Protein 5L7R (pdb70)

Structure (mmCIF, N/CA/C/O backbone):
data_5L7R
#
_entry.id   5L7R
#
_cell.length_a   55.269
_cell.length_b   147.794
_cell.length_c   150.500
_cell.angle_alpha   90.000
_cell.angle_beta   90.000
_cell.angle_gamma   90.000
#
_symmetry.space_group_name_H-M   'P 21 21 21'
#
loop_
_entity.id
_entity.type
_entity.pdbx_description
1 polymer 'glycoside hydrolase'
2 non-polymer 1,2-ETHANEDIOL
3 water water
#
loop_
_atom_site.group_PDB
_atom_site.id
_atom_site.type_symbol
_atom_site.label_atom_id
_atom_site.label_alt_id
_atom_site.label_comp_id
_atom_site.label_asym_id
_atom_site.label_entity_id
_atom_site.label_seq_id
_atom_site.pdbx_PDB_ins_code
_atom_site.Cartn_x
_atom_site.Cartn_y
_atom_site.Cartn_z
_atom_site.occupancy
_atom_site.B_iso_or_equiv
_atom_site.auth_seq_id
_atom_site.auth_comp_id
_atom_site.auth_asym_id
_atom_site.auth_atom_id
_atom_site.pdbx_PDB_model_num
ATOM 1 N N . GLN A 1 16 ? -20.764 44.500 26.566 1.00 52.45 1 GLN A N 1
ATOM 2 C CA . GLN A 1 16 ? -20.549 45.839 25.962 1.00 52.38 1 GLN A CA 1
ATOM 3 C C . GLN A 1 16 ? -20.861 46.966 26.994 1.00 50.26 1 GLN A C 1
ATOM 4 O O . GLN A 1 16 ? -19.950 47.679 27.447 1.00 46.70 1 GLN A O 1
ATOM 10 N N . THR A 1 17 ? -22.123 47.072 27.400 1.00 50.39 2 THR A N 1
ATOM 11 C CA . THR A 1 17 ? -22.599 48.077 28.371 1.00 51.46 2 THR A CA 1
ATOM 12 C C . THR A 1 17 ? -21.933 48.012 29.777 1.00 48.79 2 THR A C 1
ATOM 13 O O . THR A 1 17 ? -21.717 49.056 30.415 1.00 46.61 2 THR A O 1
ATOM 17 N N . SER A 1 18 ? -21.629 46.814 30.266 1.00 47.82 3 SER A N 1
ATOM 18 C CA . SER A 1 18 ? -21.026 46.701 31.584 1.00 46.76 3 SER A CA 1
ATOM 19 C C . SER A 1 18 ? -19.550 47.045 31.515 1.00 43.38 3 SER A C 1
ATOM 20 O O . SER A 1 18 ? -18.974 47.123 32.547 1.00 42.92 3 SER A O 1
ATOM 23 N N . GLU A 1 19 ? -18.972 47.301 30.320 1.00 39.88 4 GLU A N 1
ATOM 24 C CA . GLU A 1 19 ? -17.622 47.822 30.163 1.00 37.35 4 GLU A CA 1
ATOM 25 C C . GLU A 1 19 ? -17.607 49.315 30.007 1.00 35.27 4 GLU A C 1
ATOM 26 O O . GLU A 1 19 ? -16.529 49.891 29.836 1.00 34.38 4 GLU A O 1
ATOM 32 N N . TYR A 1 20 ? -18.759 49.987 30.042 1.00 35.14 5 TYR A N 1
ATOM 33 C CA . TYR A 1 20 ? -18.706 51.456 29.940 1.00 34.72 5 TYR A CA 1
ATOM 34 C C . TYR A 1 20 ? -18.141 51.985 31.277 1.00 34.71 5 TYR A C 1
ATOM 35 O O . TYR A 1 20 ? -18.298 51.328 32.323 1.00 35.02 5 TYR A O 1
ATOM 44 N N . TYR A 1 21 ? -17.541 53.161 31.253 1.00 33.47 6 TYR A N 1
ATOM 45 C CA . TYR A 1 21 ? -16.867 53.717 32.434 1.00 34.25 6 TYR A CA 1
ATOM 46 C C . TYR A 1 21 ? -16.668 55.213 32.320 1.00 34.73 6 TYR A C 1
ATOM 47 O O . TYR A 1 21 ? -16.752 55.774 31.236 1.00 35.68 6 TYR A O 1
ATOM 56 N N . GLN A 1 22 ? -16.401 55.859 33.448 1.00 36.37 7 GLN A N 1
ATOM 57 C CA . GLN A 1 22 ? -16.047 57.289 33.487 1.00 36.52 7 GLN A CA 1
ATOM 58 C C . GLN A 1 22 ? -14.571 57.414 33.841 1.00 33.49 7 GLN A C 1
ATOM 59 O O . GLN A 1 22 ? -14.028 56.578 34.579 1.00 32.01 7 GLN A O 1
ATOM 65 N N . GLU A 1 23 ? -13.940 58.425 33.261 1.00 31.47 8 GLU A N 1
ATOM 66 C CA . GLU A 1 23 ? -12.556 58.764 33.535 1.00 32.13 8 GLU A CA 1
ATOM 67 C C . GLU A 1 23 ? -12.476 59.440 34.896 1.00 32.26 8 GLU A C 1
ATOM 68 O O . GLU A 1 23 ? -13.494 59.789 35.456 1.00 35.23 8 GLU A O 1
ATOM 74 N N . ALA A 1 24 ? -11.281 59.535 35.435 1.00 31.47 9 ALA A N 1
ATOM 75 C CA . ALA A 1 24 ? -11.008 60.333 36.607 1.00 32.59 9 ALA A CA 1
ATOM 76 C C . ALA A 1 24 ? -11.156 61.780 36.243 1.00 33.53 9 ALA A C 1
ATOM 77 O O . ALA A 1 24 ? -11.068 62.173 35.049 1.00 33.56 9 ALA A O 1
ATOM 79 N N . ALA A 1 25 ? -11.390 62.586 37.265 1.00 35.04 10 ALA A N 1
ATOM 80 C CA . ALA A 1 25 ? -11.341 64.031 37.116 1.00 36.33 10 ALA A CA 1
ATOM 81 C C . ALA A 1 25 ? -9.963 64.508 36.661 1.00 36.06 10 ALA A C 1
ATOM 82 O O . ALA A 1 25 ? -8.933 63.972 37.044 1.00 35.55 10 ALA A O 1
ATOM 84 N N . ASN A 1 26 ? -9.944 65.531 35.822 1.00 36.53 11 ASN A N 1
ATOM 85 C CA . ASN A 1 26 ? -8.672 66.078 35.393 1.00 36.79 11 ASN A CA 1
ATOM 86 C C . ASN A 1 26 ? -7.968 66.790 36.556 1.00 38.67 11 ASN A C 1
ATOM 87 O O . ASN A 1 26 ? -8.553 67.706 37.168 1.00 39.02 11 ASN A O 1
ATOM 92 N N . PRO A 1 27 ? -6.703 66.420 36.833 1.00 39.13 12 PRO A N 1
ATOM 93 C CA . PRO A 1 27 ? -5.982 67.194 37.826 1.00 40.44 12 PRO A CA 1
ATOM 94 C C . PRO A 1 27 ? -5.690 68.650 37.413 1.00 39.91 12 PRO A C 1
ATOM 95 O O . PRO A 1 27 ? -5.401 69.453 38.290 1.00 40.29 12 PRO A O 1
ATOM 99 N N . ILE A 1 28 ? -5.744 68.963 36.116 1.00 37.97 13 ILE A N 1
ATOM 100 C CA . ILE A 1 28 ? -5.384 70.275 35.598 1.00 39.35 13 ILE A CA 1
ATOM 101 C C . ILE A 1 28 ? -6.692 70.966 35.227 1.00 40.06 13 ILE A C 1
ATOM 102 O O . ILE A 1 28 ? -7.478 70.426 34.452 1.00 38.13 13 ILE A O 1
ATOM 107 N N . ALA A 1 29 ? -6.968 72.127 35.836 1.00 41.88 14 ALA A N 1
ATOM 108 C CA . ALA A 1 29 ? -8.119 72.953 35.485 1.00 42.65 14 ALA A CA 1
ATOM 109 C C . ALA A 1 29 ? -8.027 73.376 34.024 1.00 42.90 14 ALA A C 1
ATOM 110 O O . ALA A 1 29 ? -6.923 73.504 33.452 1.00 42.42 14 ALA A O 1
ATOM 112 N N . THR A 1 30 ? -9.202 73.574 33.429 1.00 43.12 15 THR A N 1
ATOM 113 C CA . THR A 1 30 ? -9.313 74.110 32.085 1.00 43.73 15 THR A CA 1
ATOM 114 C C . THR A 1 30 ? -9.254 75.607 32.165 1.00 46.16 15 THR A C 1
ATOM 115 O O . THR A 1 30 ? -10.044 76.223 32.875 1.00 48.22 15 THR A O 1
ATOM 119 N N . ASN A 1 31 ? -8.326 76.194 31.427 1.00 46.89 16 ASN A N 1
ATOM 120 C CA . ASN A 1 31 ? -8.202 77.630 31.341 1.00 49.11 16 ASN A CA 1
ATOM 121 C C . ASN A 1 31 ? -9.049 78.122 30.165 1.00 48.49 16 ASN A C 1
ATOM 122 O O . ASN A 1 31 ? -8.692 77.856 29.018 1.00 47.93 16 ASN A O 1
ATOM 127 N N . PRO A 1 32 ? -10.146 78.855 30.447 1.00 48.58 17 PRO A N 1
ATOM 128 C CA . PRO A 1 32 ? -10.975 79.280 29.328 1.00 48.51 17 PRO A CA 1
ATOM 129 C C . PRO A 1 32 ? -10.257 80.222 28.353 1.00 49.04 17 PRO A C 1
ATOM 130 O O . PRO A 1 32 ? -10.551 80.153 27.176 1.00 48.48 17 PRO A O 1
ATOM 134 N N . ALA A 1 33 ? -9.309 81.052 28.814 1.00 49.79 18 ALA A N 1
ATOM 135 C CA . ALA A 1 33 ? -8.512 81.890 27.902 1.00 50.87 18 ALA A CA 1
ATOM 136 C C . ALA A 1 33 ? -7.835 81.125 26.758 1.00 49.13 18 ALA A C 1
ATOM 137 O O . ALA A 1 33 ? -7.907 81.534 25.609 1.00 49.04 18 ALA A O 1
ATOM 139 N N . LEU A 1 34 ? -7.254 79.980 27.058 1.00 48.11 19 LEU A N 1
ATOM 140 C CA . LEU A 1 34 ? -6.727 79.092 26.006 1.00 47.59 19 LEU A CA 1
ATOM 141 C C . LEU A 1 34 ? -7.733 78.702 24.908 1.00 46.92 19 LEU A C 1
ATOM 142 O O . LEU A 1 34 ? -7.318 78.340 23.803 1.00 46.32 19 LEU A O 1
ATOM 147 N N . TRP A 1 35 ? -9.030 78.709 25.233 1.00 46.30 20 TRP A N 1
ATOM 148 C CA . TRP A 1 35 ? -10.093 78.324 24.282 1.00 45.65 20 TRP A CA 1
ATOM 149 C C . TRP A 1 35 ? -10.738 79.472 23.509 1.00 48.43 20 TRP A C 1
ATOM 150 O O . TRP A 1 35 ? -11.647 79.228 22.694 1.00 48.01 20 TRP A O 1
ATOM 161 N N . ALA A 1 36 ? -10.291 80.706 23.758 1.00 50.75 21 ALA A N 1
ATOM 162 C CA . ALA A 1 36 ? -10.945 81.894 23.194 1.00 54.60 21 ALA A CA 1
ATOM 163 C C . ALA A 1 36 ? -10.910 81.915 21.675 1.00 56.17 21 ALA A C 1
ATOM 164 O O . ALA A 1 36 ? -11.867 82.295 21.047 1.00 58.70 21 ALA A O 1
ATOM 166 N N . LYS A 1 37 ? -9.781 81.556 21.098 1.00 57.55 22 LYS A N 1
ATOM 167 C CA . LYS A 1 37 ? -9.690 81.410 19.650 1.00 59.65 22 LYS A CA 1
ATOM 168 C C . LYS A 1 37 ? -10.621 80.338 19.019 1.00 57.16 22 LYS A C 1
ATOM 169 O O . LYS A 1 37 ? -10.983 80.460 17.849 1.00 58.53 22 LYS A O 1
ATOM 175 N N . VAL A 1 38 ? -11.036 79.322 19.784 1.00 52.98 23 VAL A N 1
ATOM 176 C CA . VAL A 1 38 ? -11.884 78.258 19.254 1.00 50.18 23 VAL A CA 1
ATOM 177 C C . VAL A 1 38 ? -13.368 78.725 19.097 1.00 51.10 23 VAL A C 1
ATOM 178 O O . VAL A 1 38 ? -14.114 78.816 20.052 1.00 50.25 23 VAL A O 1
ATOM 182 N N . THR A 1 39 ? -13.766 78.981 17.855 1.00 52.44 24 THR A N 1
ATOM 183 C CA . THR A 1 39 ? -15.079 79.569 17.466 1.00 54.95 24 THR A CA 1
ATOM 184 C C . THR A 1 39 ? -16.224 78.597 17.277 1.00 53.56 24 THR A C 1
ATOM 185 O O . THR A 1 39 ? -17.387 78.967 17.372 1.00 54.78 24 THR A O 1
ATOM 189 N N . ALA A 1 40 ? -15.864 77.375 16.905 1.00 51.49 25 ALA A N 1
ATOM 190 C CA . ALA A 1 40 ? -16.791 76.293 16.659 1.00 50.43 25 ALA A CA 1
ATOM 191 C C . ALA A 1 40 ? -16.007 74.974 16.805 1.00 47.60 25 ALA A C 1
ATOM 192 O O . ALA A 1 40 ? -14.762 74.978 16.810 1.00 45.77 25 ALA A O 1
ATOM 194 N N . PRO A 1 41 ? -16.714 73.847 16.934 1.00 46.10 26 PRO A N 1
ATOM 195 C CA . PRO A 1 41 ? -16.018 72.569 17.017 1.00 43.61 26 PRO A CA 1
ATOM 196 C C . PRO A 1 41 ? -15.095 72.390 15.811 1.00 43.05 26 PRO A C 1
ATOM 197 O O . PRO A 1 41 ? -15.409 72.877 14.712 1.00 44.21 26 PRO A O 1
ATOM 201 N N . GLN A 1 42 ? -13.919 71.829 16.059 1.00 40.16 27 GLN A N 1
ATOM 202 C CA . GLN A 1 42 ? -12.935 71.556 15.028 1.00 40.13 27 GLN A CA 1
ATOM 203 C C . GLN A 1 42 ? -12.719 70.063 14.902 1.00 37.73 27 GLN A C 1
ATOM 204 O O . GLN A 1 42 ? -12.720 69.315 15.893 1.00 36.13 27 GLN A O 1
ATOM 210 N N . ILE A 1 43 ? -12.529 69.602 13.682 1.00 37.67 28 ILE A N 1
ATOM 211 C CA . ILE A 1 43 ? -12.322 68.150 13.452 1.00 36.09 28 ILE A CA 1
ATOM 212 C C . ILE A 1 43 ? -11.158 68.063 12.471 1.00 36.39 28 ILE A C 1
ATOM 213 O O . ILE A 1 43 ? -11.230 68.680 11.404 1.00 37.04 28 ILE A O 1
ATOM 218 N N . SER A 1 44 ? -10.090 67.349 12.838 1.00 34.24 29 SER A N 1
ATOM 219 C CA . SER A 1 44 ? -8.891 67.263 11.987 1.00 35.41 29 SER A CA 1
ATOM 220 C C . SER A 1 44 ? -8.229 65.906 12.131 1.00 34.73 29 SER A C 1
ATOM 221 O O . SER A 1 44 ? -8.328 65.248 13.168 1.00 34.00 29 SER A O 1
ATOM 224 N N . TRP A 1 45 ? -7.581 65.449 11.077 1.00 35.63 30 TRP A N 1
ATOM 225 C CA . TRP A 1 45 ? -6.589 64.414 11.249 1.00 34.24 30 TRP A CA 1
ATOM 226 C C . TRP A 1 45 ? -5.520 64.960 12.202 1.00 33.75 30 TRP A C 1
ATOM 227 O O . TRP A 1 45 ? -5.154 66.132 12.122 1.00 33.78 30 TRP A O 1
ATOM 238 N N . GLY A 1 46 ? -5.074 64.120 13.137 1.00 32.40 31 GLY A N 1
ATOM 239 C CA . GLY A 1 46 ? -3.857 64.413 13.929 1.00 32.73 31 GLY A CA 1
ATOM 240 C C . GLY A 1 46 ? -2.752 63.399 13.652 1.00 33.22 31 GLY A C 1
ATOM 241 O O . GLY A 1 46 ? -2.598 62.927 12.503 1.00 33.41 31 GLY A O 1
ATOM 242 N N . SER A 1 47 ? -2.012 63.034 14.693 1.00 32.05 32 SER A N 1
ATOM 243 C CA . SER A 1 47 ? -0.873 62.139 14.538 1.00 32.24 32 SER A CA 1
ATOM 244 C C . SER A 1 47 ? -0.944 60.985 15.568 1.00 30.72 32 SER A C 1
ATOM 245 O O . SER A 1 47 ? -1.344 61.205 16.698 1.00 30.70 32 SER A O 1
ATOM 248 N N . THR A 1 48 ? -0.579 59.772 15.170 1.00 29.86 33 THR A N 1
ATOM 249 C CA . THR A 1 48 ? -0.464 58.692 16.140 1.00 29.93 33 THR A CA 1
ATOM 250 C C . THR A 1 48 ? 0.791 58.823 17.002 1.00 30.27 33 THR A C 1
ATOM 251 O O . THR A 1 48 ? 1.032 57.978 17.858 1.00 30.94 33 THR A O 1
ATOM 255 N N . ASP A 1 49 ? 1.599 59.865 16.775 1.00 30.72 34 ASP A N 1
ATOM 256 C CA . ASP A 1 49 ? 2.746 60.223 17.644 1.00 30.80 34 ASP A CA 1
ATOM 257 C C . ASP A 1 49 ? 2.365 61.064 18.840 1.00 30.42 34 ASP A C 1
ATOM 258 O O . ASP A 1 49 ? 3.207 61.304 19.696 1.00 29.76 34 ASP A O 1
ATOM 263 N N . ILE A 1 50 ? 1.117 61.498 18.919 1.00 31.19 35 ILE A N 1
ATOM 264 C CA . ILE A 1 50 ? 0.730 62.536 19.866 1.00 32.03 35 ILE A CA 1
ATOM 265 C C . ILE A 1 50 ? -0.364 62.054 20.775 1.00 29.88 35 ILE A C 1
ATOM 266 O O . ILE A 1 50 ? -1.355 61.484 20.325 1.00 29.86 35 ILE A O 1
ATOM 271 N N . ARG A 1 51 ? -0.187 62.326 22.075 1.00 29.92 36 ARG A N 1
ATOM 272 C CA . ARG A 1 51 ? -1.252 62.150 23.065 1.00 28.90 36 ARG A CA 1
ATOM 273 C C . ARG A 1 51 ? -1.850 63.553 23.269 1.00 29.65 36 ARG A C 1
ATOM 274 O O . ARG A 1 51 ? -1.180 64.445 23.810 1.00 30.56 36 ARG A O 1
ATOM 282 N N . TYR A 1 52 ? -3.073 63.782 22.793 1.00 30.69 37 TYR A N 1
ATOM 283 C CA . TYR A 1 52 ? -3.681 65.133 22.826 1.00 31.65 37 TYR A CA 1
ATOM 284 C C . TYR A 1 52 ? -4.162 65.407 24.202 1.00 31.19 37 TYR A C 1
ATOM 285 O O . TYR A 1 52 ? -4.852 64.571 24.747 1.00 32.37 37 TYR A O 1
ATOM 294 N N . LYS A 1 53 ? -3.789 66.543 24.783 1.00 32.14 38 LYS A N 1
ATOM 295 C CA . LYS A 1 53 ? -4.365 66.929 26.094 1.00 33.47 38 LYS A CA 1
ATOM 296 C C . LYS A 1 53 ? -5.884 67.177 25.998 1.00 33.67 38 LYS A C 1
ATOM 297 O O . LYS A 1 53 ? -6.328 67.885 25.078 1.00 34.00 38 LYS A O 1
ATOM 303 N N . LYS A 1 54 ? -6.616 66.670 26.997 1.00 32.53 39 LYS A N 1
ATOM 304 C CA . LYS A 1 54 ? -8.043 66.819 27.164 1.00 33.36 39 LYS A CA 1
ATOM 305 C C . LYS A 1 54 ? -8.497 68.285 27.285 1.00 35.12 39 LYS A C 1
ATOM 306 O O . LYS A 1 54 ? -9.491 68.682 26.701 1.00 35.12 39 LYS A O 1
ATOM 312 N N . GLU A 1 55 ? -7.751 69.075 28.052 1.00 35.20 40 GLU A N 1
ATOM 313 C CA . GLU A 1 55 ? -8.212 70.375 28.546 1.00 35.98 40 GLU A CA 1
ATOM 314 C C . GLU A 1 55 ? -7.680 71.579 27.782 1.00 36.71 40 GLU A C 1
ATOM 315 O O . GLU A 1 55 ? -7.879 72.712 28.207 1.00 38.46 40 GLU A O 1
ATOM 321 N N . GLU A 1 56 ? -6.974 71.330 26.688 1.00 36.16 41 GLU A N 1
ATOM 322 C CA . GLU A 1 56 ? -6.407 72.379 25.874 1.00 38.41 41 GLU A CA 1
ATOM 323 C C . GLU A 1 56 ? -6.840 72.069 24.481 1.00 37.36 41 GLU A C 1
ATOM 324 O O . GLU A 1 56 ? -7.012 70.898 24.143 1.00 35.58 41 GLU A O 1
ATOM 330 N N . PRO A 1 57 ? -7.025 73.098 23.665 1.00 37.83 42 PRO A N 1
ATOM 331 C CA . PRO A 1 57 ? -7.262 72.874 22.250 1.00 38.39 42 PRO A CA 1
ATOM 332 C C . PRO A 1 57 ? -6.176 72.045 21.580 1.00 38.39 42 PRO A C 1
ATOM 333 O O . PRO A 1 57 ? -5.009 72.168 21.955 1.00 38.67 42 PRO A O 1
ATOM 337 N N . ALA A 1 58 ? -6.533 71.257 20.571 1.00 38.35 43 ALA A N 1
ATOM 338 C CA . ALA A 1 58 ? -5.528 70.482 19.848 1.00 38.41 43 ALA A CA 1
ATOM 339 C C . ALA A 1 58 ? -4.479 71.434 19.204 1.00 40.58 43 ALA A C 1
ATOM 340 O O . ALA A 1 58 ? -4.840 72.430 18.592 1.00 40.35 43 ALA A O 1
ATOM 342 N N . PRO A 1 59 ? -3.172 71.133 19.328 1.00 41.61 44 PRO A N 1
ATOM 343 C CA . PRO A 1 59 ? -2.138 71.984 18.755 1.00 44.53 44 PRO A CA 1
ATOM 344 C C . PRO A 1 59 ? -2.039 71.865 17.237 1.00 46.16 44 PRO A C 1
ATOM 345 O O . PRO A 1 59 ? -0.978 71.563 16.712 1.00 46.57 44 PRO A O 1
ATOM 349 N N . ILE A 1 60 ? -3.129 72.133 16.538 1.00 46.23 45 ILE A N 1
ATOM 350 C CA . ILE A 1 60 ? -3.207 71.898 15.122 1.00 47.76 45 ILE A CA 1
ATOM 351 C C . ILE A 1 60 ? -3.527 73.241 14.521 1.00 51.99 45 ILE A C 1
ATOM 352 O O . ILE A 1 60 ? -4.610 73.744 14.738 1.00 54.62 45 ILE A O 1
ATOM 357 N N . HIS A 1 61 ? -2.600 73.801 13.761 1.00 55.83 46 HIS A N 1
ATOM 358 C CA . HIS A 1 61 ? -2.659 75.218 13.376 1.00 60.63 46 HIS A CA 1
ATOM 359 C C . HIS A 1 61 ? -3.949 75.500 12.542 1.00 60.69 46 HIS A C 1
ATOM 360 O O . HIS A 1 61 ? -4.608 76.525 12.736 1.00 59.62 46 HIS A O 1
ATOM 367 N N . SER A 1 62 ? -4.277 74.580 11.625 1.00 58.32 47 SER A N 1
ATOM 368 C CA . SER A 1 62 ? -5.588 74.514 10.955 1.00 57.96 47 SER A CA 1
ATOM 369 C C . SER A 1 62 ? -5.899 73.061 10.485 1.00 55.58 47 SER A C 1
ATOM 370 O O . SER A 1 62 ? -4.991 72.251 10.216 1.00 54.93 47 SER A O 1
ATOM 373 N N . ALA A 1 63 ? -7.186 72.755 10.396 1.00 53.49 48 ALA A N 1
ATOM 374 C CA . ALA A 1 63 ? -7.664 71.393 10.197 1.00 52.13 48 ALA A CA 1
ATOM 375 C C . ALA A 1 63 ? -7.104 70.706 8.920 1.00 50.81 48 ALA A C 1
ATOM 376 O O . ALA A 1 63 ? -7.073 71.310 7.839 1.00 51.56 48 ALA A O 1
ATOM 378 N N . GLN A 1 64 ? -6.640 69.463 9.078 1.00 47.65 49 GLN A N 1
ATOM 379 C CA . GLN A 1 64 ? -6.190 68.660 7.958 1.00 47.81 49 GLN A CA 1
ATOM 380 C C . GLN A 1 64 ? -7.290 67.646 7.663 1.00 46.21 49 GLN A C 1
ATOM 381 O O . GLN A 1 64 ? -7.678 66.829 8.518 1.00 42.79 49 GLN A O 1
ATOM 387 N N . LYS A 1 65 ? -7.746 67.693 6.416 1.00 47.63 50 LYS A N 1
ATOM 388 C CA . LYS A 1 65 ? -8.933 66.990 5.964 1.00 47.59 50 LYS A CA 1
ATOM 389 C C . LYS A 1 65 ? -8.603 65.696 5.227 1.00 46.57 50 LYS A C 1
ATOM 390 O O . LYS A 1 65 ? -9.464 64.845 5.101 1.00 45.67 50 LYS A O 1
ATOM 396 N N . SER A 1 66 ? -7.370 65.529 4.778 1.00 46.32 51 SER A N 1
ATOM 397 C CA . SER A 1 66 ? -6.988 64.347 4.039 1.00 47.29 51 SER A CA 1
ATOM 398 C C . SER A 1 66 ? -5.819 63.697 4.735 1.00 46.24 51 SER A C 1
ATOM 399 O O . SER A 1 66 ? -4.905 64.409 5.138 1.00 46.22 51 SER A O 1
ATOM 402 N N . MET A 1 67 ? -5.850 62.364 4.844 1.00 44.55 52 MET A N 1
ATOM 403 C CA . MET A 1 67 ? -4.744 61.567 5.396 1.00 44.03 52 MET A CA 1
ATOM 404 C C . MET A 1 67 ? -4.262 60.567 4.318 1.00 44.71 52 MET A C 1
ATOM 405 O O . MET A 1 67 ? -5.062 59.831 3.753 1.00 45.24 52 MET A O 1
ATOM 410 N N . ASN A 1 68 ? -2.961 60.526 4.046 1.00 44.53 53 ASN A N 1
ATOM 411 C CA . ASN A 1 68 ? -2.391 59.549 3.111 1.00 45.56 53 ASN A CA 1
ATOM 412 C C . ASN A 1 68 ? -1.580 58.568 3.891 1.00 44.95 53 ASN A C 1
ATOM 413 O O . ASN A 1 68 ? -0.723 58.967 4.641 1.00 44.79 53 ASN A O 1
ATOM 418 N N . LEU A 1 69 ? -1.902 57.292 3.743 1.00 38.00 54 LEU A N 1
ATOM 419 C CA . LEU A 1 69 ? -1.234 56.205 4.415 1.00 38.11 54 LEU A CA 1
ATOM 420 C C . LEU A 1 69 ? -0.656 55.335 3.344 1.00 38.31 54 LEU A C 1
ATOM 421 O O . LEU A 1 69 ? -1.100 55.411 2.210 1.00 39.06 54 LEU A O 1
ATOM 426 N N . THR A 1 70 ? 0.323 54.512 3.716 1.00 36.91 55 THR A N 1
ATOM 427 C CA . THR A 1 70 ? 0.897 53.531 2.809 1.00 36.81 55 THR A CA 1
ATOM 428 C C . THR A 1 70 ? 1.159 52.254 3.595 1.00 35.54 55 THR A C 1
ATOM 429 O O . THR A 1 70 ? 1.623 52.310 4.747 1.00 33.37 55 THR A O 1
ATOM 433 N N . ALA A 1 71 ? 0.901 51.119 2.954 1.00 35.50 56 ALA A N 1
ATOM 434 C CA . ALA A 1 71 ? 1.034 49.842 3.629 1.00 35.05 56 ALA A CA 1
ATOM 435 C C . ALA A 1 71 ? 1.122 48.658 2.693 1.00 35.55 56 ALA A C 1
ATOM 436 O O . ALA A 1 71 ? 0.799 48.724 1.525 1.00 37.44 56 ALA A O 1
ATOM 438 N N . TRP A 1 72 ? 1.553 47.566 3.283 1.00 34.91 57 TRP A N 1
ATOM 439 C CA . TRP A 1 72 ? 1.506 46.263 2.664 1.00 35.77 57 TRP A CA 1
ATOM 440 C C . TRP A 1 72 ? 0.141 45.612 2.839 1.00 35.41 57 TRP A C 1
ATOM 441 O O . TRP A 1 72 ? -0.552 45.818 3.828 1.00 34.76 57 TRP A O 1
ATOM 452 N N . LYS A 1 73 ? -0.173 44.730 1.910 1.00 36.35 58 LYS A N 1
ATOM 453 C CA . LYS A 1 73 ? -1.260 43.815 2.068 1.00 36.52 58 LYS A CA 1
ATOM 454 C C . LYS A 1 73 ? -0.967 43.083 3.376 1.00 36.06 58 LYS A C 1
ATOM 455 O O . LYS A 1 73 ? 0.181 42.838 3.696 1.00 35.55 58 LYS A O 1
ATOM 461 N N . GLY A 1 74 ? -1.981 42.721 4.131 1.00 36.02 59 GLY A N 1
ATOM 462 C CA . GLY A 1 74 ? -1.747 42.001 5.380 1.00 34.75 59 GLY A CA 1
ATOM 463 C C . GLY A 1 74 ? -1.416 42.894 6.537 1.00 34.37 59 GLY A C 1
ATOM 464 O O . GLY A 1 74 ? -1.478 42.442 7.667 1.00 32.14 59 GLY A O 1
ATOM 465 N N . GLU A 1 75 ? -1.084 44.156 6.318 1.00 34.61 60 GLU A N 1
ATOM 466 C CA . GLU A 1 75 ? -0.617 44.998 7.428 1.00 35.31 60 GLU A CA 1
ATOM 467 C C . GLU A 1 75 ? -1.773 45.665 8.192 1.00 35.10 60 GLU A C 1
ATOM 468 O O . GLU A 1 75 ? -2.796 46.031 7.598 1.00 37.19 60 GLU A O 1
ATOM 474 N N . LYS A 1 76 ? -1.570 45.893 9.481 1.00 34.16 61 LYS A N 1
ATOM 475 C CA . LYS A 1 76 ? -2.468 46.709 10.291 1.00 34.16 61 LYS A CA 1
ATOM 476 C C . LYS A 1 76 ? -1.853 48.095 10.510 1.00 33.47 61 LYS A C 1
ATOM 477 O O . LYS A 1 76 ? -0.733 48.213 11.007 1.00 33.45 61 LYS A O 1
ATOM 483 N N . ILE A 1 77 ? -2.575 49.134 10.114 1.00 32.87 62 ILE A N 1
ATOM 484 C CA . ILE A 1 77 ? -2.059 50.496 10.102 1.00 33.44 62 ILE A CA 1
ATOM 485 C C . ILE A 1 77 ? -3.064 51.421 10.806 1.00 33.27 62 ILE A C 1
ATOM 486 O O . ILE A 1 77 ? -4.280 51.228 10.703 1.00 34.12 62 ILE A O 1
ATOM 491 N N . SER A 1 78 ? -2.555 52.399 11.547 1.00 32.34 63 SER A N 1
ATOM 492 C CA . SER A 1 78 ? -3.386 53.314 12.326 1.00 31.27 63 SER A CA 1
ATOM 493 C C . SER A 1 78 ? -3.348 54.769 11.858 1.00 31.26 63 SER A C 1
ATOM 494 O O . SER A 1 78 ? -2.425 55.193 11.172 1.00 31.91 63 SER A O 1
ATOM 497 N N . ALA A 1 79 ? -4.386 55.515 12.236 1.00 30.36 64 ALA A N 1
ATOM 498 C CA . ALA A 1 79 ? -4.403 56.957 12.174 1.00 30.11 64 ALA A CA 1
ATOM 499 C C . ALA A 1 79 ? -5.203 57.475 13.344 1.00 29.16 64 ALA A C 1
ATOM 500 O O . ALA A 1 79 ? -6.066 56.781 13.875 1.00 29.53 64 ALA A O 1
ATOM 502 N N . GLN A 1 80 ? -4.894 58.690 13.763 1.00 29.39 65 GLN A N 1
ATOM 503 C CA . GLN A 1 80 ? -5.643 59.373 14.825 1.00 29.43 65 GLN A CA 1
ATOM 504 C C . GLN A 1 80 ? -6.257 60.655 14.261 1.00 30.72 65 GLN A C 1
ATOM 505 O O . GLN A 1 80 ? -5.584 61.415 13.569 1.00 30.77 65 GLN A O 1
ATOM 511 N N . LEU A 1 81 ? -7.563 60.825 14.488 1.00 30.96 66 LEU A N 1
ATOM 512 C CA . LEU A 1 81 ? -8.260 62.088 14.263 1.00 31.77 66 LEU A CA 1
ATOM 513 C C . LEU A 1 81 ? -8.478 62.715 15.643 1.00 31.11 66 LEU A C 1
ATOM 514 O O . LEU A 1 81 ? -8.407 62.022 16.698 1.00 29.49 66 LEU A O 1
ATOM 519 N N . VAL A 1 82 ? -8.720 64.010 15.639 1.00 30.11 67 VAL A N 1
ATOM 520 C CA . VAL A 1 82 ? -8.953 64.754 16.879 1.00 31.63 67 VAL A CA 1
ATOM 521 C C . VAL A 1 82 ? -10.103 65.723 16.718 1.00 31.63 67 VAL A C 1
ATOM 522 O O . VAL A 1 82 ? -10.279 66.425 15.650 1.00 31.22 67 VAL A O 1
ATOM 526 N N . VAL A 1 83 ? -10.881 65.784 17.783 1.00 30.79 68 VAL A N 1
ATOM 527 C CA . VAL A 1 83 ? -12.032 66.660 17.834 1.00 32.62 68 VAL A CA 1
ATOM 528 C C . VAL A 1 83 ? -11.861 67.550 19.029 1.00 32.73 68 VAL A C 1
ATOM 529 O O . VAL A 1 83 ? -11.550 67.065 20.123 1.00 32.80 68 VAL A O 1
ATOM 533 N N . TRP A 1 84 ? -12.028 68.845 18.834 1.00 32.85 69 TRP A N 1
ATOM 534 C CA . TRP A 1 84 ? -11.999 69.750 19.965 1.00 33.47 69 TRP A CA 1
ATOM 535 C C . TRP A 1 84 ? -13.058 70.839 19.823 1.00 35.47 69 TRP A C 1
ATOM 536 O O . TRP A 1 84 ? -13.381 71.268 18.701 1.00 35.38 69 TRP A O 1
ATOM 547 N N . THR A 1 85 ? -13.655 71.220 20.951 1.00 35.58 70 THR A N 1
ATOM 548 C CA . THR A 1 85 ? -14.933 71.930 20.930 1.00 37.33 70 THR A CA 1
ATOM 549 C C . THR A 1 85 ? -15.046 72.968 22.039 1.00 38.28 70 THR A C 1
ATOM 550 O O . THR A 1 85 ? -14.647 72.703 23.171 1.00 38.06 70 THR A O 1
ATOM 554 N N . PRO A 1 86 ? -15.571 74.150 21.712 1.00 39.62 71 PRO A N 1
ATOM 555 C CA . PRO A 1 86 ? -15.812 75.181 22.708 1.00 40.70 71 PRO A CA 1
ATOM 556 C C . PRO A 1 86 ? -17.154 75.023 23.380 1.00 42.74 71 PRO A C 1
ATOM 557 O O . PRO A 1 86 ? -17.508 75.854 24.228 1.00 44.44 71 PRO A O 1
ATOM 561 N N . LYS A 1 87 ? -17.921 74.007 22.987 1.00 42.54 72 LYS A N 1
ATOM 562 C CA . LYS A 1 87 ? -19.268 73.780 23.522 1.00 43.34 72 LYS A CA 1
ATOM 563 C C . LYS A 1 87 ? -19.506 72.295 23.678 1.00 41.65 72 LYS A C 1
ATOM 564 O O . LYS A 1 87 ? -18.776 71.468 23.103 1.00 40.32 72 LYS A O 1
ATOM 570 N N . VAL A 1 88 ? -20.558 71.978 24.411 1.00 40.61 73 VAL A N 1
ATOM 571 C CA . VAL A 1 88 ? -20.949 70.601 24.636 1.00 40.11 73 VAL A CA 1
ATOM 572 C C . VAL A 1 88 ? -21.296 69.981 23.272 1.00 40.57 73 VAL A C 1
ATOM 573 O O . VAL A 1 88 ? -21.909 70.639 22.402 1.00 40.72 73 VAL A O 1
ATOM 577 N N . LEU A 1 89 ? -20.794 68.760 23.056 1.00 40.04 74 LEU A N 1
ATOM 578 C CA . LEU A 1 89 ? -21.147 67.955 21.895 1.00 40.46 74 LEU A CA 1
ATOM 579 C C . LEU A 1 89 ? -21.714 66.672 22.466 1.00 40.76 74 LEU A C 1
ATOM 580 O O . LEU A 1 89 ? -20.997 65.888 23.106 1.00 40.38 74 LEU A O 1
ATOM 585 N N . ASN A 1 90 ? -23.011 66.445 22.290 1.00 41.31 75 ASN A N 1
ATOM 586 C CA . ASN A 1 90 ? -23.633 65.238 22.886 1.00 41.69 75 ASN A CA 1
ATOM 587 C C . ASN A 1 90 ? -23.430 64.059 21.966 1.00 41.17 75 ASN A C 1
ATOM 588 O O . ASN A 1 90 ? -23.545 64.200 20.741 1.00 40.97 75 ASN A O 1
ATOM 593 N N . ASP A 1 91 ? -23.141 62.894 22.543 1.00 40.10 76 ASP A N 1
ATOM 594 C CA . ASP A 1 91 ? -23.100 61.657 21.774 1.00 41.16 76 ASP A CA 1
ATOM 595 C C . ASP A 1 91 ? -22.222 61.743 20.521 1.00 40.99 76 ASP A C 1
ATOM 596 O O . ASP A 1 91 ? -22.658 61.383 19.436 1.00 43.08 76 ASP A O 1
ATOM 601 N N . LEU A 1 92 ? -20.991 62.253 20.674 1.00 40.21 77 LEU A N 1
ATOM 602 C CA . LEU A 1 92 ? -20.037 62.269 19.593 1.00 38.73 77 LEU A CA 1
ATOM 603 C C . LEU A 1 92 ? -19.752 60.825 19.178 1.00 37.98 77 LEU A C 1
ATOM 604 O O . LEU A 1 92 ? -19.598 59.965 20.043 1.00 34.74 77 LEU A O 1
ATOM 609 N N . THR A 1 93 ? -19.700 60.576 17.872 1.00 37.99 78 THR A N 1
ATOM 610 C CA . THR A 1 93 ? -19.361 59.260 17.305 1.00 39.13 78 THR A CA 1
ATOM 611 C C . THR A 1 93 ? -18.553 59.468 16.059 1.00 38.14 78 THR A C 1
ATOM 612 O O . THR A 1 93 ? -18.522 60.590 15.475 1.00 38.99 78 THR A O 1
ATOM 616 N N . PHE A 1 94 ? -17.944 58.396 15.582 1.00 36.40 79 PHE A N 1
ATOM 617 C CA . PHE A 1 94 ? -17.342 58.441 14.268 1.00 37.25 79 PHE A CA 1
ATOM 618 C C . PHE A 1 94 ? -17.280 57.047 13.704 1.00 38.82 79 PHE A C 1
ATOM 619 O O . PHE A 1 94 ? -17.366 56.066 14.448 1.00 37.47 79 PHE A O 1
ATOM 627 N N . MET A 1 95 ? -17.142 56.954 12.394 1.00 40.31 80 MET A N 1
ATOM 628 C CA . MET A 1 95 ? -17.222 55.671 11.702 1.00 43.31 80 MET A CA 1
ATOM 629 C C . MET A 1 95 ? -16.545 55.839 10.391 1.00 42.13 80 MET A C 1
ATOM 630 O O . MET A 1 95 ? -16.440 56.964 9.896 1.00 44.44 80 MET A O 1
ATOM 635 N N . VAL A 1 96 ? -16.146 54.731 9.787 1.00 41.28 81 VAL A N 1
ATOM 636 C CA . VAL A 1 96 ? -15.402 54.790 8.535 1.00 41.44 81 VAL A CA 1
ATOM 637 C C . VAL A 1 96 ? -16.101 53.941 7.498 1.00 41.40 81 VAL A C 1
ATOM 638 O O . VAL A 1 96 ? -16.570 52.849 7.820 1.00 41.63 81 VAL A O 1
ATOM 642 N N . SER A 1 97 ? -16.142 54.447 6.262 1.00 41.75 82 SER A N 1
ATOM 643 C CA . SER A 1 97 ? -16.716 53.723 5.137 1.00 42.69 82 SER A CA 1
ATOM 644 C C . SER A 1 97 ? -15.796 52.603 4.696 1.00 42.74 82 SER A C 1
ATOM 645 O O . SER A 1 97 ? -14.636 52.551 5.078 1.00 41.14 82 SER A O 1
ATOM 648 N N . ASP A 1 98 ? -16.308 51.740 3.834 1.00 44.39 83 ASP A N 1
ATOM 649 C CA . ASP A 1 98 ? -15.450 50.923 2.997 1.00 45.65 83 ASP A CA 1
ATOM 650 C C . ASP A 1 98 ? -14.420 51.836 2.325 1.00 46.75 83 ASP A C 1
ATOM 651 O O . ASP A 1 98 ? -14.688 53.015 2.005 1.00 47.28 83 ASP A O 1
ATOM 656 N N . LEU A 1 99 ? -13.239 51.290 2.093 1.00 46.88 84 LEU A N 1
ATOM 657 C CA . LEU A 1 99 ? -12.278 51.960 1.249 1.00 47.90 84 LEU A CA 1
ATOM 658 C C . LEU A 1 99 ? -12.396 51.342 -0.118 1.00 49.34 84 LEU A C 1
ATOM 659 O O . LEU A 1 99 ? -12.489 50.126 -0.220 1.00 48.96 84 LEU A O 1
ATOM 664 N N . THR A 1 100 ? -12.359 52.143 -1.167 1.00 51.00 85 THR A N 1
ATOM 665 C CA . THR A 1 100 ? -12.539 51.579 -2.492 1.00 54.53 85 THR A CA 1
ATOM 666 C C . THR A 1 100 ? -11.497 52.062 -3.470 1.00 56.17 85 THR A C 1
ATOM 667 O O . THR A 1 100 ? -10.955 53.144 -3.310 1.00 55.23 85 THR A O 1
ATOM 671 N N . SER A 1 101 ? -11.331 51.300 -4.548 1.00 58.18 86 SER A N 1
ATOM 672 C CA . SER A 1 101 ? -10.277 51.523 -5.522 1.00 59.39 86 SER A CA 1
ATOM 673 C C . SER A 1 101 ? -10.662 50.892 -6.851 1.00 63.12 86 SER A C 1
ATOM 674 O O . SER A 1 101 ? -10.416 49.691 -7.034 1.00 64.59 86 SER A O 1
ATOM 677 N N . GLY A 1 102 ? -11.240 51.671 -7.766 1.00 64.27 87 GLY A N 1
ATOM 678 C CA . GLY A 1 102 ? -11.836 51.116 -8.985 1.00 68.49 87 GLY A CA 1
ATOM 679 C C . GLY A 1 102 ? -12.797 49.991 -8.613 1.00 70.04 87 GLY A C 1
ATOM 680 O O . GLY A 1 102 ? -13.723 50.220 -7.854 1.00 70.97 87 GLY A O 1
ATOM 681 N N . SER A 1 103 ? -12.539 48.770 -9.081 1.00 71.17 88 SER A N 1
ATOM 682 C CA . SER A 1 103 ? -13.384 47.608 -8.760 1.00 72.03 88 SER A CA 1
ATOM 683 C C . SER A 1 103 ? -13.059 46.893 -7.431 1.00 69.28 88 SER A C 1
ATOM 684 O O . SER A 1 103 ? -13.759 45.978 -7.030 1.00 68.97 88 SER A O 1
ATOM 687 N N . ALA A 1 104 ? -12.001 47.307 -6.751 1.00 66.67 89 ALA A N 1
ATOM 688 C CA . ALA A 1 104 ? -11.566 46.665 -5.523 1.00 65.32 89 ALA A CA 1
ATOM 689 C C . ALA A 1 104 ? -12.076 47.450 -4.325 1.00 63.23 89 ALA A C 1
ATOM 690 O O . ALA A 1 104 ? -12.255 48.674 -4.396 1.00 61.85 89 ALA A O 1
ATOM 692 N N . THR A 1 105 ? -12.297 46.742 -3.217 1.00 62.66 90 THR A N 1
ATOM 693 C CA . THR A 1 105 ? -12.766 47.376 -1.990 1.00 60.99 90 THR A CA 1
ATOM 694 C C . THR A 1 105 ? -12.215 46.642 -0.789 1.00 57.89 90 THR A C 1
ATOM 695 O O . THR A 1 105 ? -12.173 45.419 -0.775 1.00 59.19 90 THR A O 1
ATOM 699 N N . ILE A 1 106 ? -11.703 47.409 0.168 1.00 54.09 91 ILE A N 1
ATOM 700 C CA . ILE A 1 106 ? -11.391 46.912 1.495 1.00 52.28 91 ILE A CA 1
ATOM 701 C C . ILE A 1 106 ? -12.650 47.148 2.272 1.00 53.01 91 ILE A C 1
ATOM 702 O O . ILE A 1 106 ? -13.095 48.291 2.410 1.00 54.04 91 ILE A O 1
ATOM 707 N N . SER A 1 107 ? -13.240 46.057 2.734 1.00 52.65 92 SER A N 1
ATOM 708 C CA . SER A 1 107 ? -14.449 46.125 3.525 1.00 52.11 92 SER A CA 1
ATOM 709 C C . SER A 1 107 ? -14.192 46.830 4.899 1.00 49.65 92 SER A C 1
ATOM 710 O O . SER A 1 107 ? -13.151 46.616 5.551 1.00 48.60 92 SER A O 1
ATOM 713 N N . LYS A 1 108 ? -15.166 47.639 5.328 1.00 48.59 93 LYS A N 1
ATOM 714 C CA . LYS A 1 108 ? -15.079 48.404 6.572 1.00 46.87 93 LYS A CA 1
ATOM 715 C C . LYS A 1 108 ? -15.111 47.518 7.801 1.00 45.29 93 LYS A C 1
ATOM 716 O O . LYS A 1 108 ? -14.714 47.950 8.848 1.00 42.82 93 LYS A O 1
ATOM 722 N N . GLU A 1 109 ? -15.586 46.279 7.662 1.00 45.77 94 GLU A N 1
ATOM 723 C CA . GLU A 1 109 ? -15.504 45.252 8.740 1.00 44.67 94 GLU A CA 1
ATOM 724 C C . GLU A 1 109 ? -14.054 45.020 9.193 1.00 40.87 94 GLU A C 1
ATOM 725 O O . GLU A 1 109 ? -13.802 44.566 10.341 1.00 38.02 94 GLU A O 1
ATOM 731 N N . ASN A 1 110 ? -13.103 45.329 8.317 1.00 38.75 95 ASN A N 1
ATOM 732 C CA . ASN A 1 110 ? -11.693 45.265 8.671 1.00 37.95 95 ASN A CA 1
ATOM 733 C C . ASN A 1 110 ? -11.173 46.489 9.393 1.00 36.57 95 ASN A C 1
ATOM 734 O O . ASN A 1 110 ? -9.963 46.577 9.683 1.00 34.74 95 ASN A O 1
ATOM 739 N N . ILE A 1 111 ? -12.049 47.447 9.668 1.00 36.94 96 ILE A N 1
ATOM 740 C CA . ILE A 1 111 ? -11.616 48.725 10.220 1.00 35.97 96 ILE A CA 1
ATOM 741 C C . ILE A 1 111 ? -12.156 48.802 11.605 1.00 35.32 96 ILE A C 1
ATOM 742 O O . ILE A 1 111 ? -13.332 48.618 11.828 1.00 35.11 96 ILE A O 1
ATOM 747 N N . ARG A 1 112 ? -11.292 49.149 12.528 1.00 35.11 97 ARG A N 1
ATOM 748 C CA . ARG A 1 112 ? -11.726 49.319 13.867 1.00 36.01 97 ARG A CA 1
ATOM 749 C C . ARG A 1 112 ? -11.508 50.719 14.397 1.00 33.58 97 ARG A C 1
ATOM 750 O O . ARG A 1 112 ? -10.459 51.300 14.172 1.00 31.62 97 ARG A O 1
ATOM 758 N N . THR A 1 113 ? -12.471 51.217 15.172 1.00 32.60 98 THR A N 1
ATOM 759 C CA . THR A 1 113 ? -12.420 52.590 15.724 1.00 31.83 98 THR A CA 1
ATOM 760 C C . THR A 1 113 ? -12.409 52.538 17.230 1.00 29.92 98 THR A C 1
ATOM 761 O O . THR A 1 113 ? -12.947 51.608 17.812 1.00 28.49 98 THR A O 1
ATOM 765 N N . GLY A 1 114 ? -11.839 53.562 17.857 1.00 29.39 99 GLY A N 1
ATOM 766 C CA . GLY A 1 114 ? -11.929 53.693 19.299 1.00 28.51 99 GLY A CA 1
ATOM 767 C C . GLY A 1 114 ? -11.775 55.134 19.753 1.00 28.04 99 GLY A C 1
ATOM 768 O O . GLY A 1 114 ? -11.021 55.883 19.154 1.00 30.36 99 GLY A O 1
ATOM 769 N N . PHE A 1 115 ? -12.462 55.517 20.822 1.00 27.39 100 PHE A N 1
ATOM 770 C CA . PHE A 1 115 ? -12.115 56.754 21.520 1.00 27.63 100 PHE A CA 1
ATOM 771 C C . PHE A 1 115 ? -10.795 56.596 22.311 1.00 27.23 100 PHE A C 1
ATOM 772 O O . PHE A 1 115 ? -10.605 55.618 23.054 1.00 26.83 100 PHE A O 1
ATOM 780 N N . VAL A 1 116 ? -9.920 57.584 22.180 1.00 26.80 101 VAL A N 1
ATOM 781 C CA . VAL A 1 116 ? -8.646 57.615 22.873 1.00 27.35 101 VAL A CA 1
ATOM 782 C C . VAL A 1 116 ? -8.874 58.288 24.230 1.00 27.40 101 VAL A C 1
ATOM 783 O O . VAL A 1 116 ? -8.958 59.504 24.337 1.00 27.48 101 VAL A O 1
ATOM 787 N N . ARG A 1 117 ? -9.048 57.452 25.244 1.00 27.73 102 ARG A N 1
ATOM 788 C CA . ARG A 1 117 ? -9.457 57.903 26.553 1.00 28.21 102 ARG A CA 1
ATOM 789 C C . ARG A 1 117 ? -8.319 58.088 27.509 1.00 26.74 102 ARG A C 1
ATOM 790 O O . ARG A 1 117 ? -7.216 57.599 27.302 1.00 26.05 102 ARG A O 1
ATOM 798 N N . TYR A 1 118 ? -8.635 58.768 28.594 1.00 26.22 103 TYR A N 1
ATOM 799 C CA . TYR A 1 118 ? -7.669 59.356 29.463 1.00 26.11 103 TYR A CA 1
ATOM 800 C C . TYR A 1 118 ? -7.531 58.592 30.755 1.00 26.24 103 TYR A C 1
ATOM 801 O O . TYR A 1 118 ? -8.539 58.225 31.405 1.00 26.10 103 TYR A O 1
ATOM 810 N N . VAL A 1 119 ? -6.256 58.401 31.129 1.00 25.53 104 VAL A N 1
ATOM 811 C CA . VAL A 1 119 ? -5.882 57.724 32.351 1.00 26.29 104 VAL A CA 1
ATOM 812 C C . VAL A 1 119 ? -4.988 58.696 33.132 1.00 26.83 104 VAL A C 1
ATOM 813 O O . VAL A 1 119 ? -4.204 59.449 32.550 1.00 26.57 104 VAL A O 1
ATOM 817 N N . ILE A 1 120 ? -5.083 58.669 34.455 1.00 26.73 105 ILE A N 1
ATOM 818 C CA . ILE A 1 120 ? -4.149 59.404 35.293 1.00 26.93 105 ILE A CA 1
ATOM 819 C C . ILE A 1 120 ? -2.749 58.743 35.151 1.00 25.92 105 ILE A C 1
ATOM 820 O O . ILE A 1 120 ? -2.597 57.517 35.179 1.00 26.31 105 ILE A O 1
ATOM 825 N N . THR A 1 121 ? -1.745 59.584 34.986 1.00 26.11 106 THR A N 1
ATOM 826 C CA . THR A 1 121 ? -0.333 59.198 34.953 1.00 25.87 106 THR A CA 1
ATOM 827 C C . THR A 1 121 ? 0.487 60.063 35.878 1.00 27.14 106 THR A C 1
ATOM 828 O O . THR A 1 121 ? -0.052 61.031 36.416 1.00 27.14 106 THR A O 1
ATOM 832 N N . ASP A 1 122 ? 1.744 59.693 36.132 1.00 27.06 107 ASP A N 1
ATOM 833 C CA . ASP A 1 122 ? 2.641 60.579 36.922 1.00 27.63 107 ASP A CA 1
ATOM 834 C C . ASP A 1 122 ? 3.825 61.119 36.098 1.00 27.81 107 ASP A C 1
ATOM 835 O O . ASP A 1 122 ? 3.618 61.959 35.223 1.00 27.58 107 ASP A O 1
ATOM 840 N N . GLU A 1 123 ? 5.041 60.629 36.304 1.00 27.62 108 GLU A N 1
ATOM 841 C CA . GLU A 1 123 ? 6.238 61.181 35.646 1.00 26.60 108 GLU A CA 1
ATOM 842 C C . GLU A 1 123 ? 7.382 60.268 35.997 1.00 26.94 108 GLU A C 1
ATOM 843 O O . GLU A 1 123 ? 7.235 59.359 36.816 1.00 26.37 108 GLU A O 1
ATOM 849 N N . LEU A 1 124 ? 8.548 60.505 35.414 1.00 27.87 109 LEU A N 1
ATOM 850 C CA . LEU A 1 124 ? 9.769 59.767 35.822 1.00 27.52 109 LEU A CA 1
ATOM 851 C C . LEU A 1 124 ? 10.108 60.128 37.281 1.00 27.93 109 LEU A C 1
ATOM 852 O O . LEU A 1 124 ? 9.506 61.039 37.850 1.00 26.72 109 LEU A O 1
ATOM 857 N N . ASN A 1 125 ? 11.063 59.421 37.873 1.00 28.20 110 ASN A N 1
ATOM 858 C CA . ASN A 1 125 ? 11.686 59.934 39.126 1.00 29.73 110 ASN A CA 1
ATOM 859 C C . ASN A 1 125 ? 12.070 61.402 38.942 1.00 29.54 110 ASN A C 1
ATOM 860 O O . ASN A 1 125 ? 12.278 61.867 37.812 1.00 28.29 110 ASN A O 1
ATOM 865 N N . LYS A 1 126 ? 12.166 62.157 40.028 1.00 29.91 111 LYS A N 1
ATOM 866 C CA . LYS A 1 126 ? 12.406 63.585 39.903 1.00 31.20 111 LYS A CA 1
ATOM 867 C C . LYS A 1 126 ? 13.697 63.995 39.190 1.00 32.22 111 LYS A C 1
ATOM 868 O O . LYS A 1 126 ? 13.760 65.067 38.596 1.00 30.55 111 LYS A O 1
ATOM 874 N N . ASP A 1 127 ? 14.724 63.158 39.261 1.00 32.43 112 ASP A N 1
ATOM 875 C CA . ASP A 1 127 ? 15.958 63.462 38.530 1.00 35.55 112 ASP A CA 1
ATOM 876 C C . ASP A 1 127 ? 15.841 63.242 37.021 1.00 33.66 112 ASP A C 1
ATOM 877 O O . ASP A 1 127 ? 16.746 63.647 36.298 1.00 36.11 112 ASP A O 1
ATOM 882 N N . GLY A 1 128 ? 14.761 62.615 36.554 1.00 32.81 113 GLY A N 1
ATOM 883 C CA . GLY A 1 128 ? 14.597 62.320 35.125 1.00 32.04 113 GLY A CA 1
ATOM 884 C C . GLY A 1 128 ? 15.458 61.187 34.606 1.00 32.44 113 GLY A C 1
ATOM 885 O O . GLY A 1 128 ? 15.457 60.934 33.402 1.00 31.99 113 GLY A O 1
ATOM 886 N N . LEU A 1 129 ? 16.166 60.468 35.492 1.00 33.82 114 LEU A N 1
ATOM 887 C CA . LEU A 1 129 ? 17.170 59.488 35.075 1.00 34.33 114 LEU A CA 1
ATOM 888 C C . LEU A 1 129 ? 16.681 58.036 35.133 1.00 34.47 114 LEU A C 1
ATOM 889 O O . LEU A 1 129 ? 17.346 57.136 34.630 1.00 33.35 114 LEU A O 1
ATOM 894 N N . GLY A 1 130 ? 15.539 57.790 35.759 1.00 33.59 115 GLY A N 1
ATOM 895 C CA . GLY A 1 130 ? 14.982 56.451 35.818 1.00 31.20 115 GLY A CA 1
ATOM 896 C C . GLY A 1 130 ? 13.562 56.558 36.378 1.00 30.90 115 GLY A C 1
ATOM 897 O O . GLY A 1 130 ? 13.101 57.652 36.612 1.00 31.01 115 GLY A O 1
ATOM 898 N N . ALA A 1 131 ? 12.949 55.404 36.627 1.00 28.13 116 ALA A N 1
ATOM 899 C CA . ALA A 1 131 ? 11.605 55.297 37.151 1.00 28.85 116 ALA A CA 1
ATOM 900 C C . ALA A 1 131 ? 11.462 54.107 38.100 1.00 27.91 116 ALA A C 1
ATOM 901 O O . ALA A 1 131 ? 10.384 53.589 38.243 1.00 28.05 116 ALA A O 1
ATOM 903 N N . CYS A 1 132 ? 12.496 53.688 38.786 1.00 28.07 117 CYS A N 1
ATOM 904 C CA . CYS A 1 132 ? 12.340 52.577 39.758 1.00 28.90 117 CYS A CA 1
ATOM 905 C C . CYS A 1 132 ? 12.113 53.170 41.151 1.00 28.24 117 CYS A C 1
ATOM 906 O O . CYS A 1 132 ? 12.327 54.323 41.381 1.00 27.71 117 CYS A O 1
ATOM 909 N N . GLY A 1 133 ? 11.718 52.351 42.094 1.00 30.30 118 GLY A N 1
ATOM 910 C CA . GLY A 1 133 ? 11.529 52.812 43.476 1.00 32.36 118 GLY A CA 1
ATOM 911 C C . GLY A 1 133 ? 10.072 52.872 43.896 1.00 34.74 118 GLY A C 1
ATOM 912 O O . GLY A 1 133 ? 9.172 53.143 43.087 1.00 33.34 118 GLY A O 1
ATOM 913 N N . TYR A 1 134 ? 9.861 52.683 45.198 1.00 36.07 119 TYR A N 1
ATOM 914 C CA . TYR A 1 134 ? 8.551 52.858 45.790 1.00 35.78 119 TYR A CA 1
ATOM 915 C C . TYR A 1 134 ? 8.112 54.307 45.661 1.00 34.78 119 TYR A C 1
ATOM 916 O O . TYR A 1 134 ? 8.940 55.197 45.672 1.00 33.61 119 TYR A O 1
ATOM 925 N N . ARG A 1 135 ? 6.803 54.529 45.516 1.00 32.69 120 ARG A N 1
ATOM 926 C CA . ARG A 1 135 ? 6.268 55.890 45.400 1.00 34.78 120 ARG A CA 1
ATOM 927 C C . ARG A 1 135 ? 5.065 56.154 46.286 1.00 34.10 120 ARG A C 1
ATOM 928 O O . ARG A 1 135 ? 4.205 55.279 46.372 1.00 32.15 120 ARG A O 1
ATOM 936 N N . ASN A 1 136 ? 4.995 57.353 46.889 1.00 34.56 121 ASN A N 1
ATOM 937 C CA . ASN A 1 136 ? 3.722 57.962 47.309 1.00 35.20 121 ASN A CA 1
ATOM 938 C C . ASN A 1 136 ? 3.249 58.968 46.261 1.00 34.95 121 ASN A C 1
ATOM 939 O O . ASN A 1 136 ? 4.023 59.748 45.730 1.00 34.94 121 ASN A O 1
ATOM 944 N N . SER A 1 137 ? 1.952 58.966 45.989 1.00 33.67 122 SER A N 1
ATOM 945 C CA . SER A 1 137 ? 1.412 59.731 44.892 1.00 33.03 122 SER A CA 1
ATOM 946 C C . SER A 1 137 ? 1.529 61.249 45.068 1.00 32.94 122 SER A C 1
ATOM 947 O O . SER A 1 137 ? 1.667 62.010 44.082 1.00 32.29 122 SER A O 1
ATOM 950 N N . ALA A 1 138 ? 1.489 61.670 46.326 1.00 32.61 123 ALA A N 1
ATOM 951 C CA . ALA A 1 138 ? 1.703 63.034 46.694 1.00 34.74 123 ALA A CA 1
ATOM 952 C C . ALA A 1 138 ? 3.101 63.583 46.329 1.00 35.01 123 ALA A C 1
ATOM 953 O O . ALA A 1 138 ? 3.282 64.786 46.231 1.00 34.66 123 ALA A O 1
ATOM 955 N N . ASP A 1 139 ? 4.076 62.704 46.212 1.00 34.22 124 ASP A N 1
ATOM 956 C CA . ASP A 1 139 ? 5.466 63.103 45.887 1.00 35.89 124 ASP A CA 1
ATOM 957 C C . ASP A 1 139 ? 5.699 63.333 44.364 1.00 35.19 124 ASP A C 1
ATOM 958 O O . ASP A 1 139 ? 6.774 63.792 43.997 1.00 35.06 124 ASP A O 1
ATOM 963 N N . PHE A 1 140 ? 4.740 62.971 43.501 1.00 33.72 125 PHE A N 1
ATOM 964 C CA . PHE A 1 140 ? 4.881 63.130 42.042 1.00 33.40 125 PHE A CA 1
ATOM 965 C C . PHE A 1 140 ? 3.728 63.915 41.468 1.00 33.10 125 PHE A C 1
ATOM 966 O O . PHE A 1 140 ? 2.665 63.956 42.045 1.00 32.23 125 PHE A O 1
ATOM 974 N N . ASP A 1 141 ? 3.930 64.524 40.311 1.00 34.32 126 ASP A N 1
ATOM 975 C CA . ASP A 1 141 ? 2.809 65.133 39.590 1.00 35.36 126 ASP A CA 1
ATOM 976 C C . ASP A 1 141 ? 1.800 64.075 39.154 1.00 34.43 126 ASP A C 1
ATOM 977 O O . ASP A 1 141 ? 2.057 62.845 39.220 1.00 30.72 126 ASP A O 1
ATOM 982 N N . SER A 1 142 ? 0.624 64.569 38.779 1.00 33.93 127 SER A N 1
ATOM 983 C CA . SER A 1 142 ? -0.412 63.723 38.214 1.00 34.36 127 SER A CA 1
ATOM 984 C C . SER A 1 142 ? -1.182 64.531 37.181 1.00 33.01 127 SER A C 1
ATOM 985 O O . SER A 1 142 ? -1.429 65.713 37.388 1.00 32.79 127 SER A O 1
ATOM 988 N N . THR A 1 143 ? -1.430 63.909 36.038 1.00 31.70 128 THR A N 1
ATOM 989 C CA . THR A 1 143 ? -2.122 64.520 34.905 1.00 31.24 128 THR A CA 1
ATOM 990 C C . THR A 1 143 ? -2.920 63.423 34.216 1.00 30.78 128 THR A C 1
ATOM 991 O O . THR A 1 143 ? -2.688 62.233 34.474 1.00 29.19 128 THR A O 1
ATOM 995 N N . LEU A 1 144 ? -3.836 63.819 33.335 1.00 30.63 129 LEU A N 1
ATOM 996 C CA . LEU A 1 144 ? -4.541 62.861 32.510 1.00 30.43 129 LEU A CA 1
ATOM 997 C C . LEU A 1 144 ? -3.839 62.781 31.187 1.00 29.18 129 LEU A C 1
ATOM 998 O O . LEU A 1 144 ? -3.545 63.800 30.573 1.00 28.65 129 LEU A O 1
ATOM 1003 N N . VAL A 1 145 ? -3.671 61.568 30.706 1.00 27.13 130 VAL A N 1
ATOM 1004 C CA . VAL A 1 145 ? -3.003 61.410 29.481 1.00 28.36 130 VAL A CA 1
ATOM 1005 C C . VAL A 1 145 ? -3.804 60.463 28.594 1.00 27.23 130 VAL A C 1
ATOM 1006 O O . VAL A 1 145 ? -4.417 59.524 29.090 1.00 27.07 130 VAL A O 1
ATOM 1010 N N . ALA A 1 146 ? -3.865 60.771 27.312 1.00 26.50 131 ALA A N 1
ATOM 1011 C CA . ALA A 1 146 ? -4.535 59.913 26.311 1.00 27.24 131 ALA A CA 1
ATOM 1012 C C . ALA A 1 146 ? -3.733 58.637 26.115 1.00 26.58 131 ALA A C 1
ATOM 1013 O O . ALA A 1 146 ? -2.529 58.723 25.814 1.00 26.89 131 ALA A O 1
ATOM 1015 N N . ASP A 1 147 ? -4.381 57.484 26.302 1.00 26.39 132 ASP A N 1
ATOM 1016 C CA . ASP A 1 147 ? -3.746 56.158 26.140 1.00 24.83 132 ASP A CA 1
ATOM 1017 C C . ASP A 1 147 ? -4.678 54.967 25.814 1.00 25.01 132 ASP A C 1
ATOM 1018 O O . ASP A 1 147 ? -4.243 54.048 25.144 1.00 23.84 132 ASP A O 1
ATOM 1023 N N . VAL A 1 148 ? -5.925 54.955 26.288 1.00 26.28 133 VAL A N 1
ATOM 1024 C CA . VAL A 1 148 ? -6.812 53.803 26.119 1.00 26.03 133 VAL A CA 1
ATOM 1025 C C . VAL A 1 148 ? -7.454 53.841 24.782 1.00 25.91 133 VAL A C 1
ATOM 1026 O O . VAL A 1 148 ? -7.974 54.863 24.392 1.00 25.66 133 VAL A O 1
ATOM 1030 N N . ILE A 1 149 ? -7.416 52.721 24.072 1.00 25.63 134 ILE A N 1
ATOM 1031 C CA . ILE A 1 149 ? -8.127 52.604 22.818 1.00 26.60 134 ILE A CA 1
ATOM 1032 C C . ILE A 1 149 ? -9.473 51.924 23.123 1.00 26.27 134 ILE A C 1
ATOM 1033 O O . ILE A 1 149 ? -9.583 50.680 23.185 1.00 25.74 134 ILE A O 1
ATOM 1038 N N . ASP A 1 150 ? -10.485 52.758 23.353 1.00 26.44 135 ASP A N 1
ATOM 1039 C CA . ASP A 1 150 ? -11.820 52.318 23.746 1.00 26.75 135 ASP A CA 1
ATOM 1040 C C . ASP A 1 150 ? -12.681 52.121 22.486 1.00 27.49 135 ASP A C 1
ATOM 1041 O O . ASP A 1 150 ? -13.286 53.063 21.937 1.00 28.24 135 ASP A O 1
ATOM 1046 N N . HIS A 1 151 ? -12.705 50.859 22.066 1.00 27.23 136 HIS A N 1
ATOM 1047 C CA . HIS A 1 151 ? -13.397 50.415 20.909 1.00 27.95 136 HIS A CA 1
ATOM 1048 C C . HIS A 1 151 ? -14.771 49.966 21.295 1.00 28.20 136 HIS A C 1
ATOM 1049 O O . HIS A 1 151 ? -15.539 49.567 20.440 1.00 29.52 136 HIS A O 1
ATOM 1056 N N . ILE A 1 152 ? -15.126 50.052 22.567 1.00 27.87 137 ILE A N 1
ATOM 1057 C CA . ILE A 1 152 ? -16.427 49.576 23.015 1.00 28.01 137 ILE A CA 1
ATOM 1058 C C . ILE A 1 152 ? -17.498 50.691 23.050 1.00 29.13 137 ILE A C 1
ATOM 1059 O O . ILE A 1 152 ? -18.566 50.555 22.491 1.00 30.32 137 ILE A O 1
ATOM 1064 N N . THR A 1 153 ? -17.245 51.757 23.774 1.00 29.23 138 THR A N 1
ATOM 1065 C CA . THR A 1 153 ? -18.225 52.792 24.020 1.00 30.28 138 THR A CA 1
ATOM 1066 C C . THR A 1 153 ? -18.649 53.431 22.689 1.00 31.27 138 THR A C 1
ATOM 1067 O O . THR A 1 153 ? -17.787 53.920 21.997 1.00 31.76 138 THR A O 1
ATOM 1071 N N . PRO A 1 154 ? -19.949 53.369 22.309 1.00 33.93 139 PRO A N 1
ATOM 1072 C CA . PRO A 1 154 ? -20.326 53.812 20.952 1.00 34.67 139 PRO A CA 1
ATOM 1073 C C . PRO A 1 154 ? -20.310 55.327 20.750 1.00 34.48 139 PRO A C 1
ATOM 1074 O O . PRO A 1 154 ? -20.121 55.786 19.628 1.00 36.19 139 PRO A O 1
ATOM 1078 N N . THR A 1 155 ? -20.488 56.079 21.825 1.00 34.77 140 THR A N 1
ATOM 1079 C CA . THR A 1 155 ? -20.624 57.537 21.758 1.00 36.36 140 THR A CA 1
ATOM 1080 C C . THR A 1 155 ? -20.087 58.112 23.060 1.00 36.32 140 THR A C 1
ATOM 1081 O O . THR A 1 155 ? -20.051 57.435 24.090 1.00 34.36 140 THR A O 1
ATOM 1085 N N . LEU A 1 156 ? -19.662 59.359 22.997 1.00 36.86 141 LEU A N 1
ATOM 1086 C CA . LEU A 1 156 ? -19.217 60.085 24.179 1.00 37.46 141 LEU A CA 1
ATOM 1087 C C . LEU A 1 156 ? -19.713 61.527 24.069 1.00 38.91 141 LEU A C 1
ATOM 1088 O O . LEU A 1 156 ? -19.670 62.121 22.980 1.00 40.03 141 LEU A O 1
ATOM 1093 N N . THR A 1 157 ? -20.137 62.080 25.195 1.00 38.52 142 THR A N 1
ATOM 1094 C CA . THR A 1 157 ? -20.551 63.471 25.256 1.00 39.48 142 THR A CA 1
ATOM 1095 C C . THR A 1 157 ? -19.383 64.280 25.785 1.00 39.24 142 THR A C 1
ATOM 1096 O O . THR A 1 157 ? -18.892 63.993 26.888 1.00 39.34 142 THR A O 1
ATOM 1100 N N . LEU A 1 158 ? -18.913 65.255 25.000 1.00 38.65 143 LEU A N 1
ATOM 1101 C CA . LEU A 1 158 ? -17.763 66.051 25.379 1.00 37.75 143 LEU A CA 1
ATOM 1102 C C . LEU A 1 158 ? -18.289 67.306 26.013 1.00 39.12 143 LEU A C 1
ATOM 1103 O O . LEU A 1 158 ? -19.207 67.976 25.441 1.00 40.03 143 LEU A O 1
ATOM 1108 N N . PRO A 1 159 ? -17.756 67.651 27.194 1.00 37.49 144 PRO A N 1
ATOM 1109 C CA . PRO A 1 159 ? -18.089 68.990 27.675 1.00 38.94 144 PRO A CA 1
ATOM 1110 C C . PRO A 1 159 ? -17.425 70.133 26.869 1.00 37.70 144 PRO A C 1
ATOM 1111 O O . PRO A 1 159 ? -16.457 69.921 26.097 1.00 36.55 144 PRO A O 1
ATOM 1115 N N . ALA A 1 160 ? -17.917 71.339 27.105 1.00 37.26 145 ALA A N 1
ATOM 1116 C CA . ALA A 1 160 ? -17.327 72.579 26.535 1.00 36.77 145 ALA A CA 1
ATOM 1117 C C . ALA A 1 160 ? -15.860 72.673 26.896 1.00 35.00 145 ALA A C 1
ATOM 1118 O O . ALA A 1 160 ? -15.476 72.310 27.984 1.00 32.99 145 ALA A O 1
ATOM 1120 N N . ASN A 1 161 ? -15.063 73.122 25.930 1.00 35.18 146 ASN A N 1
ATOM 1121 C CA . ASN A 1 161 ? -13.608 73.344 26.094 1.00 35.25 146 ASN A CA 1
ATOM 1122 C C . ASN A 1 161 ? -12.888 72.026 26.428 1.00 33.89 146 ASN A C 1
ATOM 1123 O O . ASN A 1 161 ? -12.176 71.934 27.425 1.00 33.79 146 ASN A O 1
ATOM 1128 N N . SER A 1 162 ? -13.086 71.020 25.559 1.00 33.46 147 SER A N 1
ATOM 1129 C CA . SER A 1 162 ? -12.361 69.770 25.660 1.00 32.76 147 SER A CA 1
ATOM 1130 C C . SER A 1 162 ? -12.026 69.231 24.292 1.00 32.47 147 SER A C 1
ATOM 1131 O O . SER A 1 162 ? -12.656 69.581 23.300 1.00 33.41 147 SER A O 1
ATOM 1134 N N . THR A 1 163 ? -11.016 68.381 24.284 1.00 31.48 148 THR A N 1
ATOM 1135 C CA . THR A 1 163 ? -10.464 67.774 23.109 1.00 31.72 148 THR A CA 1
ATOM 1136 C C . THR A 1 163 ? -10.583 66.247 23.258 1.00 30.84 148 THR A C 1
ATOM 1137 O O . THR A 1 163 ? -10.445 65.680 24.389 1.00 29.22 148 THR A O 1
ATOM 1141 N N . GLN A 1 164 ? -10.777 65.561 22.119 1.00 30.63 149 GLN A N 1
ATOM 1142 C CA . GLN A 1 164 ? -10.900 64.080 22.126 1.00 29.34 149 GLN A CA 1
ATOM 1143 C C . GLN A 1 164 ? -10.305 63.486 20.898 1.00 29.83 149 GLN A C 1
ATOM 1144 O O . GLN A 1 164 ? -10.711 63.832 19.783 1.00 30.12 149 GLN A O 1
ATOM 1150 N N . GLY A 1 165 ? -9.350 62.583 21.087 1.00 28.05 150 GLY A N 1
ATOM 1151 C CA . GLY A 1 165 ? -8.851 61.781 19.992 1.00 28.00 150 GLY A CA 1
ATOM 1152 C C . GLY A 1 165 ? -9.701 60.565 19.617 1.00 28.50 150 GLY A C 1
ATOM 1153 O O . GLY A 1 165 ? -10.399 59.970 20.445 1.00 30.03 150 GLY A O 1
ATOM 1154 N N . GLY A 1 166 ? -9.608 60.184 18.351 1.00 28.89 151 GLY A N 1
ATOM 1155 C CA . GLY A 1 166 ? -10.271 59.006 17.800 1.00 28.65 151 GLY A CA 1
ATOM 1156 C C . GLY A 1 166 ? -9.244 58.167 17.071 1.00 28.44 151 GLY A C 1
ATOM 1157 O O . GLY A 1 166 ? -8.535 58.682 16.216 1.00 28.96 151 GLY A O 1
ATOM 1158 N N . TRP A 1 167 ? -9.156 56.869 17.407 1.00 28.03 152 TRP A N 1
ATOM 1159 C CA . TRP A 1 167 ? -8.203 55.959 16.799 1.00 27.57 152 TRP A CA 1
ATOM 1160 C C . TRP A 1 167 ? -8.873 55.142 15.715 1.00 27.60 152 TRP A C 1
ATOM 1161 O O . TRP A 1 167 ? -9.992 54.692 15.902 1.00 28.11 152 TRP A O 1
ATOM 1172 N N . ILE A 1 168 ? -8.188 54.952 14.590 1.00 28.52 153 ILE A N 1
ATOM 1173 C CA . ILE A 1 168 ? -8.647 54.121 13.466 1.00 29.53 153 ILE A CA 1
ATOM 1174 C C . ILE A 1 168 ? -7.554 53.122 13.156 1.00 30.20 153 ILE A C 1
ATOM 1175 O O . ILE A 1 168 ? -6.406 53.534 13.002 1.00 29.41 153 ILE A O 1
ATOM 1180 N N . SER A 1 169 ? -7.911 51.821 13.149 1.00 30.43 154 SER A N 1
ATOM 1181 C CA . SER A 1 169 ? -7.048 50.722 12.733 1.00 29.91 154 SER A CA 1
ATOM 1182 C C . SER A 1 169 ? -7.602 50.115 11.449 1.00 31.00 154 SER A C 1
ATOM 1183 O O . SER A 1 169 ? -8.738 49.676 11.466 1.00 30.89 154 SER A O 1
ATOM 1186 N N . VAL A 1 170 ? -6.819 50.076 10.370 1.00 31.77 155 VAL A N 1
ATOM 1187 C CA . VAL A 1 170 ? -7.182 49.327 9.176 1.00 33.75 155 VAL A CA 1
ATOM 1188 C C . VAL A 1 170 ? -6.395 48.025 9.155 1.00 34.42 155 VAL A C 1
ATOM 1189 O O . VAL A 1 170 ? -5.176 48.037 9.133 1.00 32.99 155 VAL A O 1
ATOM 1193 N N . ASN A 1 171 ? -7.096 46.899 9.207 1.00 36.60 156 ASN A N 1
ATOM 1194 C CA . ASN A 1 171 ? -6.459 45.580 9.145 1.00 38.18 156 ASN A CA 1
ATOM 1195 C C . ASN A 1 171 ? -6.579 45.183 7.698 1.00 38.25 156 ASN A C 1
ATOM 1196 O O . ASN A 1 171 ? -7.656 44.741 7.275 1.00 39.02 156 ASN A O 1
ATOM 1201 N N . ILE A 1 172 ? -5.520 45.416 6.915 1.00 37.70 157 ILE A N 1
ATOM 1202 C CA . ILE A 1 172 ? -5.627 45.244 5.474 1.00 38.53 157 ILE A CA 1
ATOM 1203 C C . ILE A 1 172 ? -5.584 43.757 5.170 1.00 39.46 157 ILE A C 1
ATOM 1204 O O . ILE A 1 172 ? -4.590 43.112 5.453 1.00 37.35 157 ILE A O 1
ATOM 1209 N N . PRO A 1 173 ? -6.660 43.203 4.591 1.00 41.90 158 PRO A N 1
ATOM 1210 C CA . PRO A 1 173 ? -6.612 41.778 4.205 1.00 43.29 158 PRO A CA 1
ATOM 1211 C C . PRO A 1 173 ? -5.453 41.396 3.298 1.00 44.35 158 PRO A C 1
ATOM 1212 O O . PRO A 1 173 ? -5.011 42.188 2.477 1.00 43.16 158 PRO A O 1
ATOM 1216 N N . GLN A 1 174 ? -4.957 40.181 3.513 1.00 46.63 159 GLN A N 1
ATOM 1217 C CA . GLN A 1 174 ? -3.993 39.508 2.648 1.00 49.02 159 GLN A CA 1
ATOM 1218 C C . GLN A 1 174 ? -4.255 39.540 1.150 1.00 50.10 159 GLN A C 1
ATOM 1219 O O . GLN A 1 174 ? -3.324 39.667 0.346 1.00 51.90 159 GLN A O 1
ATOM 1225 N N . GLY A 1 175 ? -5.516 39.400 0.769 1.00 49.78 160 GLY A N 1
ATOM 1226 C CA . GLY A 1 175 ? -5.891 39.292 -0.640 1.00 51.47 160 GLY A CA 1
ATOM 1227 C C . GLY A 1 175 ? -6.155 40.601 -1.306 1.00 50.91 160 GLY A C 1
ATOM 1228 O O . GLY A 1 175 ? -6.582 40.628 -2.421 1.00 54.55 160 GLY A O 1
ATOM 1229 N N . THR A 1 176 ? -5.934 41.698 -0.604 1.00 50.10 161 THR A N 1
ATOM 1230 C CA . THR A 1 176 ? -6.187 43.016 -1.156 1.00 50.27 161 THR A CA 1
ATOM 1231 C C . THR A 1 176 ? -5.331 43.288 -2.394 1.00 51.58 161 THR A C 1
ATOM 1232 O O . THR A 1 176 ? -4.124 43.050 -2.365 1.00 50.17 161 THR A O 1
ATOM 1236 N N . LYS A 1 177 ? -5.962 43.758 -3.473 1.00 53.21 162 LYS A N 1
ATOM 1237 C CA . LYS A 1 177 ? -5.241 44.167 -4.679 1.00 55.38 162 LYS A CA 1
ATOM 1238 C C . LYS A 1 177 ? -4.450 45.421 -4.403 1.00 53.95 162 LYS A C 1
ATOM 1239 O O . LYS A 1 177 ? -4.976 46.330 -3.773 1.00 52.54 162 LYS A O 1
ATOM 1245 N N . ALA A 1 178 ? -3.221 45.501 -4.919 1.00 54.28 163 ALA A N 1
ATOM 1246 C CA . ALA A 1 178 ? -2.401 46.737 -4.819 1.00 53.31 163 ALA A CA 1
ATOM 1247 C C . ALA A 1 178 ? -3.025 47.923 -5.528 1.00 53.12 163 ALA A C 1
ATOM 1248 O O . ALA A 1 178 ? -3.582 47.799 -6.627 1.00 55.03 163 ALA A O 1
ATOM 1250 N N . GLY A 1 179 ? -2.919 49.085 -4.889 1.00 51.63 164 GLY A N 1
ATOM 1251 C CA . GLY A 1 179 ? -3.374 50.336 -5.476 1.00 50.94 164 GLY A CA 1
ATOM 1252 C C . GLY A 1 179 ? -3.820 51.342 -4.442 1.00 49.80 164 GLY A C 1
ATOM 1253 O O . GLY A 1 179 ? -3.584 51.188 -3.218 1.00 46.63 164 GLY A O 1
ATOM 1254 N N . LYS A 1 180 ? -4.494 52.364 -4.946 1.00 50.85 165 LYS A N 1
ATOM 1255 C CA . LYS A 1 180 ? -4.846 53.547 -4.197 1.00 51.35 165 LYS A CA 1
ATOM 1256 C C . LYS A 1 180 ? -6.299 53.358 -3.769 1.00 51.20 165 LYS A C 1
ATOM 1257 O O . LYS A 1 180 ? -7.191 53.353 -4.584 1.00 51.56 165 LYS A O 1
ATOM 1263 N N . TYR A 1 181 ? -6.535 53.145 -2.483 1.00 49.34 166 TYR A N 1
ATOM 1264 C CA . TYR A 1 181 ? -7.900 53.065 -1.976 1.00 50.13 166 TYR A CA 1
ATOM 1265 C C . TYR A 1 181 ? -8.266 54.388 -1.347 1.00 49.65 166 TYR A C 1
ATOM 1266 O O . TYR A 1 181 ? -7.401 55.101 -0.826 1.00 48.78 166 TYR A O 1
ATOM 1275 N N . THR A 1 182 ? -9.556 54.689 -1.378 1.00 50.44 167 THR A N 1
ATOM 1276 C CA . THR A 1 182 ? -10.087 55.868 -0.715 1.00 50.04 167 THR A CA 1
ATOM 1277 C C . THR A 1 182 ? -11.386 55.620 0.063 1.00 47.92 167 THR A C 1
ATOM 1278 O O . THR A 1 182 ? -12.190 54.780 -0.290 1.00 47.66 167 THR A O 1
ATOM 1282 N N . GLY A 1 183 ? -11.553 56.388 1.129 1.00 45.65 168 GLY A N 1
ATOM 1283 C CA . GLY A 1 183 ? -12.677 56.251 2.024 1.00 45.06 168 GLY A CA 1
ATOM 1284 C C . GLY A 1 183 ? -12.939 57.526 2.791 1.00 43.72 168 GLY A C 1
ATOM 1285 O O . GLY A 1 183 ? -12.184 58.513 2.673 1.00 42.74 168 GLY A O 1
ATOM 1286 N N . THR A 1 184 ? -14.052 57.520 3.520 1.00 43.11 169 THR A N 1
ATOM 1287 C CA . THR A 1 184 ? -14.542 58.710 4.204 1.00 42.59 169 THR A CA 1
ATOM 1288 C C . THR A 1 184 ? -14.733 58.340 5.649 1.00 40.46 169 THR A C 1
ATOM 1289 O O . THR A 1 184 ? -15.328 57.318 5.914 1.00 39.46 169 THR A O 1
ATOM 1293 N N . VAL A 1 185 ? -14.210 59.171 6.555 1.00 39.29 170 VAL A N 1
ATOM 1294 C CA . VAL A 1 185 ? -14.530 59.091 7.988 1.00 39.36 170 VAL A CA 1
ATOM 1295 C C . VAL A 1 185 ? -15.608 60.133 8.265 1.00 40.73 170 VAL A C 1
ATOM 1296 O O . VAL A 1 185 ? -15.451 61.300 7.918 1.00 42.71 170 VAL A O 1
ATOM 1300 N N . THR A 1 186 ? -16.713 59.708 8.855 1.00 41.40 171 THR A N 1
ATOM 1301 C CA . THR A 1 186 ? -17.802 60.604 9.201 1.00 41.99 171 THR A CA 1
ATOM 1302 C C . THR A 1 186 ? -17.822 60.755 10.693 1.00 40.34 171 THR A C 1
ATOM 1303 O O . THR A 1 186 ? -17.900 59.767 11.413 1.00 41.88 171 THR A O 1
ATOM 1307 N N . VAL A 1 187 ? -17.752 61.985 11.160 1.00 39.95 172 VAL A N 1
ATOM 1308 C CA . VAL A 1 187 ? -17.805 62.313 12.578 1.00 39.00 172 VAL A CA 1
ATOM 1309 C C . VAL A 1 187 ? -19.127 63.010 12.863 1.00 40.47 172 VAL A C 1
ATOM 1310 O O . VAL A 1 187 ? -19.491 63.944 12.151 1.00 39.09 172 VAL A O 1
ATOM 1314 N N . LYS A 1 188 ? -19.821 62.581 13.916 1.00 40.97 173 LYS A N 1
ATOM 1315 C CA . LYS A 1 188 ? -21.181 63.013 14.186 1.00 44.39 173 LYS A CA 1
ATOM 1316 C C . LYS A 1 188 ? -21.323 63.401 15.631 1.00 45.52 173 LYS A C 1
ATOM 1317 O O . LYS A 1 188 ? -20.606 62.862 16.476 1.00 44.74 173 LYS A O 1
ATOM 1323 N N . ALA A 1 189 ? -22.257 64.306 15.917 1.00 46.88 174 ALA A N 1
ATOM 1324 C CA . ALA A 1 189 ? -22.686 64.596 17.285 1.00 49.35 174 ALA A CA 1
ATOM 1325 C C . ALA A 1 189 ? -24.141 65.026 17.290 1.00 53.35 174 ALA A C 1
ATOM 1326 O O . ALA A 1 189 ? -24.633 65.545 16.293 1.00 54.74 174 ALA A O 1
ATOM 1328 N N . ASP A 1 190 ? -24.790 64.846 18.441 1.00 57.44 175 ASP A N 1
ATOM 1329 C CA . ASP A 1 190 ? -26.240 65.093 18.670 1.00 63.07 175 ASP A CA 1
ATOM 1330 C C . ASP A 1 190 ? -27.135 64.831 17.435 1.00 65.37 175 ASP A C 1
ATOM 1331 O O . ASP A 1 190 ? -28.077 65.570 17.168 1.00 66.44 175 ASP A O 1
ATOM 1336 N N . GLY A 1 191 ? -26.820 63.748 16.718 1.00 64.75 176 GLY A N 1
ATOM 1337 C CA . GLY A 1 191 ? -27.593 63.317 15.580 1.00 64.22 176 GLY A CA 1
ATOM 1338 C C . GLY A 1 191 ? -27.066 63.698 14.221 1.00 62.71 176 GLY A C 1
ATOM 1339 O O . GLY A 1 191 ? -27.471 63.080 13.260 1.00 66.09 176 GLY A O 1
ATOM 1340 N N . ILE A 1 192 ? -26.196 64.692 14.093 1.00 58.35 177 ILE A N 1
ATOM 1341 C CA . ILE A 1 192 ? -25.825 65.139 12.753 1.00 57.53 177 ILE A CA 1
ATOM 1342 C C . ILE A 1 192 ? -24.317 65.118 12.495 1.00 55.78 177 ILE A C 1
ATOM 1343 O O . ILE A 1 192 ? -23.519 65.132 13.438 1.00 52.35 177 ILE A O 1
ATOM 1348 N N . THR A 1 193 ? -23.965 65.066 11.209 1.00 54.77 178 THR A N 1
ATOM 1349 C CA . THR A 1 193 ? -22.592 65.025 10.733 1.00 53.22 178 THR A CA 1
ATOM 1350 C C . THR A 1 193 ? -21.835 66.344 10.915 1.00 53.02 178 THR A C 1
ATOM 1351 O O . THR A 1 193 ? -22.064 67.283 10.162 1.00 57.06 178 THR A O 1
ATOM 1355 N N . LEU A 1 194 ? -20.892 66.380 11.861 1.00 50.85 179 LEU A N 1
ATOM 1356 C CA . LEU A 1 194 ? -20.037 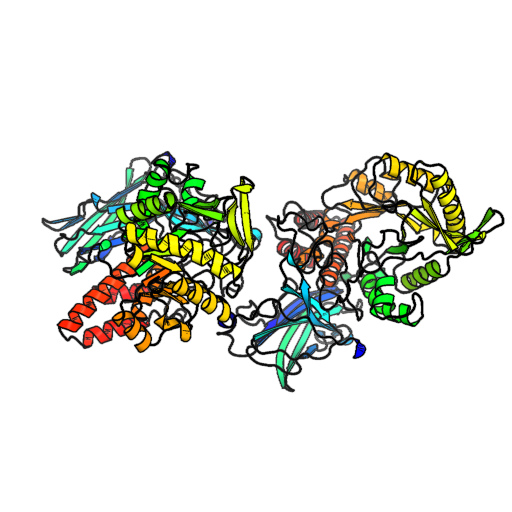67.542 12.096 1.00 50.43 179 LEU A CA 1
ATOM 1357 C C . LEU A 1 194 ? -18.973 67.714 11.034 1.00 49.82 179 LEU A C 1
ATOM 1358 O O . LEU A 1 194 ? -18.743 68.830 10.617 1.00 49.97 179 LEU A O 1
ATOM 1363 N N . SER A 1 195 ? -18.306 66.638 10.626 1.00 48.69 180 SER A N 1
ATOM 1364 C CA . SER A 1 195 ? -17.373 66.695 9.486 1.00 49.75 180 SER A CA 1
ATOM 1365 C C . SER A 1 195 ? -17.157 65.333 8.823 1.00 48.24 180 SER A C 1
ATOM 1366 O O . SER A 1 195 ? -17.506 64.282 9.359 1.00 47.97 180 SER A O 1
ATOM 1369 N N . GLU A 1 196 ? -16.620 65.385 7.615 1.00 47.69 181 GLU A N 1
ATOM 1370 C CA . GLU A 1 196 ? -16.032 64.227 6.948 1.00 47.36 181 GLU A CA 1
ATOM 1371 C C . GLU A 1 196 ? -14.537 64.444 6.837 1.00 47.76 181 GLU A C 1
ATOM 1372 O O . GLU A 1 196 ? -14.094 65.574 6.614 1.00 49.29 181 GLU A O 1
ATOM 1378 N N . LEU A 1 197 ? -13.754 63.374 7.010 1.00 46.55 182 LEU A N 1
ATOM 1379 C CA . LEU A 1 197 ? -12.315 63.394 6.724 1.00 44.52 182 LEU A CA 1
ATOM 1380 C C . LEU A 1 197 ? -12.044 62.418 5.563 1.00 45.99 182 LEU A C 1
ATOM 1381 O O . LEU A 1 197 ? -12.741 61.396 5.456 1.00 46.90 182 LEU A O 1
ATOM 1386 N N . LYS A 1 198 ? -11.095 62.708 4.672 1.00 46.14 183 LYS A N 1
ATOM 1387 C CA . LYS A 1 198 ? -10.750 61.714 3.628 1.00 48.82 183 LYS A CA 1
ATOM 1388 C C . LYS A 1 198 ? -9.556 60.874 4.093 1.00 47.01 183 LYS A C 1
ATOM 1389 O O . LYS A 1 198 ? -8.666 61.376 4.809 1.00 44.93 183 LYS A O 1
ATOM 1395 N N . LEU A 1 199 ? -9.574 59.586 3.725 1.00 45.07 184 LEU A N 1
ATOM 1396 C CA . LEU A 1 199 ? -8.505 58.656 4.063 1.00 44.68 184 LEU A CA 1
ATOM 1397 C C . LEU A 1 199 ? -8.075 57.963 2.788 1.00 45.62 184 LEU A C 1
ATOM 1398 O O . LEU A 1 199 ? -8.877 57.258 2.196 1.00 46.95 184 LEU A O 1
ATOM 1403 N N . ASN A 1 200 ? -6.819 58.161 2.385 1.00 44.50 185 ASN A N 1
ATOM 1404 C CA . ASN A 1 200 ? -6.253 57.518 1.213 1.00 45.23 185 ASN A CA 1
ATOM 1405 C C . ASN A 1 200 ? -5.235 56.497 1.681 1.00 44.08 185 ASN A C 1
ATOM 1406 O O . ASN A 1 200 ? -4.462 56.793 2.587 1.00 42.61 185 ASN A O 1
ATOM 1411 N N . LEU A 1 201 ? -5.257 55.308 1.072 1.00 44.05 186 LEU A N 1
ATOM 1412 C CA . LEU A 1 201 ? -4.369 54.196 1.409 1.00 43.66 186 LEU A CA 1
ATOM 1413 C C . LEU A 1 201 ? -3.736 53.664 0.145 1.00 45.25 186 LEU A C 1
ATOM 1414 O O . LEU A 1 201 ? -4.429 53.180 -0.767 1.00 46.87 186 LEU A O 1
ATOM 1419 N N . GLN A 1 202 ? -2.413 53.799 0.058 1.00 44.85 187 GLN A N 1
ATOM 1420 C CA . GLN A 1 202 ? -1.666 53.203 -1.035 1.00 45.79 187 GLN A CA 1
ATOM 1421 C C . GLN A 1 202 ? -1.289 51.802 -0.527 1.00 44.78 187 GLN A C 1
ATOM 1422 O O . GLN A 1 202 ? -0.441 51.653 0.370 1.00 43.66 187 GLN A O 1
ATOM 1428 N N . VAL A 1 203 ? -1.980 50.784 -1.048 1.00 44.33 188 VAL A N 1
ATOM 1429 C CA . VAL A 1 203 ? -1.663 49.430 -0.704 1.00 43.81 188 VAL A CA 1
ATOM 1430 C C . VAL A 1 203 ? -0.602 48.944 -1.651 1.00 45.05 188 VAL A C 1
ATOM 1431 O O . VAL A 1 203 ? -0.847 48.853 -2.864 1.00 45.31 188 VAL A O 1
ATOM 1435 N N . LYS A 1 204 ? 0.538 48.541 -1.089 1.00 44.04 189 LYS A N 1
ATOM 1436 C CA . LYS A 1 204 ? 1.685 48.124 -1.906 1.00 46.34 189 LYS A CA 1
ATOM 1437 C C . LYS A 1 204 ? 1.594 46.689 -2.382 1.00 46.35 189 LYS A C 1
ATOM 1438 O O . LYS A 1 204 ? 0.967 45.847 -1.754 1.00 44.52 189 LYS A O 1
ATOM 1444 N N . ASN A 1 205 ? 2.295 46.400 -3.457 1.00 47.21 190 ASN A N 1
ATOM 1445 C CA . ASN A 1 205 ? 2.275 45.046 -3.991 1.00 48.19 190 ASN A CA 1
ATOM 1446 C C . ASN A 1 205 ? 3.285 44.170 -3.242 1.00 47.47 190 ASN A C 1
ATOM 1447 O O . ASN A 1 205 ? 4.192 43.632 -3.838 1.00 48.42 190 ASN A O 1
ATOM 1452 N N . ARG A 1 206 ? 3.124 44.095 -1.912 1.00 46.19 191 ARG A N 1
ATOM 1453 C CA . ARG A 1 206 ? 3.895 43.223 -1.041 1.00 45.22 191 ARG A CA 1
ATOM 1454 C C . ARG A 1 206 ? 2.966 42.724 0.048 1.00 44.30 191 ARG A C 1
ATOM 1455 O O . ARG A 1 206 ? 1.958 43.365 0.373 1.00 43.50 191 ARG A O 1
ATOM 1463 N N . THR A 1 207 ? 3.310 41.595 0.639 1.00 44.78 192 THR A N 1
ATOM 1464 C CA . THR A 1 207 ? 2.400 40.970 1.590 1.00 44.84 192 THR A CA 1
ATOM 1465 C C . THR A 1 207 ? 3.054 40.655 2.945 1.00 42.85 192 THR A C 1
ATOM 1466 O O . THR A 1 207 ? 4.112 40.077 3.019 1.00 45.51 192 THR A O 1
ATOM 1470 N N . LEU A 1 208 ? 2.412 41.090 4.016 1.00 40.47 193 LEU A N 1
ATOM 1471 C CA . LEU A 1 208 ? 2.887 40.846 5.346 1.00 38.81 193 LEU A CA 1
ATOM 1472 C C . LEU A 1 208 ? 2.175 39.593 5.811 1.00 38.71 193 LEU A C 1
ATOM 1473 O O . LEU A 1 208 ? 0.977 39.509 5.678 1.00 38.69 193 LEU A O 1
ATOM 1478 N N . PRO A 1 209 ? 2.896 38.613 6.365 1.00 40.27 194 PRO A N 1
ATOM 1479 C CA . PRO A 1 209 ? 2.199 37.481 6.967 1.00 40.69 194 PRO A CA 1
ATOM 1480 C C . PRO A 1 209 ? 1.245 37.803 8.137 1.00 39.38 194 PRO A C 1
ATOM 1481 O O . PRO A 1 209 ? 1.334 38.839 8.784 1.00 38.11 194 PRO A O 1
ATOM 1485 N N . PRO A 1 210 ? 0.321 36.905 8.402 1.00 38.91 195 PRO A N 1
ATOM 1486 C CA . PRO A 1 210 ? -0.473 37.144 9.569 1.00 38.09 195 PRO A CA 1
ATOM 1487 C C . PRO A 1 210 ? 0.368 36.967 10.839 1.00 36.57 195 PRO A C 1
ATOM 1488 O O . PRO A 1 210 ? 1.422 36.296 10.790 1.00 35.83 195 PRO A O 1
ATOM 1492 N N . PRO A 1 211 ? -0.098 37.539 11.959 1.00 34.41 196 PRO A N 1
ATOM 1493 C CA . PRO A 1 211 ? 0.624 37.475 13.225 1.00 34.46 196 PRO A CA 1
ATOM 1494 C C . PRO A 1 211 ? 1.136 36.107 13.657 1.00 35.23 196 PRO A C 1
ATOM 1495 O O . PRO A 1 211 ? 2.225 36.010 14.295 1.00 35.86 196 PRO A O 1
ATOM 1499 N N . SER A 1 212 ? 0.401 35.049 13.332 1.00 36.28 197 SER A N 1
ATOM 1500 C CA . SER A 1 212 ? 0.831 33.706 13.714 1.00 37.35 197 SER A CA 1
ATOM 1501 C C . SER A 1 212 ? 2.179 33.337 13.045 1.00 37.74 197 SER A C 1
ATOM 1502 O O . SER A 1 212 ? 2.872 32.493 13.585 1.00 35.47 197 SER A O 1
ATOM 1505 N N . GLU A 1 213 ? 2.493 33.924 11.881 1.00 36.04 198 GLU A N 1
ATOM 1506 C CA . GLU A 1 213 ? 3.728 33.644 11.142 1.00 38.13 198 GLU A CA 1
ATOM 1507 C C . GLU A 1 213 ? 4.894 34.647 11.391 1.00 36.97 198 GLU A C 1
ATOM 1508 O O . GLU A 1 213 ? 5.941 34.508 10.762 1.00 39.01 198 GLU A O 1
ATOM 1514 N N . TRP A 1 214 ? 4.728 35.633 12.281 1.00 32.89 199 TRP A N 1
ATOM 1515 C CA . TRP A 1 214 ? 5.784 36.606 12.599 1.00 31.28 199 TRP A CA 1
ATOM 1516 C C . TRP A 1 214 ? 6.901 35.927 13.378 1.00 30.53 199 TRP A C 1
ATOM 1517 O O . TRP A 1 214 ? 6.627 35.158 14.326 1.00 30.51 199 TRP A O 1
ATOM 1528 N N . ALA A 1 215 ? 8.131 36.164 12.926 1.00 30.85 200 ALA A N 1
ATOM 1529 C CA . ALA A 1 215 ? 9.317 35.718 13.598 1.00 31.13 200 ALA A CA 1
ATOM 1530 C C . ALA A 1 215 ? 9.486 36.366 14.974 1.00 29.41 200 ALA A C 1
ATOM 1531 O O . ALA A 1 215 ? 9.867 35.685 15.901 1.00 30.55 200 ALA A O 1
ATOM 1533 N N . PHE A 1 216 ? 9.204 37.649 15.081 1.00 29.01 201 PHE A N 1
ATOM 1534 C CA . PHE A 1 216 ? 9.440 38.445 16.287 1.00 27.65 201 PHE A CA 1
ATOM 1535 C C . PHE A 1 216 ? 9.010 37.715 17.590 1.00 27.31 201 PHE A C 1
ATOM 1536 O O . PHE A 1 216 ? 7.830 37.415 17.775 1.00 25.77 201 PHE A O 1
ATOM 1544 N N . HIS A 1 217 ? 9.963 37.467 18.481 1.00 27.54 202 HIS A N 1
ATOM 1545 C CA . HIS A 1 217 ? 9.685 36.828 19.774 1.00 26.55 202 HIS A CA 1
ATOM 1546 C C . HIS A 1 217 ? 9.221 37.888 20.754 1.00 26.40 202 HIS A C 1
ATOM 1547 O O . HIS A 1 217 ? 10.028 38.580 21.367 1.00 27.07 202 HIS A O 1
ATOM 1554 N N . LEU A 1 218 ? 7.906 38.050 20.854 1.00 25.57 203 LEU A N 1
ATOM 1555 C CA . LEU A 1 218 ? 7.294 38.981 21.831 1.00 24.97 203 LEU A CA 1
ATOM 1556 C C . LEU A 1 218 ? 6.921 38.208 23.092 1.00 23.33 203 LEU A C 1
ATOM 1557 O O . LEU A 1 218 ? 6.193 37.222 23.010 1.00 23.02 203 LEU A O 1
ATOM 1562 N N . ASP A 1 219 ? 7.356 38.707 24.255 1.00 23.28 204 ASP A N 1
ATOM 1563 C CA . ASP A 1 219 ? 7.003 38.100 25.529 1.00 23.00 204 ASP A CA 1
ATOM 1564 C C . ASP A 1 219 ? 6.553 39.236 26.439 1.00 23.34 204 ASP A C 1
ATOM 1565 O O . ASP A 1 219 ? 7.392 40.076 26.821 1.00 23.64 204 ASP A O 1
ATOM 1570 N N . LEU A 1 220 ? 5.256 39.270 26.756 1.00 21.86 205 LEU A N 1
ATOM 1571 C CA . LEU A 1 220 ? 4.688 40.281 27.667 1.00 22.80 205 LEU A CA 1
ATOM 1572 C C . LEU A 1 220 ? 4.019 39.441 28.713 1.00 22.27 205 LEU A C 1
ATOM 1573 O O . LEU A 1 220 ? 3.065 38.725 28.419 1.00 22.45 205 LEU A O 1
ATOM 1578 N N . TRP A 1 221 ? 4.533 39.492 29.938 1.00 21.75 206 TRP A N 1
ATOM 1579 C CA . TRP A 1 221 ? 4.082 38.518 30.919 1.00 21.61 206 TRP A CA 1
ATOM 1580 C C . TRP A 1 221 ? 2.594 38.763 31.316 1.00 21.55 206 TRP A C 1
ATOM 1581 O O . TRP A 1 221 ? 2.183 39.846 31.721 1.00 21.11 206 TRP A O 1
ATOM 1592 N N . GLN A 1 222 ? 1.832 37.695 31.293 1.00 21.88 207 GLN A N 1
ATOM 1593 C CA . GLN A 1 222 ? 0.387 37.689 31.598 1.00 22.96 207 GLN A CA 1
ATOM 1594 C C . GLN A 1 222 ? 0.031 37.362 33.044 1.00 22.96 207 GLN A C 1
ATOM 1595 O O . GLN A 1 222 ? 0.582 36.393 33.641 1.00 22.81 207 GLN A O 1
ATOM 1601 N N . ASN A 1 223 ? -0.951 38.103 33.547 1.00 21.75 208 ASN A N 1
ATOM 1602 C CA . ASN A 1 223 ? -1.454 37.954 34.903 1.00 21.72 208 ASN A CA 1
ATOM 1603 C C . ASN A 1 223 ? -2.954 37.659 34.851 1.00 22.97 208 ASN A C 1
ATOM 1604 O O . ASN A 1 223 ? -3.811 38.583 34.836 1.00 24.41 208 ASN A O 1
ATOM 1609 N N . PRO A 1 224 ? -3.295 36.354 34.854 1.00 23.20 209 PRO A N 1
ATOM 1610 C CA . PRO A 1 224 ? -4.739 36.003 34.867 1.00 24.44 209 PRO A CA 1
ATOM 1611 C C . PRO A 1 224 ? -5.419 36.415 36.145 1.00 23.69 209 PRO A C 1
ATOM 1612 O O . PRO A 1 224 ? -6.584 36.731 36.105 1.00 25.22 209 PRO A O 1
ATOM 1616 N N . TYR A 1 225 ? -4.679 36.528 37.236 1.00 22.68 210 TYR A N 1
ATOM 1617 C CA . TYR A 1 225 ? -5.265 36.824 38.535 1.00 23.34 210 TYR A CA 1
ATOM 1618 C C . TYR A 1 225 ? -5.784 38.286 38.619 1.00 23.71 210 TYR A C 1
ATOM 1619 O O . TYR A 1 225 ? -6.725 38.619 39.369 1.00 23.68 210 TYR A O 1
ATOM 1628 N N . ALA A 1 226 ? -5.207 39.164 37.804 1.00 24.64 211 ALA A N 1
ATOM 1629 C CA . ALA A 1 226 ? -5.681 40.501 37.726 1.00 24.10 211 ALA A CA 1
ATOM 1630 C C . ALA A 1 226 ? -7.105 40.558 37.134 1.00 24.80 211 ALA A C 1
ATOM 1631 O O . ALA A 1 226 ? -7.909 41.402 37.531 1.00 24.13 211 ALA A O 1
ATOM 1633 N N . VAL A 1 227 ? -7.423 39.627 36.220 1.00 24.50 212 VAL A N 1
ATOM 1634 C CA . VAL A 1 227 ? -8.688 39.643 35.520 1.00 24.42 212 VAL A CA 1
ATOM 1635 C C . VAL A 1 227 ? -9.761 39.061 36.412 1.00 24.40 212 VAL A C 1
ATOM 1636 O O . VAL A 1 227 ? -10.847 39.633 36.507 1.00 23.78 212 VAL A O 1
ATOM 1640 N N . SER A 1 228 ? -9.475 37.944 37.088 1.00 24.01 213 SER A N 1
ATOM 1641 C CA . SER A 1 228 ? -10.426 37.383 38.036 1.00 25.09 213 SER A CA 1
ATOM 1642 C C . SER A 1 228 ? -10.729 38.332 39.189 1.00 25.74 213 SER A C 1
ATOM 1643 O O . SER A 1 228 ? -11.906 38.416 39.616 1.00 26.54 213 SER A O 1
ATOM 1646 N N . ARG A 1 229 ? -9.713 39.068 39.665 1.00 24.59 214 ARG A N 1
ATOM 1647 C CA . ARG A 1 229 ? -9.953 40.035 40.732 1.00 25.25 214 ARG A CA 1
ATOM 1648 C C . ARG A 1 229 ? -10.804 41.242 40.226 1.00 25.55 214 ARG A C 1
ATOM 1649 O O . ARG A 1 229 ? -11.802 41.618 40.839 1.00 25.50 214 ARG A O 1
ATOM 1657 N N . TYR A 1 230 ? -10.432 41.821 39.092 1.00 25.78 215 TYR A N 1
ATOM 1658 C CA . TYR A 1 230 ? -11.089 43.040 38.636 1.00 26.78 215 TYR A CA 1
ATOM 1659 C C . TYR A 1 230 ? -12.620 42.867 38.355 1.00 28.38 215 TYR A C 1
ATOM 1660 O O . TYR A 1 230 ? -13.406 43.747 38.666 1.00 28.14 215 TYR A O 1
ATOM 1669 N N . TYR A 1 231 ? -12.987 41.734 37.766 1.00 28.48 216 TYR A N 1
ATOM 1670 C CA . TYR A 1 231 ? -14.363 41.376 37.457 1.00 30.33 216 TYR A CA 1
ATOM 1671 C C . TYR A 1 231 ? -15.039 40.565 38.545 1.00 30.32 216 TYR A C 1
ATOM 1672 O O . TYR A 1 231 ? -16.183 40.190 38.420 1.00 31.75 216 TYR A O 1
ATOM 1681 N N . ASN A 1 232 ? -14.298 40.269 39.608 1.00 31.15 217 ASN A N 1
ATOM 1682 C CA . ASN A 1 232 ? -14.754 39.469 40.733 1.00 31.53 217 ASN A CA 1
ATOM 1683 C C . ASN A 1 232 ? -15.381 38.151 40.308 1.00 31.97 217 ASN A C 1
ATOM 1684 O O . ASN A 1 232 ? -16.542 37.890 40.613 1.00 32.04 217 ASN A O 1
ATOM 1689 N N . VAL A 1 233 ? -14.654 37.342 39.555 1.00 29.44 218 VAL A N 1
ATOM 1690 C CA . VAL A 1 233 ? -15.133 36.017 39.141 1.00 30.23 218 VAL A CA 1
ATOM 1691 C C . VAL A 1 233 ? -14.167 35.004 39.651 1.00 31.06 218 VAL A C 1
ATOM 1692 O O . VAL A 1 233 ? -13.021 35.348 39.926 1.00 30.86 218 VAL A O 1
ATOM 1696 N N . GLU A 1 234 ? -14.605 33.756 39.771 1.00 33.14 219 GLU A N 1
ATOM 1697 C CA . GLU A 1 234 ? -13.737 32.707 40.272 1.00 35.11 219 GLU A CA 1
ATOM 1698 C C . GLU A 1 234 ? -12.614 32.468 39.264 1.00 33.03 219 GLU A C 1
ATOM 1699 O O . GLU A 1 234 ? -12.849 32.372 38.053 1.00 32.17 219 GLU A O 1
ATOM 1705 N N . PRO A 1 235 ? -11.370 32.324 39.762 1.00 32.71 220 PRO A N 1
ATOM 1706 C CA . PRO A 1 235 ? -10.297 32.086 38.858 1.00 30.26 220 PRO A CA 1
ATOM 1707 C C . PRO A 1 235 ? -10.428 30.748 38.147 1.00 29.15 220 PRO A C 1
ATOM 1708 O O . PRO A 1 235 ? -10.809 29.777 38.726 1.00 29.76 220 PRO A O 1
ATOM 1712 N N . PHE A 1 236 ? -10.000 30.729 36.911 1.00 29.08 221 PHE A N 1
ATOM 1713 C CA . PHE A 1 236 ? -10.156 29.654 35.918 1.00 29.67 221 PHE A CA 1
ATOM 1714 C C . PHE A 1 236 ? -11.564 29.076 35.729 1.00 30.22 221 PHE A C 1
ATOM 1715 O O . PHE A 1 236 ? -11.701 27.976 35.259 1.00 30.06 221 PHE A O 1
ATOM 1723 N N . SER A 1 237 ? -12.584 29.841 36.064 1.00 30.41 222 SER A N 1
ATOM 1724 C CA . SER A 1 237 ? -13.972 29.522 35.669 1.00 31.34 222 SER A CA 1
ATOM 1725 C C . SER A 1 237 ? -14.173 29.827 34.177 1.00 32.65 222 SER A C 1
ATOM 1726 O O . SER A 1 237 ? -13.395 30.627 33.552 1.00 32.51 222 SER A O 1
ATOM 1729 N N . LYS A 1 238 ? -15.270 29.308 33.618 1.00 33.04 223 LYS A N 1
ATOM 1730 C CA . LYS A 1 238 ? -15.646 29.707 32.250 1.00 32.72 223 LYS A CA 1
ATOM 1731 C C . LYS A 1 238 ? -15.765 31.254 32.156 1.00 31.30 223 LYS A C 1
ATOM 1732 O O . LYS A 1 238 ? -15.336 31.841 31.165 1.00 31.04 223 LYS A O 1
ATOM 1738 N N . LYS A 1 239 ? -16.287 31.931 33.169 1.00 31.24 224 LYS A N 1
ATOM 1739 C CA . LYS A 1 239 ? -16.443 33.390 33.061 1.00 33.33 224 LYS A CA 1
ATOM 1740 C C . LYS A 1 239 ? -15.105 34.082 32.979 1.00 30.34 224 LYS A C 1
ATOM 1741 O O . LYS A 1 239 ? -14.892 34.990 32.201 1.00 29.76 224 LYS A O 1
ATOM 1747 N N . HIS A 1 240 ? -14.212 33.663 33.853 1.00 29.26 225 HIS A N 1
ATOM 1748 C CA . HIS A 1 240 ? -12.849 34.138 33.802 1.00 28.17 225 HIS A CA 1
ATOM 1749 C C . HIS A 1 240 ? -12.200 33.955 32.410 1.00 26.60 225 HIS A C 1
ATOM 1750 O O . HIS A 1 240 ? -11.662 34.904 31.823 1.00 26.74 225 HIS A O 1
ATOM 1757 N N . PHE A 1 241 ? -12.265 32.759 31.880 1.00 27.24 226 PHE A N 1
ATOM 1758 C CA . PHE A 1 241 ? -11.680 32.513 30.547 1.00 26.76 226 PHE A CA 1
ATOM 1759 C C . PHE A 1 241 ? -12.345 33.343 29.453 1.00 26.85 226 PHE A C 1
ATOM 1760 O O . PHE A 1 241 ? -11.639 33.876 28.591 1.00 27.35 226 PHE A O 1
ATOM 1768 N N . ASP A 1 242 ? -13.677 33.473 29.522 1.00 27.90 227 ASP A N 1
ATOM 1769 C CA . ASP A 1 242 ? -14.447 34.293 28.559 1.00 29.27 227 ASP A CA 1
ATOM 1770 C C . ASP A 1 242 ? -14.015 35.730 28.563 1.00 27.96 227 ASP A C 1
ATOM 1771 O O . ASP A 1 242 ? -13.850 36.342 27.518 1.00 27.46 227 ASP A O 1
ATOM 1776 N N . LEU A 1 243 ? -13.785 36.261 29.741 1.00 27.07 228 LEU A N 1
ATOM 1777 C CA . LEU A 1 243 ? -13.234 37.584 29.866 1.00 27.93 228 LEU A CA 1
ATOM 1778 C C . LEU A 1 243 ? -11.791 37.641 29.381 1.00 26.56 228 LEU A C 1
ATOM 1779 O O . LEU A 1 243 ? -11.393 38.599 28.722 1.00 25.88 228 LEU A O 1
ATOM 1784 N N . MET A 1 244 ? -10.984 36.648 29.732 1.00 25.65 229 MET A N 1
ATOM 1785 C CA . MET A 1 244 ? -9.617 36.661 29.261 1.00 25.61 229 MET A CA 1
ATOM 1786 C C . MET A 1 244 ? -9.429 36.465 27.747 1.00 25.20 229 MET A C 1
ATOM 1787 O O . MET A 1 244 ? -8.397 36.856 27.260 1.00 24.01 229 MET A O 1
ATOM 1792 N N . ARG A 1 245 ? -10.374 35.841 27.069 1.00 26.18 230 ARG A N 1
ATOM 1793 C CA . ARG A 1 245 ? -10.169 35.446 25.659 1.00 28.44 230 ARG A CA 1
ATOM 1794 C C . ARG A 1 245 ? -9.830 36.623 24.761 1.00 27.89 230 ARG A C 1
ATOM 1795 O O . ARG A 1 245 ? -8.761 36.664 24.180 1.00 28.57 230 ARG A O 1
ATOM 1803 N N . PRO A 1 246 ? -10.712 37.596 24.638 1.00 27.30 231 PRO A N 1
ATOM 1804 C CA . PRO A 1 246 ? -10.334 38.715 23.749 1.00 26.71 231 PRO A CA 1
ATOM 1805 C C . PRO A 1 246 ? -9.192 39.569 24.286 1.00 26.00 231 PRO A C 1
ATOM 1806 O O . PRO A 1 246 ? -8.458 40.245 23.541 1.00 24.34 231 PRO A O 1
ATOM 1810 N N . LEU A 1 247 ? -9.008 39.545 25.589 1.00 25.80 232 LEU A N 1
ATOM 1811 C CA . LEU A 1 247 ? -7.933 40.287 26.196 1.00 25.69 232 LEU A CA 1
ATOM 1812 C C . LEU A 1 247 ? -6.533 39.760 25.831 1.00 25.08 232 LEU A C 1
ATOM 1813 O O . LEU A 1 247 ? -5.670 40.518 25.378 1.00 24.43 232 LEU A O 1
ATOM 1818 N N . MET A 1 248 ? -6.336 38.466 26.035 1.00 25.79 233 MET A N 1
ATOM 1819 C CA . MET A 1 248 ? -5.123 37.770 25.679 1.00 25.83 233 MET A CA 1
ATOM 1820 C C . MET A 1 248 ? -4.938 37.718 24.161 1.00 26.62 233 MET A C 1
ATOM 1821 O O . MET A 1 248 ? -3.804 37.595 23.681 1.00 26.74 233 MET A O 1
ATOM 1826 N N . LYS A 1 249 ? -6.034 37.770 23.429 1.00 27.37 234 LYS A N 1
ATOM 1827 C CA . LYS A 1 249 ? -5.977 37.840 21.964 1.00 29.29 234 LYS A CA 1
ATOM 1828 C C . LYS A 1 249 ? -5.253 39.076 21.468 1.00 27.03 234 LYS A C 1
ATOM 1829 O O . LYS A 1 249 ? -4.656 39.038 20.412 1.00 28.69 234 LYS A O 1
ATOM 1835 N N . LEU A 1 250 ? -5.257 40.162 22.236 1.00 25.91 235 LEU A N 1
ATOM 1836 C CA . LEU A 1 250 ? -4.518 41.363 21.907 1.00 25.45 235 LEU A CA 1
ATOM 1837 C C . LEU A 1 250 ? -3.017 41.073 21.857 1.00 25.81 235 LEU A C 1
ATOM 1838 O O . LEU A 1 250 ? -2.319 41.545 20.974 1.00 25.60 235 LEU A O 1
ATOM 1843 N N . TYR A 1 251 ? -2.530 40.292 22.835 1.00 24.50 236 TYR A N 1
ATOM 1844 C CA . TYR A 1 251 ? -1.153 39.889 22.878 1.00 24.62 236 TYR A CA 1
ATOM 1845 C C . TYR A 1 251 ? -0.859 38.886 21.741 1.00 24.95 236 TYR A C 1
ATOM 1846 O O . TYR A 1 251 ? 0.132 39.041 21.084 1.00 24.77 236 TYR A O 1
ATOM 1855 N N . ALA A 1 252 ? -1.716 37.897 21.504 1.00 24.69 237 ALA A N 1
ATOM 1856 C CA . ALA A 1 252 ? -1.471 36.975 20.394 1.00 25.91 237 ALA A CA 1
ATOM 1857 C C . ALA A 1 252 ? -1.419 37.730 19.042 1.00 27.91 237 ALA A C 1
ATOM 1858 O O . ALA A 1 252 ? -0.534 37.492 18.205 1.00 27.67 237 ALA A O 1
ATOM 1860 N N . ASP A 1 253 ? -2.342 38.666 18.854 1.00 28.40 238 ASP A N 1
ATOM 1861 C CA . ASP A 1 253 ? -2.375 39.460 17.616 1.00 29.87 238 ASP A CA 1
ATOM 1862 C C . ASP A 1 253 ? -1.201 40.389 17.413 1.00 29.09 238 ASP A C 1
ATOM 1863 O O . ASP A 1 253 ? -0.949 40.835 16.310 1.00 28.80 238 ASP A O 1
ATOM 1868 N N . ALA A 1 254 ? -0.491 40.701 18.489 1.00 28.77 239 ALA A N 1
ATOM 1869 C CA . ALA A 1 254 ? 0.801 41.421 18.450 1.00 28.51 239 ALA A CA 1
ATOM 1870 C C . ALA A 1 254 ? 2.059 40.573 18.211 1.00 29.04 239 ALA A C 1
ATOM 1871 O O . ALA A 1 254 ? 3.155 41.128 18.132 1.00 30.75 239 ALA A O 1
ATOM 1873 N N . GLY A 1 255 ? 1.898 39.272 18.000 1.00 28.05 240 GLY A N 1
ATOM 1874 C CA . GLY A 1 255 ? 2.991 38.365 17.823 1.00 28.45 240 GLY A CA 1
ATOM 1875 C C . GLY A 1 255 ? 3.419 37.627 19.104 1.00 27.54 240 GLY A C 1
ATOM 1876 O O . GLY A 1 255 ? 4.466 36.938 19.120 1.00 26.94 240 GLY A O 1
ATOM 1877 N N . GLY A 1 256 ? 2.607 37.725 20.159 1.00 25.73 241 GLY A N 1
ATOM 1878 C CA . GLY A 1 256 ? 2.916 37.036 21.432 1.00 26.48 241 GLY A CA 1
ATOM 1879 C C . GLY A 1 256 ? 3.361 35.567 21.298 1.00 27.07 241 GLY A C 1
ATOM 1880 O O . GLY A 1 256 ? 2.625 34.746 20.741 1.00 27.09 241 GLY A O 1
ATOM 1881 N N . LYS A 1 257 ? 4.546 35.230 21.839 1.00 26.03 242 LYS A N 1
ATOM 1882 C CA . LYS A 1 257 ? 5.089 33.851 21.667 1.00 24.92 242 LYS A CA 1
ATOM 1883 C C . LYS A 1 257 ? 5.084 33.049 22.952 1.00 24.71 242 LYS A C 1
ATOM 1884 O O . LYS A 1 257 ? 5.160 31.848 22.901 1.00 24.56 242 LYS A O 1
ATOM 1890 N N . VAL A 1 258 ? 4.970 33.710 24.093 1.00 24.24 243 VAL A N 1
ATOM 1891 C CA . VAL A 1 258 ? 5.235 33.047 25.385 1.00 24.31 243 VAL A CA 1
ATOM 1892 C C . VAL A 1 258 ? 4.074 33.127 26.357 1.00 23.12 243 VAL A C 1
ATOM 1893 O O . VAL A 1 258 ? 3.538 34.204 26.636 1.00 24.01 243 VAL A O 1
ATOM 1897 N N . ILE A 1 259 ? 3.815 31.985 27.000 1.00 23.48 244 ILE A N 1
ATOM 1898 C CA . ILE A 1 259 ? 2.823 31.820 28.018 1.00 22.92 244 ILE A CA 1
ATOM 1899 C C . ILE A 1 259 ? 3.549 31.900 29.384 1.00 22.87 244 ILE A C 1
ATOM 1900 O O . ILE A 1 259 ? 4.474 31.141 29.644 1.00 23.80 244 ILE A O 1
ATOM 1905 N N . THR A 1 260 ? 3.058 32.768 30.262 1.00 22.66 245 THR A N 1
ATOM 1906 C CA . THR A 1 260 ? 3.536 32.916 31.615 1.00 21.13 245 THR A CA 1
ATOM 1907 C C . THR A 1 260 ? 2.852 31.898 32.515 1.00 21.91 245 THR A C 1
ATOM 1908 O O . THR A 1 260 ? 1.611 31.839 32.569 1.00 23.35 245 THR A O 1
ATOM 1912 N N . ALA A 1 261 ? 3.633 31.132 33.299 1.00 23.05 246 ALA A N 1
ATOM 1913 C CA . ALA A 1 261 ? 3.056 30.161 34.219 1.00 22.48 246 ALA A CA 1
ATOM 1914 C C . ALA A 1 261 ? 3.638 30.338 35.593 1.00 21.78 246 ALA A C 1
ATOM 1915 O O . ALA A 1 261 ? 4.877 30.406 35.725 1.00 22.77 246 ALA A O 1
ATOM 1917 N N . SER A 1 262 ? 2.778 30.501 36.605 1.00 21.60 247 SER A N 1
ATOM 1918 C CA . SER A 1 262 ? 3.205 30.539 37.985 1.00 22.10 247 SER A CA 1
ATOM 1919 C C . SER A 1 262 ? 3.071 29.098 38.508 1.00 23.04 247 SER A C 1
ATOM 1920 O O . SER A 1 262 ? 1.932 28.653 38.818 1.00 26.20 247 SER A O 1
ATOM 1923 N N . ILE A 1 263 ? 4.196 28.413 38.663 1.00 22.21 248 ILE A N 1
ATOM 1924 C CA . ILE A 1 263 ? 4.236 26.996 39.157 1.00 22.43 248 ILE A CA 1
ATOM 1925 C C . ILE A 1 263 ? 4.385 26.855 40.679 1.00 21.92 248 ILE A C 1
ATOM 1926 O O . ILE A 1 263 ? 4.465 25.726 41.234 1.00 22.47 248 ILE A O 1
ATOM 1931 N N . MET A 1 264 ? 4.336 27.986 41.358 1.00 21.69 249 MET A N 1
ATOM 1932 C CA . MET A 1 264 ? 4.393 28.036 42.848 1.00 22.36 249 MET A CA 1
ATOM 1933 C C . MET A 1 264 ? 3.712 29.311 43.350 1.00 21.74 249 MET A C 1
ATOM 1934 O O . MET A 1 264 ? 3.320 30.184 42.538 1.00 22.99 249 MET A O 1
ATOM 1939 N N . HIS A 1 265 ? 3.560 29.429 44.658 1.00 22.04 250 HIS A N 1
ATOM 1940 C CA . HIS A 1 265 ? 2.880 30.586 45.278 1.00 22.58 250 HIS A CA 1
ATOM 1941 C C . HIS A 1 265 ? 3.759 31.862 45.276 1.00 22.57 250 HIS A C 1
ATOM 1942 O O . HIS A 1 265 ? 4.857 31.882 45.789 1.00 22.33 250 HIS A O 1
ATOM 1949 N N . LYS A 1 266 ? 3.254 32.915 44.647 1.00 23.80 251 LYS A N 1
ATOM 1950 C CA . LYS A 1 266 ? 3.868 34.225 44.597 1.00 23.36 251 LYS A CA 1
ATOM 1951 C C . LYS A 1 266 ? 5.295 34.251 44.095 1.00 24.20 251 LYS A C 1
ATOM 1952 O O . LYS A 1 266 ? 6.190 34.673 44.814 1.00 23.88 251 LYS A O 1
ATOM 1958 N N . PRO A 1 267 ? 5.526 33.897 42.804 1.00 23.81 252 PRO A N 1
ATOM 1959 C CA . PRO A 1 267 ? 6.869 33.972 42.248 1.00 24.40 252 PRO A CA 1
ATOM 1960 C C . PRO A 1 267 ? 7.504 35.336 42.375 1.00 25.26 252 PRO A C 1
ATOM 1961 O O . PRO A 1 267 ? 8.755 35.404 42.478 1.00 26.58 252 PRO A O 1
ATOM 1965 N N . TRP A 1 268 ? 6.705 36.406 42.408 1.00 24.58 253 TRP A N 1
ATOM 1966 C CA . TRP A 1 268 ? 7.298 37.734 42.518 1.00 25.24 253 TRP A CA 1
ATOM 1967 C C . TRP A 1 268 ? 6.895 38.405 43.810 1.00 25.22 253 TRP A C 1
ATOM 1968 O O . TRP A 1 268 ? 6.730 39.625 43.855 1.00 25.72 253 TRP A O 1
ATOM 1979 N N . ASN A 1 269 ? 6.680 37.602 44.842 1.00 27.03 254 ASN A N 1
ATOM 1980 C CA . ASN A 1 269 ? 6.332 38.126 46.177 1.00 30.10 254 ASN A CA 1
ATOM 1981 C C . ASN A 1 269 ? 5.182 39.143 46.231 1.00 28.74 254 ASN A C 1
ATOM 1982 O O . ASN A 1 269 ? 5.187 40.065 47.081 1.00 28.31 254 ASN A O 1
ATOM 1987 N N . GLY A 1 270 ? 4.205 38.997 45.353 1.00 26.47 255 GLY A N 1
ATOM 1988 C CA . GLY A 1 270 ? 3.116 39.912 45.335 1.00 27.62 255 GLY A CA 1
ATOM 1989 C C . GLY A 1 270 ? 3.479 41.366 45.066 1.00 27.61 255 GLY A C 1
ATOM 1990 O O . GLY A 1 270 ? 2.833 42.257 45.556 1.00 27.86 255 GLY A O 1
ATOM 1991 N N . GLN A 1 271 ? 4.459 41.587 44.216 1.00 28.84 256 GLN A N 1
ATOM 1992 C CA . GLN A 1 271 ? 4.907 42.956 43.878 1.00 27.62 256 GLN A CA 1
ATOM 1993 C C . GLN A 1 271 ? 3.837 43.714 43.057 1.00 27.49 256 GLN A C 1
ATOM 1994 O O . GLN A 1 271 ? 3.775 44.909 43.102 1.00 28.44 256 GLN A O 1
ATOM 2000 N N . THR A 1 272 ? 3.008 43.002 42.313 1.00 26.60 257 THR A N 1
ATOM 2001 C CA . THR A 1 272 ? 1.897 43.599 41.587 1.00 26.27 257 THR A CA 1
ATOM 2002 C C . THR A 1 272 ? 0.630 43.644 42.482 1.00 26.27 257 THR A C 1
ATOM 2003 O O . THR A 1 272 ? 0.555 42.961 43.551 1.00 26.22 257 THR A O 1
ATOM 2007 N N . TYR A 1 273 ? -0.328 44.475 42.084 1.00 25.69 258 TYR A N 1
ATOM 2008 C CA . TYR A 1 273 ? -1.574 44.660 42.871 1.00 27.06 258 TYR A CA 1
ATOM 2009 C C . TYR A 1 273 ? -2.221 43.304 43.135 1.00 25.59 258 TYR A C 1
ATOM 2010 O O . TYR A 1 273 ? -2.668 43.029 44.242 1.00 25.08 258 TYR A O 1
ATOM 2019 N N . ASP A 1 274 ? -2.240 42.489 42.086 1.00 24.85 259 ASP A N 1
ATOM 2020 C CA . ASP A 1 274 ? -2.691 41.103 42.155 1.00 25.54 259 ASP A CA 1
ATOM 2021 C C . ASP A 1 274 ? -1.515 40.160 42.142 1.00 24.08 259 ASP A C 1
ATOM 2022 O O . ASP A 1 274 ? -0.804 40.098 41.145 1.00 24.09 259 ASP A O 1
ATOM 2027 N N . ALA A 1 275 ? -1.338 39.412 43.234 1.00 24.20 260 ALA A N 1
ATOM 2028 C CA . ALA A 1 275 ? -0.242 38.449 43.344 1.00 24.51 260 ALA A CA 1
ATOM 2029 C C . ALA A 1 275 ? -0.549 37.269 42.437 1.00 23.99 260 ALA A C 1
ATOM 2030 O O . ALA A 1 275 ? -1.739 36.991 42.165 1.00 23.24 260 ALA A O 1
ATOM 2032 N N . PHE A 1 276 ? 0.492 36.573 42.004 1.00 22.39 261 PHE A N 1
ATOM 2033 C CA . PHE A 1 276 ? 0.304 35.368 41.238 1.00 23.22 261 PHE A CA 1
ATOM 2034 C C . PHE A 1 276 ? 0.188 34.212 42.240 1.00 24.92 261 PHE A C 1
ATOM 2035 O O . PHE A 1 276 ? 1.072 34.014 43.048 1.00 24.62 261 PHE A O 1
ATOM 2043 N N . GLU A 1 277 ? -0.924 33.492 42.200 1.00 23.97 262 GLU A N 1
ATOM 2044 C CA . GLU A 1 277 ? -1.017 32.244 42.986 1.00 24.50 262 GLU A CA 1
ATOM 2045 C C . GLU A 1 277 ? -0.408 31.093 42.210 1.00 24.00 262 GLU A C 1
ATOM 2046 O O . GLU A 1 277 ? -0.103 31.219 40.991 1.00 23.96 262 GLU A O 1
ATOM 2052 N N . SER A 1 278 ? -0.238 29.960 42.883 1.00 24.82 263 SER A N 1
ATOM 2053 C CA . SER A 1 278 ? 0.217 28.716 42.192 1.00 23.87 263 SER A CA 1
ATOM 2054 C C . SER A 1 278 ? -0.827 28.062 41.240 1.00 23.23 263 SER A C 1
ATOM 2055 O O . SER A 1 278 ? -1.959 27.811 41.634 1.00 23.49 263 SER A O 1
ATOM 2058 N N . MET A 1 279 ? -0.397 27.735 40.008 1.00 23.38 264 MET A N 1
ATOM 2059 C CA . MET A 1 279 ? -1.138 26.933 39.061 1.00 22.99 264 MET A CA 1
ATOM 2060 C C . MET A 1 279 ? -0.916 25.433 39.213 1.00 24.13 264 MET A C 1
ATOM 2061 O O . MET A 1 279 ? -1.396 24.648 38.399 1.00 24.94 264 MET A O 1
ATOM 2066 N N . VAL A 1 280 ? -0.235 25.043 40.297 1.00 23.86 265 VAL A N 1
ATOM 2067 C CA . VAL A 1 280 ? 0.063 23.687 40.649 1.00 23.41 265 VAL A CA 1
ATOM 2068 C C . VAL A 1 280 ? -0.235 23.480 42.144 1.00 24.10 265 VAL A C 1
ATOM 2069 O O . VAL A 1 280 ? 0.127 24.302 42.986 1.00 24.39 265 VAL A O 1
ATOM 2073 N N . THR A 1 281 ? -0.952 22.424 42.450 1.00 23.71 266 THR A N 1
ATOM 2074 C CA . THR A 1 281 ? -1.115 21.992 43.826 1.00 25.47 266 THR A CA 1
ATOM 2075 C C . THR A 1 281 ? 0.147 21.244 44.276 1.00 25.59 266 THR A C 1
ATOM 2076 O O . THR A 1 281 ? 0.593 20.274 43.616 1.00 26.38 266 THR A O 1
ATOM 2080 N N . TRP A 1 282 ? 0.739 21.693 45.369 1.00 24.93 267 TRP A N 1
ATOM 2081 C CA . TRP A 1 282 ? 1.837 20.989 45.975 1.00 25.60 267 TRP A CA 1
ATOM 2082 C C . TRP A 1 282 ? 1.347 20.453 47.293 1.00 25.59 267 TRP A C 1
ATOM 2083 O O . TRP A 1 282 ? 1.380 21.180 48.308 1.00 25.06 267 TRP A O 1
ATOM 2094 N N . LEU A 1 283 ? 0.958 19.179 47.331 1.00 26.57 268 LEU A N 1
ATOM 2095 C CA . LEU A 1 283 ? 0.425 18.598 48.562 1.00 27.84 268 LEU A CA 1
ATOM 2096 C C . LEU A 1 283 ? 1.457 17.665 49.195 1.00 28.69 268 LEU A C 1
ATOM 2097 O O . LEU A 1 283 ? 1.785 16.648 48.604 1.00 28.32 268 LEU A O 1
ATOM 2102 N N . LYS A 1 284 ? 1.984 18.016 50.371 1.00 28.98 269 LYS A N 1
ATOM 2103 C CA . LYS A 1 284 ? 2.891 17.128 51.124 1.00 29.67 269 LYS A CA 1
ATOM 2104 C C . LYS A 1 284 ? 1.975 16.291 52.011 1.00 30.89 269 LYS A C 1
ATOM 2105 O O . LYS A 1 284 ? 1.441 16.793 52.988 1.00 30.15 269 LYS A O 1
ATOM 2111 N N . LYS A 1 285 ? 1.873 15.000 51.704 1.00 30.49 270 LYS A N 1
ATOM 2112 C CA . LYS A 1 285 ? 1.015 14.097 52.424 1.00 31.32 270 LYS A CA 1
ATOM 2113 C C . LYS A 1 285 ? 1.732 13.683 53.681 1.00 31.52 270 LYS A C 1
ATOM 2114 O O . LYS A 1 285 ? 2.950 13.754 53.741 1.00 29.95 270 LYS A O 1
ATOM 2120 N N . ALA A 1 286 ? 0.974 13.254 54.682 1.00 31.38 271 ALA A N 1
ATOM 2121 C CA . ALA A 1 286 ? 1.514 12.912 55.974 1.00 32.46 271 ALA A CA 1
ATOM 2122 C C . ALA A 1 286 ? 2.241 11.570 55.993 1.00 34.10 271 ALA A C 1
ATOM 2123 O O . ALA A 1 286 ? 2.584 11.106 57.070 1.00 37.24 271 ALA A O 1
ATOM 2125 N N . ASP A 1 287 ? 2.361 10.885 54.853 1.00 33.82 272 ASP A N 1
ATOM 2126 C CA . ASP A 1 287 ? 3.075 9.606 54.787 1.00 35.06 272 ASP A CA 1
ATOM 2127 C C . ASP A 1 287 ? 4.426 9.796 54.091 1.00 36.64 272 ASP A C 1
ATOM 2128 O O . ASP A 1 287 ? 5.045 8.794 53.733 1.00 39.86 272 ASP A O 1
ATOM 2133 N N . GLY A 1 288 ? 4.867 11.050 53.891 1.00 36.13 273 GLY A N 1
ATOM 2134 C CA . GLY A 1 288 ? 6.119 11.332 53.257 1.00 35.52 273 GLY A CA 1
ATOM 2135 C C . GLY A 1 288 ? 6.097 11.353 51.757 1.00 34.96 273 GLY A C 1
ATOM 2136 O O . GLY A 1 288 ? 7.162 11.458 51.146 1.00 36.78 273 GLY A O 1
ATOM 2137 N N . THR A 1 289 ? 4.931 11.166 51.153 1.00 32.22 274 THR A N 1
ATOM 2138 C CA . THR A 1 289 ? 4.795 11.253 49.704 1.00 32.04 274 THR A CA 1
ATOM 2139 C C . THR A 1 289 ? 4.184 12.601 49.376 1.00 30.33 274 THR A C 1
ATOM 2140 O O . THR A 1 289 ? 3.752 13.323 50.267 1.00 29.26 274 THR A O 1
ATOM 2144 N N . TRP A 1 290 ? 4.176 12.922 48.085 1.00 30.94 275 TRP A N 1
ATOM 2145 C CA . TRP A 1 290 ? 3.673 14.202 47.575 1.00 30.21 275 TRP A CA 1
ATOM 2146 C C . TRP A 1 290 ? 2.653 13.975 46.471 1.00 31.06 275 TRP A C 1
ATOM 2147 O O . TRP A 1 290 ? 2.797 13.052 45.669 1.00 31.91 275 TRP A O 1
ATOM 2158 N N . TYR A 1 291 ? 1.621 14.813 46.437 1.00 29.67 276 TYR A N 1
ATOM 2159 C CA . TYR A 1 291 ? 0.709 14.800 45.332 1.00 29.23 276 TYR A CA 1
ATOM 2160 C C . TYR A 1 291 ? 0.853 16.154 44.657 1.00 27.54 276 TYR A C 1
ATOM 2161 O O . TYR A 1 291 ? 0.784 17.198 45.270 1.00 26.56 276 TYR A O 1
ATOM 2170 N N . PHE A 1 292 ? 1.046 16.124 43.368 1.00 26.41 277 PHE A N 1
ATOM 2171 C CA . PHE A 1 292 ? 1.167 17.324 42.576 1.00 26.41 277 PHE A CA 1
ATOM 2172 C C . PHE A 1 292 ? 0.080 17.285 41.558 1.00 27.70 277 PHE A C 1
ATOM 2173 O O . PHE A 1 292 ? -0.072 16.285 40.884 1.00 29.07 277 PHE A O 1
ATOM 2181 N N . ASP A 1 293 ? -0.678 18.360 41.448 1.00 29.05 278 ASP A N 1
ATOM 2182 C CA . ASP A 1 293 ? -1.726 18.417 40.455 1.00 28.54 278 ASP A CA 1
ATOM 2183 C C . ASP A 1 293 ? -1.644 19.683 39.602 1.00 26.75 278 ASP A C 1
ATOM 2184 O O . ASP A 1 293 ? -1.593 20.795 40.132 1.00 27.02 278 ASP A O 1
ATOM 2189 N N . TYR A 1 294 ? -1.697 19.494 38.288 1.00 25.57 279 TYR A N 1
ATOM 2190 C CA . TYR A 1 294 ? -1.514 20.574 37.302 1.00 25.35 279 TYR A CA 1
ATOM 2191 C C . TYR A 1 294 ? -2.749 21.029 36.587 1.00 24.82 279 TYR A C 1
ATOM 2192 O O . TYR A 1 294 ? -2.650 21.588 35.476 1.00 25.00 279 TYR A O 1
ATOM 2201 N N . THR A 1 295 ? -3.903 20.808 37.180 1.00 25.87 280 THR A N 1
ATOM 2202 C CA . THR A 1 295 ? -5.157 21.056 36.504 1.00 26.33 280 THR A CA 1
ATOM 2203 C C . THR A 1 295 ? -5.254 22.533 36.102 1.00 25.85 280 THR A C 1
ATOM 2204 O O . THR A 1 295 ? -5.554 22.858 34.928 1.00 25.81 280 THR A O 1
ATOM 2208 N N . VAL A 1 296 ? -4.943 23.448 37.020 1.00 24.65 281 VAL A N 1
ATOM 2209 C CA . VAL A 1 296 ? -4.928 24.876 36.624 1.00 24.22 281 VAL A CA 1
ATOM 2210 C C . VAL A 1 296 ? -3.940 25.226 35.510 1.00 24.29 281 VAL A C 1
ATOM 2211 O O . VAL A 1 296 ? -4.300 25.843 34.479 1.00 24.16 281 VAL A O 1
ATOM 2215 N N . PHE A 1 297 ? -2.688 24.835 35.713 1.00 24.89 282 PHE A N 1
ATOM 2216 C CA . PHE A 1 297 ? -1.629 25.003 34.725 1.00 23.84 282 PHE A CA 1
ATOM 2217 C C . PHE A 1 297 ? -2.076 24.506 33.330 1.00 24.01 282 PHE A C 1
ATOM 2218 O O . PHE A 1 297 ? -1.900 25.250 32.308 1.00 24.13 282 PHE A O 1
ATOM 2226 N N . ASP A 1 298 ? -2.580 23.274 33.270 1.00 24.09 283 ASP A N 1
ATOM 2227 C CA . ASP A 1 298 ? -2.961 22.675 31.974 1.00 25.36 283 ASP A CA 1
ATOM 2228 C C . ASP A 1 298 ? -4.132 23.485 31.326 1.00 26.18 283 ASP A C 1
ATOM 2229 O O . ASP A 1 298 ? -4.154 23.736 30.107 1.00 24.62 283 ASP A O 1
ATOM 2234 N N . LYS A 1 299 ? -5.098 23.923 32.139 1.00 27.35 284 LYS A N 1
ATOM 2235 C CA . LYS A 1 299 ? -6.243 24.658 31.575 1.00 29.19 284 LYS A CA 1
ATOM 2236 C C . LYS A 1 299 ? -5.795 25.990 31.002 1.00 28.14 284 LYS A C 1
ATOM 2237 O O . LYS A 1 299 ? -6.181 26.376 29.873 1.00 27.79 284 LYS A O 1
ATOM 2243 N N . TRP A 1 300 ? -4.937 26.672 31.758 1.00 26.81 285 TRP A N 1
ATOM 2244 C CA . TRP A 1 300 ? -4.364 27.949 31.355 1.00 25.65 285 TRP A CA 1
ATOM 2245 C C . TRP A 1 300 ? -3.481 27.804 30.095 1.00 25.64 285 TRP A C 1
ATOM 2246 O O . TRP A 1 300 ? -3.645 28.539 29.098 1.00 24.39 285 TRP A O 1
ATOM 2257 N N . VAL A 1 301 ? -2.556 26.863 30.117 1.00 24.68 286 VAL A N 1
ATOM 2258 C CA . VAL A 1 301 ? -1.740 26.648 28.933 1.00 24.87 286 VAL A CA 1
ATOM 2259 C C . VAL A 1 301 ? -2.545 26.338 27.677 1.00 26.41 286 VAL A C 1
ATOM 2260 O O . VAL A 1 301 ? -2.286 26.913 26.604 1.00 27.06 286 VAL A O 1
ATOM 2264 N N . GLU A 1 302 ? -3.488 25.407 27.787 1.00 29.32 287 GLU A N 1
ATOM 2265 C CA . GLU A 1 302 ? -4.326 24.981 26.636 1.00 30.45 287 GLU A CA 1
ATOM 2266 C C . GLU A 1 302 ? -5.145 26.146 26.104 1.00 29.09 287 GLU A C 1
ATOM 2267 O O . GLU A 1 302 ? -5.268 26.350 24.917 1.00 28.59 287 GLU A O 1
ATOM 2273 N N . PHE A 1 303 ? -5.655 26.962 27.015 1.00 28.53 288 PHE A N 1
ATOM 2274 C CA . PHE A 1 303 ? -6.364 28.181 26.653 1.00 28.54 288 PHE A CA 1
ATOM 2275 C C . PHE A 1 303 ? -5.496 29.126 25.839 1.00 28.44 288 PHE A C 1
ATOM 2276 O O . PHE A 1 303 ? -5.920 29.586 24.756 1.00 28.05 288 PHE A O 1
ATOM 2284 N N . MET A 1 304 ? -4.291 29.410 26.343 1.00 26.64 289 MET A N 1
ATOM 2285 C CA . MET A 1 304 ? -3.425 30.348 25.664 1.00 25.76 289 MET A CA 1
ATOM 2286 C C . MET A 1 304 ? -2.975 29.802 24.316 1.00 25.66 289 MET A C 1
ATOM 2287 O O . MET A 1 304 ? -2.921 30.560 23.332 1.00 24.43 289 MET A O 1
ATOM 2292 N N . MET A 1 305 ? -2.715 28.494 24.272 1.00 25.34 290 MET A N 1
ATOM 2293 C CA . MET A 1 305 ? -2.408 27.826 23.020 1.00 27.06 290 MET A CA 1
ATOM 2294 C C . MET A 1 305 ? -3.550 27.879 22.003 1.00 28.83 290 MET A C 1
ATOM 2295 O O . MET A 1 305 ? -3.274 28.079 20.800 1.00 28.86 290 MET A O 1
ATOM 2300 N N . ASP A 1 306 ? -4.806 27.686 22.444 1.00 29.93 291 ASP A N 1
ATOM 2301 C CA . ASP A 1 306 ? -5.956 27.843 21.532 1.00 33.20 291 ASP A CA 1
ATOM 2302 C C . ASP A 1 306 ? -6.004 29.245 20.925 1.00 32.17 291 ASP A C 1
ATOM 2303 O O . ASP A 1 306 ? -6.454 29.388 19.817 1.00 31.13 291 ASP A O 1
ATOM 2308 N N . LEU A 1 307 ? -5.571 30.271 21.681 1.00 31.43 292 LEU A N 1
ATOM 2309 C CA . LEU A 1 307 ? -5.463 31.635 21.180 1.00 32.61 292 LEU A CA 1
ATOM 2310 C C . LEU A 1 307 ? -4.341 31.896 20.219 1.00 31.60 292 LEU A C 1
ATOM 2311 O O . LEU A 1 307 ? -4.288 32.975 19.673 1.00 33.35 292 LEU A O 1
ATOM 2316 N N . GLY A 1 308 ? -3.399 30.967 20.090 1.00 31.51 293 GLY A N 1
ATOM 2317 C CA . GLY A 1 308 ? -2.233 31.085 19.181 1.00 30.95 293 GLY A CA 1
ATOM 2318 C C . GLY A 1 308 ? -0.886 31.362 19.872 1.00 29.72 293 GLY A C 1
ATOM 2319 O O . GLY A 1 308 ? 0.137 31.520 19.204 1.00 30.11 293 GLY A O 1
ATOM 2320 N N . VAL A 1 309 ? -0.867 31.438 21.208 1.00 28.49 294 VAL A N 1
ATOM 2321 C CA . VAL A 1 309 ? 0.355 31.671 21.925 1.00 27.24 294 VAL A CA 1
ATOM 2322 C C . VAL A 1 309 ? 0.805 30.296 22.304 1.00 28.92 294 VAL A C 1
ATOM 2323 O O . VAL A 1 309 ? 0.259 29.665 23.238 1.00 29.58 294 VAL A O 1
ATOM 2327 N N . LYS A 1 310 ? 1.778 29.786 21.564 1.00 30.33 295 LYS A N 1
ATOM 2328 C CA . LYS A 1 310 ? 2.222 28.421 21.754 1.00 32.94 295 LYS A CA 1
ATOM 2329 C C . LYS A 1 310 ? 3.717 28.109 21.512 1.00 32.09 295 LYS A C 1
ATOM 2330 O O . LYS A 1 310 ? 4.121 26.940 21.584 1.00 32.75 295 LYS A O 1
ATOM 2336 N N . LYS A 1 311 ? 4.551 29.129 21.308 1.00 30.99 296 LYS A N 1
ATOM 2337 C CA . LYS A 1 311 ? 5.999 28.897 21.095 1.00 30.32 296 LYS A CA 1
ATOM 2338 C C . LYS A 1 311 ? 6.706 28.379 22.335 1.00 29.25 296 LYS A C 1
ATOM 2339 O O . LYS A 1 311 ? 7.545 27.466 22.246 1.00 29.14 296 LYS A O 1
ATOM 2345 N N . GLN A 1 312 ? 6.339 28.921 23.487 1.00 26.64 297 GLN A N 1
ATOM 2346 C CA . GLN A 1 312 ? 7.127 28.713 24.680 1.00 26.55 297 GLN A CA 1
ATOM 2347 C C . GLN A 1 312 ? 6.262 28.870 25.894 1.00 25.64 297 GLN A C 1
ATOM 2348 O O . GLN A 1 312 ? 5.332 29.683 25.867 1.00 25.17 297 GLN A O 1
ATOM 2354 N N . ILE A 1 313 ? 6.565 28.093 26.945 1.00 25.51 298 ILE A N 1
ATOM 2355 C CA . ILE A 1 313 ? 5.998 28.304 28.275 1.00 24.55 298 ILE A CA 1
ATOM 2356 C C . ILE A 1 313 ? 7.115 28.632 29.228 1.00 25.19 298 ILE A C 1
ATOM 2357 O O . ILE A 1 313 ? 8.098 27.950 29.250 1.00 28.29 298 ILE A O 1
ATOM 2362 N N . SER A 1 314 ? 6.962 29.660 30.044 1.00 24.82 299 SER A N 1
ATOM 2363 C CA . SER A 1 314 ? 8.015 30.034 30.982 1.00 24.85 299 SER A CA 1
ATOM 2364 C C . SER A 1 314 ? 7.451 29.843 32.349 1.00 23.64 299 SER A C 1
ATOM 2365 O O . SER A 1 314 ? 6.338 30.297 32.631 1.00 22.92 299 SER A O 1
ATOM 2368 N N . CYS A 1 315 ? 8.196 29.179 33.218 1.00 23.11 300 CYS A N 1
ATOM 2369 C CA . CYS A 1 315 ? 7.673 28.827 34.548 1.00 22.78 300 CYS A CA 1
ATOM 2370 C C . CYS A 1 315 ? 8.413 29.538 35.677 1.00 23.23 300 CYS A C 1
ATOM 2371 O O . CYS A 1 315 ? 9.642 29.447 35.816 1.00 24.60 300 CYS A O 1
ATOM 2374 N N . TYR A 1 316 ? 7.652 30.216 36.519 1.00 23.57 301 TYR A N 1
ATOM 2375 C CA . TYR A 1 316 ? 8.166 31.089 37.567 1.00 23.94 301 TYR A CA 1
ATOM 2376 C C . TYR A 1 316 ? 7.647 30.625 38.914 1.00 23.07 301 TYR A C 1
ATOM 2377 O O . TYR A 1 316 ? 6.473 30.231 39.033 1.00 22.92 301 TYR A O 1
ATOM 2386 N N . SER A 1 317 ? 8.447 30.700 39.983 1.00 23.72 302 SER A N 1
ATOM 2387 C CA . SER A 1 317 ? 9.884 30.977 39.977 1.00 25.45 302 SER A CA 1
ATOM 2388 C C . SER A 1 317 ? 10.531 30.040 41.018 1.00 26.68 302 SER A C 1
ATOM 2389 O O . SER A 1 317 ? 10.022 29.989 42.166 1.00 24.79 302 SER A O 1
ATOM 2392 N N . MET A 1 318 ? 11.681 29.428 40.666 1.00 26.31 303 MET A N 1
ATOM 2393 C CA . MET A 1 318 ? 12.569 28.804 41.698 1.00 26.90 303 MET A CA 1
ATOM 2394 C C . MET A 1 318 ? 13.319 29.781 42.581 1.00 28.03 303 MET A C 1
ATOM 2395 O O . MET A 1 318 ? 13.963 29.329 43.563 1.00 27.08 303 MET A O 1
ATOM 2400 N N . VAL A 1 319 ? 13.274 31.085 42.238 1.00 26.94 304 VAL A N 1
ATOM 2401 C CA . VAL A 1 319 ? 14.094 32.054 42.885 1.00 28.62 304 VAL A CA 1
ATOM 2402 C C . VAL A 1 319 ? 13.346 33.322 43.283 1.00 30.18 304 VAL A C 1
ATOM 2403 O O . VAL A 1 319 ? 13.827 34.421 43.007 1.00 29.59 304 VAL A O 1
ATOM 2407 N N . PRO A 1 320 ? 12.184 33.183 43.978 1.00 29.24 305 PRO A N 1
ATOM 2408 C CA . PRO A 1 320 ? 11.621 34.431 44.519 1.00 30.95 305 PRO A CA 1
ATOM 2409 C C . PRO A 1 320 ? 12.567 35.173 45.464 1.00 35.08 305 PRO A C 1
ATOM 2410 O O . PRO A 1 320 ? 13.249 34.546 46.255 1.00 35.95 305 PRO A O 1
ATOM 2414 N N . TRP A 1 321 ? 12.505 36.505 45.465 1.00 38.29 306 TRP A N 1
ATOM 2415 C CA . TRP A 1 321 ? 13.293 37.325 46.372 1.00 42.69 306 TRP A CA 1
ATOM 2416 C C . TRP A 1 321 ? 13.325 36.894 47.836 1.00 42.48 306 TRP A C 1
ATOM 2417 O O . TRP A 1 321 ? 14.412 36.930 48.432 1.00 40.29 306 TRP A O 1
ATOM 2428 N N . ARG A 1 322 ? 12.192 36.490 48.423 1.00 40.29 307 ARG A N 1
ATOM 2429 C CA . ARG A 1 322 ? 12.186 36.103 49.844 1.00 43.66 307 ARG A CA 1
ATOM 2430 C C . ARG A 1 322 ? 12.580 34.594 50.063 1.00 38.86 307 ARG A C 1
ATOM 2431 O O . ARG A 1 322 ? 12.824 34.130 51.205 1.00 41.04 307 ARG A O 1
ATOM 2439 N N . LEU A 1 323 ? 12.618 33.803 49.018 1.00 32.88 308 LEU A N 1
ATOM 2440 C CA . LEU A 1 323 ? 13.076 32.426 49.149 1.00 30.39 308 LEU A CA 1
ATOM 2441 C C . LEU A 1 323 ? 12.339 31.677 50.271 1.00 29.56 308 LEU A C 1
ATOM 2442 O O . LEU A 1 323 ? 12.933 30.995 51.134 1.00 28.29 308 LEU A O 1
ATOM 2447 N N . SER A 1 324 ? 11.019 31.777 50.182 1.00 27.67 309 SER A N 1
ATOM 2448 C CA . SER A 1 324 ? 10.108 31.128 51.040 1.00 29.39 309 SER A CA 1
ATOM 2449 C C . SER A 1 324 ? 9.051 30.474 50.163 1.00 28.43 309 SER A C 1
ATOM 2450 O O . SER A 1 324 ? 8.351 31.156 49.398 1.00 25.64 309 SER A O 1
ATOM 2453 N N . PHE A 1 325 ? 8.959 29.154 50.259 1.00 26.13 310 PHE A N 1
ATOM 2454 C CA . PHE A 1 325 ? 8.272 28.366 49.291 1.00 25.54 310 PHE A CA 1
ATOM 2455 C C . PHE A 1 325 ? 7.072 27.690 49.961 1.00 25.67 310 PHE A C 1
ATOM 2456 O O . PHE A 1 325 ? 7.212 26.810 50.897 1.00 25.00 310 PHE A O 1
ATOM 2464 N N . GLN A 1 326 ? 5.890 28.079 49.506 1.00 23.79 311 GLN A N 1
ATOM 2465 C CA . GLN A 1 326 ? 4.628 27.503 50.065 1.00 23.89 311 GLN A CA 1
ATOM 2466 C C . GLN A 1 326 ? 4.417 26.042 49.670 1.00 23.60 311 GLN A C 1
ATOM 2467 O O . GLN A 1 326 ? 4.729 25.612 48.579 1.00 24.12 311 GLN A O 1
ATOM 2473 N N . TYR A 1 327 ? 3.866 25.277 50.579 1.00 24.54 312 TYR A N 1
ATOM 2474 C CA . TYR A 1 327 ? 3.251 24.005 50.204 1.00 24.40 312 TYR A CA 1
ATOM 2475 C C . TYR A 1 327 ? 2.033 23.778 51.091 1.00 24.52 312 TYR A C 1
ATOM 2476 O O . TYR A 1 327 ? 1.884 24.356 52.197 1.00 23.37 312 TYR A O 1
ATOM 2485 N N . PHE A 1 328 ? 1.167 22.884 50.621 1.00 24.72 313 PHE A N 1
ATOM 2486 C CA . PHE A 1 328 ? 0.061 22.420 51.445 1.00 25.92 313 PHE A CA 1
ATOM 2487 C C . PHE A 1 328 ? 0.481 21.223 52.322 1.00 24.43 313 PHE A C 1
ATOM 2488 O O . PHE A 1 328 ? 0.732 20.153 51.838 1.00 24.02 313 PHE A O 1
ATOM 2496 N N . ASP A 1 329 ? 0.474 21.404 53.625 1.00 25.06 314 ASP A N 1
ATOM 2497 C CA . ASP A 1 329 ? 0.911 20.405 54.567 1.00 24.53 314 ASP A CA 1
ATOM 2498 C C . ASP A 1 329 ? -0.277 19.647 55.075 1.00 25.77 314 ASP A C 1
ATOM 2499 O O . ASP A 1 329 ? -1.049 20.153 55.889 1.00 27.69 314 ASP A O 1
ATOM 2504 N N . GLN A 1 330 ? -0.428 18.418 54.609 1.00 24.99 315 GLN A N 1
ATOM 2505 C CA . GLN A 1 330 ? -1.570 17.613 54.920 1.00 26.24 315 GLN A CA 1
ATOM 2506 C C . GLN A 1 330 ? -1.676 17.314 56.402 1.00 26.23 315 GLN A C 1
ATOM 2507 O O . GLN A 1 330 ? -2.732 17.408 56.956 1.00 25.86 315 GLN A O 1
ATOM 2513 N N . ALA A 1 331 ? -0.569 17.048 57.036 1.00 26.59 316 ALA A N 1
ATOM 2514 C CA . ALA A 1 331 ? -0.565 16.607 58.418 1.00 28.28 316 ALA A CA 1
ATOM 2515 C C . ALA A 1 331 ? -1.252 17.624 59.347 1.00 29.07 316 ALA A C 1
ATOM 2516 O O . ALA A 1 331 ? -1.986 17.257 60.256 1.00 29.09 316 ALA A O 1
ATOM 2518 N N . SER A 1 332 ? -1.016 18.909 59.085 1.00 27.49 317 SER A N 1
ATOM 2519 C CA . SER A 1 332 ? -1.637 19.971 59.859 1.00 28.55 317 SER A CA 1
ATOM 2520 C C . SER A 1 332 ? -2.819 20.580 59.127 1.00 27.89 317 SER A C 1
ATOM 2521 O O . SER A 1 332 ? -3.406 21.524 59.620 1.00 28.89 317 SER A O 1
ATOM 2524 N N . ASN A 1 333 ? -3.138 20.072 57.944 1.00 27.69 318 ASN A N 1
ATOM 2525 C CA . ASN A 1 333 ? -4.174 20.648 57.072 1.00 26.73 318 ASN A CA 1
ATOM 2526 C C . ASN A 1 333 ? -4.064 22.197 56.905 1.00 26.78 318 ASN A C 1
ATOM 2527 O O . ASN A 1 333 ? -5.073 22.898 57.032 1.00 26.42 318 ASN A O 1
ATOM 2532 N N . SER A 1 334 ? -2.851 22.693 56.637 1.00 25.91 319 SER A N 1
ATOM 2533 C CA . SER A 1 334 ? -2.583 24.139 56.518 1.00 25.88 319 SER A CA 1
ATOM 2534 C C . SER A 1 334 ? -1.481 24.390 55.519 1.00 26.53 319 SER A C 1
ATOM 2535 O O . SER A 1 334 ? -0.677 23.478 55.201 1.00 25.77 319 SER A O 1
ATOM 2538 N N . PHE A 1 335 ? -1.405 25.632 55.052 1.00 26.23 320 PHE A N 1
ATOM 2539 C CA . PHE A 1 335 ? -0.268 26.025 54.247 1.00 27.64 320 PHE A CA 1
ATOM 2540 C C . PHE A 1 335 ? 0.966 26.241 55.149 1.00 27.52 320 PHE A C 1
ATOM 2541 O O . PHE A 1 335 ? 0.887 26.829 56.224 1.00 25.83 320 PHE A O 1
ATOM 2549 N N . LYS A 1 336 ? 2.084 25.702 54.708 1.00 27.91 321 LYS A N 1
ATOM 2550 C CA . LYS A 1 336 ? 3.386 25.989 55.374 1.00 29.28 321 LYS A CA 1
ATOM 2551 C C . LYS A 1 336 ? 4.372 26.558 54.367 1.00 27.95 321 LYS A C 1
ATOM 2552 O O . LYS A 1 336 ? 4.168 26.458 53.129 1.00 27.46 321 LYS A O 1
ATOM 2558 N N . PHE A 1 337 ? 5.466 27.098 54.900 1.00 27.43 322 PHE A N 1
ATOM 2559 C CA . PHE A 1 337 ? 6.541 27.680 54.055 1.00 28.28 322 PHE A CA 1
ATOM 2560 C C . PHE A 1 337 ? 7.916 27.042 54.379 1.00 29.46 322 PHE A C 1
ATOM 2561 O O . PHE A 1 337 ? 8.244 26.839 55.575 1.00 30.16 322 PHE A O 1
ATOM 2569 N N . LEU A 1 338 ? 8.622 26.602 53.328 1.00 28.18 323 LEU A N 1
ATOM 2570 C CA . LEU A 1 338 ? 10.015 26.151 53.417 1.00 28.56 323 LEU A CA 1
ATOM 2571 C C . LEU A 1 338 ? 10.879 27.312 53.096 1.00 28.61 323 LEU A C 1
ATOM 2572 O O . LEU A 1 338 ? 10.857 27.804 51.934 1.00 26.97 323 LEU A O 1
ATOM 2577 N N . ASP A 1 339 ? 11.661 27.749 54.088 1.00 28.74 324 ASP A N 1
ATOM 2578 C CA . ASP A 1 339 ? 12.721 28.715 53.850 1.00 31.11 324 ASP A CA 1
ATOM 2579 C C . ASP A 1 339 ? 14.012 28.017 53.430 1.00 30.72 324 ASP A C 1
ATOM 2580 O O . ASP A 1 339 ? 14.635 27.326 54.222 1.00 29.15 324 ASP A O 1
ATOM 2585 N N . ALA A 1 340 ? 14.396 28.210 52.181 1.00 28.73 325 ALA A N 1
ATOM 2586 C CA . ALA A 1 340 ? 15.545 27.509 51.629 1.00 30.09 325 ALA A CA 1
ATOM 2587 C C . ALA A 1 340 ? 16.098 28.266 50.439 1.00 30.43 325 ALA A C 1
ATOM 2588 O O . ALA A 1 340 ? 15.348 28.903 49.672 1.00 28.73 325 ALA A O 1
ATOM 2590 N N . LYS A 1 341 ? 17.417 28.184 50.278 1.00 31.08 326 LYS A N 1
ATOM 2591 C CA . LYS A 1 341 ? 18.121 28.975 49.272 1.00 32.73 326 LYS A CA 1
ATOM 2592 C C . LYS A 1 341 ? 18.920 28.123 48.313 1.00 31.11 326 LYS A C 1
ATOM 2593 O O . LYS A 1 341 ? 19.401 27.046 48.697 1.00 31.85 326 LYS A O 1
ATOM 2599 N N . PRO A 1 342 ? 19.082 28.608 47.082 1.00 31.15 327 PRO A N 1
ATOM 2600 C CA . PRO A 1 342 ? 20.035 28.023 46.138 1.00 31.97 327 PRO A CA 1
ATOM 2601 C C . PRO A 1 342 ? 21.387 27.828 46.818 1.00 32.25 327 PRO A C 1
ATOM 2602 O O . PRO A 1 342 ? 21.894 28.734 47.499 1.00 32.75 327 PRO A O 1
ATOM 2606 N N . GLY A 1 343 ? 21.930 26.621 46.686 1.00 33.32 328 GLY A N 1
ATOM 2607 C CA . GLY A 1 343 ? 23.192 26.262 47.360 1.00 35.24 328 GLY A CA 1
ATOM 2608 C C . GLY A 1 343 ? 22.915 25.473 48.618 1.00 34.49 328 GLY A C 1
ATOM 2609 O O . GLY A 1 343 ? 23.860 24.971 49.264 1.00 36.04 328 GLY A O 1
ATOM 2610 N N . GLU A 1 344 ? 21.636 25.320 48.984 1.00 32.82 329 GLU A N 1
ATOM 2611 C CA . GLU A 1 344 ? 21.309 24.484 50.115 1.00 32.76 329 GLU A CA 1
ATOM 2612 C C . GLU A 1 344 ? 20.730 23.152 49.640 1.00 31.94 329 GLU A C 1
ATOM 2613 O O . GLU A 1 344 ? 20.023 23.091 48.625 1.00 30.77 329 GLU A O 1
ATOM 2619 N N . VAL A 1 345 ? 21.019 22.094 50.429 1.00 32.14 330 VAL A N 1
ATOM 2620 C CA . VAL A 1 345 ? 20.557 20.734 50.193 1.00 31.48 330 VAL A CA 1
ATOM 2621 C C . VAL A 1 345 ? 19.025 20.698 50.257 1.00 30.57 330 VAL A C 1
ATOM 2622 O O . VAL A 1 345 ? 18.401 20.108 49.381 1.00 29.74 330 VAL A O 1
ATOM 2626 N N . ALA A 1 346 ? 18.413 21.345 51.275 1.00 29.69 331 ALA A N 1
ATOM 2627 C CA . ALA A 1 346 ? 16.946 21.410 51.388 1.00 29.19 331 ALA A CA 1
ATOM 2628 C C . ALA A 1 346 ? 16.286 22.028 50.136 1.00 28.94 331 ALA A C 1
ATOM 2629 O O . ALA A 1 346 ? 15.216 21.548 49.687 1.00 31.20 331 ALA A O 1
ATOM 2631 N N . TYR A 1 347 ? 16.907 23.042 49.564 1.00 28.11 332 TYR A N 1
ATOM 2632 C CA . TYR A 1 347 ? 16.393 23.632 48.349 1.00 26.88 332 TYR A CA 1
ATOM 2633 C C . TYR A 1 347 ? 16.446 22.644 47.175 1.00 27.71 332 TYR A C 1
ATOM 2634 O O . TYR A 1 347 ? 15.444 22.450 46.450 1.00 25.61 332 TYR A O 1
ATOM 2643 N N . GLU A 1 348 ? 17.606 22.036 46.996 1.00 28.98 333 GLU A N 1
ATOM 2644 C CA . GLU A 1 348 ? 17.775 21.028 45.964 1.00 30.55 333 GLU A CA 1
ATOM 2645 C C . GLU A 1 348 ? 16.745 19.900 46.154 1.00 30.56 333 GLU A C 1
ATOM 2646 O O . GLU A 1 348 ? 16.129 19.478 45.182 1.00 30.08 333 GLU A O 1
ATOM 2652 N N . GLU A 1 349 ? 16.545 19.410 47.376 1.00 29.72 334 GLU A N 1
ATOM 2653 C CA . GLU A 1 349 ? 15.678 18.255 47.523 1.00 30.17 334 GLU A CA 1
ATOM 2654 C C . GLU A 1 349 ? 14.234 18.646 47.207 1.00 29.04 334 GLU A C 1
ATOM 2655 O O . GLU A 1 349 ? 13.548 17.925 46.485 1.00 28.62 334 GLU A O 1
ATOM 2661 N N . PHE A 1 350 ? 13.795 19.776 47.753 1.00 29.48 335 PHE A N 1
ATOM 2662 C CA . PHE A 1 350 ? 12.408 20.317 47.559 1.00 28.81 335 PHE A CA 1
ATOM 2663 C C . PHE A 1 350 ? 12.085 20.496 46.089 1.00 27.99 335 PHE A C 1
ATOM 2664 O O . PHE A 1 350 ? 11.008 20.064 45.621 1.00 27.49 335 PHE A O 1
ATOM 2672 N N . TRP A 1 351 ? 12.985 21.149 45.371 1.00 27.61 336 TRP A N 1
ATOM 2673 C CA . TRP A 1 351 ? 12.743 21.429 43.957 1.00 28.15 336 TRP A CA 1
ATOM 2674 C C . TRP A 1 351 ? 12.960 20.217 43.016 1.00 30.35 336 TRP A C 1
ATOM 2675 O O . TRP A 1 351 ? 12.232 20.039 42.044 1.00 29.74 336 TRP A O 1
ATOM 2686 N N . MET A 1 352 ? 13.923 19.358 43.305 1.00 31.97 337 MET A N 1
ATOM 2687 C CA . MET A 1 352 ? 14.034 18.119 42.505 1.00 35.22 337 MET A CA 1
ATOM 2688 C C . MET A 1 352 ? 12.756 17.269 42.585 1.00 32.77 337 MET A C 1
ATOM 2689 O O . MET A 1 352 ? 12.290 16.724 41.584 1.00 31.05 337 MET A O 1
ATOM 2694 N N . ASN A 1 353 ? 12.226 17.149 43.795 1.00 34.55 338 ASN A N 1
ATOM 2695 C CA . ASN A 1 353 ? 11.039 16.380 43.996 1.00 33.44 338 ASN A CA 1
ATOM 2696 C C . ASN A 1 353 ? 9.902 16.907 43.065 1.00 31.60 338 ASN A C 1
ATOM 2697 O O . ASN A 1 353 ? 9.248 16.139 42.332 1.00 30.63 338 ASN A O 1
ATOM 2702 N N . MET A 1 354 ? 9.697 18.213 43.044 1.00 29.29 339 MET A N 1
ATOM 2703 C CA . MET A 1 354 ? 8.667 18.749 42.216 1.00 27.62 339 MET A CA 1
ATOM 2704 C C . MET A 1 354 ? 8.985 18.665 40.707 1.00 27.53 339 MET A C 1
ATOM 2705 O O . MET A 1 354 ? 8.143 18.297 39.896 1.00 26.39 339 MET A O 1
ATOM 2710 N N . LEU A 1 355 ? 10.186 19.073 40.347 1.00 28.28 340 LEU A N 1
ATOM 2711 C CA . LEU A 1 355 ? 10.583 19.195 38.932 1.00 28.75 340 LEU A CA 1
ATOM 2712 C C . LEU A 1 355 ? 10.633 17.875 38.261 1.00 28.67 340 LEU A C 1
ATOM 2713 O O . LEU A 1 355 ? 10.318 17.791 37.089 1.00 28.73 340 LEU A O 1
ATOM 2718 N N . GLN A 1 356 ? 11.055 16.838 38.959 1.00 29.32 341 GLN A N 1
ATOM 2719 C CA . GLN A 1 356 ? 10.992 15.500 38.375 1.00 30.84 341 GLN A CA 1
ATOM 2720 C C . GLN A 1 356 ? 9.561 15.021 38.094 1.00 30.98 341 GLN A C 1
ATOM 2721 O O . GLN A 1 356 ? 9.305 14.392 37.050 1.00 30.76 341 GLN A O 1
ATOM 2727 N N . ASP A 1 357 ? 8.622 15.328 38.990 1.00 29.59 342 ASP A N 1
ATOM 2728 C CA . ASP A 1 357 ? 7.221 15.077 38.690 1.00 29.92 342 ASP A CA 1
ATOM 2729 C C . ASP A 1 357 ? 6.730 15.931 37.491 1.00 29.45 342 ASP A C 1
ATOM 2730 O O . ASP A 1 357 ? 6.047 15.433 36.548 1.00 27.90 342 ASP A O 1
ATOM 2735 N N . PHE A 1 358 ? 7.103 17.206 37.526 1.00 27.85 343 PHE A N 1
ATOM 2736 C CA . PHE A 1 358 ? 6.679 18.153 36.523 1.00 27.69 343 PHE A CA 1
ATOM 2737 C C . PHE A 1 358 ? 7.169 17.746 35.142 1.00 28.77 343 PHE A C 1
ATOM 2738 O O . PHE A 1 358 ? 6.435 17.920 34.144 1.00 29.85 343 PHE A O 1
ATOM 2746 N N . SER A 1 359 ? 8.412 17.249 35.069 1.00 30.24 344 SER A N 1
ATOM 2747 C CA . SER A 1 359 ? 9.008 16.768 33.829 1.00 31.35 344 SER A CA 1
ATOM 2748 C C . SER A 1 359 ? 8.164 15.660 33.208 1.00 32.39 344 SER A C 1
ATOM 2749 O O . SER A 1 359 ? 7.820 15.721 32.025 1.00 30.63 344 SER A O 1
ATOM 2752 N N . LYS A 1 360 ? 7.869 14.639 34.008 1.00 33.14 345 LYS A N 1
ATOM 2753 C CA . LYS A 1 360 ? 6.969 13.564 33.569 1.00 35.77 345 LYS A CA 1
ATOM 2754 C C . LYS A 1 360 ? 5.611 14.084 33.079 1.00 32.88 345 LYS A C 1
ATOM 2755 O O . LYS A 1 360 ? 5.121 13.655 32.021 1.00 31.67 345 LYS A O 1
ATOM 2761 N N . HIS A 1 361 ? 5.037 15.036 33.820 1.00 30.04 346 HIS A N 1
ATOM 2762 C CA . HIS A 1 361 ? 3.771 15.620 33.418 1.00 30.13 346 HIS A CA 1
ATOM 2763 C C . HIS A 1 361 ? 3.845 16.334 32.066 1.00 29.91 346 HIS A C 1
ATOM 2764 O O . HIS A 1 361 ? 3.001 16.128 31.187 1.00 30.27 346 HIS A O 1
ATOM 2771 N N . LEU A 1 362 ? 4.877 17.129 31.898 1.00 29.80 347 LEU A N 1
ATOM 2772 C CA . LEU A 1 362 ? 5.065 17.879 30.641 1.00 30.09 347 LEU A CA 1
ATOM 2773 C C . LEU A 1 362 ? 5.278 16.920 29.475 1.00 31.12 347 LEU A C 1
ATOM 2774 O O . LEU A 1 362 ? 4.752 17.121 28.397 1.00 30.53 347 LEU A O 1
ATOM 2779 N N . LYS A 1 363 ? 5.980 15.839 29.725 1.00 33.80 348 LYS A N 1
ATOM 2780 C CA . LYS A 1 363 ? 6.301 14.916 28.659 1.00 35.48 348 LYS A CA 1
ATOM 2781 C C . LYS A 1 363 ? 5.041 14.186 28.261 1.00 36.35 348 LYS A C 1
ATOM 2782 O O . LYS A 1 363 ? 4.822 13.945 27.068 1.00 37.98 348 LYS A O 1
ATOM 2788 N N . ALA A 1 364 ? 4.202 13.857 29.233 1.00 35.98 349 ALA A N 1
ATOM 2789 C CA . ALA A 1 364 ? 2.882 13.248 28.920 1.00 35.59 349 ALA A CA 1
ATOM 2790 C C . ALA A 1 364 ? 1.967 14.196 28.161 1.00 34.81 349 ALA A C 1
ATOM 2791 O O . ALA A 1 364 ? 1.202 13.733 27.325 1.00 34.24 349 ALA A O 1
ATOM 2793 N N . LYS A 1 365 ? 2.045 15.506 28.427 1.00 33.30 350 LYS A N 1
ATOM 2794 C CA . LYS A 1 365 ? 1.282 16.473 27.689 1.00 32.76 350 LYS A CA 1
ATOM 2795 C C . LYS A 1 365 ? 1.894 16.828 26.340 1.00 33.42 350 LYS A C 1
ATOM 2796 O O . LYS A 1 365 ? 1.225 17.491 25.538 1.00 32.98 350 LYS A O 1
ATOM 2802 N N . GLY A 1 366 ? 3.160 16.462 26.106 1.00 34.93 351 GLY A N 1
ATOM 2803 C CA . GLY A 1 366 ? 3.873 16.831 24.872 1.00 34.59 351 GLY A CA 1
ATOM 2804 C C . GLY A 1 366 ? 4.279 18.293 24.862 1.00 32.22 351 GLY A C 1
ATOM 2805 O O . GLY A 1 366 ? 4.383 18.905 23.804 1.00 31.17 351 GLY A O 1
ATOM 2806 N N . TRP A 1 367 ? 4.473 18.887 26.039 1.00 31.10 352 TRP A N 1
ATOM 2807 C CA . TRP A 1 367 ? 4.905 20.266 26.106 1.00 30.15 352 TRP A CA 1
ATOM 2808 C C . TRP A 1 367 ? 6.360 20.458 26.619 1.00 29.98 352 TRP A C 1
ATOM 2809 O O . TRP A 1 367 ? 6.841 21.641 26.740 1.00 27.59 352 TRP A O 1
ATOM 2820 N N . PHE A 1 368 ? 7.064 19.351 26.860 1.00 31.61 353 PHE A N 1
ATOM 2821 C CA . PHE A 1 368 ? 8.416 19.427 27.474 1.00 33.26 353 PHE A CA 1
ATOM 2822 C C . PHE A 1 368 ? 9.441 20.279 26.702 1.00 32.81 353 PHE A C 1
ATOM 2823 O O . PHE A 1 368 ? 10.136 21.077 27.313 1.00 31.44 353 PHE A O 1
ATOM 2831 N N . ASP A 1 369 ? 9.499 20.119 25.380 1.00 33.51 354 ASP A N 1
ATOM 2832 C CA . ASP A 1 369 ? 10.471 20.813 24.531 1.00 35.80 354 ASP A CA 1
ATOM 2833 C C . ASP A 1 369 ? 10.307 22.324 24.546 1.00 33.81 354 ASP A C 1
ATOM 2834 O O . ASP A 1 369 ? 11.240 23.035 24.150 1.00 35.20 354 ASP A O 1
ATOM 2839 N N . ILE A 1 370 ? 9.124 22.825 24.917 1.00 31.35 355 ILE A N 1
ATOM 2840 C CA . ILE A 1 370 ? 8.848 24.252 24.869 1.00 29.22 355 ILE A CA 1
ATOM 2841 C C . ILE A 1 370 ? 8.812 24.869 26.289 1.00 28.52 355 ILE A C 1
ATOM 2842 O O . ILE A 1 370 ? 8.666 26.087 26.440 1.00 24.99 355 ILE A O 1
ATOM 2847 N N . THR A 1 371 ? 8.947 24.042 27.312 1.00 28.40 356 THR A N 1
ATOM 2848 C CA . THR A 1 371 ? 8.726 24.554 28.665 1.00 27.84 356 THR A CA 1
ATOM 2849 C C . THR A 1 371 ? 10.071 24.979 29.253 1.00 27.57 356 THR A C 1
ATOM 2850 O O . THR A 1 371 ? 10.999 24.181 29.276 1.00 29.24 356 THR A O 1
ATOM 2854 N N . HIS A 1 372 ? 10.183 26.235 29.673 1.00 25.20 357 HIS A N 1
ATOM 2855 C CA . HIS A 1 372 ? 11.395 26.758 30.262 1.00 26.52 357 HIS A CA 1
ATOM 2856 C C . HIS A 1 372 ? 11.211 27.034 31.734 1.00 26.28 357 HIS A C 1
ATOM 2857 O O . HIS A 1 372 ? 10.206 27.637 32.128 1.00 25.95 357 HIS A O 1
ATOM 2864 N N . ILE A 1 373 ? 12.193 26.674 32.533 1.00 28.16 358 ILE A N 1
ATOM 2865 C CA . ILE A 1 373 ? 12.184 27.048 33.950 1.00 29.34 358 ILE A CA 1
ATOM 2866 C C . ILE A 1 373 ? 12.939 28.367 33.962 1.00 30.29 358 ILE A C 1
ATOM 2867 O O . ILE A 1 373 ? 14.086 28.399 33.538 1.00 30.60 358 ILE A O 1
ATOM 2872 N N . ALA A 1 374 ? 12.331 29.432 34.461 1.00 30.78 359 ALA A N 1
ATOM 2873 C CA . ALA A 1 374 ? 12.899 30.786 34.405 1.00 32.90 359 ALA A CA 1
ATOM 2874 C C . ALA A 1 374 ? 13.812 31.113 35.590 1.00 36.45 359 ALA A C 1
ATOM 2875 O O . ALA A 1 374 ? 13.406 30.973 36.754 1.00 39.09 359 ALA A O 1
ATOM 2877 N N . MET A 1 375 ? 15.051 31.503 35.293 1.00 34.82 360 MET A N 1
ATOM 2878 C CA . MET A 1 375 ? 15.946 32.019 36.320 1.00 36.07 360 MET A CA 1
ATOM 2879 C C . MET A 1 375 ? 15.644 33.494 36.447 1.00 35.13 360 MET A C 1
ATOM 2880 O O . MET A 1 375 ? 14.791 34.053 35.720 1.00 35.12 360 MET A O 1
ATOM 2885 N N . ASP A 1 376 ? 16.282 34.108 37.435 1.00 36.38 361 ASP A N 1
ATOM 2886 C CA . ASP A 1 376 ? 16.308 35.580 37.576 1.00 37.82 361 ASP A CA 1
ATOM 2887 C C . ASP A 1 376 ? 17.725 36.063 37.956 1.00 36.80 361 ASP A C 1
ATOM 2888 O O . ASP A 1 376 ? 18.582 35.268 38.381 1.00 36.78 361 ASP A O 1
ATOM 2893 N N . GLU A 1 377 ? 17.930 37.363 37.791 1.00 34.48 362 GLU A N 1
ATOM 2894 C CA . GLU A 1 377 ? 19.206 38.003 37.941 1.00 37.51 362 GLU A CA 1
ATOM 2895 C C . GLU A 1 377 ? 19.516 37.975 39.432 1.00 37.71 362 GLU A C 1
ATOM 2896 O O . GLU A 1 377 ? 18.789 38.601 40.207 1.00 39.06 362 GLU A O 1
ATOM 2902 N N . ARG A 1 378 ? 20.505 37.187 39.833 1.00 38.02 363 ARG A N 1
ATOM 2903 C CA . ARG A 1 378 ? 20.888 37.072 41.236 1.00 39.28 363 ARG A CA 1
ATOM 2904 C C . ARG A 1 378 ? 22.375 36.920 41.313 1.00 39.47 363 ARG A C 1
ATOM 2905 O O . ARG A 1 378 ? 22.975 36.632 40.292 1.00 38.18 363 ARG A O 1
ATOM 2913 N N . PRO A 1 379 ? 22.970 37.023 42.526 1.00 41.23 364 PRO A N 1
ATOM 2914 C CA . PRO A 1 379 ? 24.423 36.812 42.623 1.00 43.55 364 PRO A CA 1
ATOM 2915 C C . PRO A 1 379 ? 24.787 35.501 41.958 1.00 44.72 364 PRO A C 1
ATOM 2916 O O . PRO A 1 379 ? 23.996 34.541 42.020 1.00 42.96 364 PRO A O 1
ATOM 2920 N N . MET A 1 380 ? 25.964 35.479 41.317 1.00 43.16 365 MET A N 1
ATOM 2921 C CA . MET A 1 380 ? 26.262 34.458 40.338 1.00 43.90 365 MET A CA 1
ATOM 2922 C C . MET A 1 380 ? 26.298 33.058 40.976 1.00 42.45 365 MET A C 1
ATOM 2923 O O . MET A 1 380 ? 25.860 32.114 40.358 1.00 41.37 365 MET A O 1
ATOM 2928 N N . LYS A 1 381 ? 26.822 32.927 42.199 1.00 43.31 366 LYS A N 1
ATOM 2929 C CA . LYS A 1 381 ? 26.902 31.597 42.852 1.00 45.97 366 LYS A CA 1
ATOM 2930 C C . LYS A 1 381 ? 25.508 30.996 43.015 1.00 40.96 366 LYS A C 1
ATOM 2931 O O . LYS A 1 381 ? 25.339 29.792 42.854 1.00 38.57 366 LYS A O 1
ATOM 2937 N N . ASP A 1 382 ? 24.533 31.859 43.298 1.00 39.36 367 ASP A N 1
ATOM 2938 C CA . ASP A 1 382 ? 23.123 31.425 43.503 1.00 37.39 367 ASP A CA 1
ATOM 2939 C C . ASP A 1 382 ? 22.490 31.021 42.163 1.00 35.13 367 ASP A C 1
ATOM 2940 O O . ASP A 1 382 ? 21.828 30.021 42.060 1.00 32.33 367 ASP A O 1
ATOM 2945 N N . MET A 1 383 ? 22.744 31.785 41.116 1.00 34.42 368 MET A N 1
ATOM 2946 C CA . MET A 1 383 ? 22.256 31.395 39.782 1.00 34.88 368 MET A CA 1
ATOM 2947 C C . MET A 1 383 ? 22.818 30.031 39.328 1.00 34.73 368 MET A C 1
ATOM 2948 O O . MET A 1 383 ? 22.083 29.180 38.814 1.00 34.01 368 MET A O 1
ATOM 2953 N N . GLN A 1 384 ? 24.100 29.789 39.592 1.00 36.68 369 GLN A N 1
ATOM 2954 C CA . GLN A 1 384 ? 24.692 28.514 39.213 1.00 37.60 369 GLN A CA 1
ATOM 2955 C C . GLN A 1 384 ? 24.136 27.367 40.026 1.00 36.26 369 GLN A C 1
ATOM 2956 O O . GLN A 1 384 ? 23.952 26.276 39.503 1.00 34.82 369 GLN A O 1
ATOM 2962 N N . GLU A 1 385 ? 23.902 27.626 41.304 1.00 35.28 370 GLU A N 1
ATOM 2963 C CA . GLU A 1 385 ? 23.285 26.629 42.187 1.00 35.75 370 GLU A CA 1
ATOM 2964 C C . GLU A 1 385 ? 21.887 26.252 41.721 1.00 33.33 370 GLU A C 1
ATOM 2965 O O . GLU A 1 385 ? 21.577 25.071 41.672 1.00 33.54 370 GLU A O 1
ATOM 2971 N N . THR A 1 386 ? 21.075 27.226 41.306 1.00 32.52 371 THR A N 1
ATOM 2972 C CA . THR A 1 386 ? 19.751 26.968 40.788 1.00 31.70 371 THR A CA 1
ATOM 2973 C C . THR A 1 386 ? 19.825 26.141 39.492 1.00 32.15 371 THR A C 1
ATOM 2974 O O . THR A 1 386 ? 19.123 25.154 39.328 1.00 30.13 371 THR A O 1
ATOM 2978 N N . LEU A 1 387 ? 20.694 26.547 38.565 1.00 33.47 372 LEU A N 1
ATOM 2979 C CA . LEU A 1 387 ? 20.856 25.788 37.318 1.00 33.25 372 LEU A CA 1
ATOM 2980 C C . LEU A 1 387 ? 21.269 24.323 37.580 1.00 34.47 372 LEU A C 1
ATOM 2981 O O . LEU A 1 387 ? 20.764 23.441 36.920 1.00 34.38 372 LEU A O 1
ATOM 2986 N N . LYS A 1 388 ? 22.152 24.071 38.551 1.00 34.36 373 LYS A N 1
ATOM 2987 C CA . LYS A 1 388 ? 22.543 22.686 38.934 1.00 36.67 373 LYS A CA 1
ATOM 2988 C C . LYS A 1 388 ? 21.339 21.861 39.382 1.00 33.78 373 LYS A C 1
ATOM 2989 O O . LYS A 1 388 ? 21.239 20.695 39.050 1.00 33.79 373 LYS A O 1
ATOM 2995 N N . VAL A 1 389 ? 20.463 22.456 40.166 1.00 31.80 374 VAL A N 1
ATOM 2996 C CA . VAL A 1 389 ? 19.213 21.773 40.573 1.00 31.34 374 VAL A CA 1
ATOM 2997 C C . VAL A 1 389 ? 18.352 21.440 39.366 1.00 31.01 374 VAL A C 1
ATOM 2998 O O . VAL A 1 389 ? 17.881 20.332 39.255 1.00 32.08 374 VAL A O 1
ATOM 3002 N N . ILE A 1 390 ? 18.180 22.396 38.460 1.00 30.73 375 ILE A N 1
ATOM 3003 C CA . ILE A 1 390 ? 17.345 22.178 37.295 1.00 31.73 375 ILE A CA 1
ATOM 3004 C C . ILE A 1 390 ? 17.857 20.997 36.479 1.00 33.51 375 ILE A C 1
ATOM 3005 O O . ILE A 1 390 ? 17.074 20.168 36.070 1.00 34.82 375 ILE A O 1
ATOM 3010 N N . ARG A 1 391 ? 19.160 20.936 36.222 1.00 36.15 376 ARG A N 1
ATOM 3011 C CA . ARG A 1 391 ? 19.735 19.900 35.371 1.00 37.49 376 ARG A CA 1
ATOM 3012 C C . ARG A 1 391 ? 19.810 18.583 36.097 1.00 36.31 376 ARG A C 1
ATOM 3013 O O . ARG A 1 391 ? 19.760 17.548 35.484 1.00 34.75 376 ARG A O 1
ATOM 3021 N N . LYS A 1 392 ? 19.967 18.611 37.408 1.00 35.87 377 LYS A N 1
ATOM 3022 C CA . LYS A 1 392 ? 19.871 17.400 38.191 1.00 37.86 377 LYS A CA 1
ATOM 3023 C C . LYS A 1 392 ? 18.433 16.831 38.073 1.00 36.07 377 LYS A C 1
ATOM 3024 O O . LYS A 1 392 ? 18.247 15.645 38.048 1.00 35.74 377 LYS A O 1
ATOM 3030 N N . ALA A 1 393 ? 17.435 17.693 38.068 1.00 34.91 378 ALA A N 1
ATOM 3031 C CA . ALA A 1 393 ? 16.039 17.264 37.947 1.00 33.83 378 ALA A CA 1
ATOM 3032 C C . ALA A 1 393 ? 15.784 16.649 36.579 1.00 33.82 378 ALA A C 1
ATOM 3033 O O . ALA A 1 393 ? 15.257 15.569 36.469 1.00 34.06 378 ALA A O 1
ATOM 3035 N N . ASP A 1 394 ? 16.197 17.340 35.540 1.00 34.12 379 ASP A N 1
ATOM 3036 C CA . ASP A 1 394 ? 16.135 16.775 34.205 1.00 34.18 379 ASP A CA 1
ATOM 3037 C C . ASP A 1 394 ? 17.159 17.505 33.358 1.00 34.25 379 ASP A C 1
ATOM 3038 O O . ASP A 1 394 ? 17.116 18.700 33.192 1.00 33.19 379 ASP A O 1
ATOM 3043 N N . LYS A 1 395 ? 18.069 16.746 32.793 1.00 36.76 380 LYS A N 1
ATOM 3044 C CA . LYS A 1 395 ? 19.158 17.286 31.992 1.00 38.23 380 LYS A CA 1
ATOM 3045 C C . LYS A 1 395 ? 18.698 18.009 30.733 1.00 36.96 380 LYS A C 1
ATOM 3046 O O . LYS A 1 395 ? 19.438 18.806 30.217 1.00 35.95 380 LYS A O 1
ATOM 3052 N N . ASP A 1 396 ? 17.488 17.731 30.256 1.00 35.73 381 ASP A N 1
ATOM 3053 C CA . ASP A 1 396 ? 16.955 18.408 29.068 1.00 36.45 381 ASP A CA 1
ATOM 3054 C C . ASP A 1 396 ? 15.969 19.529 29.370 1.00 33.55 381 ASP A C 1
ATOM 3055 O O . ASP A 1 396 ? 15.417 20.070 28.436 1.00 32.68 381 ASP A O 1
ATOM 3060 N N . PHE A 1 397 ? 15.766 19.890 30.648 1.00 31.75 382 PHE A N 1
ATOM 3061 C CA . PHE A 1 397 ? 14.961 21.055 30.955 1.00 30.82 382 PHE A CA 1
ATOM 3062 C C . PHE A 1 397 ? 15.579 22.231 30.237 1.00 29.90 382 PHE A C 1
ATOM 3063 O O . PHE A 1 397 ? 16.776 22.436 30.301 1.00 30.33 382 PHE A O 1
ATOM 3071 N N . LYS A 1 398 ? 14.753 22.976 29.548 1.00 28.54 383 LYS A N 1
ATOM 3072 C CA . LYS A 1 398 ? 15.168 24.274 29.041 1.00 29.84 383 LYS A CA 1
ATOM 3073 C C . LYS A 1 398 ? 15.053 25.352 30.124 1.00 29.53 383 LYS A C 1
ATOM 3074 O O . LYS A 1 398 ? 14.288 25.204 31.106 1.00 26.91 383 LYS A O 1
ATOM 3080 N N . VAL A 1 399 ? 15.878 26.389 29.947 1.00 29.50 384 VAL A N 1
ATOM 3081 C CA . VAL A 1 399 ? 16.060 27.400 30.968 1.00 28.79 384 VAL A CA 1
ATOM 3082 C C . VAL A 1 399 ? 16.056 28.732 30.290 1.00 28.41 384 VAL A C 1
ATOM 3083 O O . VAL A 1 399 ? 16.535 28.849 29.189 1.00 27.70 384 VAL A O 1
ATOM 3087 N N . SER A 1 400 ? 15.517 29.727 30.991 1.00 28.26 385 SER A N 1
ATOM 3088 C CA . SER A 1 400 ? 15.427 31.087 30.531 1.00 28.91 385 SER A CA 1
ATOM 3089 C C . SER A 1 400 ? 15.869 32.050 31.626 1.00 29.36 385 SER A C 1
ATOM 3090 O O . SER A 1 400 ? 15.868 31.720 32.852 1.00 28.77 385 SER A O 1
ATOM 3093 N N . LEU A 1 401 ? 16.252 33.237 31.176 1.00 27.35 386 LEU A N 1
ATOM 3094 C CA . LEU A 1 401 ? 16.659 34.305 32.079 1.00 27.20 386 LEU A CA 1
ATOM 3095 C C . LEU A 1 401 ? 16.424 35.630 31.379 1.00 26.33 386 LEU A C 1
ATOM 3096 O O . LEU A 1 401 ? 16.775 35.789 30.207 1.00 27.39 386 LEU A O 1
ATOM 3101 N N . ALA A 1 402 ? 15.852 36.572 32.119 1.00 26.46 387 ALA A N 1
ATOM 3102 C CA . ALA A 1 402 ? 15.842 38.004 31.752 1.00 26.51 387 ALA A CA 1
ATOM 3103 C C . ALA A 1 402 ? 16.722 38.676 32.796 1.00 28.15 387 ALA A C 1
ATOM 3104 O O . ALA A 1 402 ? 16.421 38.634 33.981 1.00 26.65 387 ALA A O 1
ATOM 3106 N N . GLY A 1 403 ? 17.873 39.184 32.358 1.00 28.58 388 GLY A N 1
ATOM 3107 C CA . GLY A 1 403 ? 18.799 39.868 33.265 1.00 28.96 388 GLY A CA 1
ATOM 3108 C C . GLY A 1 403 ? 19.979 40.473 32.537 1.00 29.99 388 GLY A C 1
ATOM 3109 O O . GLY A 1 403 ? 19.854 40.924 31.359 1.00 28.22 388 GLY A O 1
ATOM 3110 N N . THR A 1 404 ? 21.123 40.461 33.224 1.00 31.61 389 THR A N 1
ATOM 3111 C CA . THR A 1 404 ? 22.350 41.037 32.706 1.00 32.74 389 THR A CA 1
ATOM 3112 C C . THR A 1 404 ? 23.187 39.978 31.976 1.00 32.46 389 THR A C 1
ATOM 3113 O O . THR A 1 404 ? 22.940 38.789 32.057 1.00 32.42 389 THR A O 1
ATOM 3117 N N . TYR A 1 405 ? 24.184 40.459 31.248 1.00 33.60 390 TYR A N 1
ATOM 3118 C CA . TYR A 1 405 ? 25.114 39.607 30.522 1.00 33.31 390 TYR A CA 1
ATOM 3119 C C . TYR A 1 405 ? 26.006 38.799 31.468 1.00 34.79 390 TYR A C 1
ATOM 3120 O O . TYR A 1 405 ? 26.714 39.372 32.307 1.00 34.96 390 TYR A O 1
ATOM 3129 N N . HIS A 1 406 ? 25.989 37.486 31.282 1.00 34.52 391 HIS A N 1
ATOM 3130 C CA . HIS A 1 406 ? 26.834 36.556 32.036 1.00 37.30 391 HIS A CA 1
ATOM 3131 C C . HIS A 1 406 ? 27.410 35.550 31.048 1.00 36.76 391 HIS A C 1
ATOM 3132 O O . HIS A 1 406 ? 26.715 34.613 30.606 1.00 35.31 391 HIS A O 1
ATOM 3139 N N . LYS A 1 407 ? 28.680 35.746 30.714 1.00 37.92 392 LYS A N 1
ATOM 3140 C CA . LYS A 1 407 ? 29.371 34.912 29.728 1.00 39.40 392 LYS A CA 1
ATOM 3141 C C . LYS A 1 407 ? 29.315 33.425 30.093 1.00 40.47 392 LYS A C 1
ATOM 3142 O O . LYS A 1 407 ? 29.116 32.599 29.226 1.00 39.76 392 LYS A O 1
ATOM 3148 N N . GLU A 1 408 ? 29.427 33.088 31.378 1.00 41.91 393 GLU A N 1
ATOM 3149 C CA . GLU A 1 408 ? 29.382 31.669 31.798 1.00 45.21 393 GLU A CA 1
ATOM 3150 C C . GLU A 1 408 ? 28.025 30.961 31.614 1.00 42.63 393 GLU A C 1
ATOM 3151 O O . GLU A 1 408 ? 27.969 29.745 31.744 1.00 42.62 393 GLU A O 1
ATOM 3157 N N . LEU A 1 409 ? 26.946 31.711 31.372 1.00 40.47 394 LEU A N 1
ATOM 3158 C CA . LEU A 1 409 ? 25.610 31.133 31.247 1.00 39.41 394 LEU A CA 1
ATOM 3159 C C . LEU A 1 409 ? 25.114 31.058 29.825 1.00 38.97 394 LEU A C 1
ATOM 3160 O O . LEU A 1 409 ? 24.048 30.492 29.601 1.00 37.22 394 LEU A O 1
ATOM 3165 N N . LEU A 1 410 ? 25.850 31.640 28.878 1.00 42.03 395 LEU A N 1
ATOM 3166 C CA . LEU A 1 410 ? 25.393 31.750 27.463 1.00 43.85 395 LEU A CA 1
ATOM 3167 C C . LEU A 1 410 ? 24.929 30.437 26.847 1.00 43.96 395 LEU A C 1
ATOM 3168 O O . LEU A 1 410 ? 23.842 30.370 26.297 1.00 44.56 395 LEU A O 1
ATOM 3173 N N . ASP A 1 411 ? 25.724 29.394 26.992 1.00 44.38 396 ASP A N 1
ATOM 3174 C CA . ASP A 1 411 ? 25.349 28.056 26.480 1.00 46.47 396 ASP A CA 1
ATOM 3175 C C . ASP A 1 411 ? 24.210 27.362 27.204 1.00 45.10 396 ASP A C 1
ATOM 3176 O O . ASP A 1 411 ? 23.565 26.495 26.600 1.00 45.30 396 ASP A O 1
ATOM 3181 N N . ASP A 1 412 ? 24.020 27.666 28.499 1.00 43.00 397 ASP A N 1
ATOM 3182 C CA . ASP A 1 412 ? 23.010 26.998 29.314 1.00 41.62 397 ASP A CA 1
ATOM 3183 C C . ASP A 1 412 ? 21.646 27.612 29.141 1.00 38.57 397 ASP A C 1
ATOM 3184 O O . ASP A 1 412 ? 20.679 26.975 29.545 1.00 37.93 397 ASP A O 1
ATOM 3189 N N . LEU A 1 413 ? 21.537 28.828 28.579 1.00 35.98 398 LEU A N 1
ATOM 3190 C CA . LEU A 1 413 ? 20.233 29.503 28.519 1.00 33.93 398 LEU A CA 1
ATOM 3191 C C . LEU A 1 413 ? 19.626 29.444 27.141 1.00 33.35 398 LEU A C 1
ATOM 3192 O O . LEU A 1 413 ? 20.132 30.054 26.206 1.00 33.67 398 LEU A O 1
ATOM 3197 N N . ASN A 1 414 ? 18.506 28.730 27.032 1.00 32.86 399 ASN A N 1
ATOM 3198 C CA . ASN A 1 414 ? 17.812 28.510 25.769 1.00 32.62 399 ASN A CA 1
ATOM 3199 C C . ASN A 1 414 ? 17.084 29.802 25.331 1.00 31.92 399 ASN A C 1
ATOM 3200 O O . ASN A 1 414 ? 16.955 30.112 24.130 1.00 33.49 399 ASN A O 1
ATOM 3205 N N . ASP A 1 415 ? 16.643 30.560 26.322 1.00 31.03 400 ASP A N 1
ATOM 3206 C CA . ASP A 1 415 ? 16.050 31.889 26.160 1.00 31.63 400 ASP A CA 1
ATOM 3207 C C . ASP A 1 415 ? 16.786 32.894 27.065 1.00 30.88 400 ASP A C 1
ATOM 3208 O O . ASP A 1 415 ? 16.713 32.818 28.313 1.00 31.34 400 ASP A O 1
ATOM 3213 N N . TYR A 1 416 ? 17.457 33.852 26.426 1.00 29.64 401 TYR A N 1
ATOM 3214 C CA . TYR A 1 416 ? 18.298 34.819 27.118 1.00 29.04 401 TYR A CA 1
ATOM 3215 C C . TYR A 1 416 ? 17.861 36.217 26.703 1.00 28.66 401 TYR A C 1
ATOM 3216 O O . TYR A 1 416 ? 18.037 36.632 25.544 1.00 29.03 401 TYR A O 1
ATOM 3225 N N . CYS A 1 417 ? 17.280 36.934 27.664 1.00 27.62 402 CYS A N 1
ATOM 3226 C CA . CYS A 1 417 ? 16.799 38.263 27.458 1.00 26.66 402 CYS A CA 1
ATOM 3227 C C . CYS A 1 417 ? 17.678 39.188 28.258 1.00 27.85 402 CYS A C 1
ATOM 3228 O O . CYS A 1 417 ? 17.738 39.110 29.505 1.00 27.51 402 CYS A O 1
ATOM 3231 N N . ILE A 1 418 ? 18.303 40.112 27.544 1.00 26.93 403 ILE A N 1
ATOM 3232 C CA . ILE A 1 418 ? 19.280 40.987 28.137 1.00 29.96 403 ILE A CA 1
ATOM 3233 C C . ILE A 1 418 ? 18.755 42.411 28.347 1.00 29.25 403 ILE A C 1
ATOM 3234 O O . ILE A 1 418 ? 17.917 42.911 27.572 1.00 27.72 403 ILE A O 1
ATOM 3239 N N . THR A 1 419 ? 19.276 43.087 29.376 1.00 29.19 404 THR A N 1
ATOM 3240 C CA . THR A 1 419 ? 18.975 44.500 29.546 1.00 28.63 404 THR A CA 1
ATOM 3241 C C . THR A 1 419 ? 19.327 45.332 28.281 1.00 29.23 404 THR A C 1
ATOM 3242 O O . THR A 1 419 ? 20.358 45.101 27.616 1.00 29.30 404 THR A O 1
ATOM 3246 N N . ILE A 1 420 ? 18.501 46.316 27.958 1.00 28.29 405 ILE A N 1
ATOM 3247 C CA . ILE A 1 420 ? 18.801 47.175 26.842 1.00 29.55 405 ILE A CA 1
ATOM 3248 C C . ILE A 1 420 ? 20.226 47.750 26.901 1.00 30.20 405 ILE A C 1
ATOM 3249 O O . ILE A 1 420 ? 20.806 48.026 25.865 1.00 30.16 405 ILE A O 1
ATOM 3254 N N . ALA A 1 421 ? 20.747 47.928 28.118 1.00 29.80 406 ALA A N 1
ATOM 3255 C CA . ALA A 1 421 ? 22.095 48.436 28.392 1.00 31.72 406 ALA A CA 1
ATOM 3256 C C . ALA A 1 421 ? 23.272 47.579 27.917 1.00 31.67 406 ALA A C 1
ATOM 3257 O O . ALA A 1 421 ? 24.340 48.070 27.719 1.00 32.68 406 ALA A O 1
ATOM 3259 N N . GLU A 1 422 ? 23.098 46.285 27.743 1.00 32.92 407 GLU A N 1
ATOM 3260 C CA . GLU A 1 422 ? 24.218 45.447 27.394 1.00 33.83 407 GLU A CA 1
ATOM 3261 C C . GLU A 1 422 ? 23.960 44.747 26.068 1.00 33.65 407 GLU A C 1
ATOM 3262 O O . GLU A 1 422 ? 22.841 44.593 25.642 1.00 33.50 407 GLU A O 1
ATOM 3268 N N . LYS A 1 423 ? 25.031 44.381 25.405 1.00 34.42 408 LYS A N 1
ATOM 3269 C CA . LYS A 1 423 ? 24.999 43.774 24.099 1.00 35.20 408 LYS A CA 1
ATOM 3270 C C . LYS A 1 423 ? 25.769 42.502 24.069 1.00 35.30 408 LYS A C 1
ATOM 3271 O O . LYS A 1 423 ? 26.806 42.397 24.670 1.00 36.04 408 LYS A O 1
ATOM 3277 N N . PHE A 1 424 ? 25.204 41.521 23.373 1.00 34.94 409 PHE A N 1
ATOM 3278 C CA . PHE A 1 424 ? 25.888 40.343 22.943 1.00 34.66 409 PHE A CA 1
ATOM 3279 C C . PHE A 1 424 ? 26.732 40.692 21.748 1.00 36.93 409 PHE A C 1
ATOM 3280 O O . PHE A 1 424 ? 26.371 41.630 21.001 1.00 36.50 409 PHE A O 1
ATOM 3288 N N . THR A 1 425 ? 27.819 39.959 21.523 1.00 37.34 410 THR A N 1
ATOM 3289 C CA . THR A 1 425 ? 28.617 40.179 20.312 1.00 40.15 410 THR A CA 1
ATOM 3290 C C . THR A 1 425 ? 27.910 39.539 19.128 1.00 39.97 410 THR A C 1
ATOM 3291 O O . THR A 1 425 ? 27.173 38.584 19.318 1.00 40.05 410 THR A O 1
ATOM 3295 N N . PRO A 1 426 ? 28.199 39.998 17.901 1.00 41.77 411 PRO A N 1
ATOM 3296 C CA . PRO A 1 426 ? 27.665 39.309 16.713 1.00 41.69 411 PRO A CA 1
ATOM 3297 C C . PRO A 1 426 ? 27.833 37.790 16.699 1.00 41.94 411 PRO A C 1
ATOM 3298 O O . PRO A 1 426 ? 26.898 37.098 16.329 1.00 42.74 411 PRO A O 1
ATOM 3302 N N . GLU A 1 427 ? 28.992 37.277 17.098 1.00 44.60 412 GLU A N 1
ATOM 3303 C CA . GLU A 1 427 ? 29.283 35.827 17.074 1.00 44.84 412 GLU A CA 1
ATOM 3304 C C . GLU A 1 427 ? 28.425 35.080 18.107 1.00 43.11 412 GLU A C 1
ATOM 3305 O O . GLU A 1 427 ? 27.889 33.992 17.837 1.00 42.29 412 GLU A O 1
ATOM 3311 N N . GLU A 1 428 ? 28.304 35.654 19.299 1.00 41.47 413 GLU A N 1
ATOM 3312 C CA . GLU A 1 428 ? 27.463 35.076 20.338 1.00 41.28 413 GLU A CA 1
ATOM 3313 C C . GLU A 1 428 ? 25.993 34.952 19.895 1.00 39.58 413 GLU A C 1
ATOM 3314 O O . GLU A 1 428 ? 25.339 33.941 20.170 1.00 39.30 413 GLU A O 1
ATOM 3320 N N . ILE A 1 429 ? 25.492 35.985 19.218 1.00 38.82 414 ILE A N 1
ATOM 3321 C CA . ILE A 1 429 ? 24.124 35.988 18.667 1.00 38.30 414 ILE A CA 1
ATOM 3322 C C . ILE A 1 429 ? 23.989 34.922 17.592 1.00 39.11 414 ILE A C 1
ATOM 3323 O O . ILE A 1 429 ? 23.068 34.112 17.614 1.00 37.99 414 ILE A O 1
ATOM 3328 N N . GLU A 1 430 ? 24.928 34.925 16.674 1.00 41.02 415 GLU A N 1
ATOM 3329 C CA . GLU A 1 430 ? 24.988 33.911 15.637 1.00 44.26 415 GLU A CA 1
ATOM 3330 C C . GLU A 1 430 ? 25.041 32.483 16.186 1.00 43.83 415 GLU A C 1
ATOM 3331 O O . GLU A 1 430 ? 24.243 31.633 15.768 1.00 43.65 415 GLU A O 1
ATOM 3337 N N . ALA A 1 431 ? 25.956 32.190 17.107 1.00 42.92 416 ALA A N 1
ATOM 3338 C CA . ALA A 1 431 ? 25.964 30.846 17.732 1.00 43.71 416 ALA A CA 1
ATOM 3339 C C . ALA A 1 431 ? 24.601 30.474 18.408 1.00 42.54 416 ALA A C 1
ATOM 3340 O O . ALA A 1 431 ? 24.123 29.334 18.326 1.00 41.99 416 ALA A O 1
ATOM 3342 N N . ARG A 1 432 ? 23.957 31.434 19.065 1.00 41.87 417 ARG A N 1
ATOM 3343 C CA . ARG A 1 432 ? 22.671 31.144 19.684 1.00 41.23 417 ARG A CA 1
ATOM 3344 C C . ARG A 1 432 ? 21.577 30.905 18.622 1.00 42.97 417 ARG A C 1
ATOM 3345 O O . ARG A 1 432 ? 20.755 30.007 18.774 1.00 43.48 417 ARG A O 1
ATOM 3353 N N . ARG A 1 433 ? 21.594 31.678 17.541 1.00 45.45 418 ARG A N 1
ATOM 3354 C CA . ARG A 1 433 ? 20.654 31.457 16.437 1.00 48.47 418 ARG A CA 1
ATOM 3355 C C . ARG A 1 433 ? 20.829 30.066 15.769 1.00 48.43 418 ARG A C 1
ATOM 3356 O O . ARG A 1 433 ? 19.848 29.339 15.592 1.00 46.03 418 ARG A O 1
ATOM 3364 N N . LYS A 1 434 ? 22.070 29.703 15.450 1.00 47.42 419 LYS A N 1
ATOM 3365 C CA . LYS A 1 434 ? 22.388 28.373 14.869 1.00 49.44 419 LYS A CA 1
ATOM 3366 C C . LYS A 1 434 ? 21.987 27.241 15.804 1.00 47.55 419 LYS A C 1
ATOM 3367 O O . LYS A 1 434 ? 21.550 26.172 15.347 1.00 47.04 419 LYS A O 1
ATOM 3373 N N . ALA A 1 435 ? 22.095 27.487 17.109 1.00 43.45 420 ALA A N 1
ATOM 3374 C CA . ALA A 1 435 ? 21.687 26.503 18.064 1.00 43.03 420 ALA A CA 1
ATOM 3375 C C . ALA A 1 435 ? 20.145 26.469 18.285 1.00 42.15 420 ALA A C 1
ATOM 3376 O O . ALA A 1 435 ? 19.671 25.632 19.027 1.00 43.51 420 ALA A O 1
ATOM 3378 N N . GLY A 1 436 ? 19.356 27.335 17.645 1.00 40.41 421 GLY A N 1
ATOM 3379 C CA . GLY A 1 436 ? 17.905 27.361 17.844 1.00 38.64 421 GLY A CA 1
ATOM 3380 C C . GLY A 1 436 ? 17.436 28.011 19.153 1.00 36.77 421 GLY A C 1
ATOM 3381 O O . GLY A 1 436 ? 16.292 27.826 19.572 1.00 35.61 421 GLY A O 1
ATOM 3382 N N . LYS A 1 437 ? 18.312 28.790 19.778 1.00 36.52 422 LYS A N 1
ATOM 3383 C CA . LYS A 1 437 ? 18.007 29.495 21.013 1.00 34.36 422 LYS A CA 1
ATOM 3384 C C . LYS A 1 437 ? 17.415 30.844 20.698 1.00 33.56 422 LYS A C 1
ATOM 3385 O O . LYS A 1 437 ? 17.436 31.290 19.543 1.00 32.97 422 LYS A O 1
ATOM 3391 N N . VAL A 1 438 ? 16.910 31.510 21.737 1.00 30.72 423 VAL A N 1
ATOM 3392 C CA . VAL A 1 438 ? 16.208 32.745 21.607 1.00 31.22 423 VAL A CA 1
ATOM 3393 C C . VAL A 1 438 ? 16.989 33.791 22.349 1.00 30.35 423 VAL A C 1
ATOM 3394 O O . VAL A 1 438 ? 17.391 33.572 23.497 1.00 29.13 423 VAL A O 1
ATOM 3398 N N . THR A 1 439 ? 17.145 34.940 21.710 1.00 29.10 424 THR A N 1
ATOM 3399 C CA . THR A 1 439 ? 17.921 36.032 22.255 1.00 29.53 424 THR A CA 1
ATOM 3400 C C . THR A 1 439 ? 17.160 37.332 22.068 1.00 29.22 424 THR A C 1
ATOM 3401 O O . THR A 1 439 ? 16.791 37.656 20.940 1.00 29.09 424 THR A O 1
ATOM 3405 N N . THR A 1 440 ? 16.898 38.049 23.163 1.00 28.70 425 THR A N 1
ATOM 3406 C CA . THR A 1 440 ? 16.062 39.291 23.122 1.00 28.08 425 THR A CA 1
ATOM 3407 C C . THR A 1 440 ? 16.602 40.310 24.080 1.00 27.50 425 THR A C 1
ATOM 3408 O O . THR A 1 440 ? 17.620 40.064 24.728 1.00 27.26 425 THR A O 1
ATOM 3412 N N . TYR A 1 441 ? 15.915 41.447 24.196 1.00 27.46 426 TYR A N 1
ATOM 3413 C CA . TYR A 1 441 ? 16.198 42.418 25.253 1.00 27.05 426 TYR A CA 1
ATOM 3414 C C . TYR A 1 441 ? 14.918 42.927 25.937 1.00 27.12 426 TYR A C 1
ATOM 3415 O O . TYR A 1 441 ? 13.836 42.665 25.458 1.00 26.45 426 TYR A O 1
ATOM 3424 N N . TYR A 1 442 ? 15.078 43.638 27.049 1.00 25.85 427 TYR A N 1
ATOM 3425 C CA . TYR A 1 442 ? 13.957 44.175 27.769 1.00 26.08 427 TYR A CA 1
ATOM 3426 C C . TYR A 1 442 ? 14.255 45.571 28.246 1.00 25.19 427 TYR A C 1
ATOM 3427 O O . TYR A 1 442 ? 15.435 45.964 28.422 1.00 25.46 427 TYR A O 1
ATOM 3436 N N . THR A 1 443 ? 13.193 46.340 28.429 1.00 24.82 428 THR A N 1
ATOM 3437 C CA . THR A 1 443 ? 13.234 47.566 29.306 1.00 25.22 428 THR A CA 1
ATOM 3438 C C . THR A 1 443 ? 12.324 47.334 30.528 1.00 25.69 428 THR A C 1
ATOM 3439 O O . THR A 1 443 ? 11.524 46.419 30.514 1.00 25.95 428 THR A O 1
ATOM 3443 N N . CYS A 1 444 ? 12.450 48.158 31.560 1.00 26.95 429 CYS A N 1
ATOM 3444 C CA . CYS A 1 444 ? 11.646 48.025 32.752 1.00 27.14 429 CYS A CA 1
ATOM 3445 C C . CYS A 1 444 ? 11.636 49.407 33.416 1.00 28.59 429 CYS A C 1
ATOM 3446 O O . CYS A 1 444 ? 11.824 50.456 32.691 1.00 27.51 429 CYS A O 1
ATOM 3449 N N . CYS A 1 445 ? 11.469 49.461 34.754 1.00 27.34 430 CYS A N 1
ATOM 3450 C CA . CYS A 1 445 ? 11.451 50.758 35.422 1.00 28.74 430 CYS A CA 1
ATOM 3451 C C . CYS A 1 445 ? 12.764 51.547 35.304 1.00 30.35 430 CYS A C 1
ATOM 3452 O O . CYS A 1 445 ? 12.789 52.752 35.527 1.00 32.43 430 CYS A O 1
ATOM 3455 N N . THR A 1 446 ? 13.865 50.856 35.001 1.00 29.65 431 THR A N 1
ATOM 3456 C CA . THR A 1 446 ? 15.154 51.502 34.851 1.00 30.56 431 THR A CA 1
ATOM 3457 C C . THR A 1 446 ? 15.206 52.619 33.818 1.00 30.19 431 THR A C 1
ATOM 3458 O O . THR A 1 446 ? 15.686 53.687 34.106 1.00 31.28 431 THR A O 1
ATOM 3462 N N . GLU A 1 447 ? 14.718 52.386 32.618 1.00 29.90 432 GLU A N 1
ATOM 3463 C CA . GLU A 1 447 ? 15.045 53.293 31.533 1.00 30.50 432 GLU A CA 1
ATOM 3464 C C . GLU A 1 447 ? 14.089 54.457 31.500 1.00 30.69 432 GLU A C 1
ATOM 3465 O O . GLU A 1 447 ? 12.870 54.234 31.447 1.00 31.53 432 GLU A O 1
ATOM 3471 N N . PRO A 1 448 ? 14.600 55.697 31.512 1.00 30.04 433 PRO A N 1
ATOM 3472 C CA . PRO A 1 448 ? 13.634 56.774 31.322 1.00 30.03 433 PRO A CA 1
ATOM 3473 C C . PRO A 1 448 ? 12.977 56.694 29.948 1.00 29.99 433 PRO A C 1
ATOM 3474 O O . PRO A 1 448 ? 11.792 57.044 29.806 1.00 27.24 433 PRO A O 1
ATOM 3478 N N . ARG A 1 449 ? 13.748 56.236 28.962 1.00 30.49 434 ARG A N 1
ATOM 3479 C CA . ARG A 1 449 ? 13.334 56.105 27.549 1.00 31.95 434 ARG A CA 1
ATOM 3480 C C . ARG A 1 449 ? 14.327 55.106 26.895 1.00 29.90 434 ARG A C 1
ATOM 3481 O O . ARG A 1 449 ? 15.409 54.915 27.434 1.00 28.32 434 ARG A O 1
ATOM 3489 N N . PRO A 1 450 ? 13.957 54.398 25.827 1.00 27.52 435 PRO A N 1
ATOM 3490 C CA . PRO A 1 450 ? 12.568 54.226 25.372 1.00 25.82 435 PRO A CA 1
ATOM 3491 C C . PRO A 1 450 ? 11.769 53.391 26.336 1.00 25.17 435 PRO A C 1
ATOM 3492 O O . PRO A 1 450 ? 12.330 52.470 26.965 1.00 26.23 435 PRO A O 1
ATOM 3496 N N . ASN A 1 451 ? 10.465 53.686 26.480 1.00 25.04 436 ASN A N 1
ATOM 3497 C CA . ASN A 1 451 ? 9.632 52.885 27.344 1.00 24.09 436 ASN A CA 1
ATOM 3498 C C . ASN A 1 451 ? 8.151 53.006 27.040 1.00 24.18 436 ASN A C 1
ATOM 3499 O O . ASN A 1 451 ? 7.744 53.661 26.065 1.00 25.20 436 ASN A O 1
ATOM 3504 N N . THR A 1 452 ? 7.359 52.305 27.846 1.00 24.28 437 THR A N 1
ATOM 3505 C CA . THR A 1 452 ? 5.927 52.165 27.699 1.00 22.64 437 THR A CA 1
ATOM 3506 C C . THR A 1 452 ? 5.250 52.582 29.037 1.00 22.07 437 THR A C 1
ATOM 3507 O O . THR A 1 452 ? 4.244 52.043 29.468 1.00 20.78 437 THR A O 1
ATOM 3511 N N . PHE A 1 453 ? 5.805 53.582 29.691 1.00 24.49 438 PHE A N 1
ATOM 3512 C CA . PHE A 1 453 ? 5.017 54.256 30.728 1.00 24.57 438 PHE A CA 1
ATOM 3513 C C . PHE A 1 453 ? 3.827 54.975 30.091 1.00 24.06 438 PHE A C 1
ATOM 3514 O O . PHE A 1 453 ? 3.853 55.320 28.860 1.00 24.07 438 PHE A O 1
ATOM 3522 N N . THR A 1 454 ? 2.817 55.297 30.887 1.00 23.53 439 THR A N 1
ATOM 3523 C CA . THR A 1 454 ? 1.650 55.978 30.296 1.00 25.47 439 THR A CA 1
ATOM 3524 C C . THR A 1 454 ? 1.935 57.411 29.786 1.00 26.27 439 THR A C 1
ATOM 3525 O O . THR A 1 454 ? 1.243 57.840 28.860 1.00 26.99 439 THR A O 1
ATOM 3529 N N . PHE A 1 455 ? 2.994 58.060 30.292 1.00 26.09 440 PHE A N 1
ATOM 3530 C CA . PHE A 1 455 ? 3.471 59.368 29.778 1.00 26.48 440 PHE A CA 1
ATOM 3531 C C . PHE A 1 455 ? 4.578 59.263 28.692 1.00 25.72 440 PHE A C 1
ATOM 3532 O O . PHE A 1 455 ? 4.993 60.264 28.148 1.00 25.62 440 PHE A O 1
ATOM 3540 N N . SER A 1 456 ? 5.049 58.064 28.371 1.00 25.96 441 SER A N 1
ATOM 3541 C CA . SER A 1 456 ? 6.130 57.890 27.350 1.00 25.55 441 SER A CA 1
ATOM 3542 C C . SER A 1 456 ? 5.577 58.315 25.992 1.00 26.04 441 SER A C 1
ATOM 3543 O O . SER A 1 456 ? 4.363 58.165 25.732 1.00 26.32 441 SER A O 1
ATOM 3546 N N . GLU A 1 457 ? 6.408 58.908 25.164 1.00 26.52 442 GLU A N 1
ATOM 3547 C CA . GLU A 1 457 ? 5.960 59.210 23.827 1.00 29.21 442 GLU A CA 1
ATOM 3548 C C . GLU A 1 457 ? 5.503 57.900 23.068 1.00 28.26 442 GLU A C 1
ATOM 3549 O O . GLU A 1 457 ? 6.141 56.850 23.148 1.00 27.86 442 GLU A O 1
ATOM 3555 N N . PRO A 1 458 ? 4.363 57.965 22.383 1.00 27.72 443 PRO A N 1
ATOM 3556 C CA . PRO A 1 458 ? 3.866 56.852 21.643 1.00 28.04 443 PRO A CA 1
ATOM 3557 C C . PRO A 1 458 ? 4.899 56.177 20.755 1.00 27.54 443 PRO A C 1
ATOM 3558 O O . PRO A 1 458 ? 4.931 54.949 20.753 1.00 27.87 443 PRO A O 1
ATOM 3562 N N . ALA A 1 459 ? 5.709 56.956 20.040 1.00 26.74 444 ALA A N 1
ATOM 3563 C CA . ALA A 1 459 ? 6.670 56.392 19.131 1.00 28.67 444 ALA A CA 1
ATOM 3564 C C . ALA A 1 459 ? 7.689 55.479 19.843 1.00 27.77 444 ALA A C 1
ATOM 3565 O O . ALA A 1 459 ? 8.212 54.579 19.215 1.00 28.05 444 ALA A O 1
ATOM 3567 N N . GLU A 1 460 ? 7.971 55.744 21.125 1.00 26.28 445 GLU A N 1
ATOM 3568 C CA . GLU A 1 460 ? 8.930 54.979 21.870 1.00 25.66 445 GLU A CA 1
ATOM 3569 C C . GLU A 1 460 ? 8.573 53.520 21.824 1.00 25.28 445 GLU A C 1
ATOM 3570 O O . GLU A 1 460 ? 9.445 52.681 21.731 1.00 26.26 445 GLU A O 1
ATOM 3576 N N . ALA A 1 461 ? 7.284 53.211 21.864 1.00 24.39 446 ALA A N 1
ATOM 3577 C CA . ALA A 1 461 ? 6.848 51.840 21.882 1.00 23.41 446 ALA A CA 1
ATOM 3578 C C . ALA A 1 461 ? 7.149 51.146 20.558 1.00 24.32 446 ALA A C 1
ATOM 3579 O O . ALA A 1 461 ? 7.467 49.978 20.561 1.00 23.91 446 ALA A O 1
ATOM 3581 N N . GLU A 1 462 ? 6.986 51.845 19.445 1.00 24.46 447 GLU A N 1
ATOM 3582 C CA . GLU A 1 462 ? 7.395 51.337 18.135 1.00 25.86 447 GLU A CA 1
ATOM 3583 C C . GLU A 1 462 ? 8.924 51.200 18.058 1.00 25.86 447 GLU A C 1
ATOM 3584 O O . GLU A 1 462 ? 9.446 50.184 17.556 1.00 24.74 447 GLU A O 1
ATOM 3590 N N . TRP A 1 463 ? 9.635 52.193 18.606 1.00 25.76 448 TRP A N 1
ATOM 3591 C CA . TRP A 1 463 ? 11.098 52.208 18.605 1.00 25.87 448 TRP A CA 1
ATOM 3592 C C . TRP A 1 463 ? 11.665 50.899 19.213 1.00 26.94 448 TRP A C 1
ATOM 3593 O O . TRP A 1 463 ? 12.671 50.368 18.699 1.00 29.36 448 TRP A O 1
ATOM 3604 N N . LEU A 1 464 ? 11.000 50.352 20.228 1.00 26.61 449 LEU A N 1
ATOM 3605 C CA . LEU A 1 464 ? 11.474 49.117 20.866 1.00 27.19 449 LEU A CA 1
ATOM 3606 C C . LEU A 1 464 ? 11.667 47.947 19.871 1.00 27.17 449 LEU A C 1
ATOM 3607 O O . LEU A 1 464 ? 12.676 47.244 19.893 1.00 25.69 449 LEU A O 1
ATOM 3612 N N . ALA A 1 465 ? 10.692 47.766 19.004 1.00 26.99 450 ALA A N 1
ATOM 3613 C CA . ALA A 1 465 ? 10.798 46.744 17.949 1.00 28.70 450 ALA A CA 1
ATOM 3614 C C . ALA A 1 465 ? 11.869 47.022 16.881 1.00 28.30 450 ALA A C 1
ATOM 3615 O O . ALA A 1 465 ? 12.570 46.118 16.456 1.00 27.42 450 ALA A O 1
ATOM 3617 N N . TRP A 1 466 ? 11.960 48.256 16.393 1.00 29.06 451 TRP A N 1
ATOM 3618 C CA . TRP A 1 466 ? 13.031 48.619 15.490 1.00 28.79 451 TRP A CA 1
ATOM 3619 C C . TRP A 1 466 ? 14.420 48.342 16.112 1.00 29.23 451 TRP A C 1
ATOM 3620 O O . TRP A 1 466 ? 15.342 47.931 15.409 1.00 30.13 451 TRP A O 1
ATOM 3631 N N . HIS A 1 467 ? 14.557 48.602 17.414 1.00 28.35 452 HIS A N 1
ATOM 3632 C CA . HIS A 1 467 ? 15.802 48.432 18.121 1.00 28.07 452 HIS A CA 1
ATOM 3633 C C . HIS A 1 467 ? 16.196 46.960 18.113 1.00 28.32 452 HIS A C 1
ATOM 3634 O O . HIS A 1 467 ? 17.392 46.672 18.009 1.00 29.46 452 HIS A O 1
ATOM 3641 N N . SER A 1 468 ? 15.202 46.064 18.191 1.00 26.64 453 SER A N 1
ATOM 3642 C CA . SER A 1 468 ? 15.442 44.631 18.110 1.00 26.81 453 SER A CA 1
ATOM 3643 C C . SER A 1 468 ? 16.069 44.337 16.768 1.00 29.03 453 SER A C 1
ATOM 3644 O O . SER A 1 468 ? 17.036 43.543 16.718 1.00 28.98 453 SER A O 1
ATOM 3647 N N . ALA A 1 469 ? 15.547 44.976 15.692 1.00 28.11 454 ALA A N 1
ATOM 3648 C CA . ALA A 1 469 ? 16.097 44.739 14.375 1.00 30.38 454 ALA A CA 1
ATOM 3649 C C . ALA A 1 469 ? 17.520 45.286 14.258 1.00 31.75 454 ALA A C 1
ATOM 3650 O O . ALA A 1 469 ? 18.372 44.619 13.675 1.00 32.48 454 ALA A O 1
ATOM 3652 N N . LYS A 1 470 ? 17.788 46.494 14.764 1.00 31.93 455 LYS A N 1
ATOM 3653 C CA . LYS A 1 470 ? 19.143 47.070 14.698 1.00 34.55 455 LYS A CA 1
ATOM 3654 C C . LYS A 1 470 ? 20.160 46.152 15.377 1.00 34.63 455 LYS A C 1
ATOM 3655 O O . LYS A 1 470 ? 21.270 45.988 14.897 1.00 34.21 455 LYS A O 1
ATOM 3661 N N . GLU A 1 471 ? 19.766 45.605 16.529 1.00 32.46 456 GLU A N 1
ATOM 3662 C CA . GLU A 1 471 ? 20.653 44.781 17.318 1.00 33.48 456 GLU A CA 1
ATOM 3663 C C . GLU A 1 471 ? 20.750 43.330 16.860 1.00 33.90 456 GLU A C 1
ATOM 3664 O O . GLU A 1 471 ? 21.407 42.554 17.503 1.00 34.20 456 GLU A O 1
ATOM 3670 N N . ASN A 1 472 ? 20.064 42.956 15.779 1.00 36.05 457 ASN A N 1
ATOM 3671 C CA . ASN A 1 472 ? 20.026 41.574 15.294 1.00 37.25 457 ASN A CA 1
ATOM 3672 C C . ASN A 1 472 ? 19.537 40.578 16.357 1.00 34.76 457 ASN A C 1
ATOM 3673 O O . ASN A 1 472 ? 19.936 39.445 16.356 1.00 33.13 457 ASN A O 1
ATOM 3678 N N . LEU A 1 473 ? 18.632 41.042 17.212 1.00 32.95 458 LEU A N 1
ATOM 3679 C CA . LEU A 1 473 ? 17.946 40.236 18.195 1.00 32.70 458 LEU A CA 1
ATOM 3680 C C . LEU A 1 473 ? 16.604 39.694 17.673 1.00 31.64 458 LEU A C 1
ATOM 3681 O O . LEU A 1 473 ? 16.091 40.136 16.666 1.00 32.81 458 LEU A O 1
ATOM 3686 N N . ASP A 1 474 ? 16.029 38.756 18.400 1.00 30.14 459 ASP A N 1
ATOM 3687 C CA . ASP A 1 474 ? 14.817 38.059 17.947 1.00 28.82 459 ASP A CA 1
ATOM 3688 C C . ASP A 1 474 ? 13.525 38.729 18.305 1.00 28.04 459 ASP A C 1
ATOM 3689 O O . ASP A 1 474 ? 12.471 38.381 17.770 1.00 27.31 459 ASP A O 1
ATOM 3694 N N . GLY A 1 475 ? 13.557 39.657 19.253 1.00 26.08 460 GLY A N 1
ATOM 3695 C CA . GLY A 1 475 ? 12.355 40.012 19.884 1.00 26.11 460 GLY A CA 1
ATOM 3696 C C . GLY A 1 475 ? 12.534 41.003 20.997 1.00 24.96 460 GLY A C 1
ATOM 3697 O O . GLY A 1 475 ? 13.574 41.705 21.075 1.00 24.25 460 GLY A O 1
ATOM 3698 N N . TYR A 1 476 ? 11.499 41.058 21.821 1.00 25.62 461 TYR A N 1
ATOM 3699 C CA . TYR A 1 476 ? 11.466 41.988 22.955 1.00 24.39 461 TYR A CA 1
ATOM 3700 C C . TYR A 1 476 ? 10.605 41.421 24.048 1.00 23.91 461 TYR A C 1
ATOM 3701 O O . TYR A 1 476 ? 9.585 40.731 23.752 1.00 22.24 461 TYR A O 1
ATOM 3710 N N . LEU A 1 477 ? 10.982 41.744 25.296 1.00 23.46 462 LEU A N 1
ATOM 3711 C CA . LEU A 1 477 ? 10.283 41.255 26.471 1.00 23.17 462 LEU A CA 1
ATOM 3712 C C . LEU A 1 477 ? 9.979 42.377 27.416 1.00 24.52 462 LEU A C 1
ATOM 3713 O O . LEU A 1 477 ? 10.793 43.291 27.584 1.00 23.09 462 LEU A O 1
ATOM 3718 N N . ARG A 1 478 ? 8.790 42.301 28.030 1.00 22.85 463 ARG A N 1
ATOM 3719 C CA . ARG A 1 478 ? 8.486 43.194 29.133 1.00 23.82 463 ARG A CA 1
ATOM 3720 C C . ARG A 1 478 ? 7.690 42.477 30.185 1.00 22.55 463 ARG A C 1
ATOM 3721 O O . ARG A 1 478 ? 6.966 41.537 29.914 1.00 21.37 463 ARG A O 1
ATOM 3729 N N . TRP A 1 479 ? 7.840 42.914 31.414 1.00 23.26 464 TRP A N 1
ATOM 3730 C CA . TRP A 1 479 ? 7.415 42.071 32.548 1.00 22.69 464 TRP A CA 1
ATOM 3731 C C . TRP A 1 479 ? 5.937 42.077 32.920 1.00 23.97 464 TRP A C 1
ATOM 3732 O O . TRP A 1 479 ? 5.546 41.344 33.814 1.00 24.14 464 TRP A O 1
ATOM 3743 N N . ALA A 1 480 ? 5.118 42.907 32.264 1.00 23.78 465 ALA A N 1
ATOM 3744 C CA . ALA A 1 480 ? 3.724 43.050 32.683 1.00 23.16 465 ALA A CA 1
ATOM 3745 C C . ALA A 1 480 ? 2.816 43.488 31.567 1.00 23.09 465 ALA A C 1
ATOM 3746 O O . ALA A 1 480 ? 2.697 44.683 31.241 1.00 23.26 465 ALA A O 1
ATOM 3748 N N . LEU A 1 481 ? 2.152 42.515 30.976 1.00 24.00 466 LEU A N 1
ATOM 3749 C CA . LEU A 1 481 ? 1.070 42.787 29.989 1.00 23.98 466 LEU A CA 1
ATOM 3750 C C . LEU A 1 481 ? -0.148 43.448 30.629 1.00 23.50 466 LEU A C 1
ATOM 3751 O O . LEU A 1 481 ? -0.746 44.399 30.061 1.00 23.73 466 LEU A O 1
ATOM 3756 N N . ASN A 1 482 ? -0.548 42.922 31.780 1.00 21.04 467 ASN A N 1
ATOM 3757 C CA . ASN A 1 482 ? -1.843 43.276 32.326 1.00 21.44 467 ASN A CA 1
ATOM 3758 C C . ASN A 1 482 ? -1.929 43.107 33.842 1.00 20.23 467 ASN A C 1
ATOM 3759 O O . ASN A 1 482 ? -2.977 42.772 34.351 1.00 21.11 467 ASN A O 1
ATOM 3764 N N . SER A 1 483 ? -0.883 43.443 34.551 1.00 20.30 468 SER A N 1
ATOM 3765 C CA . SER A 1 483 ? -0.917 43.365 36.030 1.00 22.14 468 SER A CA 1
ATOM 3766 C C . SER A 1 483 ? -1.555 44.610 36.573 1.00 21.14 468 SER A C 1
ATOM 3767 O O . SER A 1 483 ? -0.886 45.440 37.174 1.00 24.34 468 SER A O 1
ATOM 3770 N N . TRP A 1 484 ? -2.861 44.688 36.380 1.00 21.21 469 TRP A N 1
ATOM 3771 C CA . TRP A 1 484 ? -3.640 45.882 36.601 1.00 22.12 469 TRP A CA 1
ATOM 3772 C C . TRP A 1 484 ? -3.517 46.351 38.031 1.00 22.49 469 TRP A C 1
ATOM 3773 O O . TRP A 1 484 ? -3.561 45.554 38.962 1.00 22.70 469 TRP A O 1
ATOM 3784 N N . VAL A 1 485 ? -3.360 47.645 38.197 1.00 23.13 470 VAL A N 1
ATOM 3785 C CA . VAL A 1 485 ? -3.639 48.337 39.465 1.00 23.90 470 VAL A CA 1
ATOM 3786 C C . VAL A 1 485 ? -5.151 48.274 39.813 1.00 25.55 470 VAL A C 1
ATOM 3787 O O . VAL A 1 485 ? -5.926 47.560 39.147 1.00 24.59 470 VAL A O 1
ATOM 3791 N N . LYS A 1 486 ? -5.568 48.992 40.851 1.00 26.45 471 LYS A N 1
ATOM 3792 C CA . LYS A 1 486 ? -6.936 48.809 41.374 1.00 29.52 471 LYS A CA 1
ATOM 3793 C C . LYS A 1 486 ? -7.991 49.220 40.371 1.00 28.29 471 LYS A C 1
ATOM 3794 O O . LYS A 1 486 ? -8.931 48.497 40.167 1.00 27.71 471 LYS A O 1
ATOM 3800 N N . ASN A 1 487 ? -7.761 50.351 39.713 1.00 27.75 472 ASN A N 1
ATOM 3801 C CA . ASN A 1 487 ? -8.719 50.953 38.814 1.00 27.59 472 ASN A CA 1
ATOM 3802 C C . ASN A 1 487 ? -7.970 51.359 37.547 1.00 26.44 472 ASN A C 1
ATOM 3803 O O . ASN A 1 487 ? -7.807 52.556 37.258 1.00 25.18 472 ASN A O 1
ATOM 3808 N N . PRO A 1 488 ? -7.561 50.364 36.773 1.00 24.60 473 PRO A N 1
ATOM 3809 C CA . PRO A 1 488 ? -6.647 50.508 35.641 1.00 24.63 473 PRO A CA 1
ATOM 3810 C C . PRO A 1 488 ? -7.171 51.433 34.520 1.00 24.47 473 PRO A C 1
ATOM 3811 O O . PRO A 1 488 ? -6.398 52.058 33.830 1.00 24.06 473 PRO A O 1
ATOM 3815 N N . LEU A 1 489 ? -8.485 51.567 34.386 1.00 25.87 474 LEU A N 1
ATOM 3816 C CA . LEU A 1 489 ? -9.051 52.450 33.348 1.00 26.25 474 LEU A CA 1
ATOM 3817 C C . LEU A 1 489 ? -8.951 53.914 33.701 1.00 26.52 474 LEU A C 1
ATOM 3818 O O . LEU A 1 489 ? -8.889 54.785 32.825 1.00 26.68 474 LEU A O 1
ATOM 3823 N N . GLN A 1 490 ? -8.940 54.189 34.995 1.00 26.02 475 GLN A N 1
ATOM 3824 C CA . GLN A 1 490 ? -8.981 55.546 35.499 1.00 27.55 475 GLN A CA 1
ATOM 3825 C C . GLN A 1 490 ? -7.588 56.123 35.830 1.00 27.39 475 GLN A C 1
ATOM 3826 O O . GLN A 1 490 ? -7.258 57.328 35.539 1.00 27.25 475 GLN A O 1
ATOM 3832 N N . ASP A 1 491 ? -6.784 55.265 36.496 1.00 27.30 476 ASP A N 1
ATOM 3833 C CA . ASP A 1 491 ? -5.544 55.703 37.118 1.00 26.72 476 ASP A CA 1
ATOM 3834 C C . ASP A 1 491 ? -4.500 54.605 37.027 1.00 25.14 476 ASP A C 1
ATOM 3835 O O . ASP A 1 491 ? -4.689 53.489 37.583 1.00 25.32 476 ASP A O 1
ATOM 3840 N N . SER A 1 492 ? -3.423 54.914 36.298 1.00 25.08 477 SER A N 1
ATOM 3841 C CA . SER A 1 492 ? -2.313 53.984 35.984 1.00 24.32 477 SER A CA 1
ATOM 3842 C C . SER A 1 492 ? -1.123 54.027 36.947 1.00 24.94 477 SER A C 1
ATOM 3843 O O . SER A 1 492 ? -0.175 53.231 36.776 1.00 25.54 477 SER A O 1
ATOM 3846 N N . ARG A 1 493 ? -1.188 54.883 37.981 1.00 24.38 478 ARG A N 1
ATOM 3847 C CA . ARG A 1 493 ? -0.162 54.941 38.983 1.00 24.38 478 ARG A CA 1
ATOM 3848 C C . ARG A 1 493 ? -0.235 53.794 39.917 1.00 24.87 478 ARG A C 1
ATOM 3849 O O . ARG A 1 493 ? -1.270 53.154 40.034 1.00 24.18 478 ARG A O 1
ATOM 3857 N N . PHE A 1 494 ? 0.865 53.560 40.619 1.00 25.30 479 PHE A N 1
ATOM 3858 C CA . PHE A 1 494 ? 0.951 52.432 41.560 1.00 26.71 479 PHE A CA 1
ATOM 3859 C C . PHE A 1 494 ? 1.876 52.821 42.721 1.00 26.88 479 PHE A C 1
ATOM 3860 O O . PHE A 1 494 ? 2.477 53.897 42.710 1.00 28.44 479 PHE A O 1
ATOM 3868 N N . THR A 1 495 ? 1.942 51.983 43.746 1.00 26.46 480 THR A N 1
ATOM 3869 C CA . THR A 1 495 ? 2.767 52.255 44.882 1.00 27.91 480 THR A CA 1
ATOM 3870 C C . THR A 1 495 ? 4.270 51.980 44.608 1.00 28.06 480 THR A C 1
ATOM 3871 O O . THR A 1 495 ? 5.090 52.155 45.507 1.00 28.93 480 THR A O 1
ATOM 3875 N N . ALA A 1 496 ? 4.613 51.533 43.396 1.00 25.76 481 ALA A N 1
ATOM 3876 C CA . ALA A 1 496 ? 5.978 51.608 42.923 1.00 26.38 481 ALA A CA 1
ATOM 3877 C C . ALA A 1 496 ? 6.025 51.905 41.414 1.00 25.94 481 ALA A C 1
ATOM 3878 O O . ALA A 1 496 ? 5.082 51.573 40.691 1.00 23.87 481 ALA A O 1
ATOM 3880 N N . TRP A 1 497 ? 7.153 52.444 40.984 1.00 25.34 482 TRP A N 1
ATOM 3881 C CA . TRP A 1 497 ? 7.513 52.603 39.580 1.00 26.50 482 TRP A CA 1
ATOM 3882 C C . TRP A 1 497 ? 6.687 53.693 38.915 1.00 26.79 482 TRP A C 1
ATOM 3883 O O . TRP A 1 497 ? 5.602 54.017 39.361 1.00 28.62 482 TRP A O 1
ATOM 3894 N N . ALA A 1 498 ? 7.203 54.228 37.826 1.00 27.29 483 ALA A N 1
ATOM 3895 C CA . ALA A 1 498 ? 6.394 55.096 36.979 1.00 27.26 483 ALA A CA 1
ATOM 3896 C C . ALA A 1 498 ? 5.059 54.453 36.513 1.00 25.75 483 ALA A C 1
ATOM 3897 O O . ALA A 1 498 ? 4.935 53.227 36.297 1.00 23.14 483 ALA A O 1
ATOM 3899 N N . ALA A 1 499 ? 4.062 55.302 36.341 1.00 25.48 484 ALA A N 1
ATOM 3900 C CA . ALA A 1 499 ? 2.725 54.868 35.959 1.00 24.34 484 ALA A CA 1
ATOM 3901 C C . ALA A 1 499 ? 2.783 54.171 34.610 1.00 23.77 484 ALA A C 1
ATOM 3902 O O . ALA A 1 499 ? 3.495 54.605 33.709 1.00 23.81 484 ALA A O 1
ATOM 3904 N N . GLY A 1 500 ? 2.039 53.104 34.498 1.00 23.43 485 GLY A N 1
ATOM 3905 C CA . GLY A 1 500 ? 2.039 52.320 33.291 1.00 24.35 485 GLY A CA 1
ATOM 3906 C C . GLY A 1 500 ? 3.009 51.186 33.209 1.00 23.64 485 GLY A C 1
ATOM 3907 O O . GLY A 1 500 ? 2.939 50.413 32.248 1.00 22.24 485 GLY A O 1
ATOM 3908 N N . ASP A 1 501 ? 3.906 51.069 34.198 1.00 24.07 486 ASP A N 1
ATOM 3909 C CA . ASP A 1 501 ? 4.965 50.051 34.193 1.00 24.09 486 ASP A CA 1
ATOM 3910 C C . ASP A 1 501 ? 4.286 48.673 34.349 1.00 24.33 486 ASP A C 1
ATOM 3911 O O . ASP A 1 501 ? 4.785 47.664 33.833 1.00 21.95 486 ASP A O 1
ATOM 3916 N N . THR A 1 502 ? 3.082 48.649 34.956 1.00 23.19 487 THR A N 1
ATOM 3917 C CA . THR A 1 502 ? 2.464 47.360 35.336 1.00 24.28 487 THR A CA 1
ATOM 3918 C C . THR A 1 502 ? 1.439 46.816 34.344 1.00 22.69 487 THR A C 1
ATOM 3919 O O . THR A 1 502 ? 1.011 45.705 34.502 1.00 23.27 487 THR A O 1
ATOM 3923 N N . TYR A 1 503 ? 1.119 47.567 33.288 1.00 22.76 488 TYR A N 1
ATOM 3924 C CA . TYR A 1 503 ? 0.213 47.093 32.249 1.00 21.80 488 TYR A CA 1
ATOM 3925 C C . TYR A 1 503 ? 0.172 47.953 30.990 1.00 22.61 488 TYR A C 1
ATOM 3926 O O . TYR A 1 503 ? 0.406 49.163 30.999 1.00 22.28 488 TYR A O 1
ATOM 3935 N N . MET A 1 504 ? -0.182 47.282 29.920 1.00 22.73 489 MET A N 1
ATOM 3936 C CA . MET A 1 504 ? -0.212 47.860 28.575 1.00 25.93 489 MET A CA 1
ATOM 3937 C C . MET A 1 504 ? -1.559 47.620 27.866 1.00 24.38 489 MET A C 1
ATOM 3938 O O . MET A 1 504 ? -1.758 48.122 26.762 1.00 25.05 489 MET A O 1
ATOM 3943 N N . ILE A 1 505 ? -2.441 46.787 28.435 1.00 22.85 490 ILE A N 1
ATOM 3944 C CA . ILE A 1 505 ? -3.783 46.585 27.923 1.00 22.62 490 ILE A CA 1
ATOM 3945 C C . ILE A 1 505 ? -4.772 46.754 29.081 1.00 23.92 490 ILE A C 1
ATOM 3946 O O . ILE A 1 505 ? -4.390 46.618 30.238 1.00 22.52 490 ILE A O 1
ATOM 3951 N N . TYR A 1 506 ? -6.036 47.022 28.734 1.00 23.24 491 TYR A N 1
ATOM 3952 C CA . TYR A 1 506 ? -7.011 47.492 29.704 1.00 23.79 491 TYR A CA 1
ATOM 3953 C C . TYR A 1 506 ? -8.221 46.588 29.735 1.00 24.26 491 TYR A C 1
ATOM 3954 O O . TYR A 1 506 ? -8.522 45.855 28.747 1.00 23.58 491 TYR A O 1
ATOM 3963 N N . PRO A 1 507 ? -8.987 46.669 30.833 1.00 25.48 492 PRO A N 1
ATOM 3964 C CA . PRO A 1 507 ? -10.297 46.055 30.857 1.00 25.59 492 PRO A CA 1
ATOM 3965 C C . PRO A 1 507 ? -11.205 46.373 29.654 1.00 27.43 492 PRO A C 1
ATOM 3966 O O . PRO A 1 507 ? -11.233 47.488 29.125 1.00 28.45 492 PRO A O 1
ATOM 3970 N N . GLY A 1 508 ? -11.967 45.352 29.285 1.00 28.90 493 GLY A N 1
ATOM 3971 C CA . GLY A 1 508 ? -12.799 45.299 28.098 1.00 28.69 493 GLY A CA 1
ATOM 3972 C C . GLY A 1 508 ? -12.016 44.811 26.888 1.00 28.80 493 GLY A C 1
ATOM 3973 O O . GLY A 1 508 ? -12.412 45.060 25.762 1.00 28.37 493 GLY A O 1
ATOM 3974 N N . ALA A 1 509 ? -10.860 44.168 27.104 1.00 27.09 494 ALA A N 1
ATOM 3975 C CA . ALA A 1 509 ? -9.983 43.806 25.979 1.00 25.84 494 ALA A CA 1
ATOM 3976 C C . ALA A 1 509 ? -9.638 45.028 25.125 1.00 25.50 494 ALA A C 1
ATOM 3977 O O . ALA A 1 509 ? -9.603 44.986 23.900 1.00 25.67 494 ALA A O 1
ATOM 3979 N N . ARG A 1 510 ? -9.372 46.131 25.810 1.00 24.62 495 ARG A N 1
ATOM 3980 C CA . ARG A 1 510 ? -9.012 47.398 25.169 1.00 25.02 495 ARG A CA 1
ATOM 3981 C C . ARG A 1 510 ? -7.476 47.524 25.061 1.00 24.53 495 ARG A C 1
ATOM 3982 O O . ARG A 1 510 ? -6.746 47.396 26.044 1.00 24.57 495 ARG A O 1
ATOM 3990 N N . SER A 1 511 ? -7.007 47.770 23.843 1.00 25.05 496 SER A N 1
ATOM 3991 C CA . SER A 1 511 ? -5.624 48.039 23.582 1.00 24.29 496 SER A CA 1
ATOM 3992 C C . SER A 1 511 ? -5.200 49.402 24.131 1.00 23.75 496 SER A C 1
ATOM 3993 O O . SER A 1 511 ? -6.009 50.140 24.716 1.00 24.57 496 SER A O 1
ATOM 3996 N N . SER A 1 512 ? -3.915 49.711 24.002 1.00 23.41 497 SER A N 1
ATOM 3997 C CA . SER A 1 512 ? -3.396 51.031 24.290 1.00 24.13 497 SER A CA 1
ATOM 3998 C C . SER A 1 512 ? -2.679 51.593 23.067 1.00 24.54 497 SER A C 1
ATOM 3999 O O . SER A 1 512 ? -2.281 50.832 22.212 1.00 24.98 497 SER A O 1
ATOM 4002 N N . ILE A 1 513 ? -2.449 52.907 23.059 1.00 23.88 498 ILE A N 1
ATOM 4003 C CA . ILE A 1 513 ? -1.595 53.525 22.112 1.00 25.04 498 ILE A CA 1
ATOM 4004 C C . ILE A 1 513 ? -0.231 52.787 22.101 1.00 24.97 498 ILE A C 1
ATOM 4005 O O . ILE A 1 513 ? 0.305 52.480 21.050 1.00 23.21 498 ILE A O 1
ATOM 4010 N N . ARG A 1 514 ? 0.280 52.473 23.289 1.00 24.57 499 ARG A N 1
ATOM 4011 C CA . ARG A 1 514 ? 1.560 51.786 23.475 1.00 24.12 499 ARG A CA 1
ATOM 4012 C C . ARG A 1 514 ? 1.589 50.432 22.735 1.00 24.20 499 ARG A C 1
ATOM 4013 O O . ARG A 1 514 ? 2.481 50.205 21.949 1.00 24.69 499 ARG A O 1
ATOM 4021 N N . LEU A 1 515 ? 0.611 49.567 22.955 1.00 24.46 500 LEU A N 1
ATOM 4022 C CA . LEU A 1 515 ? 0.599 48.246 22.302 1.00 24.67 500 LEU A CA 1
ATOM 4023 C C . LEU A 1 515 ? 0.425 48.378 20.793 1.00 26.04 500 LEU A C 1
ATOM 4024 O O . LEU A 1 515 ? 1.091 47.653 20.005 1.00 23.49 500 LEU A O 1
ATOM 4029 N N . GLU A 1 516 ? -0.444 49.300 20.403 1.00 25.05 501 GLU A N 1
ATOM 4030 C CA . GLU A 1 516 ? -0.663 49.530 18.935 1.00 27.15 501 GLU A CA 1
ATOM 4031 C C . GLU A 1 516 ? 0.645 49.988 18.285 1.00 25.97 501 GLU A C 1
ATOM 4032 O O . GLU A 1 516 ? 0.991 49.483 17.211 1.00 27.99 501 GLU A O 1
ATOM 4038 N N . ARG A 1 517 ? 1.371 50.933 18.893 1.00 24.34 502 ARG A N 1
ATOM 4039 C CA . ARG A 1 517 ? 2.614 51.394 18.272 1.00 25.03 502 ARG A CA 1
ATOM 4040 C C . ARG A 1 517 ? 3.731 50.335 18.292 1.00 24.57 502 ARG A C 1
ATOM 4041 O O . ARG A 1 517 ? 4.412 50.115 17.292 1.00 23.84 502 ARG A O 1
ATOM 4049 N N . LEU A 1 518 ? 3.822 49.607 19.400 1.00 23.68 503 LEU A N 1
ATOM 4050 C CA . LEU A 1 518 ? 4.698 48.433 19.487 1.00 24.55 503 LEU A CA 1
ATOM 4051 C C . LEU A 1 518 ? 4.439 47.406 18.351 1.00 24.23 503 LEU A C 1
ATOM 4052 O O . LEU A 1 518 ? 5.395 46.945 17.705 1.00 27.22 503 LEU A O 1
ATOM 4057 N N . THR A 1 519 ? 3.165 47.132 18.098 1.00 23.02 504 THR A N 1
ATOM 4058 C CA . THR A 1 519 ? 2.706 46.185 17.101 1.00 24.38 504 THR A CA 1
ATOM 4059 C C . THR A 1 519 ? 3.023 46.710 15.694 1.00 25.83 504 THR A C 1
ATOM 4060 O O . THR A 1 519 ? 3.383 45.904 14.807 1.00 25.33 504 THR A O 1
ATOM 4064 N N . GLU A 1 520 ? 2.935 48.040 15.498 1.00 26.01 505 GLU A N 1
ATOM 4065 C CA . GLU A 1 520 ? 3.475 48.653 14.269 1.00 27.76 505 GLU A CA 1
ATOM 4066 C C . GLU A 1 520 ? 4.980 48.409 14.070 1.00 28.66 505 GLU A C 1
ATOM 4067 O O . GLU A 1 520 ? 5.436 47.960 12.994 1.00 29.86 505 GLU A O 1
ATOM 4073 N N . GLY A 1 521 ? 5.766 48.699 15.094 1.00 26.74 506 GLY A N 1
ATOM 4074 C CA . GLY A 1 521 ? 7.178 48.354 15.029 1.00 27.81 506 GLY A CA 1
ATOM 4075 C C . GLY A 1 521 ? 7.446 46.854 14.772 1.00 27.30 506 GLY A C 1
ATOM 4076 O O . GLY A 1 521 ? 8.318 46.516 13.995 1.00 28.60 506 GLY A O 1
ATOM 4077 N N . ILE A 1 522 ? 6.698 45.971 15.433 1.00 27.02 507 ILE A N 1
ATOM 4078 C CA . ILE A 1 522 ? 6.859 44.551 15.205 1.00 26.71 507 ILE A CA 1
ATOM 4079 C C . ILE A 1 522 ? 6.600 44.251 13.739 1.00 28.29 507 ILE A C 1
ATOM 4080 O O . ILE A 1 522 ? 7.362 43.500 13.106 1.00 29.30 507 ILE A O 1
ATOM 4085 N N . GLN A 1 523 ? 5.534 44.811 13.196 1.00 28.06 508 GLN A N 1
ATOM 4086 C CA . GLN A 1 523 ? 5.263 44.631 11.751 1.00 29.49 508 GLN A CA 1
ATOM 4087 C C . GLN A 1 523 ? 6.416 45.111 10.866 1.00 30.88 508 GLN A C 1
ATOM 4088 O O . GLN A 1 523 ? 6.779 44.453 9.853 1.00 29.50 508 GLN A O 1
ATOM 4094 N N . PHE A 1 524 ? 6.978 46.268 11.213 1.00 28.96 509 PHE A N 1
ATOM 4095 C CA . PHE A 1 524 ? 8.114 46.771 10.436 1.00 29.49 509 PHE A CA 1
ATOM 4096 C C . PHE A 1 524 ? 9.366 45.914 10.620 1.00 29.42 509 PHE A C 1
ATOM 4097 O O . PHE A 1 524 ? 10.125 45.739 9.678 1.00 29.09 509 PHE A O 1
ATOM 4105 N N . PHE A 1 525 ? 9.558 45.354 11.817 1.00 28.10 510 PHE A N 1
ATOM 4106 C CA . PHE A 1 525 ? 10.624 44.324 12.026 1.00 28.96 510 PHE A CA 1
ATOM 4107 C C . PHE A 1 525 ? 10.436 43.127 11.053 1.00 29.92 510 PHE A C 1
ATOM 4108 O O . PHE A 1 525 ? 11.426 42.658 10.466 1.00 30.07 510 PHE A O 1
ATOM 4116 N N . GLU A 1 526 ? 9.185 42.677 10.863 1.00 29.37 511 GLU A N 1
ATOM 4117 C CA . GLU A 1 526 ? 8.896 41.587 9.918 1.00 30.58 511 GLU A CA 1
ATOM 4118 C C . GLU A 1 526 ? 9.147 42.025 8.494 1.00 31.70 511 GLU A C 1
ATOM 4119 O O . GLU A 1 526 ? 9.717 41.256 7.709 1.00 32.89 511 GLU A O 1
ATOM 4125 N N . LYS A 1 527 ? 8.821 43.278 8.179 1.00 34.99 512 LYS A N 1
ATOM 4126 C CA . LYS A 1 527 ? 9.087 43.815 6.845 1.00 35.57 512 LYS A CA 1
ATOM 4127 C C . LYS A 1 527 ? 10.580 43.895 6.525 1.00 36.18 512 LYS A C 1
ATOM 4128 O O . LYS A 1 527 ? 11.004 43.606 5.393 1.00 37.61 512 LYS A O 1
ATOM 4134 N N . VAL A 1 528 ? 11.369 44.276 7.518 1.00 34.87 513 VAL A N 1
ATOM 4135 C CA . VAL A 1 528 ? 12.831 44.285 7.422 1.00 35.51 513 VAL A CA 1
ATOM 4136 C C . VAL A 1 528 ? 13.419 42.855 7.240 1.00 37.58 513 VAL A C 1
ATOM 4137 O O . VAL A 1 528 ? 14.278 42.646 6.396 1.00 37.95 513 VAL A O 1
ATOM 4141 N N . ARG A 1 529 ? 12.925 41.888 8.004 1.00 38.79 514 ARG A N 1
ATOM 4142 C CA . ARG A 1 529 ? 13.294 40.499 7.752 1.00 42.63 514 ARG A CA 1
ATOM 4143 C C . ARG A 1 529 ? 12.929 40.103 6.289 1.00 43.31 514 ARG A C 1
ATOM 4144 O O . ARG A 1 529 ? 13.764 39.531 5.586 1.00 46.85 514 ARG A O 1
ATOM 4152 N N . ILE A 1 530 ? 11.719 40.397 5.841 1.00 42.46 515 ILE A N 1
ATOM 4153 C CA . ILE A 1 530 ? 11.228 39.938 4.526 1.00 45.06 515 ILE A CA 1
ATOM 4154 C C . ILE A 1 530 ? 12.124 40.569 3.431 1.00 45.94 515 ILE A C 1
ATOM 4155 O O . ILE A 1 530 ? 12.604 39.890 2.521 1.00 47.61 515 ILE A O 1
ATOM 4160 N N . LEU A 1 531 ? 12.316 41.880 3.532 1.00 45.11 516 LEU A N 1
ATOM 4161 C CA . LEU A 1 531 ? 13.050 42.646 2.529 1.00 46.93 516 LEU A CA 1
ATOM 4162 C C . LEU A 1 531 ? 14.504 42.252 2.452 1.00 49.75 516 LEU A C 1
ATOM 4163 O O . LEU A 1 531 ? 15.083 42.179 1.362 1.00 51.55 516 LEU A O 1
ATOM 4168 N N . LYS A 1 532 ? 15.108 42.023 3.612 1.00 49.98 517 LYS A N 1
ATOM 4169 C CA . LYS A 1 532 ? 16.492 41.592 3.640 1.00 53.23 517 LYS A CA 1
ATOM 4170 C C . LYS A 1 532 ? 16.643 40.187 3.082 1.00 55.90 517 LYS A C 1
ATOM 4171 O O . LYS A 1 532 ? 17.644 39.929 2.457 1.00 57.78 517 LYS A O 1
ATOM 4177 N N . GLU A 1 533 ? 15.688 39.293 3.365 1.00 57.33 518 GLU A N 1
ATOM 4178 C CA . GLU A 1 533 ? 15.644 37.941 2.770 1.00 62.13 518 GLU A CA 1
ATOM 4179 C C . GLU A 1 533 ? 15.660 38.087 1.246 1.00 63.65 518 GLU A C 1
ATOM 4180 O O . GLU A 1 533 ? 16.529 37.495 0.580 1.00 65.99 518 GLU A O 1
ATOM 4186 N N . GLU A 1 534 ? 14.737 38.910 0.722 1.00 60.78 519 GLU A N 1
ATOM 4187 C CA . GLU A 1 534 ? 14.632 39.167 -0.720 1.00 61.25 519 GLU A CA 1
ATOM 4188 C C . GLU A 1 534 ? 15.939 39.693 -1.303 1.00 61.56 519 GLU A C 1
ATOM 4189 O O . GLU A 1 534 ? 16.404 39.183 -2.330 1.00 63.53 519 GLU A O 1
ATOM 4195 N N . PHE A 1 535 ? 16.534 40.685 -0.640 1.00 58.49 520 PHE A N 1
ATOM 4196 C CA . PHE A 1 535 ? 17.771 41.320 -1.132 1.00 60.35 520 PHE A CA 1
ATOM 4197 C C . PHE A 1 535 ? 19.009 40.458 -0.991 1.00 62.34 520 PHE A C 1
ATOM 4198 O O . PHE A 1 535 ? 19.935 40.580 -1.797 1.00 65.11 520 PHE A O 1
ATOM 4206 N N . GLU A 1 536 ? 19.010 39.603 0.032 1.00 61.06 521 GLU A N 1
ATOM 4207 C CA . GLU A 1 536 ? 19.950 38.490 0.146 1.00 64.80 521 GLU A CA 1
ATOM 4208 C C . GLU A 1 536 ? 19.852 37.485 -1.059 1.00 68.08 521 GLU A C 1
ATOM 4209 O O . GLU A 1 536 ? 20.872 37.207 -1.684 1.00 70.79 521 GLU A O 1
ATOM 4215 N N . GLU A 1 537 ? 18.659 36.953 -1.371 1.00 67.30 522 GLU A N 1
ATOM 4216 C CA . GLU A 1 537 ? 18.454 36.059 -2.548 1.00 70.64 522 GLU A CA 1
ATOM 4217 C C . GLU A 1 537 ? 18.757 36.767 -3.884 1.00 72.76 522 GLU A C 1
ATOM 4218 O O . GLU A 1 537 ? 19.348 36.168 -4.783 1.00 77.20 522 GLU A O 1
ATOM 4224 N N . LYS A 1 538 ? 18.349 38.034 -3.995 1.00 71.51 523 LYS A N 1
ATOM 4225 C CA . LYS A 1 538 ? 18.570 38.849 -5.203 1.00 73.98 523 LYS A CA 1
ATOM 4226 C C . LYS A 1 538 ? 19.973 39.472 -5.268 1.00 75.23 523 LYS A C 1
ATOM 4227 O O . LYS A 1 538 ? 20.319 40.096 -6.274 1.00 77.00 523 LYS A O 1
ATOM 4233 N N . GLY A 1 539 ? 20.751 39.343 -4.188 1.00 73.97 524 GLY A N 1
ATOM 4234 C CA . GLY A 1 539 ? 22.144 39.805 -4.148 1.00 75.10 524 GLY A CA 1
ATOM 4235 C C . GLY A 1 539 ? 22.307 41.317 -4.146 1.00 73.18 524 GLY A C 1
ATOM 4236 O O . GLY A 1 539 ? 23.394 41.825 -4.414 1.00 74.39 524 GLY A O 1
ATOM 4237 N N . ASN A 1 540 ? 21.243 42.038 -3.793 1.00 69.75 525 ASN A N 1
ATOM 4238 C CA . ASN A 1 540 ? 21.260 43.495 -3.859 1.00 68.27 525 ASN A CA 1
ATOM 4239 C C . ASN A 1 540 ? 21.947 44.080 -2.608 1.00 66.32 525 ASN A C 1
ATOM 4240 O O . ASN A 1 540 ? 21.323 44.292 -1.560 1.00 62.08 525 ASN A O 1
ATOM 4245 N N . LYS A 1 541 ? 23.239 44.358 -2.766 1.00 69.25 526 LYS A N 1
ATOM 4246 C CA . LYS A 1 541 ? 24.102 44.835 -1.688 1.00 69.46 526 LYS A CA 1
ATOM 4247 C C . LYS A 1 541 ? 23.782 46.294 -1.297 1.00 67.95 526 LYS A C 1
ATOM 4248 O O . LYS A 1 541 ? 23.757 46.622 -0.115 1.00 64.49 526 LYS A O 1
ATOM 4254 N N . GLY A 1 542 ? 23.530 47.155 -2.289 1.00 69.64 527 GLY A N 1
ATOM 4255 C CA . GLY A 1 542 ? 23.141 48.559 -2.043 1.00 67.86 527 GLY A CA 1
ATOM 4256 C C . GLY A 1 542 ? 21.934 48.745 -1.133 1.00 63.64 527 GLY A C 1
ATOM 4257 O O . GLY A 1 542 ? 21.923 49.617 -0.236 1.00 62.01 527 GLY A O 1
ATOM 4258 N N . ALA A 1 543 ? 20.917 47.920 -1.334 1.00 61.65 528 ALA A N 1
ATOM 4259 C CA . ALA A 1 543 ? 19.750 47.989 -0.453 1.00 58.11 528 ALA A CA 1
ATOM 4260 C C . ALA A 1 543 ? 20.084 47.523 0.963 1.00 56.18 528 ALA A C 1
ATOM 4261 O O . ALA A 1 543 ? 19.625 48.138 1.913 1.00 53.79 528 ALA A O 1
ATOM 4263 N N . ILE A 1 544 ? 20.859 46.447 1.118 1.00 58.57 529 ILE A N 1
ATOM 4264 C CA . ILE A 1 544 ? 21.193 45.958 2.468 1.00 58.70 529 ILE A CA 1
ATOM 4265 C C . ILE A 1 544 ? 21.973 46.995 3.240 1.00 58.03 529 ILE A C 1
ATOM 4266 O O . ILE A 1 544 ? 21.661 47.209 4.415 1.00 55.81 529 ILE A O 1
ATOM 4271 N N . LYS A 1 545 ? 22.880 47.720 2.580 1.00 59.18 530 LYS A N 1
ATOM 4272 C CA . LYS A 1 545 ? 23.602 48.789 3.268 1.00 59.72 530 LYS A CA 1
ATOM 4273 C C . LYS A 1 545 ? 22.652 49.924 3.723 1.00 55.53 530 LYS A C 1
ATOM 4274 O O . LYS A 1 545 ? 22.767 50.449 4.824 1.00 52.94 530 LYS A O 1
ATOM 4280 N N . ASN A 1 546 ? 21.687 50.260 2.889 1.00 54.05 531 ASN A N 1
ATOM 4281 C CA . ASN A 1 546 ? 20.796 51.350 3.188 1.00 51.60 531 ASN A CA 1
ATOM 4282 C C . ASN A 1 546 ? 19.821 51.015 4.337 1.00 48.84 531 ASN A C 1
ATOM 4283 O O . ASN A 1 546 ? 19.571 51.865 5.182 1.00 46.71 531 ASN A O 1
ATOM 4288 N N . ILE A 1 547 ? 19.280 49.787 4.357 1.00 48.52 532 ILE A N 1
ATOM 4289 C CA . ILE A 1 547 ? 18.424 49.291 5.476 1.00 46.59 532 ILE A CA 1
ATOM 4290 C C . ILE A 1 547 ? 19.282 49.342 6.740 1.00 47.04 532 ILE A C 1
ATOM 4291 O O . ILE A 1 547 ? 18.857 49.876 7.757 1.00 43.94 532 ILE A O 1
ATOM 4296 N N . ASP A 1 548 ? 20.505 48.812 6.668 1.00 49.13 533 ASP A N 1
ATOM 4297 C CA . ASP A 1 548 ? 21.366 48.813 7.852 1.00 49.76 533 ASP A CA 1
ATOM 4298 C C . ASP A 1 548 ? 21.664 50.209 8.391 1.00 49.32 533 ASP A C 1
ATOM 4299 O O . ASP A 1 548 ? 21.641 50.413 9.618 1.00 46.90 533 ASP A O 1
ATOM 4304 N N . LYS A 1 549 ? 21.900 51.160 7.486 1.00 49.62 534 LYS A N 1
ATOM 4305 C CA . LYS A 1 549 ? 22.190 52.528 7.875 1.00 50.41 534 LYS A CA 1
ATOM 4306 C C . LYS A 1 549 ? 21.018 53.173 8.576 1.00 46.89 534 LYS A C 1
ATOM 4307 O O . LYS A 1 549 ? 21.206 53.902 9.546 1.00 45.79 534 LYS A O 1
ATOM 4313 N N . THR A 1 550 ? 19.821 52.917 8.052 1.00 44.69 535 THR A N 1
ATOM 4314 C CA . THR A 1 550 ? 18.562 53.368 8.633 1.00 42.02 535 THR A CA 1
ATOM 4315 C C . THR A 1 550 ? 18.379 52.830 10.075 1.00 39.89 535 THR A C 1
ATOM 4316 O O . THR A 1 550 ? 18.061 53.598 10.986 1.00 38.33 535 THR A O 1
ATOM 4320 N N . LEU A 1 551 ? 18.626 51.541 10.265 1.00 39.05 536 LEU A N 1
ATOM 4321 C CA . LEU A 1 551 ? 18.548 50.908 11.594 1.00 38.07 536 LEU A CA 1
ATOM 4322 C C . LEU A 1 551 ? 19.504 51.507 12.617 1.00 39.03 536 LEU A C 1
ATOM 4323 O O . LEU A 1 551 ? 19.189 51.505 13.818 1.00 36.50 536 LEU A O 1
ATOM 4328 N N . LYS A 1 552 ? 20.642 52.043 12.161 1.00 41.38 537 LYS A N 1
ATOM 4329 C CA . LYS A 1 552 ? 21.575 52.676 13.068 1.00 44.10 537 LYS A CA 1
ATOM 4330 C C . LYS A 1 552 ? 20.963 53.822 13.893 1.00 42.06 537 LYS A C 1
ATOM 4331 O O . LYS A 1 552 ? 21.526 54.155 14.940 1.00 42.81 537 LYS A O 1
ATOM 4337 N N . MET A 1 553 ? 19.846 54.430 13.452 1.00 39.86 538 MET A N 1
ATOM 4338 C CA . MET A 1 553 ? 19.194 55.509 14.216 1.00 38.77 538 MET A CA 1
ATOM 4339 C C . MET A 1 553 ? 18.663 55.004 15.568 1.00 36.62 538 MET A C 1
ATOM 4340 O O . MET A 1 553 ? 18.536 55.797 16.506 1.00 36.00 538 MET A O 1
ATOM 4345 N N . PHE A 1 554 ? 18.431 53.690 15.675 1.00 35.27 539 PHE A N 1
ATOM 4346 C CA . PHE A 1 554 ? 17.796 53.071 16.850 1.00 34.79 539 PHE A CA 1
ATOM 4347 C C . PHE A 1 554 ? 18.794 52.681 17.957 1.00 36.91 539 PHE A C 1
ATOM 4348 O O . PHE A 1 554 ? 18.740 51.560 18.556 1.00 37.04 539 PHE A O 1
ATOM 4356 N N . ASP A 1 555 ? 19.649 53.637 18.295 1.00 38.13 540 ASP A N 1
ATOM 4357 C CA . ASP A 1 555 ? 20.667 53.428 19.303 1.00 42.14 540 ASP A CA 1
ATOM 4358 C C . ASP A 1 555 ? 20.286 54.171 20.571 1.00 40.32 540 ASP A C 1
ATOM 4359 O O . ASP A 1 555 ? 19.934 55.329 20.513 1.00 36.55 540 ASP A O 1
ATOM 4364 N N . GLU A 1 556 ? 20.430 53.514 21.710 1.00 42.92 541 GLU A N 1
ATOM 4365 C CA . GLU A 1 556 ? 19.927 54.063 22.974 1.00 45.46 541 GLU A CA 1
ATOM 4366 C C . GLU A 1 556 ? 20.704 55.253 23.439 1.00 48.68 541 GLU A C 1
ATOM 4367 O O . GLU A 1 556 ? 20.285 55.887 24.406 1.00 49.92 541 GLU A O 1
ATOM 4373 N N . SER A 1 557 ? 21.847 55.534 22.797 1.00 51.16 542 SER A N 1
ATOM 4374 C CA . SER A 1 557 ? 22.572 56.793 23.000 1.00 54.16 542 SER A CA 1
ATOM 4375 C C . SER A 1 557 ? 22.367 57.850 21.902 1.00 54.07 542 SER A C 1
ATOM 4376 O O . SER A 1 557 ? 22.838 58.937 22.047 1.00 57.46 542 SER A O 1
ATOM 4379 N N . SER A 1 558 ? 21.673 57.539 20.823 1.00 53.68 543 SER A N 1
ATOM 4380 C CA . SER A 1 558 ? 21.303 58.523 19.788 1.00 54.40 543 SER A CA 1
ATOM 4381 C C . SER A 1 558 ? 20.052 59.367 20.103 1.00 50.86 543 SER A C 1
ATOM 4382 O O . SER A 1 558 ? 19.657 60.170 19.247 1.00 49.78 543 SER A O 1
ATOM 4385 N N . MET A 1 559 ? 19.407 59.184 21.268 1.00 47.76 544 MET A N 1
ATOM 4386 C CA . MET A 1 559 ? 18.035 59.673 21.404 1.00 45.72 544 MET A CA 1
ATOM 4387 C C . MET A 1 559 ? 17.942 61.187 21.569 1.00 48.08 544 MET A C 1
ATOM 4388 O O . MET A 1 559 ? 16.941 61.769 21.170 1.00 47.50 544 MET A O 1
ATOM 4393 N N . ASP A 1 560 ? 18.953 61.802 22.177 1.00 51.34 545 ASP A N 1
ATOM 4394 C CA . ASP A 1 560 ? 19.115 63.261 22.129 1.00 55.44 545 ASP A CA 1
ATOM 4395 C C . ASP A 1 560 ? 19.338 63.834 20.710 1.00 56.67 545 ASP A C 1
ATOM 4396 O O . ASP A 1 560 ? 18.919 64.939 20.438 1.00 58.20 545 ASP A O 1
ATOM 4401 N N . LYS A 1 561 ? 20.018 63.121 19.818 1.00 56.06 546 LYS A N 1
ATOM 4402 C CA . LYS A 1 561 ? 20.339 63.701 18.502 1.00 57.09 546 LYS A CA 1
ATOM 4403 C C . LYS A 1 561 ? 19.235 63.444 17.517 1.00 51.56 546 LYS A C 1
ATOM 4404 O O . LYS A 1 561 ? 18.981 64.269 16.657 1.00 52.71 546 LYS A O 1
ATOM 4410 N N . ILE A 1 562 ? 18.645 62.260 17.599 1.00 45.81 547 ILE A N 1
ATOM 4411 C CA . ILE A 1 562 ? 17.488 61.896 16.802 1.00 42.58 547 ILE A CA 1
ATOM 4412 C C . ILE A 1 562 ? 16.426 61.339 17.780 1.00 39.03 547 ILE A C 1
ATOM 4413 O O . ILE A 1 562 ? 16.606 60.260 18.354 1.00 38.38 547 ILE A O 1
ATOM 4418 N N . SER A 1 563 ? 15.351 62.093 17.994 1.00 37.30 548 SER A N 1
ATOM 4419 C CA . SER A 1 563 ? 14.279 61.679 18.927 1.00 36.20 548 SER A CA 1
ATOM 4420 C C . SER A 1 563 ? 13.672 60.346 18.500 1.00 34.13 548 SER A C 1
ATOM 4421 O O . SER A 1 563 ? 13.698 59.968 17.317 1.00 35.11 548 SER A O 1
ATOM 4424 N N . PRO A 1 564 ? 13.131 59.611 19.444 1.00 32.82 549 PRO A N 1
ATOM 4425 C CA . PRO A 1 564 ? 12.495 58.384 19.011 1.00 31.62 549 PRO A CA 1
ATOM 4426 C C . PRO A 1 564 ? 11.425 58.551 17.900 1.00 31.62 549 PRO A C 1
ATOM 4427 O O . PRO A 1 564 ? 11.355 57.734 16.957 1.00 29.42 549 PRO A O 1
ATOM 4431 N N . THR A 1 565 ? 10.630 59.618 17.995 1.00 31.86 550 THR A N 1
ATOM 4432 C CA . THR A 1 565 ? 9.603 59.908 16.999 1.00 32.37 550 THR A CA 1
ATOM 4433 C C . THR A 1 565 ? 10.208 60.167 15.622 1.00 33.33 550 THR A C 1
ATOM 4434 O O . THR A 1 565 ? 9.692 59.658 14.593 1.00 32.41 550 THR A O 1
ATOM 4438 N N . THR A 1 566 ? 11.257 60.995 15.585 1.00 34.78 551 THR A N 1
ATOM 4439 C CA . THR A 1 566 ? 11.910 61.333 14.312 1.00 35.48 551 THR A CA 1
ATOM 4440 C C . THR A 1 566 ? 12.481 60.023 13.702 1.00 34.21 551 THR A C 1
ATOM 4441 O O . THR A 1 566 ? 12.268 59.724 12.518 1.00 33.42 551 THR A O 1
ATOM 4445 N N . ALA A 1 567 ? 13.131 59.212 14.534 1.00 33.46 552 ALA A N 1
ATOM 4446 C CA . ALA A 1 567 ? 13.766 57.975 14.049 1.00 33.01 552 ALA A CA 1
ATOM 4447 C C . ALA A 1 567 ? 12.760 57.036 13.414 1.00 31.90 552 ALA A C 1
ATOM 4448 O O . ALA A 1 567 ? 12.999 56.505 12.303 1.00 32.16 552 ALA A O 1
ATOM 4450 N N . VAL A 1 568 ? 11.656 56.830 14.142 1.00 31.34 553 VAL A N 1
ATOM 4451 C CA . VAL A 1 568 ? 10.621 55.917 13.753 1.00 31.60 553 VAL A CA 1
ATOM 4452 C C . VAL A 1 568 ? 10.015 56.394 12.431 1.00 33.19 553 VAL A C 1
ATOM 4453 O O . VAL A 1 568 ? 9.843 55.604 11.513 1.00 33.57 553 VAL A O 1
ATOM 4457 N N . ASN A 1 569 ? 9.702 57.675 12.336 1.00 34.20 554 ASN A N 1
ATOM 4458 C CA . ASN A 1 569 ? 9.092 58.193 11.115 1.00 35.85 554 ASN A CA 1
ATOM 4459 C C . ASN A 1 569 ? 10.029 58.103 9.896 1.00 36.69 554 ASN A C 1
ATOM 4460 O O . ASN A 1 569 ? 9.581 57.686 8.802 1.00 36.14 554 ASN A O 1
ATOM 4465 N N . LYS A 1 570 ? 11.303 58.471 10.067 1.00 38.42 555 LYS A N 1
ATOM 4466 C CA . LYS A 1 570 ? 12.289 58.356 8.963 1.00 40.94 555 LYS A CA 1
ATOM 4467 C C . LYS A 1 570 ? 12.351 56.879 8.520 1.00 38.87 555 LYS A C 1
ATOM 4468 O O . LYS A 1 570 ? 12.256 56.548 7.336 1.00 37.21 555 LYS A O 1
ATOM 4474 N N . ALA A 1 571 ? 12.515 55.998 9.499 1.00 35.99 556 ALA A N 1
ATOM 4475 C CA . ALA A 1 571 ? 12.701 54.578 9.200 1.00 34.91 556 ALA A CA 1
ATOM 4476 C C . ALA A 1 571 ? 11.505 53.952 8.471 1.00 34.99 556 ALA A C 1
ATOM 4477 O O . ALA A 1 571 ? 11.704 53.144 7.557 1.00 35.24 556 ALA A O 1
ATOM 4479 N N . LYS A 1 572 ? 10.278 54.282 8.890 1.00 33.98 557 LYS A N 1
ATOM 4480 C CA . LYS A 1 572 ? 9.079 53.733 8.256 1.00 34.22 557 LYS A CA 1
ATOM 4481 C C . LYS A 1 572 ? 8.962 54.204 6.790 1.00 37.16 557 LYS A C 1
ATOM 4482 O O . LYS A 1 572 ? 8.557 53.441 5.916 1.00 37.78 557 LYS A O 1
ATOM 4488 N N . LYS A 1 573 ? 9.341 55.449 6.538 1.00 38.48 558 LYS A N 1
ATOM 4489 C CA . LYS A 1 573 ? 9.288 55.976 5.189 1.00 42.72 558 LYS A CA 1
ATOM 4490 C C . LYS A 1 573 ? 10.316 55.270 4.284 1.00 42.64 558 LYS A C 1
ATOM 4491 O O . LYS A 1 573 ? 10.012 54.962 3.128 1.00 42.51 558 LYS A O 1
ATOM 4497 N N . VAL A 1 574 ? 11.508 55.010 4.827 1.00 41.12 559 VAL A N 1
ATOM 4498 C CA . VAL A 1 574 ? 12.578 54.361 4.059 1.00 42.82 559 VAL A CA 1
ATOM 4499 C C . VAL A 1 574 ? 12.178 52.938 3.691 1.00 41.84 559 VAL A C 1
ATOM 4500 O O . VAL A 1 574 ? 12.312 52.551 2.546 1.00 44.24 559 VAL A O 1
ATOM 4504 N N . ILE A 1 575 ? 11.643 52.192 4.657 1.00 39.65 560 ILE A N 1
ATOM 4505 C CA . ILE A 1 575 ? 11.257 50.814 4.426 1.00 39.23 560 ILE A CA 1
ATOM 4506 C C . ILE A 1 575 ? 10.130 50.704 3.430 1.00 39.75 560 ILE A C 1
ATOM 4507 O O . ILE A 1 575 ? 10.134 49.807 2.568 1.00 38.93 560 ILE A O 1
ATOM 4512 N N . ASN A 1 576 ? 9.170 51.622 3.526 1.00 39.33 561 ASN A N 1
ATOM 4513 C CA . ASN A 1 576 ? 8.024 51.530 2.650 1.00 40.63 561 ASN A CA 1
ATOM 4514 C C . ASN A 1 576 ? 8.307 51.856 1.188 1.00 43.93 561 ASN A C 1
ATOM 4515 O O . ASN A 1 576 ? 7.468 51.585 0.374 1.00 44.02 561 ASN A O 1
ATOM 4520 N N . ARG A 1 577 ? 9.459 52.427 0.852 1.00 45.90 562 ARG A N 1
ATOM 4521 C CA . ARG A 1 577 ? 9.806 52.650 -0.568 1.00 50.85 562 ARG A CA 1
ATOM 4522 C C . ARG A 1 577 ? 10.101 51.341 -1.301 1.00 51.60 562 ARG A C 1
ATOM 4523 O O . ARG A 1 577 ? 9.894 51.252 -2.521 1.00 54.29 562 ARG A O 1
ATOM 4531 N N . TYR A 1 578 ? 10.613 50.335 -0.588 1.00 49.67 563 TYR A N 1
ATOM 4532 C CA . TYR A 1 578 ? 11.107 49.127 -1.261 1.00 51.20 563 TYR A CA 1
ATOM 4533 C C . TYR A 1 578 ? 9.980 48.307 -1.859 1.00 51.44 563 TYR A C 1
ATOM 4534 O O . TYR A 1 578 ? 10.099 47.666 -2.897 1.00 53.67 563 TYR A O 1
ATOM 4544 N N . GLN B 1 16 ? 39.180 64.172 69.667 1.00 61.96 1 GLN B N 1
ATOM 4545 C CA . GLN B 1 16 ? 39.103 63.897 68.188 1.00 61.94 1 GLN B CA 1
ATOM 4546 C C . GLN B 1 16 ? 39.356 62.425 67.833 1.00 54.91 1 GLN B C 1
ATOM 4547 O O . GLN B 1 16 ? 38.411 61.705 67.525 1.00 50.70 1 GLN B O 1
ATOM 4553 N N . THR B 1 17 ? 40.615 61.976 67.906 1.00 63.66 2 THR B N 1
ATOM 4554 C CA . THR B 1 17 ? 41.010 60.671 67.332 1.00 57.97 2 THR B CA 1
ATOM 4555 C C . THR B 1 17 ? 40.373 59.418 67.972 1.00 53.35 2 THR B C 1
ATOM 4556 O O . THR B 1 17 ? 40.082 58.457 67.271 1.00 49.88 2 THR B O 1
ATOM 4560 N N . SER B 1 18 ? 40.133 59.461 69.287 1.00 51.31 3 SER B N 1
ATOM 4561 C CA . SER B 1 18 ? 39.354 58.451 70.000 1.00 49.07 3 SER B CA 1
ATOM 4562 C C . SER B 1 18 ? 37.918 58.386 69.486 1.00 46.83 3 SER B C 1
ATOM 4563 O O . SER B 1 18 ? 37.260 57.391 69.736 1.00 48.25 3 SER B O 1
ATOM 4566 N N . GLU B 1 19 ? 37.441 59.427 68.777 1.00 43.74 4 GLU B N 1
ATOM 4567 C CA . GLU B 1 19 ? 36.087 59.474 68.230 1.00 41.16 4 GLU B CA 1
ATOM 4568 C C . GLU B 1 19 ? 35.975 59.032 66.759 1.00 40.17 4 GLU B C 1
ATOM 4569 O O . GLU B 1 19 ? 34.855 58.956 66.218 1.00 37.52 4 GLU B O 1
ATOM 4575 N N . TYR B 1 20 ? 37.098 58.658 66.131 1.00 38.71 5 TYR B N 1
ATOM 4576 C CA . TYR B 1 20 ? 37.029 58.096 64.771 1.00 38.47 5 TYR B CA 1
ATOM 4577 C C . TYR B 1 20 ? 36.428 56.707 64.832 1.00 38.06 5 TYR B C 1
ATOM 4578 O O . TYR B 1 20 ? 36.559 56.030 65.829 1.00 39.79 5 TYR B O 1
ATOM 4587 N N . TYR B 1 21 ? 35.772 56.295 63.764 1.00 36.70 6 TYR B N 1
ATOM 4588 C CA . TYR B 1 21 ? 35.124 55.019 63.728 1.00 36.26 6 TYR B CA 1
ATOM 4589 C C . TYR B 1 21 ? 34.935 54.590 62.320 1.00 36.66 6 TYR B C 1
ATOM 4590 O O . TYR B 1 21 ? 35.026 55.378 61.373 1.00 35.48 6 TYR B O 1
ATOM 4599 N N . GLN B 1 22 ? 34.655 53.306 62.220 1.00 38.43 7 GLN B N 1
ATOM 4600 C CA . GLN B 1 22 ? 34.266 52.669 60.997 1.00 39.36 7 GLN B CA 1
ATOM 4601 C C . GLN B 1 22 ? 32.773 52.313 61.039 1.00 37.14 7 GLN B C 1
ATOM 4602 O O . GLN B 1 22 ? 32.262 51.838 62.047 1.00 37.40 7 GLN B O 1
ATOM 4608 N N . GLU B 1 23 ? 32.109 52.546 59.918 1.00 34.67 8 GLU B N 1
ATOM 4609 C CA . GLU B 1 23 ? 30.752 52.122 59.677 1.00 33.12 8 GLU B CA 1
ATOM 4610 C C . GLU B 1 23 ? 30.679 50.617 59.507 1.00 34.02 8 GLU B C 1
ATOM 4611 O O . GLU B 1 23 ? 31.687 49.980 59.168 1.00 36.51 8 GLU B O 1
ATOM 4617 N N . ALA B 1 24 ? 29.470 50.072 59.662 1.00 33.47 9 ALA B N 1
ATOM 4618 C CA . ALA B 1 24 ? 29.160 48.680 59.297 1.00 34.98 9 ALA B CA 1
ATOM 4619 C C . ALA B 1 24 ? 29.271 48.518 57.795 1.00 34.78 9 ALA B C 1
ATOM 4620 O O . ALA B 1 24 ? 29.155 49.511 57.066 1.00 34.81 9 ALA B O 1
ATOM 4622 N N . ALA B 1 25 ? 29.483 47.282 57.351 1.00 34.43 10 ALA B N 1
ATOM 4623 C CA . ALA B 1 25 ? 29.403 46.950 55.938 1.00 35.84 10 ALA B CA 1
ATOM 4624 C C . ALA B 1 25 ? 27.971 47.141 55.418 1.00 35.48 10 ALA B C 1
ATOM 4625 O O . ALA B 1 25 ? 26.987 46.982 56.143 1.00 34.36 10 ALA B O 1
ATOM 4627 N N . ASN B 1 26 ? 27.860 47.564 54.165 1.00 35.28 11 ASN B N 1
ATOM 4628 C CA . ASN B 1 26 ? 26.576 47.778 53.544 1.00 34.90 11 ASN B CA 1
ATOM 4629 C C . ASN B 1 26 ? 25.888 46.436 53.329 1.00 36.56 11 ASN B C 1
ATOM 4630 O O . ASN B 1 26 ? 26.441 45.604 52.654 1.00 39.15 11 ASN B O 1
ATOM 4635 N N . PRO B 1 27 ? 24.685 46.200 53.886 1.00 36.53 12 PRO B N 1
ATOM 4636 C CA . PRO B 1 27 ? 23.962 44.975 53.543 1.00 36.73 12 PRO B CA 1
ATOM 4637 C C . PRO B 1 27 ? 23.570 44.871 52.066 1.00 36.82 12 PRO B C 1
ATOM 4638 O O . PRO B 1 27 ? 23.258 43.793 51.602 1.00 36.46 12 PRO B O 1
ATOM 4642 N N . ILE B 1 28 ? 23.537 45.980 51.341 1.00 37.15 13 ILE B N 1
ATOM 4643 C CA . ILE B 1 28 ? 23.165 45.929 49.923 1.00 37.49 13 ILE B CA 1
ATOM 4644 C C . ILE B 1 28 ? 24.423 45.979 49.060 1.00 37.72 13 ILE B C 1
ATOM 4645 O O . ILE B 1 28 ? 25.187 46.927 49.173 1.00 36.68 13 ILE B O 1
ATOM 4650 N N . ALA B 1 29 ? 24.615 44.960 48.211 1.00 37.79 14 ALA B N 1
ATOM 4651 C CA . ALA B 1 29 ? 25.719 44.913 47.265 1.00 39.34 14 ALA B CA 1
ATOM 4652 C C . ALA B 1 29 ? 25.567 46.037 46.279 1.00 38.96 14 ALA B C 1
ATOM 4653 O O . ALA B 1 29 ? 24.434 46.395 45.926 1.00 37.47 14 ALA B O 1
ATOM 4655 N N . THR B 1 30 ? 26.693 46.583 45.824 1.00 39.16 15 THR B N 1
ATOM 4656 C CA . THR B 1 30 ? 26.665 47.652 44.821 1.00 39.64 15 THR B CA 1
ATOM 4657 C C . THR B 1 30 ? 26.268 47.085 43.448 1.00 40.97 15 THR B C 1
ATOM 4658 O O . THR B 1 30 ? 26.781 46.056 43.032 1.00 43.30 15 THR B O 1
ATOM 4662 N N . ASN B 1 31 ? 25.334 47.762 42.776 1.00 39.96 16 ASN B N 1
ATOM 4663 C CA . ASN B 1 31 ? 24.899 47.371 41.459 1.00 40.12 16 ASN B CA 1
ATOM 4664 C C . ASN B 1 31 ? 25.665 48.180 40.398 1.00 40.54 16 ASN B C 1
ATOM 4665 O O . ASN B 1 31 ? 25.403 49.350 40.211 1.00 39.43 16 ASN B O 1
ATOM 4670 N N . PRO B 1 32 ? 26.591 47.547 39.683 1.00 41.43 17 PRO B N 1
ATOM 4671 C CA . PRO B 1 32 ? 27.408 48.336 38.760 1.00 41.41 17 PRO B CA 1
ATOM 4672 C C . PRO B 1 32 ? 26.628 49.036 37.609 1.00 40.53 17 PRO B C 1
ATOM 4673 O O . PRO B 1 32 ? 27.062 50.123 37.171 1.00 37.92 17 PRO B O 1
ATOM 4677 N N . ALA B 1 33 ? 25.479 48.461 37.156 1.00 40.83 18 ALA B N 1
ATOM 4678 C CA . ALA B 1 33 ? 24.688 49.071 36.028 1.00 40.84 18 ALA B CA 1
ATOM 4679 C C . ALA B 1 33 ? 24.232 50.495 36.428 1.00 38.59 18 ALA B C 1
ATOM 4680 O O . ALA B 1 33 ? 24.211 51.432 35.604 1.00 36.72 18 ALA B O 1
ATOM 4682 N N . LEU B 1 34 ? 23.972 50.678 37.723 1.00 37.57 19 LEU B N 1
ATOM 4683 C CA . LEU B 1 34 ? 23.618 52.015 38.228 1.00 37.13 19 LEU B CA 1
ATOM 4684 C C . LEU B 1 34 ? 24.721 53.043 37.966 1.00 37.12 19 LEU B C 1
ATOM 4685 O O . LEU B 1 34 ? 24.413 54.208 37.717 1.00 36.24 19 LEU B O 1
ATOM 4690 N N . TRP B 1 35 ? 25.985 52.593 37.991 1.00 37.21 20 TRP B N 1
ATOM 4691 C CA . TRP B 1 35 ? 27.136 53.480 37.863 1.00 37.22 20 TRP B CA 1
ATOM 4692 C C . TRP B 1 35 ? 27.721 53.604 36.486 1.00 38.96 20 TRP B C 1
ATOM 4693 O O . TRP B 1 35 ? 28.657 54.357 36.285 1.00 39.65 20 TRP B O 1
ATOM 4704 N N . ALA B 1 36 ? 27.203 52.889 35.508 1.00 41.34 21 ALA B N 1
ATOM 4705 C CA . ALA B 1 36 ? 27.929 52.776 34.261 1.00 43.19 21 ALA B CA 1
ATOM 4706 C C . ALA B 1 36 ? 27.987 54.055 33.410 1.00 45.24 21 ALA B C 1
ATOM 4707 O O . ALA B 1 36 ? 28.743 54.106 32.457 1.00 47.68 21 ALA B O 1
ATOM 4709 N N . LYS B 1 37 ? 27.197 55.069 33.715 1.00 45.42 22 LYS B N 1
ATOM 4710 C CA . LYS B 1 37 ? 27.309 56.367 33.026 1.00 47.98 22 LYS B CA 1
ATOM 4711 C C . LYS B 1 37 ? 27.983 57.451 33.859 1.00 47.24 22 LYS B C 1
ATOM 4712 O O . LYS B 1 37 ? 28.106 58.586 33.403 1.00 46.79 22 LYS B O 1
ATOM 4718 N N . VAL B 1 38 ? 28.423 57.105 35.069 1.00 44.83 23 VAL B N 1
ATOM 4719 C CA . VAL B 1 38 ? 29.262 57.999 35.853 1.00 43.49 23 VAL B CA 1
ATOM 4720 C C . VAL B 1 38 ? 30.726 57.921 35.388 1.00 43.30 23 VAL B C 1
ATOM 4721 O O . VAL B 1 38 ? 31.430 56.964 35.645 1.00 41.90 23 VAL B O 1
ATOM 4725 N N . THR B 1 39 ? 31.187 58.928 34.680 1.00 44.20 24 THR B N 1
ATOM 4726 C CA . THR B 1 39 ? 32.542 58.866 34.108 1.00 45.61 24 THR B CA 1
ATOM 4727 C C . THR B 1 39 ? 33.566 59.722 34.856 1.00 44.66 24 THR B C 1
ATOM 4728 O O . THR B 1 39 ? 34.733 59.665 34.558 1.00 45.25 24 THR B O 1
ATOM 4732 N N . ALA B 1 40 ? 33.149 60.500 35.837 1.00 43.01 25 ALA B N 1
ATOM 4733 C CA . ALA B 1 40 ? 34.087 61.315 36.624 1.00 43.18 25 ALA B CA 1
ATOM 4734 C C . ALA B 1 40 ? 33.444 61.570 37.977 1.00 41.56 25 ALA B C 1
ATOM 4735 O O . ALA B 1 40 ? 32.244 61.467 38.098 1.00 39.38 25 ALA B O 1
ATOM 4737 N N . PRO B 1 41 ? 34.240 61.891 38.994 1.00 41.86 26 PRO B N 1
ATOM 4738 C CA . PRO B 1 41 ? 33.630 62.233 40.265 1.00 41.21 26 PRO B CA 1
ATOM 4739 C C . PRO B 1 41 ? 32.785 63.463 40.101 1.00 41.18 26 PRO B C 1
ATOM 4740 O O . PRO B 1 41 ? 33.129 64.324 39.307 1.00 40.85 26 PRO B O 1
ATOM 4744 N N . GLN B 1 42 ? 31.672 63.533 40.815 1.00 39.62 27 GLN B N 1
ATOM 4745 C CA . GLN B 1 42 ? 30.709 64.594 40.580 1.00 39.37 27 GLN B CA 1
ATOM 4746 C C . GLN B 1 42 ? 30.498 65.255 41.904 1.00 37.55 27 GLN B C 1
ATOM 4747 O O . GLN B 1 42 ? 30.487 64.591 42.936 1.00 37.34 27 GLN B O 1
ATOM 4753 N N . ILE B 1 43 ? 30.329 66.566 41.872 1.00 36.86 28 ILE B N 1
ATOM 4754 C CA . ILE B 1 43 ? 30.168 67.332 43.087 1.00 36.20 28 ILE B CA 1
ATOM 4755 C C . ILE B 1 43 ? 29.019 68.295 42.854 1.00 36.15 28 ILE B C 1
ATOM 4756 O O . ILE B 1 43 ? 29.034 69.082 41.897 1.00 36.56 28 ILE B O 1
ATOM 4761 N N . SER B 1 44 ? 28.007 68.217 43.721 1.00 35.55 29 SER B N 1
ATOM 4762 C CA . SER B 1 44 ? 26.823 69.083 43.556 1.00 34.95 29 SER B CA 1
ATOM 4763 C C . SER B 1 44 ? 26.281 69.535 44.887 1.00 34.53 29 SER B C 1
ATOM 4764 O O . SER B 1 44 ? 26.426 68.848 45.939 1.00 32.57 29 SER B O 1
ATOM 4767 N N . TRP B 1 45 ? 25.590 70.663 44.873 1.00 33.51 30 TRP B N 1
ATOM 4768 C CA . TRP B 1 45 ? 24.657 70.844 45.964 1.00 32.42 30 TRP B CA 1
ATOM 4769 C C . TRP B 1 45 ? 23.562 69.755 45.852 1.00 31.97 30 TRP B C 1
ATOM 4770 O O . TRP B 1 45 ? 23.217 69.314 44.755 1.00 31.27 30 TRP B O 1
ATOM 4781 N N . GLY B 1 46 ? 23.049 69.320 46.993 1.00 30.57 31 GLY B N 1
ATOM 4782 C CA . GLY B 1 46 ? 21.856 68.481 47.060 1.00 30.45 31 GLY B CA 1
ATOM 4783 C C . GLY B 1 46 ? 20.853 69.128 47.979 1.00 30.24 31 GLY B C 1
ATOM 4784 O O . GLY B 1 46 ? 20.733 70.363 48.036 1.00 29.89 31 GLY B O 1
ATOM 4785 N N . SER B 1 47 ? 20.161 68.299 48.749 1.00 30.02 32 SER B N 1
ATOM 4786 C CA . SER B 1 47 ? 19.027 68.771 49.539 1.00 29.94 32 SER B CA 1
ATOM 4787 C C . SER B 1 47 ? 19.118 68.206 50.924 1.00 29.37 32 SER B C 1
ATOM 4788 O O . SER B 1 47 ? 19.445 67.014 51.089 1.00 26.27 32 SER B O 1
ATOM 4791 N N . THR B 1 48 ? 18.772 69.052 51.896 1.00 29.29 33 THR B N 1
ATOM 4792 C CA . THR B 1 48 ? 18.659 68.589 53.269 1.00 29.99 33 THR B CA 1
ATOM 4793 C C . THR B 1 48 ? 17.427 67.737 53.492 1.00 30.78 33 THR B C 1
ATOM 4794 O O . THR B 1 48 ? 17.298 67.196 54.591 1.00 29.59 33 THR B O 1
ATOM 4798 N N . ASP B 1 49 ? 16.571 67.589 52.455 1.00 29.96 34 ASP B N 1
ATOM 4799 C CA . ASP B 1 49 ? 15.437 66.650 52.504 1.00 29.53 34 ASP B CA 1
ATOM 4800 C C . ASP B 1 49 ? 15.804 65.180 52.195 1.00 29.28 34 ASP B C 1
ATOM 4801 O O . ASP B 1 49 ? 14.968 64.299 52.340 1.00 28.78 34 ASP B O 1
ATOM 4806 N N . ILE B 1 50 ? 17.024 64.934 51.764 1.00 29.01 35 ILE B N 1
ATOM 4807 C CA . ILE B 1 50 ? 17.417 63.642 51.202 1.00 29.15 35 ILE B CA 1
ATOM 4808 C C . ILE B 1 50 ? 18.564 62.965 52.004 1.00 28.25 35 ILE B C 1
ATOM 4809 O O . ILE B 1 50 ? 19.586 63.605 52.353 1.00 27.44 35 ILE B O 1
ATOM 4814 N N . ARG B 1 51 ? 18.377 61.669 52.274 1.00 27.36 36 ARG B N 1
ATOM 4815 C CA . ARG B 1 51 ? 19.403 60.787 52.796 1.00 27.09 36 ARG B CA 1
ATOM 4816 C C . ARG B 1 51 ? 19.970 60.111 51.510 1.00 27.83 36 ARG B C 1
ATOM 4817 O O . ARG B 1 51 ? 19.275 59.283 50.928 1.00 26.40 36 ARG B O 1
ATOM 4825 N N . TYR B 1 52 ? 21.187 60.466 51.066 1.00 28.49 37 TYR B N 1
ATOM 4826 C CA . TYR B 1 52 ? 21.760 59.900 49.834 1.00 30.38 37 TYR B CA 1
ATOM 4827 C C . TYR B 1 52 ? 22.249 58.531 50.149 1.00 30.27 37 TYR B C 1
ATOM 4828 O O . TYR B 1 52 ? 22.786 58.289 51.218 1.00 31.20 37 TYR B O 1
ATOM 4837 N N . LYS B 1 53 ? 21.955 57.605 49.260 1.00 30.15 38 LYS B N 1
ATOM 4838 C CA . LYS B 1 53 ? 22.301 56.225 49.480 1.00 30.46 38 LYS B CA 1
ATOM 4839 C C . LYS B 1 53 ? 23.760 56.142 49.190 1.00 30.67 38 LYS B C 1
ATOM 4840 O O . LYS B 1 53 ? 24.206 56.745 48.239 1.00 31.01 38 LYS B O 1
ATOM 4846 N N . LYS B 1 54 ? 24.468 55.326 49.965 1.00 29.68 39 LYS B N 1
ATOM 4847 C CA . LYS B 1 54 ? 25.893 55.184 49.798 1.00 31.32 39 LYS B CA 1
ATOM 4848 C C . LYS B 1 54 ? 26.257 54.476 48.473 1.00 31.80 39 LYS B C 1
ATOM 4849 O O . LYS B 1 54 ? 27.208 54.855 47.841 1.00 31.47 39 LYS B O 1
ATOM 4855 N N . GLU B 1 55 ? 25.457 53.499 48.054 1.00 31.68 40 GLU B N 1
ATOM 4856 C CA . GLU B 1 55 ? 25.826 52.583 46.964 1.00 33.07 40 GLU B CA 1
ATOM 4857 C C . GLU B 1 55 ? 25.210 52.917 45.616 1.00 32.59 40 GLU B C 1
ATOM 4858 O O . GLU B 1 55 ? 25.375 52.150 44.657 1.00 33.78 40 GLU B O 1
ATOM 4864 N N . GLU B 1 56 ? 24.478 54.033 45.548 1.00 32.36 41 GLU B N 1
ATOM 4865 C CA . GLU B 1 56 ? 23.865 54.511 44.287 1.00 33.56 41 GLU B CA 1
ATOM 4866 C C . GLU B 1 56 ? 24.430 55.881 43.930 1.00 32.52 41 GLU B C 1
ATOM 4867 O O . GLU B 1 56 ? 24.705 56.661 44.825 1.00 32.00 41 GLU B O 1
ATOM 4873 N N . PRO B 1 57 ? 24.580 56.199 42.632 1.00 32.43 42 PRO B N 1
ATOM 4874 C CA . PRO B 1 57 ? 24.952 57.592 42.329 1.00 32.80 42 PRO B CA 1
ATOM 4875 C C . PRO B 1 57 ? 23.885 58.580 42.853 1.00 33.28 42 PRO B C 1
ATOM 4876 O O . PRO B 1 57 ? 22.675 58.219 42.937 1.00 32.47 42 PRO B O 1
ATOM 4880 N N . ALA B 1 58 ? 24.304 59.802 43.158 1.00 32.79 43 ALA B N 1
ATOM 4881 C CA . ALA B 1 58 ? 23.360 60.811 43.628 1.00 32.10 43 ALA B CA 1
ATOM 4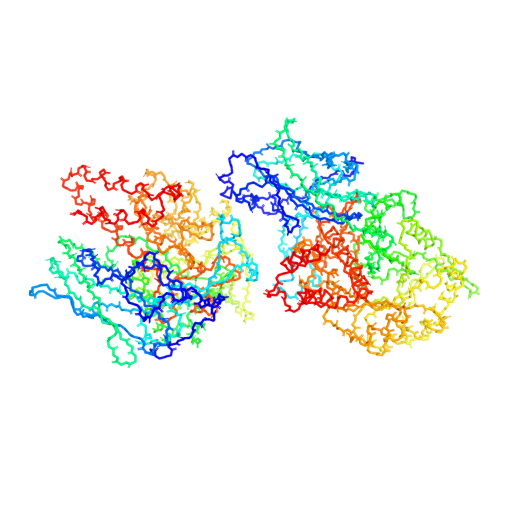882 C C . ALA B 1 58 ? 22.323 61.018 42.545 1.00 32.69 43 ALA B C 1
ATOM 4883 O O . ALA B 1 58 ? 22.703 61.150 41.369 1.00 33.15 43 ALA B O 1
ATOM 4885 N N . PRO B 1 59 ? 21.026 61.073 42.924 1.00 32.39 44 PRO B N 1
ATOM 4886 C CA . PRO B 1 59 ? 19.962 61.237 41.961 1.00 33.24 44 PRO B CA 1
ATOM 4887 C C . PRO B 1 59 ? 19.845 62.698 41.552 1.00 33.29 44 PRO B C 1
ATOM 4888 O O . PRO B 1 59 ? 18.913 63.384 41.966 1.00 33.02 44 PRO B O 1
ATOM 4892 N N . ILE B 1 60 ? 20.781 63.145 40.730 1.00 33.42 45 ILE B N 1
ATOM 4893 C CA . ILE B 1 60 ? 20.927 64.533 40.366 1.00 34.98 45 ILE B CA 1
ATOM 4894 C C . ILE B 1 60 ? 21.253 64.585 38.871 1.00 36.64 45 ILE B C 1
ATOM 4895 O O . ILE B 1 60 ? 22.271 64.082 38.442 1.00 37.37 45 ILE B O 1
ATOM 4900 N N . HIS B 1 61 ? 20.369 65.195 38.099 1.00 40.33 46 HIS B N 1
ATOM 4901 C CA . HIS B 1 61 ? 20.501 65.279 36.635 1.00 44.63 46 HIS B CA 1
ATOM 4902 C C . HIS B 1 61 ? 21.750 66.084 36.192 1.00 43.77 46 HIS B C 1
ATOM 4903 O O . HIS B 1 61 ? 22.531 65.615 35.366 1.00 44.39 46 HIS B O 1
ATOM 4910 N N . SER B 1 62 ? 21.914 67.301 36.712 1.00 41.71 47 SER B N 1
ATOM 4911 C CA . SER B 1 62 ? 23.110 68.125 36.425 1.00 42.56 47 SER B CA 1
ATOM 4912 C C . SER B 1 62 ? 23.577 68.746 37.685 1.00 39.90 47 SER B C 1
ATOM 4913 O O . SER B 1 62 ? 22.803 69.382 38.343 1.00 39.48 47 SER B O 1
ATOM 4916 N N . ALA B 1 63 ? 24.834 68.578 38.009 1.00 39.48 48 ALA B N 1
ATOM 4917 C CA . ALA B 1 63 ? 25.420 69.226 39.162 1.00 39.56 48 ALA B CA 1
ATOM 4918 C C . ALA B 1 63 ? 24.965 70.681 39.326 1.00 40.15 48 ALA B C 1
ATOM 4919 O O . ALA B 1 63 ? 24.941 71.462 38.390 1.00 40.20 48 ALA B O 1
ATOM 4921 N N . GLN B 1 64 ? 24.535 71.005 40.527 1.00 41.01 49 GLN B N 1
ATOM 4922 C CA . GLN B 1 64 ? 24.120 72.350 40.875 1.00 42.78 49 GLN B CA 1
ATOM 4923 C C . GLN B 1 64 ? 25.314 72.962 41.611 1.00 42.68 49 GLN B C 1
ATOM 4924 O O . GLN B 1 64 ? 25.727 72.483 42.712 1.00 39.44 49 GLN B O 1
ATOM 4930 N N . LYS B 1 65 ? 25.878 73.995 40.993 1.00 43.21 50 LYS B N 1
ATOM 4931 C CA . LYS B 1 65 ? 27.057 74.644 41.535 1.00 44.93 50 LYS B CA 1
ATOM 4932 C C . LYS B 1 65 ? 26.706 75.781 42.499 1.00 45.31 50 LYS B C 1
ATOM 4933 O O . LYS B 1 65 ? 27.518 76.093 43.379 1.00 47.24 50 LYS B O 1
ATOM 4939 N N . SER B 1 66 ? 25.501 76.355 42.412 1.00 45.03 51 SER B N 1
ATOM 4940 C CA . SER B 1 66 ? 25.100 77.412 43.379 1.00 44.56 51 SER B CA 1
ATOM 4941 C C . SER B 1 66 ? 23.891 77.101 44.259 1.00 43.41 51 SER B C 1
ATOM 4942 O O . SER B 1 66 ? 22.950 76.461 43.803 1.00 41.59 51 SER B O 1
ATOM 4945 N N . MET B 1 67 ? 23.928 77.605 45.506 1.00 43.26 52 MET B N 1
ATOM 4946 C CA . MET B 1 67 ? 22.886 77.405 46.523 1.00 42.96 52 MET B CA 1
ATOM 4947 C C . MET B 1 67 ? 22.495 78.789 47.059 1.00 43.27 52 MET B C 1
ATOM 4948 O O . MET B 1 67 ? 23.374 79.599 47.452 1.00 42.89 52 MET B O 1
ATOM 4953 N N . ASN B 1 68 ? 21.184 79.042 47.082 1.00 42.43 53 ASN B N 1
ATOM 4954 C CA . ASN B 1 68 ? 20.634 80.297 47.597 1.00 43.75 53 ASN B CA 1
ATOM 4955 C C . ASN B 1 68 ? 19.807 80.009 48.840 1.00 42.61 53 ASN B C 1
ATOM 4956 O O . ASN B 1 68 ? 18.833 79.270 48.779 1.00 43.42 53 ASN B O 1
ATOM 4961 N N . LEU B 1 69 ? 20.228 80.579 49.958 1.00 40.92 54 LEU B N 1
ATOM 4962 C CA . LEU B 1 69 ? 19.552 80.447 51.221 1.00 40.58 54 LEU B CA 1
ATOM 4963 C C . LEU B 1 69 ? 19.066 81.793 51.663 1.00 41.29 54 LEU B C 1
ATOM 4964 O O . LEU B 1 69 ? 19.661 82.814 51.302 1.00 42.62 54 LEU B O 1
ATOM 4969 N N . THR B 1 70 ? 17.992 81.776 52.456 1.00 40.42 55 THR B N 1
ATOM 4970 C CA . THR B 1 70 ? 17.451 82.956 53.112 1.00 39.95 55 THR B CA 1
ATOM 4971 C C . THR B 1 70 ? 17.273 82.640 54.583 1.00 38.26 55 THR B C 1
ATOM 4972 O O . THR B 1 70 ? 16.821 81.551 54.905 1.00 36.68 55 THR B O 1
ATOM 4976 N N . ALA B 1 71 ? 17.607 83.584 55.455 1.00 36.83 56 ALA B N 1
ATOM 4977 C CA . ALA B 1 71 ? 17.482 83.345 56.891 1.00 36.50 56 ALA B CA 1
ATOM 4978 C C . ALA B 1 71 ? 17.376 84.680 57.632 1.00 37.80 56 ALA B C 1
ATOM 4979 O O . ALA B 1 71 ? 17.623 85.761 57.062 1.00 37.92 56 ALA B O 1
ATOM 4981 N N . TRP B 1 72 ? 16.979 84.582 58.898 1.00 36.23 57 TRP B N 1
ATOM 4982 C CA . TRP B 1 72 ? 16.996 85.710 59.815 1.00 37.63 57 TRP B CA 1
ATOM 4983 C C . TRP B 1 72 ? 18.411 85.855 60.410 1.00 37.93 57 TRP B C 1
ATOM 4984 O O . TRP B 1 72 ? 19.174 84.905 60.406 1.00 37.45 57 TRP B O 1
ATOM 4995 N N . LYS B 1 73 ? 18.739 87.042 60.923 1.00 39.36 58 LYS B N 1
ATOM 4996 C CA . LYS B 1 73 ? 19.871 87.219 61.802 1.00 39.68 58 LYS B CA 1
ATOM 4997 C C . LYS B 1 73 ? 19.591 86.287 62.990 1.00 38.84 58 LYS B C 1
ATOM 4998 O O . LYS B 1 73 ? 18.461 86.264 63.464 1.00 39.13 58 LYS B O 1
ATOM 5004 N N . GLY B 1 74 ? 20.588 85.560 63.476 1.00 37.97 59 GLY B N 1
ATOM 5005 C CA . GLY B 1 74 ? 20.417 84.663 64.663 1.00 37.72 59 GLY B CA 1
ATOM 5006 C C . GLY B 1 74 ? 20.019 83.235 64.324 1.00 36.62 59 GLY B C 1
ATOM 5007 O O . GLY B 1 74 ? 20.028 82.341 65.201 1.00 34.61 59 GLY B O 1
ATOM 5008 N N . GLU B 1 75 ? 19.681 82.978 63.059 1.00 36.21 60 GLU B N 1
ATOM 5009 C CA . GLU B 1 75 ? 19.165 81.663 62.699 1.00 36.61 60 GLU B CA 1
ATOM 5010 C C . GLU B 1 75 ? 20.306 80.705 62.374 1.00 37.14 60 GLU B C 1
ATOM 5011 O O . GLU B 1 75 ? 21.372 81.130 61.879 1.00 39.19 60 GLU B O 1
ATOM 5017 N N . LYS B 1 76 ? 20.091 79.422 62.651 1.00 35.71 61 LYS B N 1
ATOM 5018 C CA . LYS B 1 76 ? 21.004 78.362 62.191 1.00 35.65 61 LYS B CA 1
ATOM 5019 C C . LYS B 1 76 ? 20.335 77.696 60.994 1.00 34.81 61 LYS B C 1
ATOM 5020 O O . LYS B 1 76 ? 19.195 77.243 61.107 1.00 32.41 61 LYS B O 1
ATOM 5026 N N . ILE B 1 77 ? 21.046 77.618 59.874 1.00 35.05 62 ILE B N 1
ATOM 5027 C CA . ILE B 1 77 ? 20.481 77.153 58.644 1.00 35.55 62 ILE B CA 1
ATOM 5028 C C . ILE B 1 77 ? 21.457 76.173 58.016 1.00 35.27 62 ILE B C 1
ATOM 5029 O O . ILE B 1 77 ? 22.682 76.336 58.122 1.00 36.37 62 ILE B O 1
ATOM 5034 N N . SER B 1 78 ? 20.919 75.159 57.348 1.00 33.23 63 SER B N 1
ATOM 5035 C CA . SER B 1 78 ? 21.756 74.094 56.775 1.00 31.78 63 SER B CA 1
ATOM 5036 C C . SER B 1 78 ? 21.661 73.967 55.267 1.00 30.78 63 SER B C 1
ATOM 5037 O O . SER B 1 78 ? 20.673 74.420 54.678 1.00 30.95 63 SER B O 1
ATOM 5040 N N . ALA B 1 79 ? 22.708 73.357 54.674 1.00 30.71 64 ALA B N 1
ATOM 5041 C CA . ALA B 1 79 ? 22.720 72.854 53.278 1.00 30.77 64 ALA B CA 1
ATOM 5042 C C . ALA B 1 79 ? 23.477 71.554 53.258 1.00 29.91 64 ALA B C 1
ATOM 5043 O O . ALA B 1 79 ? 24.326 71.316 54.095 1.00 30.86 64 ALA B O 1
ATOM 5045 N N . GLN B 1 80 ? 23.153 70.700 52.304 1.00 30.71 65 GLN B N 1
ATOM 5046 C CA . GLN B 1 80 ? 23.843 69.432 52.119 1.00 29.89 65 GLN B CA 1
ATOM 5047 C C . GLN B 1 80 ? 24.389 69.452 50.693 1.00 30.42 65 GLN B C 1
ATOM 5048 O O . GLN B 1 80 ? 23.658 69.768 49.720 1.00 31.15 65 GLN B O 1
ATOM 5054 N N . LEU B 1 81 ? 25.668 69.108 50.574 1.00 30.89 66 LEU B N 1
ATOM 5055 C CA . LEU B 1 81 ? 26.312 68.886 49.261 1.00 31.81 66 LEU B CA 1
ATOM 5056 C C . LEU B 1 81 ? 26.486 67.370 49.153 1.00 31.45 66 LEU B C 1
ATOM 5057 O O . LEU B 1 81 ? 26.331 66.630 50.164 1.00 28.12 66 LEU B O 1
ATOM 5062 N N . VAL B 1 82 ? 26.801 66.907 47.948 1.00 30.89 67 VAL B N 1
ATOM 5063 C CA . VAL B 1 82 ? 26.995 65.492 47.748 1.00 31.89 67 VAL B CA 1
ATOM 5064 C C . VAL B 1 82 ? 28.024 65.223 46.657 1.00 32.53 67 VAL B C 1
ATOM 5065 O O . VAL B 1 82 ? 28.108 65.932 45.619 1.00 34.86 67 VAL B O 1
ATOM 5069 N N . VAL B 1 83 ? 28.852 64.238 46.963 1.00 32.18 68 VAL B N 1
ATOM 5070 C CA . VAL B 1 83 ? 29.963 63.808 46.114 1.00 32.60 68 VAL B CA 1
ATOM 5071 C C . VAL B 1 83 ? 29.676 62.369 45.837 1.00 32.81 68 VAL B C 1
ATOM 5072 O O . VAL B 1 83 ? 29.353 61.573 46.773 1.00 31.10 68 VAL B O 1
ATOM 5076 N N . TRP B 1 84 ? 29.785 62.023 44.563 1.00 33.82 69 TRP B N 1
ATOM 5077 C CA . TRP B 1 84 ? 29.728 60.633 44.192 1.00 33.39 69 TRP B CA 1
ATOM 5078 C C . TRP B 1 84 ? 30.755 60.337 43.118 1.00 35.07 69 TRP B C 1
ATOM 5079 O O . TRP B 1 84 ? 31.062 61.194 42.245 1.00 35.17 69 TRP B O 1
ATOM 5090 N N . THR B 1 85 ? 31.294 59.118 43.171 1.00 35.30 70 THR B N 1
ATOM 5091 C CA . THR B 1 85 ? 32.510 58.833 42.431 1.00 36.30 70 THR B CA 1
ATOM 5092 C C . THR B 1 85 ? 32.538 57.418 41.866 1.00 36.31 70 THR B C 1
ATOM 5093 O O . THR B 1 85 ? 32.208 56.464 42.585 1.00 34.31 70 THR B O 1
ATOM 5097 N N . PRO B 1 86 ? 32.969 57.279 40.598 1.00 37.29 71 PRO B N 1
ATOM 5098 C CA . PRO B 1 86 ? 33.189 55.958 40.044 1.00 39.20 71 PRO B CA 1
ATOM 5099 C C . PRO B 1 86 ? 34.594 55.397 40.304 1.00 41.87 71 PRO B C 1
ATOM 5100 O O . PRO B 1 86 ? 34.965 54.389 39.699 1.00 43.47 71 PRO B O 1
ATOM 5104 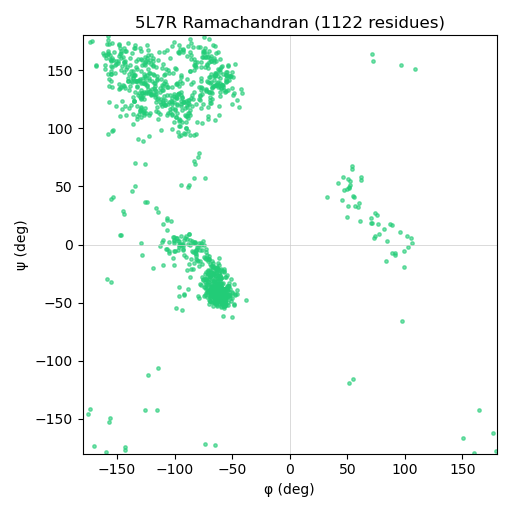N N . LYS B 1 87 ? 35.392 56.054 41.143 1.00 43.55 72 LYS B N 1
ATOM 5105 C CA . LYS B 1 87 ? 36.752 55.579 41.462 1.00 46.18 72 LYS B CA 1
ATOM 5106 C C . LYS B 1 87 ? 37.079 55.963 42.894 1.00 46.22 72 LYS B C 1
ATOM 5107 O O . LYS B 1 87 ? 36.373 56.780 43.510 1.00 45.38 72 LYS B O 1
ATOM 5113 N N . VAL B 1 88 ? 38.173 55.418 43.403 1.00 46.63 73 VAL B N 1
ATOM 5114 C CA . VAL B 1 88 ? 38.596 55.706 44.763 1.00 46.21 73 VAL B CA 1
ATOM 5115 C C . VAL B 1 88 ? 38.908 57.212 44.810 1.00 44.84 73 VAL B C 1
ATOM 5116 O O . VAL B 1 88 ? 39.426 57.737 43.868 1.00 44.59 73 VAL B O 1
ATOM 5120 N N . LEU B 1 89 ? 38.511 57.894 45.881 1.00 44.57 74 LEU B N 1
ATOM 5121 C CA . LEU B 1 89 ? 38.968 59.260 46.173 1.00 44.72 74 LEU B CA 1
ATOM 5122 C C . LEU B 1 89 ? 39.520 59.181 47.574 1.00 44.54 74 LEU B C 1
ATOM 5123 O O . LEU B 1 89 ? 38.755 58.880 48.501 1.00 41.60 74 LEU B O 1
ATOM 5128 N N . ASN B 1 90 ? 40.826 59.447 47.722 1.00 45.01 75 ASN B N 1
ATOM 5129 C CA . ASN B 1 90 ? 41.515 59.395 49.010 1.00 45.59 75 ASN B CA 1
ATOM 5130 C C . ASN B 1 90 ? 41.350 60.731 49.734 1.00 45.62 75 ASN B C 1
ATOM 5131 O O . ASN B 1 90 ? 41.409 61.800 49.124 1.00 45.06 75 ASN B O 1
ATOM 5136 N N . ASP B 1 91 ? 41.108 60.682 51.036 1.00 44.94 76 ASP B N 1
ATOM 5137 C CA . ASP B 1 91 ? 41.137 61.900 51.841 1.00 46.62 76 ASP B CA 1
ATOM 5138 C C . ASP B 1 91 ? 40.251 62.999 51.270 1.00 45.06 76 ASP B C 1
ATOM 5139 O O . ASP B 1 91 ? 40.689 64.120 51.053 1.00 46.09 76 ASP B O 1
ATOM 5144 N N . LEU B 1 92 ? 38.984 62.657 51.055 1.00 43.60 77 LEU B N 1
ATOM 5145 C CA . LEU B 1 92 ? 37.961 63.623 50.680 1.00 42.48 77 LEU B CA 1
ATOM 5146 C C . LEU B 1 92 ? 37.768 64.598 51.820 1.00 40.93 77 LEU B C 1
ATOM 5147 O O . LEU B 1 92 ? 37.750 64.207 52.977 1.00 37.96 77 LEU B O 1
ATOM 5152 N N . THR B 1 93 ? 37.657 65.868 51.474 1.00 41.80 78 THR B N 1
ATOM 5153 C CA . THR B 1 93 ? 37.506 66.894 52.465 1.00 43.17 78 THR B CA 1
ATOM 5154 C C . THR B 1 93 ? 36.769 68.123 51.897 1.00 42.74 78 THR B C 1
ATOM 5155 O O . THR B 1 93 ? 36.692 68.289 50.672 1.00 43.70 78 THR B O 1
ATOM 5159 N N . PHE B 1 94 ? 36.187 68.940 52.767 1.00 40.80 79 PHE B N 1
ATOM 5160 C CA . PHE B 1 94 ? 35.591 70.192 52.321 1.00 42.47 79 PHE B CA 1
ATOM 5161 C C . PHE B 1 94 ? 35.599 71.267 53.392 1.00 42.36 79 PHE B C 1
ATOM 5162 O O . PHE B 1 94 ? 35.645 70.992 54.570 1.00 41.38 79 PHE B O 1
ATOM 5170 N N . MET B 1 95 ? 35.583 72.505 52.961 1.00 44.44 80 MET B N 1
ATOM 5171 C CA . MET B 1 95 ? 35.632 73.589 53.902 1.00 47.89 80 MET B CA 1
ATOM 5172 C C . MET B 1 95 ? 34.919 74.747 53.295 1.00 47.27 80 MET B C 1
ATOM 5173 O O . MET B 1 95 ? 34.786 74.844 52.065 1.00 46.47 80 MET B O 1
ATOM 5178 N N . VAL B 1 96 ? 34.489 75.636 54.180 1.00 46.82 81 VAL B N 1
ATOM 5179 C CA . VAL B 1 96 ? 33.771 76.803 53.771 1.00 46.22 81 VAL B CA 1
ATOM 5180 C C . VAL B 1 96 ? 34.545 78.054 54.124 1.00 47.68 81 VAL B C 1
ATOM 5181 O O . VAL B 1 96 ? 35.075 78.189 55.245 1.00 48.64 81 VAL B O 1
ATOM 5185 N N . SER B 1 97 ? 34.552 78.964 53.158 1.00 46.60 82 SER B N 1
ATOM 5186 C CA . SER B 1 97 ? 35.148 80.272 53.307 1.00 47.94 82 SER B CA 1
ATOM 5187 C C . SER B 1 97 ? 34.275 81.174 54.167 1.00 47.70 82 SER B C 1
ATOM 5188 O O . SER B 1 97 ? 33.104 80.902 54.399 1.00 45.86 82 SER B O 1
ATOM 5191 N N . ASP B 1 98 ? 34.837 82.289 54.597 1.00 48.98 83 ASP B N 1
ATOM 5192 C CA . ASP B 1 98 ? 34.029 83.363 55.133 1.00 49.60 83 ASP B CA 1
ATOM 5193 C C . ASP B 1 98 ? 32.942 83.727 54.124 1.00 50.14 83 ASP B C 1
ATOM 5194 O O . ASP B 1 98 ? 33.093 83.515 52.916 1.00 49.42 83 ASP B O 1
ATOM 5199 N N . LEU B 1 99 ? 31.848 84.272 54.649 1.00 51.08 84 LEU B N 1
ATOM 5200 C CA . LEU B 1 99 ? 30.738 84.770 53.853 1.00 51.80 84 LEU B CA 1
ATOM 5201 C C . LEU B 1 99 ? 30.836 86.288 53.882 1.00 53.87 84 LEU B C 1
ATOM 5202 O O . LEU B 1 99 ? 30.895 86.872 54.967 1.00 53.07 84 LEU B O 1
ATOM 5207 N N . THR B 1 100 ? 30.930 86.903 52.701 1.00 55.21 85 THR B N 1
ATOM 5208 C CA . THR B 1 100 ? 31.140 88.352 52.589 1.00 58.69 85 THR B CA 1
ATOM 5209 C C . THR B 1 100 ? 30.038 89.005 51.789 1.00 60.17 85 THR B C 1
ATOM 5210 O O . THR B 1 100 ? 29.552 88.429 50.800 1.00 59.66 85 THR B O 1
ATOM 5214 N N . SER B 1 101 ? 29.647 90.199 52.246 1.00 61.92 86 SER B N 1
ATOM 5215 C CA . SER B 1 101 ? 28.608 91.022 51.616 1.00 62.52 86 SER B CA 1
ATOM 5216 C C . SER B 1 101 ? 29.170 92.408 51.493 1.00 64.89 86 SER B C 1
ATOM 5217 O O . SER B 1 101 ? 29.016 93.175 52.427 1.00 66.24 86 SER B O 1
ATOM 5220 N N . GLY B 1 102 ? 29.817 92.738 50.381 1.00 66.23 87 GLY B N 1
ATOM 5221 C CA . GLY B 1 102 ? 30.475 94.047 50.266 1.00 69.36 87 GLY B CA 1
ATOM 5222 C C . GLY B 1 102 ? 31.431 94.190 51.436 1.00 70.76 87 GLY B C 1
ATOM 5223 O O . GLY B 1 102 ? 32.347 93.389 51.577 1.00 69.85 87 GLY B O 1
ATOM 5224 N N . SER B 1 103 ? 31.184 95.154 52.318 1.00 73.06 88 SER B N 1
ATOM 5225 C CA . SER B 1 103 ? 32.088 95.390 53.445 1.00 75.42 88 SER B CA 1
ATOM 5226 C C . SER B 1 103 ? 31.938 94.395 54.623 1.00 73.17 88 SER B C 1
ATOM 5227 O O . SER B 1 103 ? 32.933 94.065 55.260 1.00 75.48 88 SER B O 1
ATOM 5230 N N . ALA B 1 104 ? 30.719 93.922 54.901 1.00 70.21 89 ALA B N 1
ATOM 5231 C CA . ALA B 1 104 ? 30.421 93.022 56.053 1.00 66.64 89 ALA B CA 1
ATOM 5232 C C . ALA B 1 104 ? 30.855 91.575 55.871 1.00 64.06 89 ALA B C 1
ATOM 5233 O O . ALA B 1 104 ? 31.027 91.112 54.753 1.00 64.53 89 ALA B O 1
ATOM 5235 N N . THR B 1 105 ? 30.954 90.845 56.983 1.00 63.00 90 THR B N 1
ATOM 5236 C CA . THR B 1 105 ? 31.429 89.448 56.994 1.00 60.46 90 THR B CA 1
ATOM 5237 C C . THR B 1 105 ? 30.709 88.523 58.019 1.00 58.24 90 THR B C 1
ATOM 5238 O O . THR B 1 105 ? 30.493 88.875 59.180 1.00 58.72 90 THR B O 1
ATOM 5242 N N . ILE B 1 106 ? 30.345 87.333 57.576 1.00 55.25 91 ILE B N 1
ATOM 5243 C CA . ILE B 1 106 ? 30.020 86.261 58.510 1.00 53.22 91 ILE B CA 1
ATOM 5244 C C . ILE B 1 106 ? 31.224 85.348 58.532 1.00 51.97 91 ILE B C 1
ATOM 5245 O O . ILE B 1 106 ? 31.543 84.718 57.529 1.00 50.76 91 ILE B O 1
ATOM 5250 N N . SER B 1 107 ? 31.896 85.327 59.677 1.00 52.58 92 SER B N 1
ATOM 5251 C CA . SER B 1 107 ? 33.136 84.584 59.895 1.00 52.95 92 SER B CA 1
ATOM 5252 C C . SER B 1 107 ? 32.902 83.101 59.741 1.00 51.52 92 SER B C 1
ATOM 5253 O O . SER B 1 107 ? 31.928 82.583 60.280 1.00 49.58 92 SER B O 1
ATOM 5256 N N . LYS B 1 108 ? 33.813 82.399 59.061 1.00 52.51 93 LYS B N 1
ATOM 5257 C CA . LYS B 1 108 ? 33.712 80.939 58.913 1.00 50.77 93 LYS B CA 1
ATOM 5258 C C . LYS B 1 108 ? 33.757 80.163 60.241 1.00 50.43 93 LYS B C 1
ATOM 5259 O O . LYS B 1 108 ? 33.487 78.963 60.271 1.00 49.90 93 LYS B O 1
ATOM 5265 N N . GLU B 1 109 ? 34.121 80.851 61.318 1.00 52.32 94 GLU B N 1
ATOM 5266 C CA . GLU B 1 109 ? 33.986 80.348 62.679 1.00 53.09 94 GLU B CA 1
ATOM 5267 C C . GLU B 1 109 ? 32.558 79.948 63.025 1.00 49.45 94 GLU B C 1
ATOM 5268 O O . GLU B 1 109 ? 32.354 79.134 63.906 1.00 48.54 94 GLU B O 1
ATOM 5274 N N . ASN B 1 110 ? 31.588 80.587 62.387 1.00 47.19 95 ASN B N 1
ATOM 5275 C CA . ASN B 1 110 ? 30.181 80.341 62.615 1.00 44.37 95 ASN B CA 1
ATOM 5276 C C . ASN B 1 110 ? 29.650 79.210 61.768 1.00 42.82 95 ASN B C 1
ATOM 5277 O O . ASN B 1 110 ? 28.445 78.921 61.826 1.00 39.00 95 ASN B O 1
ATOM 5282 N N . ILE B 1 111 ? 30.535 78.564 61.007 1.00 42.61 96 ILE B N 1
ATOM 5283 C CA . ILE B 1 111 ? 30.127 77.536 60.056 1.00 41.74 96 ILE B CA 1
ATOM 5284 C C . ILE B 1 111 ? 30.708 76.217 60.501 1.00 41.67 96 ILE B C 1
ATOM 5285 O O . ILE B 1 111 ? 31.897 76.113 60.701 1.00 41.13 96 ILE B O 1
ATOM 5290 N N . ARG B 1 112 ? 29.868 75.204 60.665 1.00 42.12 97 ARG B N 1
ATOM 5291 C CA . ARG B 1 112 ? 30.346 73.883 61.028 1.00 43.11 97 ARG B CA 1
ATOM 5292 C C . ARG B 1 112 ? 30.042 72.916 59.874 1.00 40.22 97 ARG B C 1
ATOM 5293 O O . ARG B 1 112 ? 29.045 73.044 59.219 1.00 39.34 97 ARG B O 1
ATOM 5301 N N . THR B 1 113 ? 30.958 71.996 59.610 1.00 38.90 98 THR B N 1
ATOM 5302 C CA . THR B 1 113 ? 30.810 71.023 58.575 1.00 37.04 98 THR B CA 1
ATOM 5303 C C . THR B 1 113 ? 30.816 69.625 59.191 1.00 36.19 98 THR B C 1
ATOM 5304 O O . THR B 1 113 ? 31.437 69.353 60.248 1.00 36.25 98 THR B O 1
ATOM 5308 N N . GLY B 1 114 ? 30.178 68.724 58.478 1.00 35.11 99 GLY B N 1
ATOM 5309 C CA . GLY B 1 114 ? 30.298 67.310 58.796 1.00 35.81 99 GLY B CA 1
ATOM 5310 C C . GLY B 1 114 ? 30.030 66.392 57.611 1.00 34.16 99 GLY B C 1
ATOM 5311 O O . GLY B 1 114 ? 29.311 66.733 56.672 1.00 32.97 99 GLY B O 1
ATOM 5312 N N . PHE B 1 115 ? 30.629 65.214 57.687 1.00 33.80 100 PHE B N 1
ATOM 5313 C CA . PHE B 1 115 ? 30.280 64.131 56.783 1.00 33.69 100 PHE B CA 1
ATOM 5314 C C . PHE B 1 115 ? 28.981 63.496 57.283 1.00 32.23 100 PHE B C 1
ATOM 5315 O O . PHE B 1 115 ? 28.821 63.318 58.500 1.00 33.25 100 PHE B O 1
ATOM 5323 N N . VAL B 1 116 ? 28.041 63.219 56.376 1.00 30.96 101 VAL B N 1
ATOM 5324 C CA . VAL B 1 116 ? 26.769 62.640 56.753 1.00 29.69 101 VAL B CA 1
ATOM 5325 C C . VAL B 1 116 ? 27.009 61.149 56.683 1.00 29.79 101 VAL B C 1
ATOM 5326 O O . VAL B 1 116 ? 27.064 60.574 55.590 1.00 29.73 101 VAL B O 1
ATOM 5330 N N . ARG B 1 117 ? 27.244 60.527 57.835 1.00 29.20 102 ARG B N 1
ATOM 5331 C CA . ARG B 1 117 ? 27.697 59.118 57.845 1.00 30.64 102 ARG B CA 1
ATOM 5332 C C . ARG B 1 117 ? 26.582 58.154 58.036 1.00 30.41 102 ARG B C 1
ATOM 5333 O O . ARG B 1 117 ? 25.454 58.555 58.414 1.00 30.80 102 ARG B O 1
ATOM 5341 N N . TYR B 1 118 ? 26.887 56.899 57.733 1.00 30.33 103 TYR B N 1
ATOM 5342 C CA . TYR B 1 118 ? 25.875 55.883 57.529 1.00 30.44 103 TYR B CA 1
ATOM 5343 C C . TYR B 1 118 ? 25.758 55.002 58.731 1.00 30.32 103 TYR B C 1
ATOM 5344 O O . TYR B 1 118 ? 26.786 54.554 59.283 1.00 30.10 103 TYR B O 1
ATOM 5353 N N . VAL B 1 119 ? 24.500 54.746 59.087 1.00 29.14 104 VAL B N 1
ATOM 5354 C CA . VAL B 1 119 ? 24.125 53.879 60.201 1.00 29.96 104 VAL B CA 1
ATOM 5355 C C . VAL B 1 119 ? 23.159 52.813 59.689 1.00 29.29 104 VAL B C 1
ATOM 5356 O O . VAL B 1 119 ? 22.336 53.070 58.820 1.00 28.64 104 VAL B O 1
ATOM 5360 N N . ILE B 1 120 ? 23.246 51.606 60.249 1.00 29.78 105 ILE B N 1
ATOM 5361 C CA . ILE B 1 120 ? 22.306 50.537 59.899 1.00 29.02 105 ILE B CA 1
ATOM 5362 C C . ILE B 1 120 ? 20.915 50.876 60.489 1.00 28.81 105 ILE B C 1
ATOM 5363 O O . ILE B 1 120 ? 20.789 51.382 61.594 1.00 27.34 105 ILE B O 1
ATOM 5368 N N . THR B 1 121 ? 19.901 50.594 59.703 1.00 28.61 106 THR B N 1
ATOM 5369 C CA . THR B 1 121 ? 18.522 50.782 60.064 1.00 29.00 106 THR B CA 1
ATOM 5370 C C . THR B 1 121 ? 17.702 49.587 59.532 1.00 30.16 106 THR B C 1
ATOM 5371 O O . THR B 1 121 ? 18.226 48.746 58.735 1.00 31.26 106 THR B O 1
ATOM 5375 N N . ASP B 1 122 ? 16.419 49.571 59.927 1.00 29.62 107 ASP B N 1
ATOM 5376 C CA . ASP B 1 122 ? 15.503 48.505 59.517 1.00 30.72 107 ASP B CA 1
ATOM 5377 C C . ASP B 1 122 ? 14.286 49.116 58.806 1.00 30.76 107 ASP B C 1
ATOM 5378 O O . ASP B 1 122 ? 14.434 49.610 57.683 1.00 31.69 107 ASP B O 1
ATOM 5383 N N . GLU B 1 123 ? 13.103 49.050 59.384 1.00 30.97 108 GLU B N 1
ATOM 5384 C CA . GLU B 1 123 ? 11.883 49.401 58.660 1.00 31.88 108 GLU B CA 1
ATOM 5385 C C . GLU B 1 123 ? 10.727 49.408 59.677 1.00 31.90 108 GLU B C 1
ATOM 5386 O O . GLU B 1 123 ? 10.877 49.019 60.860 1.00 31.08 108 GLU B O 1
ATOM 5392 N N . LEU B 1 124 ? 9.555 49.809 59.193 1.00 32.27 109 LEU B N 1
ATOM 5393 C CA . LEU B 1 124 ? 8.335 49.745 59.992 1.00 31.45 109 LEU B CA 1
ATOM 5394 C C . LEU B 1 124 ? 7.990 48.297 60.255 1.00 32.70 109 LEU B C 1
ATOM 5395 O O . LEU B 1 124 ? 8.576 47.374 59.628 1.00 31.85 109 LEU B O 1
ATOM 5400 N N . ASN B 1 125 ? 7.001 48.072 61.118 1.00 32.76 110 ASN B N 1
ATOM 5401 C CA . ASN B 1 125 ? 6.436 46.726 61.197 1.00 34.03 110 ASN B CA 1
ATOM 5402 C C . ASN B 1 125 ? 6.013 46.295 59.790 1.00 34.00 110 ASN B C 1
ATOM 5403 O O . ASN B 1 125 ? 5.808 47.146 58.907 1.00 32.74 110 ASN B O 1
ATOM 5408 N N . LYS B 1 126 ? 5.995 44.986 59.578 1.00 35.07 111 LYS B N 1
ATOM 5409 C CA . LYS B 1 126 ? 5.666 44.430 58.255 1.00 36.68 111 LYS B CA 1
ATOM 5410 C C . LYS B 1 126 ? 4.344 44.929 57.652 1.00 38.32 111 LYS B C 1
ATOM 5411 O O . LYS B 1 126 ? 4.262 45.125 56.439 1.00 38.80 111 LYS B O 1
ATOM 5417 N N . ASP B 1 127 ? 3.330 45.156 58.479 1.00 38.14 112 ASP B N 1
ATOM 5418 C CA . ASP B 1 127 ? 2.060 45.712 57.980 1.00 40.03 112 ASP B CA 1
ATOM 5419 C C . ASP B 1 127 ? 2.110 47.246 57.590 1.00 39.15 112 ASP B C 1
ATOM 5420 O O . ASP B 1 127 ? 1.152 47.782 57.047 1.00 39.58 112 ASP B O 1
ATOM 5425 N N . GLY B 1 128 ? 3.207 47.947 57.852 1.00 35.91 113 GLY B N 1
ATOM 5426 C CA . GLY B 1 128 ? 3.291 49.363 57.515 1.00 35.07 113 GLY B CA 1
ATOM 5427 C C . GLY B 1 128 ? 2.458 50.260 58.420 1.00 35.22 113 GLY B C 1
ATOM 5428 O O . GLY B 1 128 ? 2.436 51.456 58.181 1.00 35.98 113 GLY B O 1
ATOM 5429 N N . LEU B 1 129 ? 1.831 49.732 59.484 1.00 37.21 114 LEU B N 1
ATOM 5430 C CA . LEU B 1 129 ? 0.886 50.518 60.333 1.00 37.19 114 LEU B CA 1
ATOM 5431 C C . LEU B 1 129 ? 1.454 51.055 61.642 1.00 36.21 114 LEU B C 1
ATOM 5432 O O . LEU B 1 129 ? 0.771 51.781 62.364 1.00 34.87 114 LEU B O 1
ATOM 5437 N N . GLY B 1 130 ? 2.676 50.686 61.968 1.00 35.33 115 GLY B N 1
ATOM 5438 C CA . GLY B 1 130 ? 3.253 51.054 63.233 1.00 34.03 115 GLY B CA 1
ATOM 5439 C C . GLY B 1 130 ? 4.645 50.478 63.326 1.00 33.92 115 GLY B C 1
ATOM 5440 O O . GLY B 1 130 ? 5.141 49.847 62.363 1.00 31.30 115 GLY B O 1
ATOM 5441 N N . ALA B 1 131 ? 5.275 50.714 64.474 1.00 31.71 116 ALA B N 1
ATOM 5442 C CA . ALA B 1 131 ? 6.626 50.255 64.710 1.00 31.72 116 ALA B CA 1
ATOM 5443 C C . ALA B 1 131 ? 6.883 49.809 66.125 1.00 32.32 116 ALA B C 1
ATOM 5444 O O . ALA B 1 131 ? 8.039 49.877 66.564 1.00 31.93 116 ALA B O 1
ATOM 5446 N N . CYS B 1 132 ? 5.849 49.358 66.837 1.00 33.11 117 CYS B N 1
ATOM 5447 C CA . CYS B 1 132 ? 6.017 48.950 68.205 1.00 34.18 117 CYS B CA 1
ATOM 5448 C C . CYS B 1 132 ? 6.213 47.450 68.243 1.00 35.10 117 CYS B C 1
ATOM 5449 O O . CYS B 1 132 ? 6.046 46.769 67.212 1.00 35.60 117 CYS B O 1
ATOM 5452 N N . GLY B 1 133 ? 6.559 46.955 69.426 1.00 33.80 118 GLY B N 1
ATOM 5453 C CA . GLY B 1 133 ? 6.756 45.539 69.683 1.00 36.07 118 GLY B CA 1
ATOM 5454 C C . GLY B 1 133 ? 8.222 45.103 69.607 1.00 36.04 118 GLY B C 1
ATOM 5455 O O . GLY B 1 133 ? 9.049 45.741 68.922 1.00 33.73 118 GLY B O 1
ATOM 5456 N N . TYR B 1 134 ? 8.520 44.020 70.327 1.00 36.70 119 TYR B N 1
ATOM 5457 C CA . TYR B 1 134 ? 9.784 43.310 70.244 1.00 37.01 119 TYR B CA 1
ATOM 5458 C C . TYR B 1 134 ? 10.121 42.868 68.804 1.00 36.85 119 TYR B C 1
ATOM 5459 O O . TYR B 1 134 ? 9.240 42.517 68.020 1.00 37.85 119 TYR B O 1
ATOM 5468 N N . ARG B 1 135 ? 11.400 42.874 68.484 1.00 36.22 120 ARG B N 1
ATOM 5469 C CA . ARG B 1 135 ? 11.909 42.497 67.192 1.00 37.27 120 ARG B CA 1
ATOM 5470 C C . ARG B 1 135 ? 13.135 41.602 67.284 1.00 39.84 120 ARG B C 1
ATOM 5471 O O . ARG B 1 135 ? 14.019 41.837 68.120 1.00 39.65 120 ARG B O 1
ATOM 5479 N N . ASN B 1 136 ? 13.214 40.650 66.355 1.00 40.88 121 ASN B N 1
ATOM 5480 C CA . ASN B 1 136 ? 14.416 39.890 66.109 1.00 42.13 121 ASN B CA 1
ATOM 5481 C C . ASN B 1 136 ? 14.915 40.412 64.767 1.00 39.24 121 ASN B C 1
ATOM 5482 O O . ASN B 1 136 ? 14.207 40.322 63.747 1.00 38.29 121 ASN B O 1
ATOM 5487 N N . SER B 1 137 ? 16.124 40.956 64.741 1.00 36.42 122 SER B N 1
ATOM 5488 C CA . SER B 1 137 ? 16.603 41.648 63.556 1.00 36.04 122 SER B CA 1
ATOM 5489 C C . SER B 1 137 ? 16.617 40.819 62.274 1.00 36.66 122 SER B C 1
ATOM 5490 O O . SER B 1 137 ? 16.620 41.404 61.188 1.00 34.84 122 SER B O 1
ATOM 5493 N N . ALA B 1 138 ? 16.658 39.495 62.410 1.00 37.91 123 ALA B N 1
ATOM 5494 C CA . ALA B 1 138 ? 16.624 38.585 61.273 1.00 39.65 123 ALA B CA 1
ATOM 5495 C C . ALA B 1 138 ? 15.260 38.595 60.577 1.00 40.40 123 ALA B C 1
ATOM 5496 O O . ALA B 1 138 ? 15.168 38.219 59.419 1.00 42.47 123 ALA B O 1
ATOM 5498 N N . ASP B 1 139 ? 14.200 39.007 61.281 1.00 39.73 124 ASP B N 1
ATOM 5499 C CA . ASP B 1 139 ? 12.869 39.154 60.668 1.00 38.90 124 ASP B CA 1
ATOM 5500 C C . ASP B 1 139 ? 12.655 40.437 59.870 1.00 37.18 124 ASP B C 1
ATOM 5501 O O . ASP B 1 139 ? 11.604 40.634 59.304 1.00 36.88 124 ASP B O 1
ATOM 5506 N N . PHE B 1 140 ? 13.631 41.327 59.813 1.00 35.21 125 PHE B N 1
ATOM 5507 C CA . PHE B 1 140 ? 13.396 42.650 59.241 1.00 34.60 125 PHE B CA 1
ATOM 5508 C C . PHE B 1 140 ? 14.528 42.909 58.307 1.00 34.91 125 PHE B C 1
ATOM 5509 O O . PHE B 1 140 ? 15.615 42.397 58.525 1.00 35.07 125 PHE B O 1
ATOM 5517 N N . ASP B 1 141 ? 14.274 43.704 57.280 1.00 35.25 126 ASP B N 1
ATOM 5518 C CA . ASP B 1 141 ? 15.290 44.185 56.386 1.00 36.84 126 ASP B CA 1
ATOM 5519 C C . ASP B 1 141 ? 16.309 45.049 57.126 1.00 36.03 126 ASP B C 1
ATOM 5520 O O . ASP B 1 141 ? 16.100 45.493 58.287 1.00 33.36 126 ASP B O 1
ATOM 5525 N N . SER B 1 142 ? 17.411 45.268 56.426 1.00 36.37 127 SER B N 1
ATOM 5526 C CA . SER B 1 142 ? 18.601 45.908 56.932 1.00 37.35 127 SER B CA 1
ATOM 5527 C C . SER B 1 142 ? 19.118 46.813 55.828 1.00 36.28 127 SER B C 1
ATOM 5528 O O . SER B 1 142 ? 19.255 46.336 54.699 1.00 34.79 127 SER B O 1
ATOM 5531 N N . THR B 1 143 ? 19.463 48.058 56.132 1.00 34.29 128 THR B N 1
ATOM 5532 C CA . THR B 1 143 ? 20.134 48.939 55.150 1.00 33.50 128 THR B CA 1
ATOM 5533 C C . THR B 1 143 ? 20.992 49.972 55.815 1.00 33.11 128 THR B C 1
ATOM 5534 O O . THR B 1 143 ? 20.858 50.217 57.011 1.00 31.65 128 THR B O 1
ATOM 5538 N N . LEU B 1 144 ? 21.859 50.610 55.031 1.00 32.00 129 LEU B N 1
ATOM 5539 C CA . LEU B 1 144 ? 22.654 51.717 55.550 1.00 32.19 129 LEU B CA 1
ATOM 5540 C C . LEU B 1 144 ? 21.934 53.003 55.165 1.00 31.85 129 LEU B C 1
ATOM 5541 O O . LEU B 1 144 ? 21.570 53.160 53.998 1.00 30.61 129 LEU B O 1
ATOM 5546 N N . VAL B 1 145 ? 21.724 53.883 56.135 1.00 29.37 130 VAL B N 1
ATOM 5547 C CA . VAL B 1 145 ? 21.144 55.212 55.846 1.00 30.29 130 VAL B CA 1
ATOM 5548 C C . VAL B 1 145 ? 22.012 56.327 56.395 1.00 29.01 130 VAL B C 1
ATOM 5549 O O . VAL B 1 145 ? 22.606 56.196 57.432 1.00 27.72 130 VAL B O 1
ATOM 5553 N N . ALA B 1 146 ? 22.004 57.435 55.677 1.00 28.17 131 ALA B N 1
ATOM 5554 C CA . ALA B 1 146 ? 22.764 58.612 55.997 1.00 27.75 131 ALA B CA 1
ATOM 5555 C C . ALA B 1 146 ? 21.988 59.299 57.132 1.00 28.14 131 ALA B C 1
ATOM 5556 O O . ALA B 1 146 ? 20.773 59.563 57.015 1.00 27.61 131 ALA B O 1
ATOM 5558 N N . ASP B 1 147 ? 22.647 59.545 58.251 1.00 28.07 132 ASP B N 1
ATOM 5559 C CA . ASP B 1 147 ? 21.989 60.222 59.376 1.00 27.46 132 ASP B CA 1
ATOM 5560 C C . ASP B 1 147 ? 22.934 60.888 60.382 1.00 28.13 132 ASP B C 1
ATOM 5561 O O . ASP B 1 147 ? 22.547 61.893 61.000 1.00 29.01 132 ASP B O 1
ATOM 5566 N N . VAL B 1 148 ? 24.143 60.368 60.558 1.00 27.76 133 VAL B N 1
ATOM 5567 C CA . VAL B 1 148 ? 25.083 60.948 61.507 1.00 28.04 133 VAL B CA 1
ATOM 5568 C C . VAL B 1 148 ? 25.751 62.205 60.954 1.00 29.37 133 VAL B C 1
ATOM 5569 O O . VAL B 1 148 ? 26.318 62.136 59.874 1.00 27.55 133 VAL B O 1
ATOM 5573 N N . ILE B 1 149 ? 25.712 63.323 61.699 1.00 28.47 134 ILE B N 1
ATOM 5574 C CA . ILE B 1 149 ? 26.459 64.538 61.306 1.00 28.72 134 ILE B CA 1
ATOM 5575 C C . ILE B 1 149 ? 27.843 64.457 61.976 1.00 29.50 134 ILE B C 1
ATOM 5576 O O . ILE B 1 149 ? 28.015 64.841 63.144 1.00 28.30 134 ILE B O 1
ATOM 5581 N N . ASP B 1 150 ? 28.837 63.936 61.233 1.00 30.63 135 ASP B N 1
ATOM 5582 C CA . ASP B 1 150 ? 30.192 63.683 61.789 1.00 31.17 135 ASP B CA 1
ATOM 5583 C C . ASP B 1 150 ? 31.063 64.898 61.480 1.00 32.31 135 ASP B C 1
ATOM 5584 O O . ASP B 1 150 ? 31.662 65.024 60.401 1.00 32.27 135 ASP B O 1
ATOM 5589 N N . HIS B 1 151 ? 31.102 65.780 62.466 1.00 31.65 136 HIS B N 1
ATOM 5590 C CA . HIS B 1 151 ? 31.846 67.013 62.412 1.00 33.22 136 HIS B CA 1
ATOM 5591 C C . HIS B 1 151 ? 33.269 66.836 62.975 1.00 33.85 136 HIS B C 1
ATOM 5592 O O . HIS B 1 151 ? 33.982 67.813 63.132 1.00 34.94 136 HIS B O 1
ATOM 5599 N N . ILE B 1 152 ? 33.643 65.611 63.353 1.00 33.75 137 ILE B N 1
ATOM 5600 C CA . ILE B 1 152 ? 34.926 65.326 63.985 1.00 34.84 137 ILE B CA 1
ATOM 5601 C C . ILE B 1 152 ? 35.927 64.781 62.939 1.00 35.29 137 ILE B C 1
ATOM 5602 O O . ILE B 1 152 ? 37.053 65.272 62.826 1.00 35.71 137 ILE B O 1
ATOM 5607 N N . THR B 1 153 ? 35.543 63.721 62.223 1.00 34.43 138 THR B N 1
ATOM 5608 C CA . THR B 1 153 ? 36.463 63.076 61.272 1.00 35.75 138 THR B CA 1
ATOM 5609 C C . THR B 1 153 ? 36.897 64.063 60.155 1.00 36.27 138 THR B C 1
ATOM 5610 O O . THR B 1 153 ? 36.089 64.442 59.384 1.00 37.18 138 THR B O 1
ATOM 5614 N N . PRO B 1 154 ? 38.168 64.497 60.087 1.00 39.92 139 PRO B N 1
ATOM 5615 C CA . PRO B 1 154 ? 38.504 65.517 59.073 1.00 40.78 139 PRO B CA 1
ATOM 5616 C C . PRO B 1 154 ? 38.517 65.072 57.612 1.00 40.40 139 PRO B C 1
ATOM 5617 O O . PRO B 1 154 ? 38.355 65.910 56.749 1.00 40.34 139 PRO B O 1
ATOM 5621 N N . THR B 1 155 ? 38.721 63.797 57.321 1.00 39.64 140 THR B N 1
ATOM 5622 C CA . THR B 1 155 ? 38.696 63.343 55.932 1.00 41.68 140 THR B CA 1
ATOM 5623 C C . THR B 1 155 ? 38.133 61.942 55.856 1.00 41.83 140 THR B C 1
ATOM 5624 O O . THR B 1 155 ? 38.173 61.212 56.847 1.00 42.16 140 THR B O 1
ATOM 5628 N N . LEU B 1 156 ? 37.691 61.570 54.659 1.00 40.43 141 LEU B N 1
ATOM 5629 C CA . LEU B 1 156 ? 37.216 60.239 54.380 1.00 40.78 141 LEU B CA 1
ATOM 5630 C C . LEU B 1 156 ? 37.730 59.780 53.049 1.00 41.66 141 LEU B C 1
ATOM 5631 O O . LEU B 1 156 ? 37.750 60.560 52.083 1.00 44.00 141 LEU B O 1
ATOM 5636 N N . THR B 1 157 ? 38.108 58.514 52.962 1.00 41.10 142 THR B N 1
ATOM 5637 C CA . THR B 1 157 ? 38.391 57.916 51.646 1.00 42.34 142 THR B CA 1
ATOM 5638 C C . THR B 1 157 ? 37.160 57.212 51.092 1.00 42.31 142 THR B C 1
ATOM 5639 O O . THR B 1 157 ? 36.571 56.367 51.757 1.00 43.03 142 THR B O 1
ATOM 5643 N N . LEU B 1 158 ? 36.764 57.543 49.876 1.00 43.09 143 LEU B N 1
ATOM 5644 C CA . LEU B 1 158 ? 35.594 56.888 49.295 1.00 42.53 143 LEU B CA 1
ATOM 5645 C C . LEU B 1 158 ? 36.041 55.805 48.326 1.00 43.78 143 LEU B C 1
ATOM 5646 O O . LEU B 1 158 ? 36.832 56.080 47.447 1.00 43.78 143 LEU B O 1
ATOM 5651 N N . PRO B 1 159 ? 35.523 54.577 48.486 1.00 43.48 144 PRO B N 1
ATOM 5652 C CA . PRO B 1 159 ? 35.732 53.566 47.464 1.00 43.78 144 PRO B CA 1
ATOM 5653 C C . PRO B 1 159 ? 35.071 53.881 46.144 1.00 42.43 144 PRO B C 1
ATOM 5654 O O . PRO B 1 159 ? 34.131 54.649 46.077 1.00 40.74 144 PRO B O 1
ATOM 5658 N N . ALA B 1 160 ? 35.577 53.252 45.100 1.00 42.80 145 ALA B N 1
ATOM 5659 C CA . ALA B 1 160 ? 34.903 53.198 43.811 1.00 42.82 145 ALA B CA 1
ATOM 5660 C C . ALA B 1 160 ? 33.364 52.949 43.896 1.00 40.78 145 ALA B C 1
ATOM 5661 O O . ALA B 1 160 ? 32.916 52.101 44.657 1.00 40.80 145 ALA B O 1
ATOM 5663 N N . ASN B 1 161 ? 32.579 53.721 43.137 1.00 38.35 146 ASN B N 1
ATOM 5664 C CA . ASN B 1 161 ? 31.110 53.563 43.070 1.00 38.06 146 ASN B CA 1
ATOM 5665 C C . ASN B 1 161 ? 30.492 53.810 44.434 1.00 36.54 146 ASN B C 1
ATOM 5666 O O . ASN B 1 161 ? 29.845 52.940 45.014 1.00 37.61 146 ASN B O 1
ATOM 5671 N N . SER B 1 162 ? 30.738 54.999 44.955 1.00 35.30 147 SER B N 1
ATOM 5672 C CA . SER B 1 162 ? 30.135 55.396 46.206 1.00 35.13 147 SER B CA 1
ATOM 5673 C C . SER B 1 162 ? 29.844 56.893 46.262 1.00 33.27 147 SER B C 1
ATOM 5674 O O . SER B 1 162 ? 30.362 57.666 45.476 1.00 34.34 147 SER B O 1
ATOM 5677 N N . THR B 1 163 ? 28.996 57.246 47.224 1.00 32.09 148 THR B N 1
ATOM 5678 C CA . THR B 1 163 ? 28.382 58.537 47.353 1.00 32.68 148 THR B CA 1
ATOM 5679 C C . THR B 1 163 ? 28.530 58.962 48.823 1.00 33.58 148 THR B C 1
ATOM 5680 O O . THR B 1 163 ? 28.425 58.117 49.740 1.00 33.12 148 THR B O 1
ATOM 5684 N N . GLN B 1 164 ? 28.815 60.259 49.016 1.00 33.43 149 GLN B N 1
ATOM 5685 C CA . GLN B 1 164 ? 29.045 60.851 50.323 1.00 33.26 149 GLN B CA 1
ATOM 5686 C C . GLN B 1 164 ? 28.463 62.283 50.390 1.00 33.43 149 GLN B C 1
ATOM 5687 O O . GLN B 1 164 ? 28.847 63.208 49.616 1.00 32.73 149 GLN B O 1
ATOM 5693 N N . GLY B 1 165 ? 27.511 62.428 51.318 1.00 32.05 150 GLY B N 1
ATOM 5694 C CA . GLY B 1 165 ? 26.922 63.714 51.642 1.00 32.06 150 GLY B CA 1
ATOM 5695 C C . GLY B 1 165 ? 27.768 64.491 52.612 1.00 31.33 150 GLY B C 1
ATOM 5696 O O . GLY B 1 165 ? 28.459 63.903 53.443 1.00 31.41 150 GLY B O 1
ATOM 5697 N N . GLY B 1 166 ? 27.690 65.817 52.506 1.00 31.45 151 GLY B N 1
ATOM 5698 C CA . GLY B 1 166 ? 28.340 66.719 53.446 1.00 32.09 151 GLY B CA 1
ATOM 5699 C C . GLY B 1 166 ? 27.384 67.774 53.974 1.00 32.32 151 GLY B C 1
ATOM 5700 O O . GLY B 1 166 ? 26.760 68.490 53.216 1.00 32.97 151 GLY B O 1
ATOM 5701 N N . TRP B 1 167 ? 27.293 67.885 55.280 1.00 31.22 152 TRP B N 1
ATOM 5702 C CA . TRP B 1 167 ? 26.423 68.842 55.910 1.00 31.37 152 TRP B CA 1
ATOM 5703 C C . TRP B 1 167 ? 27.148 70.127 56.273 1.00 31.57 152 TRP B C 1
ATOM 5704 O O . TRP B 1 167 ? 28.252 70.075 56.742 1.00 33.12 152 TRP B O 1
ATOM 5715 N N . ILE B 1 168 ? 26.503 71.266 56.090 1.00 31.79 153 ILE B N 1
ATOM 5716 C CA . ILE B 1 168 ? 27.035 72.585 56.405 1.00 33.16 153 ILE B CA 1
ATOM 5717 C C . ILE B 1 168 ? 25.999 73.322 57.263 1.00 33.45 153 ILE B C 1
ATOM 5718 O O . ILE B 1 168 ? 24.842 73.414 56.878 1.00 33.36 153 ILE B O 1
ATOM 5723 N N . SER B 1 169 ? 26.398 73.806 58.436 1.00 35.58 154 SER B N 1
ATOM 5724 C CA . SER B 1 169 ? 25.525 74.571 59.355 1.00 35.44 154 SER B CA 1
ATOM 5725 C C . SER B 1 169 ? 26.140 75.959 59.469 1.00 36.35 154 SER B C 1
ATOM 5726 O O . SER B 1 169 ? 27.340 76.097 59.744 1.00 35.97 154 SER B O 1
ATOM 5729 N N . VAL B 1 170 ? 25.318 76.973 59.224 1.00 36.29 155 VAL B N 1
ATOM 5730 C CA . VAL B 1 170 ? 25.729 78.368 59.292 1.00 37.27 155 VAL B CA 1
ATOM 5731 C C . VAL B 1 170 ? 24.955 78.963 60.443 1.00 37.86 155 VAL B C 1
ATOM 5732 O O . VAL B 1 170 ? 23.748 79.107 60.335 1.00 37.18 155 VAL B O 1
ATOM 5736 N N . ASN B 1 171 ? 25.640 79.239 61.542 1.00 39.01 156 ASN B N 1
ATOM 5737 C CA . ASN B 1 171 ? 25.072 79.927 62.706 1.00 41.33 156 ASN B CA 1
ATOM 5738 C C . ASN B 1 171 ? 25.275 81.432 62.556 1.00 42.42 156 ASN B C 1
ATOM 5739 O O . ASN B 1 171 ? 26.346 81.949 62.882 1.00 43.77 156 ASN B O 1
ATOM 5744 N N . ILE B 1 172 ? 24.225 82.126 62.126 1.00 41.31 157 ILE B N 1
ATOM 5745 C CA . ILE B 1 172 ? 24.303 83.529 61.745 1.00 42.69 157 ILE B CA 1
ATOM 5746 C C . ILE B 1 172 ? 24.246 84.390 63.002 1.00 43.35 157 ILE B C 1
ATOM 5747 O O . ILE B 1 172 ? 23.285 84.309 63.747 1.00 41.98 157 ILE B O 1
ATOM 5752 N N . PRO B 1 173 ? 25.278 85.219 63.249 1.00 45.26 158 PRO B N 1
ATOM 5753 C CA . PRO B 1 173 ? 25.167 85.993 64.504 1.00 46.66 158 PRO B CA 1
ATOM 5754 C C . PRO B 1 173 ? 23.997 86.957 64.535 1.00 47.46 158 PRO B C 1
ATOM 5755 O O . PRO B 1 173 ? 23.508 87.355 63.491 1.00 48.97 158 PRO B O 1
ATOM 5759 N N . GLN B 1 174 ? 23.590 87.322 65.740 1.00 48.30 159 GLN B N 1
ATOM 5760 C CA . GLN B 1 174 ? 22.570 88.348 66.023 1.00 50.32 159 GLN B CA 1
ATOM 5761 C C . GLN B 1 174 ? 22.915 89.686 65.379 1.00 51.57 159 GLN B C 1
ATOM 5762 O O . GLN B 1 174 ? 22.046 90.391 64.841 1.00 50.53 159 GLN B O 1
ATOM 5768 N N . GLY B 1 175 ? 24.194 90.042 65.504 1.00 52.21 160 GLY B N 1
ATOM 5769 C CA . GLY B 1 175 ? 24.724 91.293 64.998 1.00 53.53 160 GLY B CA 1
ATOM 5770 C C . GLY B 1 175 ? 24.811 91.371 63.481 1.00 53.28 160 GLY B C 1
ATOM 5771 O O . GLY B 1 175 ? 24.956 92.457 62.932 1.00 54.39 160 GLY B O 1
ATOM 5772 N N . THR B 1 176 ? 24.691 90.256 62.776 1.00 50.43 161 THR B N 1
ATOM 5773 C CA . THR B 1 176 ? 24.871 90.301 61.335 1.00 51.18 161 THR B CA 1
ATOM 5774 C C . THR B 1 176 ? 24.038 91.410 60.624 1.00 52.44 161 THR B C 1
ATOM 5775 O O . THR B 1 176 ? 22.872 91.629 60.921 1.00 52.22 161 THR B O 1
ATOM 5779 N N . LYS B 1 177 ? 24.671 92.140 59.721 1.00 54.36 162 LYS B N 1
ATOM 5780 C CA . LYS B 1 177 ? 23.965 93.174 58.983 1.00 56.16 162 LYS B CA 1
ATOM 5781 C C . LYS B 1 177 ? 23.130 92.521 57.922 1.00 53.63 162 LYS B C 1
ATOM 5782 O O . LYS B 1 177 ? 23.574 91.592 57.302 1.00 51.54 162 LYS B O 1
ATOM 5788 N N . ALA B 1 178 ? 21.930 93.034 57.713 1.00 53.73 163 ALA B N 1
ATOM 5789 C CA . ALA B 1 178 ? 21.048 92.499 56.703 1.00 52.82 163 ALA B CA 1
ATOM 5790 C C . ALA B 1 178 ? 21.650 92.741 55.319 1.00 53.49 163 ALA B C 1
ATOM 5791 O O . ALA B 1 178 ? 22.159 93.820 55.060 1.00 53.41 163 ALA B O 1
ATOM 5793 N N . GLY B 1 179 ? 21.605 91.726 54.452 1.00 52.43 164 GLY B N 1
ATOM 5794 C CA . GLY B 1 179 ? 22.190 91.838 53.105 1.00 53.76 164 GLY B CA 1
ATOM 5795 C C . GLY B 1 179 ? 22.470 90.497 52.469 1.00 52.61 164 GLY B C 1
ATOM 5796 O O . GLY B 1 179 ? 22.181 89.441 53.064 1.00 50.57 164 GLY B O 1
ATOM 5797 N N . LYS B 1 180 ? 23.014 90.540 51.256 1.00 54.08 165 LYS B N 1
ATOM 5798 C CA . LYS B 1 180 ? 23.305 89.346 50.473 1.00 53.77 165 LYS B CA 1
ATOM 5799 C C . LYS B 1 180 ? 24.783 88.976 50.633 1.00 53.29 165 LYS B C 1
ATOM 5800 O O . LYS B 1 180 ? 25.657 89.775 50.273 1.00 53.80 165 LYS B O 1
ATOM 5806 N N . TYR B 1 181 ? 25.048 87.769 51.156 1.00 49.77 166 TYR B N 1
ATOM 5807 C CA . TYR B 1 181 ? 26.392 87.309 51.503 1.00 49.27 166 TYR B CA 1
ATOM 5808 C C . TYR B 1 181 ? 26.748 86.204 50.529 1.00 49.39 166 TYR B C 1
ATOM 5809 O O . TYR B 1 181 ? 25.867 85.492 50.016 1.00 47.74 166 TYR B O 1
ATOM 5818 N N . THR B 1 182 ? 28.040 86.065 50.278 1.00 51.32 167 THR B N 1
ATOM 5819 C CA . THR B 1 182 ? 28.565 85.137 49.272 1.00 51.73 167 THR B CA 1
ATOM 5820 C C . THR B 1 182 ? 29.754 84.433 49.859 1.00 50.44 167 THR B C 1
ATOM 5821 O O . THR B 1 182 ? 30.525 85.046 50.561 1.00 51.07 167 THR B O 1
ATOM 5825 N N . GLY B 1 183 ? 29.909 83.156 49.535 1.00 49.09 168 GLY B N 1
ATOM 5826 C CA . GLY B 1 183 ? 31.106 82.372 49.914 1.00 48.16 168 GLY B CA 1
ATOM 5827 C C . GLY B 1 183 ? 31.352 81.142 49.048 1.00 46.44 168 GLY B C 1
ATOM 5828 O O . GLY B 1 183 ? 30.553 80.801 48.146 1.00 44.46 168 GLY B O 1
ATOM 5829 N N . THR B 1 184 ? 32.467 80.475 49.320 1.00 45.75 169 THR B N 1
ATOM 5830 C CA . THR B 1 184 ? 32.913 79.373 48.485 1.00 44.98 169 THR B CA 1
ATOM 5831 C C . THR B 1 184 ? 33.102 78.153 49.352 1.00 44.01 169 THR B C 1
ATOM 5832 O O . THR B 1 184 ? 33.680 78.243 50.445 1.00 43.92 169 THR B O 1
ATOM 5836 N N . VAL B 1 185 ? 32.537 77.031 48.891 1.00 44.16 170 VAL B N 1
ATOM 5837 C CA . VAL B 1 185 ? 32.728 75.709 49.520 1.00 43.52 170 VAL B CA 1
ATOM 5838 C C . VAL B 1 185 ? 33.733 75.008 48.637 1.00 45.29 170 VAL B C 1
ATOM 5839 O O . VAL B 1 185 ? 33.494 74.883 47.438 1.00 46.71 170 VAL B O 1
ATOM 5843 N N . THR B 1 186 ? 34.877 74.619 49.200 1.00 45.80 171 THR B N 1
ATOM 5844 C CA . THR B 1 186 ? 35.954 74.039 48.393 1.00 46.24 171 THR B CA 1
ATOM 5845 C C . THR B 1 186 ? 36.012 72.557 48.741 1.00 44.67 171 THR B C 1
ATOM 5846 O O . THR B 1 186 ? 36.151 72.213 49.892 1.00 44.43 171 THR B O 1
ATOM 5850 N N . VAL B 1 187 ? 35.831 71.689 47.751 1.00 44.13 172 VAL B N 1
ATOM 5851 C CA . VAL B 1 187 ? 35.901 70.243 47.961 1.00 43.11 172 VAL B CA 1
ATOM 5852 C C . VAL B 1 187 ? 37.217 69.723 47.428 1.00 45.63 172 VAL B C 1
ATOM 5853 O O . VAL B 1 187 ? 37.567 70.015 46.269 1.00 45.41 172 VAL B O 1
ATOM 5857 N N . LYS B 1 188 ? 37.944 68.959 48.262 1.00 55.22 173 LYS B N 1
ATOM 5858 C CA . LYS B 1 188 ? 39.256 68.406 47.887 1.00 57.74 173 LYS B CA 1
ATOM 5859 C C . LYS B 1 188 ? 39.374 66.919 48.115 1.00 56.40 173 LYS B C 1
ATOM 5860 O O . LYS B 1 188 ? 38.717 66.347 48.998 1.00 52.89 173 LYS B O 1
ATOM 5866 N N . ALA B 1 189 ? 40.261 66.310 47.337 1.00 56.67 174 ALA B N 1
ATOM 5867 C CA . ALA B 1 189 ? 40.692 64.957 47.614 1.00 58.14 174 ALA B CA 1
ATOM 5868 C C . ALA B 1 189 ? 42.015 64.680 46.932 1.00 61.12 174 ALA B C 1
ATOM 5869 O O . ALA B 1 189 ? 42.407 65.403 46.033 1.00 60.62 174 ALA B O 1
ATOM 5871 N N . ASP B 1 190 ? 42.681 63.616 47.376 1.00 63.72 175 ASP B N 1
ATOM 5872 C CA . ASP B 1 190 ? 43.959 63.159 46.789 1.00 68.44 175 ASP B CA 1
ATOM 5873 C C . ASP B 1 190 ? 45.070 64.224 46.901 1.00 71.36 175 ASP B C 1
ATOM 5874 O O . ASP B 1 190 ? 46.045 64.139 46.191 1.00 73.48 175 ASP B O 1
ATOM 5879 N N . GLY B 1 191 ? 44.943 65.192 47.815 1.00 72.96 176 GLY B N 1
ATOM 5880 C CA . GLY B 1 191 ? 45.711 66.444 47.718 1.00 75.16 176 GLY B CA 1
ATOM 5881 C C . GLY B 1 191 ? 44.866 67.534 47.069 1.00 75.48 176 GLY B C 1
ATOM 5882 O O . GLY B 1 191 ? 44.444 68.484 47.739 1.00 77.78 176 GLY B O 1
ATOM 5883 N N . ILE B 1 192 ? 44.527 67.347 45.791 1.00 75.50 177 ILE B N 1
ATOM 5884 C CA . ILE B 1 192 ? 44.022 68.446 44.936 1.00 73.19 177 ILE B CA 1
ATOM 5885 C C . ILE B 1 192 ? 42.532 68.859 45.137 1.00 69.88 177 ILE B C 1
ATOM 5886 O O . ILE B 1 192 ? 41.746 68.189 45.835 1.00 67.42 177 ILE B O 1
ATOM 5891 N N . THR B 1 193 ? 42.179 69.977 44.503 1.00 66.89 178 THR B N 1
ATOM 5892 C CA . THR B 1 193 ? 40.871 70.601 44.615 1.00 63.68 178 THR B CA 1
ATOM 5893 C C . THR B 1 193 ? 39.931 70.007 43.565 1.00 62.24 178 THR B C 1
ATOM 5894 O O . THR B 1 193 ? 40.234 70.026 42.397 1.00 63.74 178 THR B O 1
ATOM 5898 N N . LEU B 1 194 ? 38.789 69.486 43.999 1.00 59.69 179 LEU B N 1
ATOM 5899 C CA . LEU B 1 194 ? 37.835 68.816 43.112 1.00 57.99 179 LEU B CA 1
ATOM 5900 C C . LEU B 1 194 ? 36.781 69.739 42.558 1.00 55.92 179 LEU B C 1
ATOM 5901 O O . LEU B 1 194 ? 36.441 69.640 41.387 1.00 56.45 179 LEU B O 1
ATOM 5906 N N . SER B 1 195 ? 36.247 70.609 43.404 1.00 53.68 180 SER B N 1
ATOM 5907 C CA . SER B 1 195 ? 35.204 71.521 42.990 1.00 53.41 180 SER B CA 1
ATOM 5908 C C . SER B 1 195 ? 35.100 72.688 43.955 1.00 51.54 180 SER B C 1
ATOM 5909 O O . SER B 1 195 ? 35.432 72.561 45.135 1.00 50.26 180 SER B O 1
ATOM 5912 N N . GLU B 1 196 ? 34.669 73.830 43.422 1.00 52.66 181 GLU B N 1
ATOM 5913 C CA . GLU B 1 196 ? 34.239 74.971 44.235 1.00 53.18 181 GLU B CA 1
ATOM 5914 C C . GLU B 1 196 ? 32.732 75.146 44.053 1.00 51.88 181 GLU B C 1
ATOM 5915 O O . GLU B 1 196 ? 32.275 75.288 42.930 1.00 54.79 181 GLU B O 1
ATOM 5921 N N . LEU B 1 197 ? 31.976 75.159 45.141 1.00 49.76 182 LEU B N 1
ATOM 5922 C CA . LEU B 1 197 ? 30.547 75.434 45.081 1.00 48.26 182 LEU B CA 1
ATOM 5923 C C . LEU B 1 197 ? 30.254 76.796 45.682 1.00 48.36 182 LEU B C 1
ATOM 5924 O O . LEU B 1 197 ? 30.804 77.148 46.720 1.00 47.69 182 LEU B O 1
ATOM 5929 N N . LYS B 1 198 ? 29.356 77.536 45.053 1.00 48.52 183 LYS B N 1
ATOM 5930 C CA . LYS B 1 198 ? 28.970 78.825 45.555 1.00 50.04 183 LYS B CA 1
ATOM 5931 C C . LYS B 1 198 ? 27.798 78.675 46.533 1.00 48.88 183 LYS B C 1
ATOM 5932 O O . LYS B 1 198 ? 26.939 77.819 46.369 1.00 47.23 183 LYS B O 1
ATOM 5938 N N . LEU B 1 199 ? 27.824 79.492 47.579 1.00 49.41 184 LEU B N 1
ATOM 5939 C CA . LEU B 1 199 ? 26.799 79.566 48.598 1.00 48.95 184 LEU B CA 1
ATOM 5940 C C . LEU B 1 199 ? 2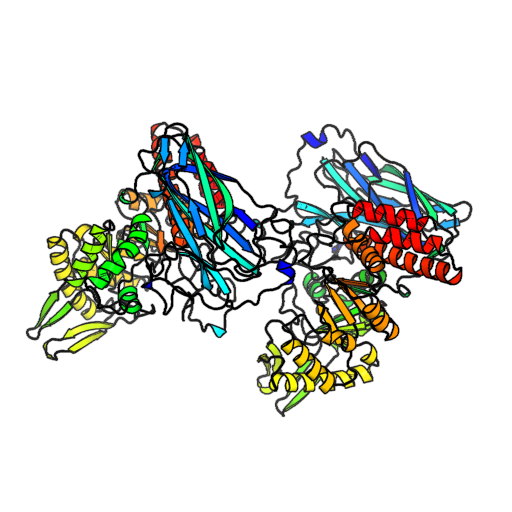6.394 81.038 48.778 1.00 51.25 184 LEU B C 1
ATOM 5941 O O . LEU B 1 199 ? 27.238 81.866 49.172 1.00 53.59 184 LEU B O 1
ATOM 5946 N N . ASN B 1 200 ? 25.135 81.367 48.467 1.00 50.77 185 ASN B N 1
ATOM 5947 C CA . ASN B 1 200 ? 24.613 82.722 48.641 1.00 50.62 185 ASN B CA 1
ATOM 5948 C C . ASN B 1 200 ? 23.657 82.693 49.783 1.00 49.28 185 ASN B C 1
ATOM 5949 O O . ASN B 1 200 ? 22.993 81.686 49.991 1.00 48.40 185 ASN B O 1
ATOM 5954 N N . LEU B 1 201 ? 23.600 83.789 50.524 1.00 48.53 186 LEU B N 1
ATOM 5955 C CA . LEU B 1 201 ? 22.848 83.823 51.772 1.00 46.79 186 LEU B CA 1
ATOM 5956 C C . LEU B 1 201 ? 22.301 85.215 51.963 1.00 47.58 186 LEU B C 1
ATOM 5957 O O . LEU B 1 201 ? 23.067 86.143 52.203 1.00 46.69 186 LEU B O 1
ATOM 5962 N N . GLN B 1 202 ? 20.982 85.328 51.839 1.00 47.40 187 GLN B N 1
ATOM 5963 C CA . GLN B 1 202 ? 20.252 86.561 52.074 1.00 49.28 187 GLN B CA 1
ATOM 5964 C C . GLN B 1 202 ? 19.939 86.567 53.583 1.00 47.86 187 GLN B C 1
ATOM 5965 O O . GLN B 1 202 ? 19.227 85.685 54.070 1.00 43.87 187 GLN B O 1
ATOM 5971 N N . VAL B 1 203 ? 20.554 87.505 54.313 1.00 48.06 188 VAL B N 1
ATOM 5972 C CA . VAL B 1 203 ? 20.267 87.724 55.721 1.00 48.09 188 VAL B CA 1
ATOM 5973 C C . VAL B 1 203 ? 19.238 88.812 55.765 1.00 48.21 188 VAL B C 1
ATOM 5974 O O . VAL B 1 203 ? 19.461 89.875 55.262 1.00 47.91 188 VAL B O 1
ATOM 5978 N N . LYS B 1 204 ? 18.081 88.497 56.313 1.00 47.13 189 LYS B N 1
ATOM 5979 C CA . LYS B 1 204 ? 16.981 89.434 56.356 1.00 48.80 189 LYS B CA 1
ATOM 5980 C C . LYS B 1 204 ? 17.104 90.312 57.589 1.00 49.52 189 LYS B C 1
ATOM 5981 O O . LYS B 1 204 ? 17.773 89.963 58.572 1.00 49.02 189 LYS B O 1
ATOM 5987 N N . ASN B 1 205 ? 16.337 91.392 57.578 1.00 50.82 190 ASN B N 1
ATOM 5988 C CA . ASN B 1 205 ? 16.354 92.358 58.659 1.00 51.62 190 ASN B CA 1
ATOM 5989 C C . ASN B 1 205 ? 15.361 91.968 59.764 1.00 50.35 190 ASN B C 1
ATOM 5990 O O . ASN B 1 205 ? 14.521 92.755 60.193 1.00 51.33 190 ASN B O 1
ATOM 5995 N N . ARG B 1 206 ? 15.470 90.728 60.202 1.00 48.41 191 ARG B N 1
ATOM 5996 C CA . ARG B 1 206 ? 14.732 90.237 61.351 1.00 48.15 191 ARG B CA 1
ATOM 5997 C C . ARG B 1 206 ? 15.684 89.438 62.200 1.00 46.98 191 ARG B C 1
ATOM 5998 O O . ARG B 1 206 ? 16.576 88.763 61.684 1.00 47.84 191 ARG B O 1
ATOM 6006 N N . THR B 1 207 ? 15.481 89.499 63.504 1.00 46.86 192 THR B N 1
ATOM 6007 C CA . THR B 1 207 ? 16.354 88.828 64.446 1.00 45.92 192 THR B CA 1
ATOM 6008 C C . THR B 1 207 ? 15.636 87.650 65.129 1.00 44.17 192 THR B C 1
ATOM 6009 O O . THR B 1 207 ? 14.497 87.767 65.559 1.00 42.98 192 THR B O 1
ATOM 6013 N N . LEU B 1 208 ? 16.318 86.518 65.168 1.00 42.73 193 LEU B N 1
ATOM 6014 C CA . LEU B 1 208 ? 15.884 85.381 65.913 1.00 41.52 193 LEU B CA 1
ATOM 6015 C C . LEU B 1 208 ? 16.642 85.314 67.220 1.00 41.54 193 LEU B C 1
ATOM 6016 O O . LEU B 1 208 ? 17.870 85.316 67.210 1.00 40.85 193 LEU B O 1
ATOM 6021 N N . PRO B 1 209 ? 15.926 85.176 68.351 1.00 41.37 194 PRO B N 1
ATOM 6022 C CA . PRO B 1 209 ? 16.648 85.124 69.604 1.00 41.20 194 PRO B CA 1
ATOM 6023 C C . PRO B 1 209 ? 17.475 83.847 69.735 1.00 38.27 194 PRO B C 1
ATOM 6024 O O . PRO B 1 209 ? 17.258 82.892 69.022 1.00 36.70 194 PRO B O 1
ATOM 6028 N N . PRO B 1 210 ? 18.436 83.844 70.644 1.00 38.00 195 PRO B N 1
ATOM 6029 C CA . PRO B 1 210 ? 19.229 82.647 70.817 1.00 36.97 195 PRO B CA 1
ATOM 6030 C C . PRO B 1 210 ? 18.374 81.588 71.496 1.00 35.24 195 PRO B C 1
ATOM 6031 O O . PRO B 1 210 ? 17.344 81.928 72.077 1.00 34.72 195 PRO B O 1
ATOM 6035 N N . PRO B 1 211 ? 18.816 80.327 71.446 1.00 35.35 196 PRO B N 1
ATOM 6036 C CA . PRO B 1 211 ? 18.001 79.217 71.944 1.00 33.95 196 PRO B CA 1
ATOM 6037 C C . PRO B 1 211 ? 17.500 79.337 73.366 1.00 35.27 196 PRO B C 1
ATOM 6038 O O . PRO B 1 211 ? 16.375 78.874 73.644 1.00 34.72 196 PRO B O 1
ATOM 6042 N N . SER B 1 212 ? 18.291 79.915 74.270 1.00 33.74 197 SER B N 1
ATOM 6043 C CA . SER B 1 212 ? 17.849 80.078 75.639 1.00 33.51 197 SER B CA 1
ATOM 6044 C C . SER B 1 212 ? 16.573 80.897 75.698 1.00 34.36 197 SER B C 1
ATOM 6045 O O . SER B 1 212 ? 15.895 80.831 76.688 1.00 33.47 197 SER B O 1
ATOM 6048 N N . GLU B 1 213 ? 16.282 81.721 74.693 1.00 35.16 198 GLU B N 1
ATOM 6049 C CA . GLU B 1 213 ? 15.041 82.502 74.675 1.00 36.98 198 GLU B CA 1
ATOM 6050 C C . GLU B 1 213 ? 13.885 81.933 73.838 1.00 34.74 198 GLU B C 1
ATOM 6051 O O . GLU B 1 213 ? 12.881 82.606 73.682 1.00 36.82 198 GLU B O 1
ATOM 6057 N N . TRP B 1 214 ? 13.988 80.742 73.276 1.00 31.96 199 TRP B N 1
ATOM 6058 C CA . TRP B 1 214 ? 12.884 80.218 72.498 1.00 31.41 199 TRP B CA 1
ATOM 6059 C C . TRP B 1 214 ? 11.708 79.814 73.378 1.00 30.72 199 TRP B C 1
ATOM 6060 O O . TRP B 1 214 ? 11.910 79.308 74.470 1.00 29.89 199 TRP B O 1
ATOM 6071 N N . ALA B 1 215 ? 10.473 80.073 72.934 1.00 31.12 200 ALA B N 1
ATOM 6072 C CA . ALA B 1 215 ? 9.279 79.640 73.702 1.00 30.24 200 ALA B CA 1
ATOM 6073 C C . ALA B 1 215 ? 9.098 78.135 73.649 1.00 29.07 200 ALA B C 1
ATOM 6074 O O . ALA B 1 215 ? 8.719 77.515 74.632 1.00 27.26 200 ALA B O 1
ATOM 6076 N N . PHE B 1 216 ? 9.467 77.526 72.519 1.00 27.96 201 PHE B N 1
ATOM 6077 C CA . PHE B 1 216 ? 9.184 76.104 72.230 1.00 26.53 201 PHE B CA 1
ATOM 6078 C C . PHE B 1 216 ? 9.603 75.197 73.355 1.00 25.73 201 PHE B C 1
ATOM 6079 O O . PHE B 1 216 ? 10.789 75.147 73.750 1.00 26.71 201 PHE B O 1
ATOM 6087 N N . HIS B 1 217 ? 8.644 74.475 73.879 1.00 24.52 202 HIS B N 1
ATOM 6088 C CA . HIS B 1 217 ? 8.906 73.545 74.960 1.00 24.76 202 HIS B CA 1
ATOM 6089 C C . HIS B 1 217 ? 9.340 72.203 74.352 1.00 24.30 202 HIS B C 1
ATOM 6090 O O . HIS B 1 217 ? 8.486 71.375 73.998 1.00 24.98 202 HIS B O 1
ATOM 6097 N N . LEU B 1 218 ? 10.656 71.996 74.224 1.00 23.88 203 LEU B N 1
ATOM 6098 C CA . LEU B 1 218 ? 11.208 70.750 73.693 1.00 23.66 203 LEU B CA 1
ATOM 6099 C C . LEU B 1 218 ? 11.619 69.895 74.876 1.00 23.14 203 LEU B C 1
ATOM 6100 O O . LEU B 1 218 ? 12.322 70.357 75.760 1.00 23.24 203 LEU B O 1
ATOM 6105 N N . ASP B 1 219 ? 11.135 68.667 74.925 1.00 23.05 204 ASP B N 1
ATOM 6106 C CA . ASP B 1 219 ? 11.509 67.730 75.972 1.00 23.30 204 ASP B CA 1
ATOM 6107 C C . ASP B 1 219 ? 11.970 66.481 75.279 1.00 22.81 204 ASP B C 1
ATOM 6108 O O . ASP B 1 219 ? 11.145 65.762 74.683 1.00 24.34 204 ASP B O 1
ATOM 6113 N N . LEU B 1 220 ? 13.253 66.149 75.400 1.00 22.45 205 LEU B N 1
ATOM 6114 C CA . LEU B 1 220 ? 13.797 64.897 74.796 1.00 22.61 205 LEU B CA 1
ATOM 6115 C C . LEU B 1 220 ? 14.506 64.164 75.941 1.00 23.32 205 LEU B C 1
ATOM 6116 O O . LEU B 1 220 ? 15.523 64.669 76.480 1.00 24.17 205 LEU B O 1
ATOM 6121 N N . TRP B 1 221 ? 13.967 63.006 76.344 1.00 22.59 206 TRP B N 1
ATOM 6122 C CA . TRP B 1 221 ? 14.381 62.446 77.654 1.00 23.31 206 TRP B CA 1
ATOM 6123 C C . TRP B 1 221 ? 15.848 62.008 77.626 1.00 22.27 206 TRP B C 1
ATOM 6124 O O . TRP B 1 221 ? 16.253 61.311 76.717 1.00 21.61 206 TRP B O 1
ATOM 6135 N N . GLN B 1 222 ? 16.613 62.428 78.613 1.00 22.25 207 GLN B N 1
ATOM 6136 C CA . GLN B 1 222 ? 18.076 62.204 78.620 1.00 23.46 207 GLN B CA 1
ATOM 6137 C C . GLN B 1 222 ? 18.424 60.948 79.400 1.00 22.23 207 GLN B C 1
ATOM 6138 O O . GLN B 1 222 ? 17.774 60.625 80.400 1.00 23.08 207 GLN B O 1
ATOM 6144 N N . ASN B 1 223 ? 19.474 60.247 78.955 1.00 22.81 208 ASN B N 1
ATOM 6145 C CA . ASN B 1 223 ? 19.965 59.056 79.594 1.00 22.61 208 ASN B CA 1
ATOM 6146 C C . ASN B 1 223 ? 21.457 59.168 79.874 1.00 23.77 208 ASN B C 1
ATOM 6147 O O . ASN B 1 223 ? 22.308 58.801 79.038 1.00 24.04 208 ASN B O 1
ATOM 6152 N N . PRO B 1 224 ? 21.803 59.702 81.057 1.00 24.01 209 PRO B N 1
ATOM 6153 C CA . PRO B 1 224 ? 23.230 59.813 81.387 1.00 24.99 209 PRO B CA 1
ATOM 6154 C C . PRO B 1 224 ? 23.934 58.447 81.467 1.00 24.37 209 PRO B C 1
ATOM 6155 O O . PRO B 1 224 ? 25.111 58.347 81.153 1.00 25.45 209 PRO B O 1
ATOM 6159 N N . TYR B 1 225 ? 23.198 57.407 81.863 1.00 23.35 210 TYR B N 1
ATOM 6160 C CA . TYR B 1 225 ? 23.756 56.066 82.056 1.00 23.97 210 TYR B CA 1
ATOM 6161 C C . TYR B 1 225 ? 24.215 55.425 80.742 1.00 24.03 210 TYR B C 1
ATOM 6162 O O . TYR B 1 225 ? 25.187 54.647 80.706 1.00 23.44 210 TYR B O 1
ATOM 6171 N N . ALA B 1 226 ? 23.622 55.839 79.621 1.00 23.74 211 ALA B N 1
ATOM 6172 C CA . ALA B 1 226 ? 24.133 55.367 78.308 1.00 24.03 211 ALA B CA 1
ATOM 6173 C C . ALA B 1 226 ? 25.563 55.821 78.045 1.00 25.07 211 ALA B C 1
ATOM 6174 O O . ALA B 1 226 ? 26.309 55.094 77.394 1.00 25.05 211 ALA B O 1
ATOM 6176 N N . VAL B 1 227 ? 25.912 57.026 78.524 1.00 25.25 212 VAL B N 1
ATOM 6177 C CA . VAL B 1 227 ? 27.178 57.648 78.225 1.00 27.64 212 VAL B CA 1
ATOM 6178 C C . VAL B 1 227 ? 28.282 57.040 79.098 1.00 28.31 212 VAL B C 1
ATOM 6179 O O . VAL B 1 227 ? 29.344 56.708 78.631 1.00 27.81 212 VAL B O 1
ATOM 6183 N N . SER B 1 228 ? 28.009 56.904 80.382 1.00 29.50 213 SER B N 1
ATOM 6184 C CA . SER B 1 228 ? 28.910 56.204 81.268 1.00 29.70 213 SER B CA 1
ATOM 6185 C C . SER B 1 228 ? 29.186 54.780 80.851 1.00 29.78 213 SER B C 1
ATOM 6186 O O . SER B 1 228 ? 30.332 54.315 80.947 1.00 30.95 213 SER B O 1
ATOM 6189 N N . ARG B 1 229 ? 28.176 54.076 80.361 1.00 28.26 214 ARG B N 1
ATOM 6190 C CA . ARG B 1 229 ? 28.388 52.698 79.807 1.00 28.22 214 ARG B CA 1
ATOM 6191 C C . ARG B 1 229 ? 29.233 52.702 78.508 1.00 28.34 214 ARG B C 1
ATOM 6192 O O . ARG B 1 229 ? 30.182 51.974 78.396 1.00 28.29 214 ARG B O 1
ATOM 6200 N N . TYR B 1 230 ? 28.887 53.541 77.550 1.00 27.55 215 TYR B N 1
ATOM 6201 C CA . TYR B 1 230 ? 29.567 53.514 76.262 1.00 28.68 215 TYR B CA 1
ATOM 6202 C C . TYR B 1 230 ? 31.091 53.843 76.358 1.00 30.14 215 TYR B C 1
ATOM 6203 O O . TYR B 1 230 ? 31.904 53.265 75.669 1.00 29.23 215 TYR B O 1
ATOM 6212 N N . TYR B 1 231 ? 31.433 54.793 77.229 1.00 29.88 216 TYR B N 1
ATOM 6213 C CA . TYR B 1 231 ? 32.800 55.246 77.379 1.00 30.89 216 TYR B CA 1
ATOM 6214 C C . TYR B 1 231 ? 33.481 54.534 78.547 1.00 31.18 216 TYR B C 1
ATOM 6215 O O . TYR B 1 231 ? 34.648 54.780 78.843 1.00 32.17 216 TYR B O 1
ATOM 6224 N N . ASN B 1 232 ? 32.765 53.602 79.164 1.00 31.34 217 ASN B N 1
ATOM 6225 C CA . ASN B 1 232 ? 33.225 52.835 80.292 1.00 32.33 217 ASN B CA 1
ATOM 6226 C C . ASN B 1 232 ? 33.901 53.691 81.387 1.00 33.61 217 ASN B C 1
ATOM 6227 O O . ASN B 1 232 ? 35.062 53.481 81.738 1.00 34.79 217 ASN B O 1
ATOM 6232 N N . VAL B 1 233 ? 33.155 54.658 81.909 1.00 32.13 218 VAL B N 1
ATOM 6233 C CA . VAL B 1 233 ? 33.657 55.570 82.938 1.00 32.43 218 VAL B CA 1
ATOM 6234 C C . VAL B 1 233 ? 32.681 55.548 84.043 1.00 31.65 218 VAL B C 1
ATOM 6235 O O . VAL B 1 233 ? 31.521 55.197 83.820 1.00 29.82 218 VAL B O 1
ATOM 6239 N N . GLU B 1 234 ? 33.122 55.935 85.230 1.00 32.96 219 GLU B N 1
ATOM 6240 C CA . GLU B 1 234 ? 32.236 55.912 86.404 1.00 35.22 219 GLU B CA 1
ATOM 6241 C C . GLU B 1 234 ? 31.108 56.955 86.287 1.00 31.91 219 GLU B C 1
ATOM 6242 O O . GLU B 1 234 ? 31.359 58.090 85.916 1.00 29.66 219 GLU B O 1
ATOM 6248 N N . PRO B 1 235 ? 29.854 56.562 86.630 1.00 32.54 220 PRO B N 1
ATOM 6249 C CA . PRO B 1 235 ? 28.718 57.475 86.593 1.00 29.95 220 PRO B CA 1
ATOM 6250 C C . PRO B 1 235 ? 28.911 58.656 87.538 1.00 29.10 220 PRO B C 1
ATOM 6251 O O . PRO B 1 235 ? 29.342 58.497 88.697 1.00 27.30 220 PRO B O 1
ATOM 6255 N N . PHE B 1 236 ? 28.749 59.851 86.970 1.00 27.21 221 PHE B N 1
ATOM 6256 C CA . PHE B 1 236 ? 28.800 61.161 87.652 1.00 27.82 221 PHE B CA 1
ATOM 6257 C C . PHE B 1 236 ? 30.197 61.579 88.097 1.00 28.34 221 PHE B C 1
ATOM 6258 O O . PHE B 1 236 ? 30.366 62.486 88.907 1.00 29.92 221 PHE B O 1
ATOM 6266 N N . SER B 1 237 ? 31.183 60.938 87.499 1.00 28.63 222 SER B N 1
ATOM 6267 C CA . SER B 1 237 ? 32.592 61.347 87.593 1.00 29.59 222 SER B CA 1
ATOM 6268 C C . SER B 1 237 ? 32.811 62.578 86.704 1.00 30.23 222 SER B C 1
ATOM 6269 O O . SER B 1 237 ? 32.011 62.851 85.798 1.00 29.94 222 SER B O 1
ATOM 6272 N N . LYS B 1 238 ? 33.959 63.236 86.893 1.00 31.70 223 LYS B N 1
ATOM 6273 C CA . LYS B 1 238 ? 34.345 64.349 86.037 1.00 33.06 223 LYS B CA 1
ATOM 6274 C C . LYS B 1 238 ? 34.418 63.901 84.588 1.00 32.59 223 LYS B C 1
ATOM 6275 O O . LYS B 1 238 ? 33.943 64.605 83.725 1.00 31.34 223 LYS B O 1
ATOM 6281 N N . LYS B 1 239 ? 34.988 62.724 84.317 1.00 34.61 224 LYS B N 1
ATOM 6282 C CA . LYS B 1 239 ? 35.080 62.244 82.910 1.00 35.95 224 LYS B CA 1
ATOM 6283 C C . LYS B 1 239 ? 33.705 62.043 82.309 1.00 33.41 224 LYS B C 1
ATOM 6284 O O . LYS B 1 239 ? 33.497 62.367 81.110 1.00 31.42 224 LYS B O 1
ATOM 6290 N N . HIS B 1 240 ? 32.785 61.487 83.117 1.00 32.04 225 HIS B N 1
ATOM 6291 C CA . HIS B 1 240 ? 31.366 61.329 82.673 1.00 29.66 225 HIS B CA 1
ATOM 6292 C C . HIS B 1 240 ? 30.750 62.681 82.263 1.00 27.91 225 HIS B C 1
ATOM 6293 O O . HIS B 1 240 ? 30.266 62.858 81.118 1.00 25.72 225 HIS B O 1
ATOM 6300 N N . PHE B 1 241 ? 30.813 63.645 83.162 1.00 27.35 226 PHE B N 1
ATOM 6301 C CA . PHE B 1 241 ? 30.250 64.955 82.890 1.00 28.56 226 PHE B CA 1
ATOM 6302 C C . PHE B 1 241 ? 30.916 65.662 81.698 1.00 29.36 226 PHE B C 1
ATOM 6303 O O . PHE B 1 241 ? 30.225 66.293 80.927 1.00 30.32 226 PHE B O 1
ATOM 6311 N N . ASP B 1 242 ? 32.238 65.535 81.568 1.00 30.02 227 ASP B N 1
ATOM 6312 C CA . ASP B 1 242 ? 32.985 66.134 80.455 1.00 31.07 227 ASP B CA 1
ATOM 6313 C C . ASP B 1 242 ? 32.558 65.558 79.131 1.00 30.54 227 ASP B C 1
ATOM 6314 O O . ASP B 1 242 ? 32.491 66.261 78.117 1.00 29.64 227 ASP B O 1
ATOM 6319 N N . LEU B 1 243 ? 32.321 64.258 79.122 1.00 30.95 228 LEU B N 1
ATOM 6320 C CA . LEU B 1 243 ? 31.741 63.614 77.923 1.00 30.97 228 LEU B CA 1
ATOM 6321 C C . LEU B 1 243 ? 30.316 64.092 77.645 1.00 29.02 228 LEU B C 1
ATOM 6322 O O . LEU B 1 243 ? 29.946 64.293 76.483 1.00 28.49 228 LEU B O 1
ATOM 6327 N N . MET B 1 244 ? 29.522 64.274 78.694 1.00 27.82 229 MET B N 1
ATOM 6328 C CA . MET B 1 244 ? 28.115 64.697 78.540 1.00 27.93 229 MET B CA 1
ATOM 6329 C C . MET B 1 244 ? 27.941 66.130 78.092 1.00 28.64 229 MET B C 1
ATOM 6330 O O . MET B 1 244 ? 26.987 66.393 77.384 1.00 26.54 229 MET B O 1
ATOM 6335 N N . ARG B 1 245 ? 28.871 67.012 78.472 1.00 29.41 230 ARG B N 1
ATOM 6336 C CA . ARG B 1 245 ? 28.729 68.437 78.256 1.00 30.65 230 ARG B CA 1
ATOM 6337 C C . ARG B 1 245 ? 28.350 68.794 76.802 1.00 29.28 230 ARG B C 1
ATOM 6338 O O . ARG B 1 245 ? 27.271 69.344 76.577 1.00 28.22 230 ARG B O 1
ATOM 6346 N N . PRO B 1 246 ? 29.204 68.479 75.822 1.00 30.43 231 PRO B N 1
ATOM 6347 C CA . PRO B 1 246 ? 28.841 68.890 74.443 1.00 30.27 231 PRO B CA 1
ATOM 6348 C C . PRO B 1 246 ? 27.681 68.072 73.886 1.00 28.84 231 PRO B C 1
ATOM 6349 O O . PRO B 1 246 ? 26.924 68.544 73.012 1.00 27.10 231 PRO B O 1
ATOM 6353 N N . LEU B 1 247 ? 27.474 66.869 74.439 1.00 28.80 232 LEU B N 1
ATOM 6354 C CA . LEU B 1 247 ? 26.400 66.020 73.996 1.00 28.79 232 LEU B CA 1
ATOM 6355 C C . LEU B 1 247 ? 25.028 66.596 74.418 1.00 27.50 232 LEU B C 1
ATOM 6356 O O . LEU B 1 247 ? 24.145 66.796 73.553 1.00 25.07 232 LEU B O 1
ATOM 6361 N N . MET B 1 248 ? 24.887 66.923 75.718 1.00 27.01 233 MET B N 1
ATOM 6362 C CA . MET B 1 248 ? 23.711 67.594 76.210 1.00 26.17 233 MET B CA 1
ATOM 6363 C C . MET B 1 248 ? 23.552 69.028 75.633 1.00 26.94 233 MET B C 1
ATOM 6364 O O . MET B 1 248 ? 22.422 69.521 75.525 1.00 25.86 233 MET B O 1
ATOM 6369 N N . LYS B 1 249 ? 24.641 69.670 75.255 1.00 26.55 234 LYS B N 1
ATOM 6370 C CA . LYS B 1 249 ? 24.568 70.989 74.675 1.00 29.60 234 LYS B CA 1
ATOM 6371 C C . LYS B 1 249 ? 23.823 70.971 73.336 1.00 28.22 234 LYS B C 1
ATOM 6372 O O . LYS B 1 249 ? 23.216 71.960 72.977 1.00 30.12 234 LYS B O 1
ATOM 6378 N N . LEU B 1 250 ? 23.834 69.852 72.622 1.00 28.07 235 LEU B N 1
ATOM 6379 C CA . LEU B 1 250 ? 23.042 69.698 71.391 1.00 27.61 235 LEU B CA 1
ATOM 6380 C C . LEU B 1 250 ? 21.571 69.849 71.708 1.00 26.87 235 LEU B C 1
ATOM 6381 O O . LEU B 1 250 ? 20.839 70.476 70.952 1.00 26.91 235 LEU B O 1
ATOM 6386 N N . TYR B 1 251 ? 21.153 69.249 72.820 1.00 24.77 236 TYR B N 1
ATOM 6387 C CA . TYR B 1 251 ? 19.776 69.340 73.262 1.00 25.23 236 TYR B CA 1
ATOM 6388 C C . TYR B 1 251 ? 19.465 70.763 73.698 1.00 26.37 236 TYR B C 1
ATOM 6389 O O . TYR B 1 251 ? 18.394 71.308 73.328 1.00 27.48 236 TYR B O 1
ATOM 6398 N N . ALA B 1 252 ? 20.373 71.385 74.465 1.00 28.04 237 ALA B N 1
ATOM 6399 C CA . ALA B 1 252 ? 20.153 72.782 74.863 1.00 29.03 237 ALA B CA 1
ATOM 6400 C C . ALA B 1 252 ? 20.043 73.737 73.647 1.00 29.45 237 ALA B C 1
ATOM 6401 O O . ALA B 1 252 ? 19.218 74.618 73.617 1.00 29.31 237 ALA B O 1
ATOM 6403 N N . ASP B 1 253 ? 20.844 73.503 72.638 1.00 30.35 238 ASP B N 1
ATOM 6404 C CA . ASP B 1 253 ? 20.882 74.387 71.457 1.00 31.52 238 ASP B CA 1
ATOM 6405 C C . ASP B 1 253 ? 19.675 74.160 70.528 1.00 30.22 238 ASP B C 1
ATOM 6406 O O . ASP B 1 253 ? 19.341 75.012 69.712 1.00 30.96 238 ASP B O 1
ATOM 6411 N N . ALA B 1 254 ? 18.988 73.033 70.702 1.00 29.77 239 ALA B N 1
ATOM 6412 C CA . ALA B 1 254 ? 17.698 72.764 70.027 1.00 28.31 239 ALA B CA 1
ATOM 6413 C C . ALA B 1 254 ? 16.466 73.446 70.751 1.00 29.15 239 ALA B C 1
ATOM 6414 O O . ALA B 1 254 ? 15.350 73.374 70.246 1.00 29.99 239 ALA B O 1
ATOM 6416 N N . GLY B 1 255 ? 16.660 74.098 71.904 1.00 27.64 240 GLY B N 1
ATOM 6417 C CA . GLY B 1 255 ? 15.546 74.611 72.701 1.00 27.72 240 GLY B CA 1
ATOM 6418 C C . GLY B 1 255 ? 15.169 73.786 73.922 1.00 26.47 240 GLY B C 1
ATOM 6419 O O . GLY B 1 255 ? 14.174 74.073 74.543 1.00 26.25 240 GLY B O 1
ATOM 6420 N N . GLY B 1 256 ? 15.955 72.770 74.266 1.00 25.58 241 GLY B N 1
ATOM 6421 C CA . GLY B 1 256 ? 15.613 71.834 75.346 1.00 24.75 241 GLY B CA 1
ATOM 6422 C C . GLY B 1 256 ? 15.302 72.536 76.646 1.00 25.39 241 GLY B C 1
ATOM 6423 O O . GLY B 1 256 ? 16.053 73.405 77.087 1.00 26.14 241 GLY B O 1
ATOM 6424 N N . LYS B 1 257 ? 14.202 72.132 77.285 1.00 25.45 242 LYS B N 1
ATOM 6425 C CA . LYS B 1 257 ? 13.652 72.828 78.459 1.00 25.07 242 LYS B CA 1
ATOM 6426 C C . LYS B 1 257 ? 13.598 71.973 79.715 1.00 25.36 242 LYS B C 1
ATOM 6427 O O . LYS B 1 257 ? 13.489 72.524 80.820 1.00 26.45 242 LYS B O 1
ATOM 6433 N N . VAL B 1 258 ? 13.641 70.641 79.533 1.00 24.67 243 VAL B N 1
ATOM 6434 C CA . VAL B 1 258 ? 13.316 69.666 80.589 1.00 23.49 243 VAL B CA 1
ATOM 6435 C C . VAL B 1 258 ? 14.475 68.730 80.896 1.00 22.43 243 VAL B C 1
ATOM 6436 O O . VAL B 1 258 ? 15.058 68.088 80.005 1.00 23.24 243 VAL B O 1
ATOM 6440 N N . ILE B 1 259 ? 14.779 68.640 82.188 1.00 23.06 244 ILE B N 1
ATOM 6441 C CA . ILE B 1 259 ? 15.788 67.729 82.735 1.00 22.71 244 ILE B CA 1
ATOM 6442 C C . ILE B 1 259 ? 15.103 66.442 83.182 1.00 22.63 244 ILE B C 1
ATOM 6443 O O . ILE B 1 259 ? 14.171 66.538 83.970 1.00 22.92 244 ILE B O 1
ATOM 6448 N N . THR B 1 260 ? 15.494 65.283 82.629 1.00 21.19 245 THR B N 1
ATOM 6449 C CA . THR B 1 260 ? 15.047 63.975 83.087 1.00 20.67 245 THR B CA 1
ATOM 6450 C C . THR B 1 260 ? 15.762 63.578 84.366 1.00 21.53 245 THR B C 1
ATOM 6451 O O . THR B 1 260 ? 17.012 63.606 84.408 1.00 22.46 245 THR B O 1
ATOM 6455 N N . ALA B 1 261 ? 15.000 63.168 85.390 1.00 21.49 246 ALA B N 1
ATOM 6456 C CA . ALA B 1 261 ? 15.592 62.721 86.607 1.00 22.53 246 ALA B CA 1
ATOM 6457 C C . ALA B 1 261 ? 14.992 61.381 86.957 1.00 22.64 246 ALA B C 1
ATOM 6458 O O . ALA B 1 261 ? 13.736 61.240 86.983 1.00 22.30 246 ALA B O 1
ATOM 6460 N N . SER B 1 262 ? 15.856 60.430 87.301 1.00 22.62 247 SER B N 1
ATOM 6461 C CA . SER B 1 262 ? 15.407 59.136 87.821 1.00 22.67 247 SER B CA 1
ATOM 6462 C C . SER B 1 262 ? 15.548 59.154 89.343 1.00 23.21 247 SER B C 1
ATOM 6463 O O . SER B 1 262 ? 16.662 59.108 89.877 1.00 24.07 247 SER B O 1
ATOM 6466 N N . ILE B 1 263 ? 14.427 59.266 90.031 1.00 22.01 248 ILE B N 1
ATOM 6467 C CA . ILE B 1 263 ? 14.408 59.432 91.492 1.00 22.04 248 ILE B CA 1
ATOM 6468 C C . ILE B 1 263 ? 14.247 58.117 92.212 1.00 22.50 248 ILE B C 1
ATOM 6469 O O . ILE B 1 263 ? 14.157 58.078 93.440 1.00 23.93 248 ILE B O 1
ATOM 6474 N N . MET B 1 264 ? 14.308 57.032 91.456 1.00 22.16 249 MET B N 1
ATOM 6475 C CA . MET B 1 264 ? 14.280 55.707 92.011 1.00 22.72 249 MET B CA 1
ATOM 6476 C C . MET B 1 264 ? 14.881 54.757 90.997 1.00 22.19 249 MET B C 1
ATOM 6477 O O . MET B 1 264 ? 15.226 55.150 89.863 1.00 22.87 249 MET B O 1
ATOM 6482 N N . HIS B 1 265 ? 15.060 53.536 91.453 1.00 22.37 250 HIS B N 1
ATOM 6483 C CA . HIS B 1 265 ? 15.680 52.480 90.707 1.00 24.31 250 HIS B CA 1
ATOM 6484 C C . HIS B 1 265 ? 14.838 51.950 89.550 1.00 24.81 250 HIS B C 1
ATOM 6485 O O . HIS B 1 265 ? 13.776 51.393 89.764 1.00 24.18 250 HIS B O 1
ATOM 6492 N N . LYS B 1 266 ? 15.360 52.088 88.323 1.00 25.49 251 LYS B N 1
ATOM 6493 C CA . LYS B 1 266 ? 14.794 51.555 87.075 1.00 26.36 251 LYS B CA 1
ATOM 6494 C C . LYS B 1 266 ? 13.366 51.969 86.831 1.00 24.98 251 LYS B C 1
ATOM 6495 O O . LYS B 1 266 ? 12.483 51.118 86.791 1.00 24.49 251 LYS B O 1
ATOM 6501 N N . PRO B 1 267 ? 13.149 53.261 86.581 1.00 24.13 252 PRO B N 1
ATOM 6502 C CA . PRO B 1 267 ? 11.780 53.754 86.316 1.00 25.63 252 PRO B CA 1
ATOM 6503 C C . PRO B 1 267 ? 11.114 53.094 85.095 1.00 25.10 252 PRO B C 1
ATOM 6504 O O . PRO B 1 267 ? 9.878 52.910 85.096 1.00 24.48 252 PRO B O 1
ATOM 6508 N N . TRP B 1 268 ? 11.890 52.677 84.120 1.00 24.33 253 TRP B N 1
ATOM 6509 C CA . TRP B 1 268 ? 11.326 52.033 82.936 1.00 26.20 253 TRP B CA 1
ATOM 6510 C C . TRP B 1 268 ? 11.745 50.601 82.832 1.00 27.59 253 TRP B C 1
ATOM 6511 O O . TRP B 1 268 ? 11.824 50.052 81.740 1.00 28.92 253 TRP B O 1
ATOM 6522 N N . ASN B 1 269 ? 12.011 49.988 83.984 1.00 30.85 254 ASN B N 1
ATOM 6523 C CA . ASN B 1 269 ? 12.445 48.583 84.095 1.00 32.64 254 ASN B CA 1
ATOM 6524 C C . ASN B 1 269 ? 13.523 48.134 83.121 1.00 32.25 254 ASN B C 1
ATOM 6525 O O . ASN B 1 269 ? 13.460 47.015 82.595 1.00 30.71 254 ASN B O 1
ATOM 6530 N N . GLY B 1 270 ? 14.483 48.999 82.839 1.00 29.85 255 GLY B N 1
ATOM 6531 C CA . GLY B 1 270 ? 15.521 48.696 81.880 1.00 29.24 255 GLY B CA 1
ATOM 6532 C C . GLY B 1 270 ? 15.066 48.309 80.479 1.00 30.12 255 GLY B C 1
ATOM 6533 O O . GLY B 1 270 ? 15.644 47.406 79.854 1.00 29.61 255 GLY B O 1
ATOM 6534 N N . GLN B 1 271 ? 14.052 49.018 79.975 1.00 29.33 256 GLN B N 1
ATOM 6535 C CA . GLN B 1 271 ? 13.575 48.810 78.618 1.00 28.87 256 GLN B CA 1
ATOM 6536 C C . GLN B 1 271 ? 14.609 49.283 77.597 1.00 28.28 256 GLN B C 1
ATOM 6537 O O . GLN B 1 271 ? 14.557 48.847 76.462 1.00 27.37 256 GLN B O 1
ATOM 6543 N N . THR B 1 272 ? 15.445 50.272 77.971 1.00 27.07 257 THR B N 1
ATOM 6544 C CA . THR B 1 272 ? 16.563 50.742 77.114 1.00 28.54 257 THR B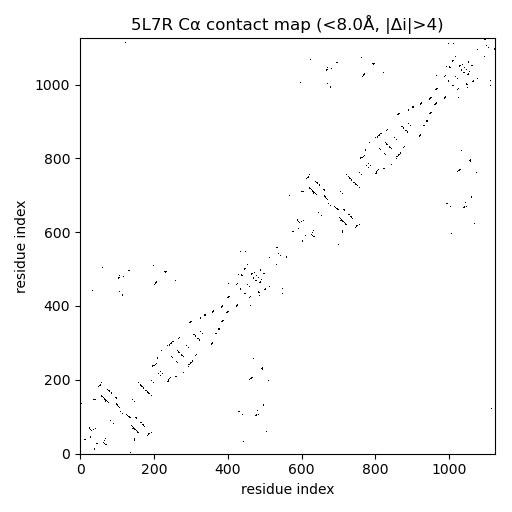 CA 1
ATOM 6545 C C . THR B 1 272 ? 17.785 49.842 77.368 1.00 28.19 257 THR B C 1
ATOM 6546 O O . THR B 1 272 ? 17.839 49.122 78.375 1.00 27.89 257 THR B O 1
ATOM 6550 N N . TYR B 1 273 ? 18.725 49.825 76.425 1.00 27.93 258 TYR B N 1
ATOM 6551 C CA . TYR B 1 273 ? 20.013 49.053 76.593 1.00 28.09 258 TYR B CA 1
ATOM 6552 C C . TYR B 1 273 ? 20.667 49.391 77.929 1.00 27.80 258 TYR B C 1
ATOM 6553 O O . TYR B 1 273 ? 21.124 48.513 78.640 1.00 28.35 258 TYR B O 1
ATOM 6562 N N . ASP B 1 274 ? 20.636 50.668 78.289 1.00 25.92 259 ASP B N 1
ATOM 6563 C CA . ASP B 1 274 ? 21.133 51.081 79.603 1.00 26.87 259 ASP B CA 1
ATOM 6564 C C . ASP B 1 274 ? 19.986 51.459 80.479 1.00 25.26 259 ASP B C 1
ATOM 6565 O O . ASP B 1 274 ? 19.301 52.394 80.164 1.00 25.05 259 ASP B O 1
ATOM 6570 N N . ALA B 1 275 ? 19.828 50.769 81.619 1.00 24.36 260 ALA B N 1
ATOM 6571 C CA . ALA B 1 275 ? 18.760 51.111 82.566 1.00 24.16 260 ALA B CA 1
ATOM 6572 C C . ALA B 1 275 ? 19.107 52.392 83.294 1.00 24.04 260 ALA B C 1
ATOM 6573 O O . ALA B 1 275 ? 20.299 52.740 83.397 1.00 25.48 260 ALA B O 1
ATOM 6575 N N . PHE B 1 276 ? 18.114 53.022 83.886 1.00 22.20 261 PHE B N 1
ATOM 6576 C CA . PHE B 1 276 ? 18.354 54.150 84.721 1.00 22.59 261 PHE B CA 1
ATOM 6577 C C . PHE B 1 276 ? 18.496 53.702 86.149 1.00 23.58 261 PHE B C 1
ATOM 6578 O O . PHE B 1 276 ? 17.560 53.112 86.682 1.00 24.50 261 PHE B O 1
ATOM 6586 N N . GLU B 1 277 ? 19.626 54.021 86.774 1.00 23.03 262 GLU B N 1
ATOM 6587 C CA . GLU B 1 277 ? 19.706 53.919 88.253 1.00 23.40 262 GLU B CA 1
ATOM 6588 C C . GLU B 1 277 ? 19.067 55.094 88.986 1.00 22.97 262 GLU B C 1
ATOM 6589 O O . GLU B 1 277 ? 18.712 56.142 88.411 1.00 23.00 262 GLU B O 1
ATOM 6595 N N . SER B 1 278 ? 18.944 54.931 90.293 1.00 23.79 263 SER B N 1
ATOM 6596 C CA . SER B 1 278 ? 18.358 55.974 91.127 1.00 23.27 263 SER B CA 1
ATOM 6597 C C . SER B 1 278 ? 19.398 57.089 91.343 1.00 22.79 263 SER B C 1
ATOM 6598 O O . SER B 1 278 ? 20.546 56.813 91.648 1.00 23.21 263 SER B O 1
ATOM 6601 N N . MET B 1 279 ? 18.966 58.335 91.170 1.00 22.35 264 MET B N 1
ATOM 6602 C CA . MET B 1 279 ? 19.755 59.491 91.459 1.00 23.14 264 MET B CA 1
ATOM 6603 C C . MET B 1 279 ? 19.565 59.971 92.920 1.00 23.25 264 MET B C 1
ATOM 6604 O O . MET B 1 279 ? 20.134 61.018 93.330 1.00 23.29 264 MET B O 1
ATOM 6609 N N . VAL B 1 280 ? 18.846 59.182 93.702 1.00 22.42 265 VAL B N 1
ATOM 6610 C CA . VAL B 1 280 ? 18.552 59.492 95.103 1.00 22.49 265 VAL B CA 1
ATOM 6611 C C . VAL B 1 280 ? 18.861 58.205 95.878 1.00 22.54 265 VAL B C 1
ATOM 6612 O O . VAL B 1 280 ? 18.509 57.083 95.459 1.00 21.72 265 VAL B O 1
ATOM 6616 N N . THR B 1 281 ? 19.536 58.367 96.997 1.00 23.05 266 THR B N 1
ATOM 6617 C CA . THR B 1 281 ? 19.728 57.275 97.953 1.00 24.05 266 THR B CA 1
ATOM 6618 C C . THR B 1 281 ? 18.504 57.214 98.892 1.00 24.34 266 THR B C 1
ATOM 6619 O O . THR B 1 281 ? 18.183 58.213 99.553 1.00 24.73 266 THR B O 1
ATOM 6623 N N . TRP B 1 282 ? 17.808 56.086 98.879 1.00 24.36 267 TRP B N 1
ATOM 6624 C CA . TRP B 1 282 ? 16.679 55.799 99.772 1.00 23.62 267 TRP B CA 1
ATOM 6625 C C . TRP B 1 282 ? 17.166 54.871 100.857 1.00 23.24 267 TRP B C 1
ATOM 6626 O O . TRP B 1 282 ? 17.281 53.651 100.649 1.00 22.47 267 TRP B O 1
ATOM 6637 N N . LEU B 1 283 ? 17.475 55.416 102.028 1.00 23.61 268 LEU B N 1
ATOM 6638 C CA . LEU B 1 283 ? 18.026 54.568 103.083 1.00 25.07 268 LEU B CA 1
ATOM 6639 C C . LEU B 1 283 ? 17.039 54.406 104.206 1.00 25.21 268 LEU B C 1
ATOM 6640 O O . LEU B 1 283 ? 16.727 55.369 104.876 1.00 23.98 268 LEU B O 1
ATOM 6645 N N . LYS B 1 284 ? 16.643 53.171 104.462 1.00 25.55 269 LYS B N 1
ATOM 6646 C CA . LYS B 1 284 ? 15.781 52.851 105.577 1.00 26.98 269 LYS B CA 1
ATOM 6647 C C . LYS B 1 284 ? 16.617 52.380 106.677 1.00 26.65 269 LYS B C 1
ATOM 6648 O O . LYS B 1 284 ? 17.119 51.284 106.646 1.00 25.81 269 LYS B O 1
ATOM 6654 N N . LYS B 1 285 ? 16.644 53.169 107.731 1.00 26.47 270 LYS B N 1
ATOM 6655 C CA . LYS B 1 285 ? 17.509 52.930 108.804 1.00 27.37 270 LYS B CA 1
ATOM 6656 C C . LYS B 1 285 ? 16.873 51.958 109.765 1.00 27.93 270 LYS B C 1
ATOM 6657 O O . LYS B 1 285 ? 15.643 51.748 109.733 1.00 26.33 270 LYS B O 1
ATOM 6663 N N . ALA B 1 286 ? 17.704 51.384 110.631 1.00 27.62 271 ALA B N 1
ATOM 6664 C CA . ALA B 1 286 ? 17.238 50.382 111.563 1.00 29.91 271 ALA B CA 1
ATOM 6665 C C . ALA B 1 286 ? 16.464 50.886 112.798 1.00 31.55 271 ALA B C 1
ATOM 6666 O O . ALA B 1 286 ? 16.095 50.085 113.638 1.00 32.11 271 ALA B O 1
ATOM 6668 N N . ASP B 1 287 ? 16.243 52.192 112.931 1.00 33.03 272 ASP B N 1
ATOM 6669 C CA . ASP B 1 287 ? 15.437 52.756 114.041 1.00 34.58 272 ASP B CA 1
ATOM 6670 C C . ASP B 1 287 ? 14.064 53.218 113.523 1.00 35.85 272 ASP B C 1
ATOM 6671 O O . ASP B 1 287 ? 13.462 54.068 114.132 1.00 38.31 272 ASP B O 1
ATOM 6676 N N . GLY B 1 288 ? 13.608 52.710 112.374 1.00 36.09 273 GLY B N 1
ATOM 6677 C CA . GLY B 1 288 ? 12.344 53.114 111.804 1.00 38.64 273 GLY B CA 1
ATOM 6678 C C . GLY B 1 288 ? 12.332 54.447 111.088 1.00 39.11 273 GLY B C 1
ATOM 6679 O O . GLY B 1 288 ? 11.285 54.884 110.654 1.00 44.29 273 GLY B O 1
ATOM 6680 N N . THR B 1 289 ? 13.497 55.038 110.888 1.00 36.53 274 THR B N 1
ATOM 6681 C CA . THR B 1 289 ? 13.671 56.361 110.298 1.00 34.25 274 THR B CA 1
ATOM 6682 C C . THR B 1 289 ? 14.265 56.115 108.927 1.00 31.56 274 THR B C 1
ATOM 6683 O O . THR B 1 289 ? 14.729 55.002 108.633 1.00 29.46 274 THR B O 1
ATOM 6687 N N . TRP B 1 290 ? 14.231 57.149 108.095 1.00 29.49 275 TRP B N 1
ATOM 6688 C CA . TRP B 1 290 ? 14.770 57.109 106.762 1.00 28.27 275 TRP B CA 1
ATOM 6689 C C . TRP B 1 290 ? 15.767 58.248 106.571 1.00 29.56 275 TRP B C 1
ATOM 6690 O O . TRP B 1 290 ? 15.697 59.297 107.224 1.00 29.42 275 TRP B O 1
ATOM 6701 N N . TYR B 1 291 ? 16.695 58.027 105.651 1.00 28.54 276 TYR B N 1
ATOM 6702 C CA . TYR B 1 291 ? 17.619 59.051 105.253 1.00 29.09 276 TYR B CA 1
ATOM 6703 C C . TYR B 1 291 ? 17.606 59.060 103.777 1.00 26.78 276 TYR B C 1
ATOM 6704 O O . TYR B 1 291 ? 17.788 58.044 103.168 1.00 26.05 276 TYR B O 1
ATOM 6713 N N . PHE B 1 292 ? 17.418 60.224 103.186 1.00 27.32 277 PHE B N 1
ATOM 6714 C CA . PHE B 1 292 ? 17.458 60.362 101.743 1.00 27.30 277 PHE B CA 1
ATOM 6715 C C . PHE B 1 292 ? 18.606 61.317 101.358 1.00 26.82 277 PHE B C 1
ATOM 6716 O O . PHE B 1 292 ? 18.807 62.337 101.990 1.00 24.31 277 PHE B O 1
ATOM 6724 N N . ASP B 1 293 ? 19.324 60.977 100.308 1.00 26.42 278 ASP B N 1
ATOM 6725 C CA . ASP B 1 293 ? 20.412 61.803 99.867 1.00 26.38 278 ASP B CA 1
ATOM 6726 C C . ASP B 1 293 ? 20.324 62.054 98.404 1.00 24.66 278 ASP B C 1
ATOM 6727 O O . ASP B 1 293 ? 20.201 61.114 97.634 1.00 23.11 278 ASP B O 1
ATOM 6732 N N . TYR B 1 294 ? 20.437 63.328 98.050 1.00 24.03 279 TYR B N 1
ATOM 6733 C CA . TYR B 1 294 ? 20.130 63.778 96.710 1.00 25.14 279 TYR B CA 1
ATOM 6734 C C . TYR B 1 294 ? 21.369 64.211 95.916 1.00 25.36 279 TYR B C 1
ATOM 6735 O O . TYR B 1 294 ? 21.243 64.897 94.905 1.00 25.35 279 TYR B O 1
ATOM 6744 N N . THR B 1 295 ? 22.553 63.794 96.363 1.00 25.79 280 THR B N 1
ATOM 6745 C CA . THR B 1 295 ? 23.813 64.307 95.793 1.00 25.21 280 THR B CA 1
ATOM 6746 C C . THR B 1 295 ? 23.915 64.094 94.291 1.00 25.11 280 THR B C 1
ATOM 6747 O O . THR B 1 295 ? 24.245 65.053 93.551 1.00 24.70 280 THR B O 1
ATOM 6751 N N . VAL B 1 296 ? 23.595 62.886 93.828 1.00 24.14 281 VAL B N 1
ATOM 6752 C CA . VAL B 1 296 ? 23.626 62.654 92.381 1.00 23.97 281 VAL B CA 1
ATOM 6753 C C . VAL B 1 296 ? 22.568 63.509 91.653 1.00 24.66 281 VAL B C 1
ATOM 6754 O O . VAL B 1 296 ? 22.897 64.216 90.654 1.00 25.64 281 VAL B O 1
ATOM 6758 N N . PHE B 1 297 ? 21.299 63.466 92.132 1.00 24.35 282 PHE B N 1
ATOM 6759 C CA . PHE B 1 297 ? 20.208 64.300 91.572 1.00 24.64 282 PHE B CA 1
ATOM 6760 C C . PHE B 1 297 ? 20.698 65.743 91.459 1.00 24.75 282 PHE B C 1
ATOM 6761 O O . PHE B 1 297 ? 20.591 66.382 90.415 1.00 22.20 282 PHE B O 1
ATOM 6769 N N . ASP B 1 298 ? 21.237 66.247 92.553 1.00 25.17 283 ASP B N 1
ATOM 6770 C CA . ASP B 1 298 ? 21.646 67.649 92.544 1.00 26.36 283 ASP B CA 1
ATOM 6771 C C . ASP B 1 298 ? 22.771 67.959 91.566 1.00 27.63 283 ASP B C 1
ATOM 6772 O O . ASP B 1 298 ? 22.725 68.993 90.894 1.00 27.62 283 ASP B O 1
ATOM 6777 N N . LYS B 1 299 ? 23.775 67.097 91.481 1.00 28.90 284 LYS B N 1
ATOM 6778 C CA . LYS B 1 299 ? 24.874 67.282 90.495 1.00 30.43 284 LYS B CA 1
ATOM 6779 C C . LYS B 1 299 ? 24.387 67.286 89.057 1.00 28.97 284 LYS B C 1
ATOM 6780 O O . LYS B 1 299 ? 24.742 68.187 88.256 1.00 29.59 284 LYS B O 1
ATOM 6786 N N . TRP B 1 300 ? 23.529 66.332 88.744 1.00 27.51 285 TRP B N 1
ATOM 6787 C CA . TRP B 1 300 ? 22.970 66.185 87.411 1.00 27.78 285 TRP B CA 1
ATOM 6788 C C . TRP B 1 300 ? 22.123 67.403 87.045 1.00 27.76 285 TRP B C 1
ATOM 6789 O O . TRP B 1 300 ? 22.295 67.992 85.963 1.00 26.60 285 TRP B O 1
ATOM 6800 N N . VAL B 1 301 ? 21.255 67.813 87.969 1.00 27.49 286 VAL B N 1
ATOM 6801 C CA . VAL B 1 301 ? 20.374 68.961 87.696 1.00 27.20 286 VAL B CA 1
ATOM 6802 C C . VAL B 1 301 ? 21.225 70.212 87.527 1.00 26.43 286 VAL B C 1
ATOM 6803 O O . VAL B 1 301 ? 21.002 70.974 86.595 1.00 24.80 286 VAL B O 1
ATOM 6807 N N . GLU B 1 302 ? 22.178 70.436 88.427 1.00 26.73 287 GLU B N 1
ATOM 6808 C CA . GLU B 1 302 ? 23.065 71.651 88.315 1.00 29.32 287 GLU B CA 1
ATOM 6809 C C . GLU B 1 302 ? 23.856 71.682 87.003 1.00 26.72 287 GLU B C 1
ATOM 6810 O O . GLU B 1 302 ? 23.979 72.716 86.381 1.00 25.62 287 GLU B O 1
ATOM 6816 N N . PHE B 1 303 ? 24.329 70.518 86.581 1.00 25.41 288 PHE B N 1
ATOM 6817 C CA . PHE B 1 303 ? 25.074 70.367 85.364 1.00 25.86 288 PHE B CA 1
ATOM 6818 C C . PHE B 1 303 ? 24.195 70.806 84.188 1.00 25.60 288 PHE B C 1
ATOM 6819 O O . PHE B 1 303 ? 24.638 71.574 83.338 1.00 25.19 288 PHE B O 1
ATOM 6827 N N . MET B 1 304 ? 22.957 70.315 84.136 1.00 25.56 289 MET B N 1
ATOM 6828 C CA . MET B 1 304 ? 22.075 70.614 82.992 1.00 25.91 289 MET B CA 1
ATOM 6829 C C . MET B 1 304 ? 21.613 72.060 82.987 1.00 25.12 289 MET B C 1
ATOM 6830 O O . MET B 1 304 ? 21.589 72.708 81.948 1.00 24.08 289 MET B O 1
ATOM 6835 N N . MET B 1 305 ? 21.321 72.566 84.165 1.00 25.37 290 MET B N 1
ATOM 6836 C CA . MET B 1 305 ? 21.079 74.009 84.351 1.00 27.07 290 MET B CA 1
ATOM 6837 C C . MET B 1 305 ? 22.208 74.915 83.840 1.00 28.70 290 MET B C 1
ATOM 6838 O O . MET B 1 305 ? 21.941 75.880 83.106 1.00 29.37 290 MET B O 1
ATOM 6843 N N . ASP B 1 306 ? 23.446 74.558 84.148 1.00 30.91 291 ASP B N 1
ATOM 6844 C CA . ASP B 1 306 ? 24.629 75.269 83.666 1.00 33.59 291 ASP B CA 1
ATOM 6845 C C . ASP B 1 306 ? 24.715 75.278 82.122 1.00 32.59 291 ASP B C 1
ATOM 6846 O O . ASP B 1 306 ? 25.121 76.269 81.537 1.00 31.22 291 ASP B O 1
ATOM 6851 N N . LEU B 1 307 ? 24.345 74.175 81.492 1.00 32.06 292 LEU B N 1
ATOM 6852 C CA . LEU B 1 307 ? 24.154 74.102 80.038 1.00 33.28 292 LEU B CA 1
ATOM 6853 C C . LEU B 1 307 ? 23.010 74.904 79.460 1.00 32.60 292 LEU B C 1
ATOM 6854 O O . LEU B 1 307 ? 22.930 75.066 78.235 1.00 34.83 292 LEU B O 1
ATOM 6859 N N . GLY B 1 308 ? 22.090 75.334 80.305 1.00 31.21 293 GLY B N 1
ATOM 6860 C CA . GLY B 1 308 ? 20.921 76.102 79.860 1.00 32.38 293 GLY B CA 1
ATOM 6861 C C . GLY B 1 308 ? 19.598 75.355 79.832 1.00 28.88 293 GLY B C 1
ATOM 6862 O O . GLY B 1 308 ? 18.605 75.927 79.430 1.00 29.58 293 GLY B O 1
ATOM 6863 N N . VAL B 1 309 ? 19.560 74.114 80.310 1.00 28.37 294 VAL B N 1
ATOM 6864 C CA . VAL B 1 309 ? 18.328 73.373 80.418 1.00 28.33 294 VAL B CA 1
ATOM 6865 C C . VAL B 1 309 ? 17.818 73.575 81.851 1.00 29.61 294 VAL B C 1
ATOM 6866 O O . VAL B 1 309 ? 18.297 72.950 82.802 1.00 30.13 294 VAL B O 1
ATOM 6870 N N . LYS B 1 310 ? 16.845 74.445 82.012 1.00 29.92 295 LYS B N 1
ATOM 6871 C CA . LYS B 1 310 ? 16.453 74.863 83.378 1.00 30.61 295 LYS B CA 1
ATOM 6872 C C . LYS B 1 310 ? 14.962 75.200 83.582 1.00 29.42 295 LYS B C 1
ATOM 6873 O O . LYS B 1 310 ? 14.618 75.743 84.609 1.00 29.86 295 LYS B O 1
ATOM 6879 N N . LYS B 1 311 ? 14.099 74.945 82.603 1.00 28.47 296 LYS B N 1
ATOM 6880 C CA . LYS B 1 311 ? 12.691 75.303 82.726 1.00 28.44 296 LYS B CA 1
ATOM 6881 C C . LYS B 1 311 ? 11.976 74.333 83.694 1.00 27.49 296 LYS B C 1
ATOM 6882 O O . LYS B 1 311 ? 11.148 74.735 84.493 1.00 27.84 296 LYS B O 1
ATOM 6888 N N . GLN B 1 312 ? 12.373 73.075 83.656 1.00 27.35 297 GLN B N 1
ATOM 6889 C CA . GLN B 1 312 ? 11.602 72.021 84.270 1.00 26.44 297 GLN B CA 1
ATOM 6890 C C . GLN B 1 312 ? 12.443 70.815 84.602 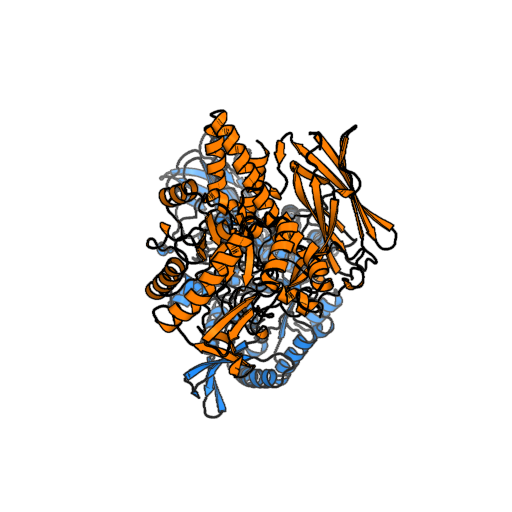1.00 24.81 297 GLN B C 1
ATOM 6891 O O . GLN B 1 312 ? 13.339 70.436 83.872 1.00 24.53 297 GLN B O 1
ATOM 6897 N N . ILE B 1 313 ? 12.143 70.195 85.734 1.00 24.45 298 ILE B N 1
ATOM 6898 C CA . ILE B 1 313 ? 12.700 68.901 86.063 1.00 25.01 298 ILE B CA 1
ATOM 6899 C C . ILE B 1 313 ? 11.498 67.936 86.152 1.00 25.96 298 ILE B C 1
ATOM 6900 O O . ILE B 1 313 ? 10.529 68.253 86.835 1.00 25.87 298 ILE B O 1
ATOM 6905 N N . SER B 1 314 ? 11.580 66.798 85.443 1.00 24.42 299 SER B N 1
ATOM 6906 C CA . SER B 1 314 ? 10.619 65.717 85.502 1.00 24.41 299 SER B CA 1
ATOM 6907 C C . SER B 1 314 ? 11.210 64.514 86.200 1.00 22.76 299 SER B C 1
ATOM 6908 O O . SER B 1 314 ? 12.241 64.011 85.768 1.00 24.71 299 SER B O 1
ATOM 6911 N N . CYS B 1 315 ? 10.520 63.997 87.203 1.00 22.11 300 CYS B N 1
ATOM 6912 C CA . CYS B 1 315 ? 11.008 62.928 88.066 1.00 22.55 300 CYS B CA 1
ATOM 6913 C C . CYS B 1 315 ? 10.238 61.615 87.816 1.00 22.50 300 CYS B C 1
ATOM 6914 O O . CYS B 1 315 ? 9.005 61.549 87.917 1.00 22.68 300 CYS B O 1
ATOM 6917 N N . TYR B 1 316 ? 10.971 60.581 87.457 1.00 22.23 301 TYR B N 1
ATOM 6918 C CA . TYR B 1 316 ? 10.445 59.291 87.123 1.00 22.75 301 TYR B CA 1
ATOM 6919 C C . TYR B 1 316 ? 10.966 58.268 88.137 1.00 22.77 301 TYR B C 1
ATOM 6920 O O . TYR B 1 316 ? 12.191 58.280 88.482 1.00 21.66 301 TYR B O 1
ATOM 6929 N N . SER B 1 317 ? 10.144 57.333 88.592 1.00 24.36 302 SER B N 1
ATOM 6930 C CA . SER B 1 317 ? 8.726 57.158 88.342 1.00 25.82 302 SER B CA 1
ATOM 6931 C C . SER B 1 317 ? 8.070 56.549 89.572 1.00 26.77 302 SER B C 1
ATOM 6932 O O . SER B 1 317 ? 8.552 55.520 90.063 1.00 26.08 302 SER B O 1
ATOM 6935 N N . MET B 1 318 ? 6.924 57.113 89.960 1.00 26.41 303 MET B N 1
ATOM 6936 C CA . MET B 1 318 ? 6.011 56.470 90.907 1.00 27.85 303 MET B CA 1
ATOM 6937 C C . MET B 1 318 ? 5.288 55.271 90.401 1.00 28.44 303 MET B C 1
ATOM 6938 O O . MET B 1 318 ? 4.730 54.537 91.230 1.00 28.73 303 MET B O 1
ATOM 6943 N N . VAL B 1 319 ? 5.331 55.027 89.083 1.00 29.88 304 VAL B N 1
ATOM 6944 C CA . VAL B 1 319 ? 4.476 54.049 88.444 1.00 30.16 304 VAL B CA 1
ATOM 6945 C C . VAL B 1 319 ? 5.204 53.187 87.420 1.00 31.18 304 VAL B C 1
ATOM 6946 O O . VAL B 1 319 ? 4.665 52.932 86.344 1.00 30.59 304 VAL B O 1
ATOM 6950 N N . PRO B 1 320 ? 6.409 52.668 87.770 1.00 30.91 305 PRO B N 1
ATOM 6951 C CA . PRO B 1 320 ? 6.956 51.635 86.896 1.00 30.17 305 PRO B CA 1
ATOM 6952 C C . PRO B 1 320 ? 5.989 50.459 86.626 1.00 30.91 305 PRO B C 1
ATOM 6953 O O . PRO B 1 320 ? 5.300 50.020 87.547 1.00 29.05 305 PRO B O 1
ATOM 6957 N N . TRP B 1 321 ? 5.952 49.918 85.403 1.00 46.40 306 TRP B N 1
ATOM 6958 C CA . TRP B 1 321 ? 5.164 48.687 85.089 1.00 50.85 306 TRP B CA 1
ATOM 6959 C C . TRP B 1 321 ? 5.172 47.618 86.209 1.00 49.87 306 TRP B C 1
ATOM 6960 O O . TRP B 1 321 ? 4.121 47.106 86.599 1.00 48.68 306 TRP B O 1
ATOM 6971 N N . ARG B 1 322 ? 6.352 47.304 86.730 1.00 47.71 307 ARG B N 1
ATOM 6972 C CA . ARG B 1 322 ? 6.482 46.227 87.699 1.00 47.14 307 ARG B CA 1
ATOM 6973 C C . ARG B 1 322 ? 6.122 46.572 89.117 1.00 41.78 307 ARG B C 1
ATOM 6974 O O . ARG B 1 322 ? 6.007 45.682 89.951 1.00 41.91 307 ARG B O 1
ATOM 6982 N N . LEU B 1 323 ? 5.980 47.846 89.431 1.00 36.84 308 LEU B N 1
ATOM 6983 C CA . LEU B 1 323 ? 5.479 48.245 90.721 1.00 33.29 308 LEU B CA 1
ATOM 6984 C C . LEU B 1 323 ? 6.255 47.573 91.877 1.00 31.29 308 LEU B C 1
ATOM 6985 O O . LEU B 1 323 ? 5.700 47.022 92.840 1.00 29.55 308 LEU B O 1
ATOM 6990 N N . SER B 1 324 ? 7.575 47.668 91.763 1.00 30.05 309 SER B N 1
ATOM 6991 C CA . SER B 1 324 ? 8.488 47.057 92.708 1.00 29.31 309 SER B CA 1
ATOM 6992 C C . SER B 1 324 ? 9.547 48.097 92.981 1.00 27.16 309 SER B C 1
ATOM 6993 O O . SER B 1 324 ? 10.306 48.423 92.100 1.00 28.43 309 SER B O 1
ATOM 6996 N N . PHE B 1 325 ? 9.578 48.617 94.193 1.00 25.47 310 PHE B N 1
ATOM 6997 C CA . PHE B 1 325 ? 10.350 49.806 94.543 1.00 24.96 310 PHE B CA 1
ATOM 6998 C C . PHE B 1 325 ? 11.606 49.437 95.394 1.00 24.97 310 PHE B C 1
ATOM 6999 O O . PHE B 1 325 ? 11.467 48.977 96.520 1.00 25.98 310 PHE B O 1
ATOM 7007 N N . GLN B 1 326 ? 12.811 49.590 94.830 1.00 24.47 311 GLN B N 1
ATOM 7008 C CA . GLN B 1 326 ? 14.066 49.373 95.597 1.00 24.35 311 GLN B CA 1
ATOM 7009 C C . GLN B 1 326 ? 14.240 50.402 96.745 1.00 23.64 311 GLN B C 1
ATOM 7010 O O . GLN B 1 326 ? 13.828 51.534 96.646 1.00 24.64 311 GLN B O 1
ATOM 7016 N N . TYR B 1 327 ? 14.831 49.955 97.830 1.00 23.51 312 TYR B N 1
ATOM 7017 C CA . TYR B 1 327 ? 15.392 50.821 98.852 1.00 24.14 312 TYR B CA 1
ATOM 7018 C C . TYR B 1 327 ? 16.612 50.128 99.520 1.00 24.11 312 TYR B C 1
ATOM 7019 O O . TYR B 1 327 ? 16.774 48.890 99.468 1.00 24.28 312 TYR B O 1
ATOM 7028 N N . PHE B 1 328 ? 17.488 50.926 100.119 1.00 24.15 313 PHE B N 1
ATOM 7029 C CA . PHE B 1 328 ? 18.649 50.374 100.829 1.00 25.27 313 PHE B CA 1
ATOM 7030 C C . PHE B 1 328 ? 18.164 50.117 102.257 1.00 24.33 313 PHE B C 1
ATOM 7031 O O . PHE B 1 328 ? 17.822 51.064 102.962 1.00 24.45 313 PHE B O 1
ATOM 7039 N N . ASP B 1 329 ? 18.100 48.846 102.648 1.00 23.56 314 ASP B N 1
ATOM 7040 C CA . ASP B 1 329 ? 17.731 48.459 103.994 1.00 23.18 314 ASP B CA 1
ATOM 7041 C C . ASP B 1 329 ? 18.969 48.364 104.882 1.00 24.24 314 ASP B C 1
ATOM 7042 O O . ASP B 1 329 ? 19.790 47.489 104.703 1.00 25.13 314 ASP B O 1
ATOM 7047 N N . GLN B 1 330 ? 19.110 49.289 105.831 1.00 23.87 315 GLN B N 1
ATOM 7048 C CA . GLN B 1 330 ? 20.237 49.321 106.732 1.00 24.35 315 GLN B CA 1
ATOM 7049 C C . GLN B 1 330 ? 20.308 48.094 107.596 1.00 24.54 315 GLN B C 1
ATOM 7050 O O . GLN B 1 330 ? 21.379 47.554 107.810 1.00 26.37 315 GLN B O 1
ATOM 7056 N N . ALA B 1 331 ? 19.181 47.638 108.118 1.00 24.45 316 ALA B N 1
ATOM 7057 C CA . ALA B 1 331 ? 19.261 46.575 109.123 1.00 24.84 316 ALA B CA 1
ATOM 7058 C C . ALA B 1 331 ? 19.968 45.333 108.561 1.00 25.14 316 ALA B C 1
ATOM 7059 O O . ALA B 1 331 ? 20.767 44.734 109.241 1.00 25.41 316 ALA B O 1
ATOM 7061 N N . SER B 1 332 ? 19.727 45.007 107.280 1.00 24.55 317 SER B N 1
ATOM 7062 C CA . SER B 1 332 ? 20.303 43.826 106.618 1.00 24.64 317 SER B CA 1
ATOM 7063 C C . SER B 1 332 ? 21.476 44.200 105.758 1.00 24.62 317 SER B C 1
ATOM 7064 O O . SER B 1 332 ? 22.048 43.358 105.066 1.00 25.18 317 SER B O 1
ATOM 7067 N N . ASN B 1 333 ? 21.844 45.496 105.774 1.00 25.49 318 ASN B N 1
ATOM 7068 C CA . ASN B 1 333 ? 22.831 46.055 104.868 1.00 24.65 318 ASN B CA 1
ATOM 7069 C C . ASN B 1 333 ? 22.705 45.551 103.400 1.00 24.71 318 ASN B C 1
ATOM 7070 O O . ASN B 1 333 ? 23.661 45.082 102.780 1.00 26.03 318 ASN B O 1
ATOM 7075 N N . SER B 1 334 ? 21.508 45.673 102.854 1.00 25.05 319 SER B N 1
ATOM 7076 C CA . SER B 1 334 ? 21.196 45.134 101.517 1.00 24.86 319 SER B CA 1
ATOM 7077 C C . SER B 1 334 ? 20.028 45.899 100.867 1.00 24.30 319 SER B C 1
ATOM 7078 O O . SER B 1 334 ? 19.254 46.607 101.513 1.00 21.41 319 SER B O 1
ATOM 7081 N N . PHE B 1 335 ? 19.992 45.811 99.560 1.00 25.43 320 PHE B N 1
ATOM 7082 C CA . PHE B 1 335 ? 18.872 46.301 98.809 1.00 26.92 320 PHE B CA 1
ATOM 7083 C C . PHE B 1 335 ? 17.694 45.377 98.995 1.00 27.79 320 PHE B C 1
ATOM 7084 O O . PHE B 1 335 ? 17.834 44.169 98.896 1.00 27.57 320 PHE B O 1
ATOM 7092 N N . LYS B 1 336 ? 16.553 45.959 99.280 1.00 27.28 321 LYS B N 1
ATOM 7093 C CA . LYS B 1 336 ? 15.286 45.262 99.218 1.00 29.33 321 LYS B CA 1
ATOM 7094 C C . LYS B 1 336 ? 14.303 45.978 98.294 1.00 29.28 321 LYS B C 1
ATOM 7095 O O . LYS B 1 336 ? 14.539 47.123 97.834 1.00 26.92 321 LYS B O 1
ATOM 7101 N N . PHE B 1 337 ? 13.176 45.301 98.055 1.00 29.88 322 PHE B N 1
ATOM 7102 C CA . PHE B 1 337 ? 12.105 45.835 97.261 1.00 29.44 322 PHE B CA 1
ATOM 7103 C C . PHE B 1 337 ? 10.773 45.807 97.993 1.00 29.87 322 PHE B C 1
ATOM 7104 O O . PHE B 1 337 ? 10.409 44.784 98.623 1.00 30.01 322 PHE B O 1
ATOM 7112 N N . LEU B 1 338 ? 10.028 46.907 97.849 1.00 27.98 323 LEU B N 1
ATOM 7113 C CA . LEU B 1 338 ? 8.619 46.947 98.231 1.00 27.41 323 LEU B CA 1
ATOM 7114 C C . LEU B 1 338 ? 7.753 46.781 97.003 1.00 28.06 323 LEU B C 1
ATOM 7115 O O . LEU B 1 338 ? 7.815 47.626 96.097 1.00 26.31 323 LEU B O 1
ATOM 7120 N N . ASP B 1 339 ? 6.978 45.690 96.967 1.00 29.17 324 ASP B N 1
ATOM 7121 C CA . ASP B 1 339 ? 5.916 45.481 95.976 1.00 31.44 324 ASP B CA 1
ATOM 7122 C C . ASP B 1 339 ? 4.616 46.073 96.485 1.00 30.10 324 ASP B C 1
ATOM 7123 O O . ASP B 1 339 ? 4.000 45.523 97.356 1.00 29.14 324 ASP B O 1
ATOM 7128 N N . ALA B 1 340 ? 4.210 47.156 95.864 1.00 28.67 325 ALA B N 1
ATOM 7129 C CA . ALA B 1 340 ? 3.026 47.902 96.260 1.00 28.92 325 ALA B CA 1
ATOM 7130 C C . ALA B 1 340 ? 2.493 48.672 95.070 1.00 29.48 325 ALA B C 1
ATOM 7131 O O . ALA B 1 340 ? 3.247 49.119 94.211 1.00 28.48 325 ALA B O 1
ATOM 7133 N N . LYS B 1 341 ? 1.174 48.850 95.055 1.00 31.28 326 LYS B N 1
ATOM 7134 C CA . LYS B 1 341 ? 0.446 49.413 93.899 1.00 31.81 326 LYS B CA 1
ATOM 7135 C C . LYS B 1 341 ? -0.329 50.646 94.298 1.00 29.31 326 LYS B C 1
ATOM 7136 O O . LYS B 1 341 ? -0.766 50.777 95.452 1.00 27.03 326 LYS B O 1
ATOM 7142 N N . PRO B 1 342 ? -0.457 51.575 93.357 1.00 28.19 327 PRO B N 1
ATOM 7143 C CA . PRO B 1 342 ? -1.365 52.680 93.559 1.00 28.85 327 PRO B CA 1
ATOM 7144 C C . PRO B 1 342 ? -2.738 52.209 94.011 1.00 27.28 327 PRO B C 1
ATOM 7145 O O . PRO B 1 342 ? -3.307 51.346 93.394 1.00 28.10 327 PRO B O 1
ATOM 7149 N N . GLY B 1 343 ? -3.221 52.800 95.101 1.00 26.80 328 GLY B N 1
ATOM 7150 C CA . GLY B 1 343 ? -4.516 52.460 95.701 1.00 27.36 328 GLY B CA 1
ATOM 7151 C C . GLY B 1 343 ? -4.286 51.585 96.945 1.00 27.80 328 GLY B C 1
ATOM 7152 O O . GLY B 1 343 ? -5.240 51.193 97.666 1.00 29.79 328 GLY B O 1
ATOM 7153 N N . GLU B 1 344 ? -3.025 51.281 97.214 1.00 26.82 329 GLU B N 1
ATOM 7154 C CA . GLU B 1 344 ? -2.658 50.549 98.428 1.00 27.85 329 GLU B CA 1
ATOM 7155 C C . GLU B 1 344 ? -2.092 51.525 99.493 1.00 27.02 329 GLU B C 1
ATOM 7156 O O . GLU B 1 344 ? -1.450 52.516 99.180 1.00 25.16 329 GLU B O 1
ATOM 7162 N N . VAL B 1 345 ? -2.328 51.206 100.756 1.00 27.73 330 VAL B N 1
ATOM 7163 C CA . VAL B 1 345 ? -1.872 52.031 101.848 1.00 28.67 330 VAL B CA 1
ATOM 7164 C C . VAL B 1 345 ? -0.326 51.990 101.912 1.00 29.45 330 VAL B C 1
ATOM 7165 O O . VAL B 1 345 ? 0.314 53.049 102.099 1.00 28.24 330 VAL B O 1
ATOM 7169 N N . ALA B 1 346 ? 0.281 50.806 101.700 1.00 30.09 331 ALA B N 1
ATOM 7170 C CA . ALA B 1 346 ? 1.735 50.707 101.788 1.00 28.69 331 ALA B CA 1
ATOM 7171 C C . ALA B 1 346 ? 2.376 51.605 100.706 1.00 27.39 331 ALA B C 1
ATOM 7172 O O . ALA B 1 346 ? 3.400 52.191 100.969 1.00 28.02 331 ALA B O 1
ATOM 7174 N N . TYR B 1 347 ? 1.753 51.702 99.533 1.00 25.76 332 TYR B N 1
ATOM 7175 C CA . TYR B 1 347 ? 2.238 52.519 98.472 1.00 25.78 332 TYR B CA 1
ATOM 7176 C C . TYR B 1 347 ? 2.234 53.989 98.891 1.00 25.32 332 TYR B C 1
ATOM 7177 O O . TYR B 1 347 ? 3.242 54.722 98.789 1.00 25.25 332 TYR B O 1
ATOM 7186 N N . GLU B 1 348 ? 1.100 54.421 99.338 1.00 25.91 333 GLU B N 1
ATOM 7187 C CA . GLU B 1 348 ? 0.969 55.753 99.907 1.00 28.01 333 GLU B CA 1
ATOM 7188 C C . GLU B 1 348 ? 1.986 56.079 101.012 1.00 27.10 333 GLU B C 1
ATOM 7189 O O . GLU B 1 348 ? 2.517 57.159 101.038 1.00 27.49 333 GLU B O 1
ATOM 7195 N N . GLU B 1 349 ? 2.185 55.172 101.960 1.00 27.99 334 GLU B N 1
ATOM 7196 C CA . GLU B 1 349 ? 3.063 55.431 103.113 1.00 28.54 334 GLU B CA 1
ATOM 7197 C C . GLU B 1 349 ? 4.534 55.574 102.631 1.00 27.45 334 GLU B C 1
ATOM 7198 O O . GLU B 1 349 ? 5.294 56.450 103.109 1.00 26.20 334 GLU B O 1
ATOM 7204 N N . PHE B 1 350 ? 4.923 54.705 101.704 1.00 26.36 335 PHE B N 1
ATOM 7205 C CA . PHE B 1 350 ? 6.309 54.637 101.196 1.00 25.93 335 PHE B CA 1
ATOM 7206 C C . PHE B 1 350 ? 6.619 55.882 100.368 1.00 26.61 335 PHE B C 1
ATOM 7207 O O . PHE B 1 350 ? 7.643 56.537 100.595 1.00 27.33 335 PHE B O 1
ATOM 7215 N N . TRP B 1 351 ? 5.717 56.229 99.441 1.00 26.35 336 TRP B N 1
ATOM 7216 C CA . TRP B 1 351 ? 5.919 57.416 98.603 1.00 26.86 336 TRP B CA 1
ATOM 7217 C C . TRP B 1 351 ? 5.702 58.741 99.315 1.00 27.47 336 TRP B C 1
ATOM 7218 O O . TRP B 1 351 ? 6.412 59.708 99.066 1.00 28.43 336 TRP B O 1
ATOM 7229 N N . MET B 1 352 ? 4.742 58.810 100.225 1.00 30.82 337 MET B N 1
ATOM 7230 C CA . MET B 1 352 ? 4.568 60.050 101.012 1.00 31.07 337 MET B CA 1
ATOM 7231 C C . MET B 1 352 ? 5.835 60.345 101.769 1.00 29.83 337 MET B C 1
ATOM 7232 O O . MET B 1 352 ? 6.228 61.487 101.885 1.00 28.54 337 MET B O 1
ATOM 7237 N N . ASN B 1 353 ? 6.447 59.307 102.318 1.00 30.20 338 ASN B N 1
ATOM 7238 C CA . ASN B 1 353 ? 7.610 59.476 103.179 1.00 30.40 338 ASN B CA 1
ATOM 7239 C C . ASN B 1 353 ? 8.779 60.101 102.372 1.00 29.09 338 ASN B C 1
ATOM 7240 O O . ASN B 1 353 ? 9.358 61.106 102.776 1.00 29.51 338 ASN B O 1
ATOM 7245 N N . MET B 1 354 ? 9.033 59.596 101.182 1.00 27.04 339 MET B N 1
ATOM 7246 C CA . MET B 1 354 ? 10.072 60.143 100.368 1.00 27.22 339 MET B CA 1
ATOM 7247 C C . MET B 1 354 ? 9.679 61.510 99.817 1.00 27.46 339 MET B C 1
ATOM 7248 O O . MET B 1 354 ? 10.510 62.418 99.795 1.00 28.12 339 MET B O 1
ATOM 7253 N N . LEU B 1 355 ? 8.439 61.640 99.312 1.00 26.80 340 LEU B N 1
ATOM 7254 C CA . LEU B 1 355 ? 8.052 62.857 98.616 1.00 26.83 340 LEU B CA 1
ATOM 7255 C C . LEU B 1 355 ? 8.033 64.045 99.575 1.00 26.73 340 LEU B C 1
ATOM 7256 O O . LEU B 1 355 ? 8.283 65.124 99.159 1.00 27.28 340 LEU B O 1
ATOM 7261 N N . GLN B 1 356 ? 7.727 63.846 100.837 1.00 28.51 341 GLN B N 1
ATOM 7262 C CA . GLN B 1 356 ? 7.712 64.960 101.806 1.00 30.33 341 GLN B CA 1
ATOM 7263 C C . GLN B 1 356 ? 9.141 65.439 102.128 1.00 30.34 341 GLN B C 1
ATOM 7264 O O . GLN B 1 356 ? 9.389 66.625 102.333 1.00 29.60 341 GLN B O 1
ATOM 7270 N N . ASP B 1 357 ? 10.073 64.495 102.160 1.00 30.00 342 ASP B N 1
ATOM 7271 C CA . ASP B 1 357 ? 11.487 64.836 102.301 1.00 30.18 342 ASP B CA 1
ATOM 7272 C C . ASP B 1 357 ? 11.988 65.536 101.030 1.00 28.36 342 ASP B C 1
ATOM 7273 O O . ASP B 1 357 ? 12.680 66.536 101.114 1.00 27.15 342 ASP B O 1
ATOM 7278 N N . PHE B 1 358 ? 11.599 65.001 99.873 1.00 27.19 343 PHE B N 1
ATOM 7279 C CA . PHE B 1 358 ? 12.034 65.509 98.607 1.00 25.48 343 PHE B CA 1
ATOM 7280 C C . PHE B 1 358 ? 11.556 66.959 98.460 1.00 26.47 343 PHE B C 1
ATOM 7281 O O . PHE B 1 358 ? 12.300 67.834 98.005 1.00 27.61 343 PHE B O 1
ATOM 7289 N N . SER B 1 359 ? 10.299 67.200 98.832 1.00 27.26 344 SER B N 1
ATOM 7290 C CA . SER B 1 359 ? 9.713 68.543 98.811 1.00 28.68 344 SER B CA 1
ATOM 7291 C C . SER B 1 359 ? 10.546 69.559 99.586 1.00 29.31 344 SER B C 1
ATOM 7292 O O . SER B 1 359 ? 10.868 70.634 99.056 1.00 27.38 344 SER B O 1
ATOM 7295 N N . LYS B 1 360 ? 10.913 69.213 100.820 1.00 29.53 345 LYS B N 1
ATOM 7296 C CA . LYS B 1 360 ? 11.735 70.110 101.640 1.00 31.75 345 LYS B CA 1
ATOM 7297 C C . LYS B 1 360 ? 13.107 70.375 100.987 1.00 31.73 345 LYS B C 1
ATOM 7298 O O . LYS B 1 360 ? 13.562 71.558 100.929 1.00 32.20 345 LYS B O 1
ATOM 7304 N N . HIS B 1 361 ? 13.733 69.299 100.448 1.00 29.26 346 HIS B N 1
ATOM 7305 C CA . HIS B 1 361 ? 15.000 69.410 99.777 1.00 27.90 346 HIS B CA 1
ATOM 7306 C C . HIS B 1 361 ? 14.884 70.336 98.556 1.00 28.56 346 HIS B C 1
ATOM 7307 O O . HIS B 1 361 ? 15.741 71.207 98.361 1.00 27.58 346 HIS B O 1
ATOM 7314 N N . LEU B 1 362 ? 13.853 70.123 97.713 1.00 27.64 347 LEU B N 1
ATOM 7315 C CA . LEU B 1 362 ? 13.694 70.943 96.496 1.00 27.05 347 LEU B CA 1
ATOM 7316 C C . LEU B 1 362 ? 13.442 72.442 96.836 1.00 28.01 347 LEU B C 1
ATOM 7317 O O . LEU B 1 362 ? 13.917 73.343 96.147 1.00 27.33 347 LEU B O 1
ATOM 7322 N N . LYS B 1 363 ? 12.701 72.689 97.898 1.00 29.36 348 LYS B N 1
ATOM 7323 C CA . LYS B 1 363 ? 12.497 74.041 98.400 1.00 31.64 348 LYS B CA 1
ATOM 7324 C C . LYS B 1 363 ? 13.793 74.652 98.918 1.00 33.42 348 LYS B C 1
ATOM 7325 O O . LYS B 1 363 ? 14.051 75.797 98.643 1.00 34.62 348 LYS B O 1
ATOM 7331 N N . ALA B 1 364 ? 14.614 73.887 99.635 1.00 33.17 349 ALA B N 1
ATOM 7332 C CA . ALA B 1 364 ? 15.956 74.373 100.035 1.00 33.08 349 ALA B CA 1
ATOM 7333 C C . ALA B 1 364 ? 16.789 74.719 98.823 1.00 31.96 349 ALA B C 1
ATOM 7334 O O . ALA B 1 364 ? 17.494 75.708 98.837 1.00 32.29 349 ALA B O 1
ATOM 7336 N N . LYS B 1 365 ? 16.671 73.957 97.746 1.00 30.33 350 LYS B N 1
ATOM 7337 C CA . LYS B 1 365 ? 17.473 74.265 96.560 1.00 30.48 350 LYS B CA 1
ATOM 7338 C C . LYS B 1 365 ? 16.886 75.387 95.697 1.00 31.38 350 LYS B C 1
ATOM 7339 O O . LYS B 1 365 ? 17.506 75.813 94.696 1.00 32.79 350 LYS B O 1
ATOM 7345 N N . GLY B 1 366 ? 15.645 75.767 95.962 1.00 30.60 351 GLY B N 1
ATOM 7346 C CA . GLY B 1 366 ? 14.915 76.682 95.102 1.00 30.97 351 GLY B CA 1
ATOM 7347 C C . GLY B 1 366 ? 14.388 76.084 93.797 1.00 29.84 351 GLY B C 1
ATOM 7348 O O . GLY B 1 366 ? 14.190 76.808 92.844 1.00 28.86 351 GLY B O 1
ATOM 7349 N N . TRP B 1 367 ? 14.164 74.774 93.752 1.00 28.07 352 TRP B N 1
ATOM 7350 C CA . TRP B 1 367 ? 13.755 74.095 92.501 1.00 28.14 352 TRP B CA 1
ATOM 7351 C C . TRP B 1 367 ? 12.310 73.590 92.549 1.00 27.62 352 TRP B C 1
ATOM 7352 O O . TRP B 1 367 ? 11.859 72.926 91.632 1.00 26.08 352 TRP B O 1
ATOM 7363 N N . PHE B 1 368 ? 11.604 73.854 93.651 1.00 27.97 353 PHE B N 1
ATOM 7364 C CA . PHE B 1 368 ? 10.319 73.185 93.883 1.00 29.57 353 PHE B CA 1
ATOM 7365 C C . PHE B 1 368 ? 9.274 73.552 92.825 1.00 30.55 353 PHE B C 1
ATOM 7366 O O . PHE B 1 368 ? 8.564 72.683 92.333 1.00 30.52 353 PHE B O 1
ATOM 7374 N N . ASP B 1 369 ? 9.233 74.828 92.449 1.00 31.46 354 ASP B N 1
ATOM 7375 C CA . ASP B 1 369 ? 8.269 75.318 91.452 1.00 32.53 354 ASP B CA 1
ATOM 7376 C C . ASP B 1 369 ? 8.431 74.723 90.048 1.00 30.09 354 ASP B C 1
ATOM 7377 O O . ASP B 1 369 ? 7.488 74.792 89.270 1.00 29.28 354 ASP B O 1
ATOM 7382 N N . ILE B 1 370 ? 9.601 74.186 89.718 1.00 26.54 355 ILE B N 1
ATOM 7383 C CA . ILE B 1 370 ? 9.835 73.644 88.394 1.00 26.43 355 ILE B CA 1
ATOM 7384 C C . ILE B 1 370 ? 9.885 72.147 88.389 1.00 24.80 355 ILE B C 1
ATOM 7385 O O . ILE B 1 370 ? 9.988 71.536 87.311 1.00 24.26 355 ILE B O 1
ATOM 7390 N N . THR B 1 371 ? 9.797 71.540 89.560 1.00 24.40 356 THR B N 1
ATOM 7391 C CA . THR B 1 371 ? 9.909 70.085 89.646 1.00 24.89 356 THR B CA 1
ATOM 7392 C C . THR B 1 371 ? 8.553 69.366 89.510 1.00 25.45 356 THR B C 1
ATOM 7393 O O . THR B 1 371 ? 7.619 69.662 90.282 1.00 29.91 356 THR B O 1
ATOM 7397 N N . HIS B 1 372 ? 8.445 68.452 88.527 1.00 23.74 357 HIS B N 1
ATOM 7398 C CA . HIS B 1 372 ? 7.211 67.706 88.218 1.00 24.90 357 HIS B CA 1
ATOM 7399 C C . HIS B 1 372 ? 7.420 66.212 88.546 1.00 24.55 357 HIS B C 1
ATOM 7400 O O . HIS B 1 372 ? 8.480 65.590 88.222 1.00 22.23 357 HIS B O 1
ATOM 7407 N N . ILE B 1 373 ? 6.411 65.641 89.206 1.00 26.02 358 ILE B N 1
ATOM 7408 C CA . ILE B 1 373 ? 6.329 64.226 89.423 1.00 24.75 358 ILE B CA 1
ATOM 7409 C C . ILE B 1 373 ? 5.585 63.681 88.207 1.00 26.34 358 ILE B C 1
ATOM 7410 O O . ILE B 1 373 ? 4.463 64.048 87.957 1.00 26.18 358 ILE B O 1
ATOM 7415 N N . ALA B 1 374 ? 6.231 62.790 87.462 1.00 27.09 359 ALA B N 1
ATOM 7416 C CA . ALA B 1 374 ? 5.711 62.291 86.188 1.00 30.02 359 ALA B CA 1
ATOM 7417 C C . ALA B 1 374 ? 4.837 61.052 86.378 1.00 33.15 359 ALA B C 1
ATOM 7418 O O . ALA B 1 374 ? 5.259 60.062 86.974 1.00 36.55 359 ALA B O 1
ATOM 7420 N N . MET B 1 375 ? 3.567 61.172 85.994 1.00 34.34 360 MET B N 1
ATOM 7421 C CA . MET B 1 375 ? 2.657 60.029 85.934 1.00 36.00 360 MET B CA 1
ATOM 7422 C C . MET B 1 375 ? 2.844 59.402 84.564 1.00 34.59 360 MET B C 1
ATOM 7423 O O . MET B 1 375 ? 3.625 59.896 83.708 1.00 36.35 360 MET B O 1
ATOM 7428 N N . ASP B 1 376 ? 2.144 58.303 84.350 1.00 34.63 361 ASP B N 1
ATOM 7429 C CA . ASP B 1 376 ? 2.144 57.642 83.041 1.00 35.95 361 ASP B CA 1
ATOM 7430 C C . ASP B 1 376 ? 0.770 56.989 82.757 1.00 35.26 361 ASP B C 1
ATOM 7431 O O . ASP B 1 376 ? -0.045 56.814 83.677 1.00 36.39 361 ASP B O 1
ATOM 7436 N N . GLU B 1 377 ? 0.536 56.627 81.500 1.00 34.78 362 GLU B N 1
ATOM 7437 C CA . GLU B 1 377 ? -0.762 56.111 81.053 1.00 37.04 362 GLU B CA 1
ATOM 7438 C C . GLU B 1 377 ? -1.034 54.768 81.754 1.00 37.41 362 GLU B C 1
ATOM 7439 O O . GLU B 1 377 ? -0.383 53.773 81.438 1.00 38.09 362 GLU B O 1
ATOM 7445 N N . ARG B 1 378 ? -1.954 54.767 82.718 1.00 35.23 363 ARG B N 1
ATOM 7446 C CA . ARG B 1 378 ? -2.354 53.565 83.434 1.00 37.46 363 ARG B CA 1
ATOM 7447 C C . ARG B 1 378 ? -3.871 53.585 83.493 1.00 39.07 363 ARG B C 1
ATOM 7448 O O . ARG B 1 378 ? -4.477 54.620 83.174 1.00 39.09 363 ARG B O 1
ATOM 7456 N N . PRO B 1 379 ? -4.504 52.496 83.955 1.00 39.63 364 PRO B N 1
ATOM 7457 C CA . PRO B 1 379 ? -5.963 52.554 84.153 1.00 41.40 364 PRO B CA 1
ATOM 7458 C C . PRO B 1 379 ? -6.384 53.785 85.016 1.00 41.77 364 PRO B C 1
ATOM 7459 O O . PRO B 1 379 ? -5.596 54.212 85.906 1.00 39.02 364 PRO B O 1
ATOM 7463 N N . MET B 1 380 ? -7.550 54.391 84.733 1.00 40.22 365 MET B N 1
ATOM 7464 C CA . MET B 1 380 ? -7.865 55.712 85.332 1.00 41.19 365 MET B CA 1
ATOM 7465 C C . MET B 1 380 ? -7.787 55.658 86.868 1.00 40.78 365 MET B C 1
ATOM 7466 O O . MET B 1 380 ? -7.176 56.507 87.457 1.00 40.40 365 MET B O 1
ATOM 7471 N N . LYS B 1 381 ? -8.396 54.652 87.490 1.00 43.11 366 LYS B N 1
ATOM 7472 C CA . LYS B 1 381 ? -8.398 54.557 88.939 1.00 44.95 366 LYS B CA 1
ATOM 7473 C C . LYS B 1 381 ? -6.970 54.534 89.547 1.00 42.34 366 LYS B C 1
ATOM 7474 O O . LYS B 1 381 ? -6.707 55.200 90.546 1.00 40.46 366 LYS B O 1
ATOM 7480 N N . ASP B 1 382 ? -6.040 53.844 88.883 1.00 41.28 367 ASP B N 1
ATOM 7481 C CA . ASP B 1 382 ? -4.618 53.826 89.329 1.00 39.67 367 ASP B CA 1
ATOM 7482 C C . ASP B 1 382 ? -3.966 55.190 89.200 1.00 36.01 367 ASP B C 1
ATOM 7483 O O . ASP B 1 382 ? -3.311 55.676 90.104 1.00 32.77 367 ASP B O 1
ATOM 7488 N N . MET B 1 383 ? -4.218 55.862 88.097 1.00 35.71 368 MET B N 1
ATOM 7489 C CA . MET B 1 383 ? -3.674 57.221 87.916 1.00 34.35 368 MET B CA 1
ATOM 7490 C C . MET B 1 383 ? -4.221 58.233 88.976 1.00 33.05 368 MET B C 1
ATOM 7491 O O . MET B 1 383 ? -3.485 59.050 89.493 1.00 30.44 368 MET B O 1
ATOM 7496 N N . GLN B 1 384 ? -5.519 58.139 89.315 1.00 34.11 369 GLN B N 1
ATOM 7497 C CA . GLN B 1 384 ? -6.074 58.988 90.347 1.00 33.74 369 GLN B CA 1
ATOM 7498 C C . GLN B 1 384 ? -5.516 58.674 91.717 1.00 32.98 369 GLN B C 1
ATOM 7499 O O . GLN B 1 384 ? -5.360 59.577 92.538 1.00 31.18 369 GLN B O 1
ATOM 7505 N N . GLU B 1 385 ? -5.254 57.403 91.989 1.00 32.77 370 GLU B N 1
ATOM 7506 C CA . GLU B 1 385 ? -4.684 57.041 93.290 1.00 33.56 370 GLU B CA 1
ATOM 7507 C C . GLU B 1 385 ? -3.248 57.564 93.422 1.00 31.42 370 GLU B C 1
ATOM 7508 O O . GLU B 1 385 ? -2.843 58.009 94.478 1.00 31.68 370 GLU B O 1
ATOM 7514 N N . THR B 1 386 ? -2.508 57.540 92.335 1.00 30.10 371 THR B N 1
ATOM 7515 C CA . THR B 1 386 ? -1.131 58.050 92.311 1.00 30.34 371 THR B CA 1
ATOM 7516 C C . THR B 1 386 ? -1.177 59.546 92.561 1.00 30.12 371 THR B C 1
ATOM 7517 O O . THR B 1 386 ? -0.473 60.053 93.421 1.00 27.69 371 THR B O 1
ATOM 7521 N N . LEU B 1 387 ? -2.046 60.256 91.823 1.00 30.80 372 LEU B N 1
ATOM 7522 C CA . LEU B 1 387 ? -2.223 61.680 92.066 1.00 31.20 372 LEU B CA 1
ATOM 7523 C C . LEU B 1 387 ? -2.639 62.015 93.516 1.00 31.71 372 LEU B C 1
ATOM 7524 O O . LEU B 1 387 ? -2.180 63.007 94.062 1.00 31.80 372 LEU B O 1
ATOM 7529 N N . LYS B 1 388 ? -3.503 61.216 94.138 1.00 30.77 373 LYS B N 1
ATOM 7530 C CA . LYS B 1 388 ? -3.846 61.422 95.550 1.00 32.14 373 LYS B CA 1
ATOM 7531 C C . LYS B 1 388 ? -2.639 61.342 96.507 1.00 30.69 373 LYS B C 1
ATOM 7532 O O . LYS B 1 388 ? -2.525 62.103 97.480 1.00 29.16 373 LYS B O 1
ATOM 7538 N N . VAL B 1 389 ? -1.758 60.388 96.260 1.00 30.27 374 VAL B N 1
ATOM 7539 C CA . VAL B 1 389 ? -0.539 60.296 97.089 1.00 29.87 374 VAL B CA 1
ATOM 7540 C C . VAL B 1 389 ? 0.327 61.568 96.929 1.00 29.30 374 VAL B C 1
ATOM 7541 O O . VAL B 1 389 ? 0.789 62.154 97.911 1.00 27.83 374 VAL B O 1
ATOM 7545 N N . ILE B 1 390 ? 0.514 62.002 95.684 1.00 29.30 375 ILE B N 1
ATOM 7546 C CA . ILE B 1 390 ? 1.349 63.164 95.419 1.00 29.13 375 ILE B CA 1
ATOM 7547 C C . ILE B 1 390 ? 0.803 64.376 96.135 1.00 30.74 375 ILE B C 1
ATOM 7548 O O . ILE B 1 390 ? 1.570 65.096 96.788 1.00 31.75 375 ILE B O 1
ATOM 7553 N N . ARG B 1 391 ? -0.510 64.605 96.041 1.00 32.19 376 ARG B N 1
ATOM 7554 C CA . ARG B 1 391 ? -1.088 65.776 96.658 1.00 33.10 376 ARG B CA 1
ATOM 7555 C C . ARG B 1 391 ? -1.134 65.632 98.163 1.00 31.43 376 ARG B C 1
ATOM 7556 O O . ARG B 1 391 ? -1.003 66.639 98.842 1.00 29.12 376 ARG B O 1
ATOM 7564 N N . LYS B 1 392 ? -1.276 64.412 98.688 1.00 31.05 377 LYS B N 1
ATOM 7565 C CA . LYS B 1 392 ? -1.162 64.252 100.132 1.00 33.42 377 LYS B CA 1
ATOM 7566 C C . LYS B 1 392 ? 0.277 64.583 100.610 1.00 31.70 377 LYS B C 1
ATOM 7567 O O . LYS B 1 392 ? 0.466 65.142 101.659 1.00 31.39 377 LYS B O 1
ATOM 7573 N N . ALA B 1 393 ? 1.281 64.221 99.839 1.00 29.91 378 ALA B N 1
ATOM 7574 C CA . ALA B 1 393 ? 2.680 64.562 100.240 1.00 30.02 378 ALA B CA 1
ATOM 7575 C C . ALA B 1 393 ? 2.911 66.069 100.201 1.00 29.62 378 ALA B C 1
ATOM 7576 O O . ALA B 1 393 ? 3.395 66.665 101.166 1.00 29.52 378 ALA B O 1
ATOM 7578 N N . ASP B 1 394 ? 2.535 66.695 99.100 1.00 28.01 379 ASP B N 1
ATOM 7579 C CA . ASP B 1 394 ? 2.607 68.134 99.065 1.00 28.77 379 ASP B CA 1
ATOM 7580 C C . ASP B 1 394 ? 1.539 68.671 98.121 1.00 28.99 379 ASP B C 1
ATOM 7581 O O . ASP B 1 394 ? 1.567 68.379 96.911 1.00 25.53 379 ASP B O 1
ATOM 7586 N N . LYS B 1 395 ? 0.626 69.473 98.664 1.00 29.51 380 LYS B N 1
ATOM 7587 C CA . LYS B 1 395 ? -0.465 69.967 97.831 1.00 31.95 380 LYS B CA 1
ATOM 7588 C C . LYS B 1 395 ? -0.012 70.832 96.649 1.00 30.24 380 LYS B C 1
ATOM 7589 O O . LYS B 1 395 ? -0.718 70.921 95.632 1.00 29.49 380 LYS B O 1
ATOM 7595 N N . ASP B 1 396 ? 1.188 71.408 96.715 1.00 30.19 381 ASP B N 1
ATOM 7596 C CA . ASP B 1 396 ? 1.701 72.199 95.553 1.00 30.25 381 ASP B CA 1
ATOM 7597 C C . ASP B 1 396 ? 2.649 71.510 94.600 1.00 28.64 381 ASP B C 1
ATOM 7598 O O . ASP B 1 396 ? 3.150 72.161 93.678 1.00 25.69 381 ASP B O 1
ATOM 7603 N N . PHE B 1 397 ? 2.889 70.198 94.778 1.00 27.60 382 PHE B N 1
ATOM 7604 C CA . PHE B 1 397 ? 3.690 69.471 93.801 1.00 27.21 382 PHE B CA 1
ATOM 7605 C C . PHE B 1 397 ? 3.114 69.610 92.406 1.00 27.15 382 PHE B C 1
ATOM 7606 O O . PHE B 1 397 ? 1.917 69.403 92.192 1.00 28.13 382 PHE B O 1
ATOM 7614 N N . LYS B 1 398 ? 3.956 69.933 91.444 1.00 26.29 383 LYS B N 1
ATOM 7615 C CA . LYS B 1 398 ? 3.528 69.863 90.073 1.00 27.07 383 LYS B CA 1
ATOM 7616 C C . LYS B 1 398 ? 3.632 68.420 89.555 1.00 26.35 383 LYS B C 1
ATOM 7617 O O . LYS B 1 398 ? 4.403 67.601 90.039 1.00 24.91 383 LYS B O 1
ATOM 7623 N N . VAL B 1 399 ? 2.800 68.120 88.576 1.00 26.02 384 VAL B N 1
ATOM 7624 C CA . VAL B 1 399 ? 2.653 66.764 88.081 1.00 26.27 384 VAL B CA 1
ATOM 7625 C C . VAL B 1 399 ? 2.657 66.827 86.561 1.00 25.91 384 VAL B C 1
ATOM 7626 O O . VAL B 1 399 ? 2.132 67.782 85.999 1.00 26.69 384 VAL B O 1
ATOM 7630 N N . SER B 1 400 ? 3.212 65.808 85.896 1.00 26.69 385 SER B N 1
ATOM 7631 C CA . SER B 1 400 ? 3.165 65.729 84.420 1.00 25.87 385 SER B CA 1
ATOM 7632 C C . SER B 1 400 ? 2.663 64.410 83.929 1.00 26.42 385 SER B C 1
ATOM 7633 O O . SER B 1 400 ? 2.689 63.405 84.661 1.00 25.18 385 SER B O 1
ATOM 7636 N N . LEU B 1 401 ? 2.338 64.373 82.640 1.00 25.83 386 LEU B N 1
ATOM 7637 C CA . LEU B 1 401 ? 1.919 63.136 82.015 1.00 26.42 386 LEU B CA 1
ATOM 7638 C C . LEU B 1 401 ? 2.159 63.220 80.536 1.00 25.50 386 LEU B C 1
ATOM 7639 O O . LEU B 1 401 ? 1.828 64.208 79.922 1.00 24.76 386 LEU B O 1
ATOM 7644 N N . ALA B 1 402 ? 2.694 62.159 79.974 1.00 26.61 387 ALA B N 1
ATOM 7645 C CA . ALA B 1 402 ? 2.648 61.940 78.539 1.00 28.09 387 ALA B CA 1
ATOM 7646 C C . ALA B 1 402 ? 1.796 60.736 78.320 1.00 29.55 387 ALA B C 1
ATOM 7647 O O . ALA B 1 402 ? 2.167 59.666 78.769 1.00 31.78 387 ALA B O 1
ATOM 7649 N N . GLY B 1 403 ? 0.640 60.903 77.683 1.00 29.56 388 GLY B N 1
ATOM 7650 C CA . GLY B 1 403 ? -0.291 59.804 77.450 1.00 31.73 388 GLY B CA 1
ATOM 7651 C C . GLY B 1 403 ? -1.465 60.185 76.585 1.00 31.95 388 GLY B C 1
ATOM 7652 O O . GLY B 1 403 ? -1.307 60.955 75.633 1.00 31.86 388 GLY B O 1
ATOM 7653 N N . THR B 1 404 ? -2.648 59.679 76.905 1.00 33.79 389 THR B N 1
ATOM 7654 C CA . THR B 1 404 ? -3.859 60.050 76.140 1.00 34.85 389 THR B CA 1
ATOM 7655 C C . THR B 1 404 ? -4.712 61.130 76.863 1.00 32.89 389 THR B C 1
ATOM 7656 O O . THR B 1 404 ? -4.431 61.475 77.993 1.00 31.62 389 THR B O 1
ATOM 7660 N N . TYR B 1 405 ? -5.746 61.591 76.177 1.00 32.69 390 TYR B N 1
ATOM 7661 C CA . TYR B 1 405 ? -6.687 62.590 76.639 1.00 33.30 390 TYR B CA 1
ATOM 7662 C C . TYR B 1 405 ? -7.560 62.045 77.780 1.00 32.76 390 TYR B C 1
ATOM 7663 O O . TYR B 1 405 ? -8.217 61.030 77.637 1.00 31.66 390 TYR B O 1
ATOM 7672 N N . HIS B 1 406 ? -7.510 62.714 78.925 1.00 31.34 391 HIS B N 1
ATOM 7673 C CA . HIS B 1 406 ? -8.407 62.429 80.010 1.00 33.82 391 HIS B CA 1
ATOM 7674 C C . HIS B 1 406 ? -8.994 63.722 80.545 1.00 34.26 391 HIS B C 1
ATOM 7675 O O . HIS B 1 406 ? -8.300 64.492 81.210 1.00 32.31 391 HIS B O 1
ATOM 7682 N N . LYS B 1 407 ? -10.268 63.942 80.278 1.00 35.63 392 LYS B N 1
ATOM 7683 C CA . LYS B 1 407 ? -10.898 65.177 80.687 1.00 38.14 392 LYS B CA 1
ATOM 7684 C C . LYS B 1 407 ? -10.793 65.341 82.222 1.00 38.53 392 LYS B C 1
ATOM 7685 O O . LYS B 1 407 ? -10.606 66.453 82.688 1.00 37.54 392 LYS B O 1
ATOM 7691 N N . GLU B 1 408 ? -10.842 64.239 82.974 1.00 37.56 393 GLU B N 1
ATOM 7692 C CA . GLU B 1 408 ? -10.726 64.246 84.432 1.00 40.31 393 GLU B CA 1
ATOM 7693 C C . GLU B 1 408 ? -9.427 64.833 84.975 1.00 37.80 393 GLU B C 1
ATOM 7694 O O . GLU B 1 408 ? -9.357 65.159 86.130 1.00 37.91 393 GLU B O 1
ATOM 7700 N N . LEU B 1 409 ? -8.380 64.885 84.178 1.00 36.99 394 LEU B N 1
ATOM 7701 C CA . LEU B 1 409 ? -7.032 65.247 84.667 1.00 35.38 394 LEU B CA 1
ATOM 7702 C C . LEU B 1 409 ? -6.531 66.575 84.137 1.00 34.86 394 LEU B C 1
ATOM 7703 O O . LEU B 1 409 ? -5.441 66.997 84.474 1.00 33.35 394 LEU B O 1
ATOM 7708 N N . LEU B 1 410 ? -7.320 67.229 83.304 1.00 36.91 395 LEU B N 1
ATOM 7709 C CA . LEU B 1 410 ? -6.903 68.474 82.655 1.00 39.42 395 LEU B CA 1
ATOM 7710 C C . LEU B 1 410 ? -6.439 69.546 83.644 1.00 40.60 395 LEU B C 1
ATOM 7711 O O . LEU B 1 410 ? -5.465 70.204 83.384 1.00 45.07 395 LEU B O 1
ATOM 7716 N N . ASP B 1 411 ? -7.083 69.695 84.781 1.00 39.81 396 ASP B N 1
ATOM 7717 C CA . ASP B 1 411 ? -6.647 70.734 85.712 1.00 41.66 396 ASP B CA 1
ATOM 7718 C C . ASP B 1 411 ? -5.612 70.251 86.714 1.00 40.68 396 ASP B C 1
ATOM 7719 O O . ASP B 1 411 ? -4.977 71.045 87.403 1.00 39.38 396 ASP B O 1
ATOM 7724 N N . ASP B 1 412 ? -5.403 68.948 86.777 1.00 37.89 397 ASP B N 1
ATOM 7725 C CA . ASP B 1 412 ? -4.403 68.428 87.697 1.00 37.12 397 ASP B CA 1
ATOM 7726 C C . ASP B 1 412 ? -2.971 68.400 87.116 1.00 33.62 397 ASP B C 1
ATOM 7727 O O . ASP B 1 412 ? -2.000 68.306 87.856 1.00 33.25 397 ASP B O 1
ATOM 7732 N N . LEU B 1 413 ? -2.852 68.427 85.798 1.00 31.31 398 LEU B N 1
ATOM 7733 C CA . LEU B 1 413 ? -1.591 68.172 85.145 1.00 30.74 398 LEU B CA 1
ATOM 7734 C C . LEU B 1 413 ? -0.968 69.482 84.700 1.00 30.03 398 LEU B C 1
ATOM 7735 O O . LEU B 1 413 ? -1.484 70.113 83.806 1.00 30.30 398 LEU B O 1
ATOM 7740 N N . ASN B 1 414 ? 0.146 69.869 85.327 1.00 28.81 399 ASN B N 1
ATOM 7741 C CA . ASN B 1 414 ? 0.848 71.107 84.977 1.00 29.28 399 ASN B CA 1
ATOM 7742 C C . ASN B 1 414 ? 1.585 71.010 83.641 1.00 27.73 399 ASN B C 1
ATOM 7743 O O . ASN B 1 414 ? 1.803 72.019 82.946 1.00 28.92 399 ASN B O 1
ATOM 7748 N N . ASP B 1 415 ? 1.989 69.797 83.305 1.00 27.27 400 ASP B N 1
ATOM 7749 C CA . ASP B 1 415 ? 2.579 69.479 81.996 1.00 27.23 400 ASP B CA 1
ATOM 7750 C C . ASP B 1 415 ? 1.824 68.262 81.435 1.00 27.41 400 ASP B C 1
ATOM 7751 O O . ASP B 1 415 ? 1.851 67.136 82.030 1.00 27.12 400 ASP B O 1
ATOM 7756 N N . TYR B 1 416 ? 1.168 68.460 80.296 1.00 25.25 401 TYR B N 1
ATOM 7757 C CA . TYR B 1 416 ? 0.318 67.416 79.722 1.00 26.21 401 TYR B CA 1
ATOM 7758 C C . TYR B 1 416 ? 0.741 67.293 78.300 1.00 25.57 401 TYR B C 1
ATOM 7759 O O . TYR B 1 416 ? 0.625 68.246 77.511 1.00 25.86 401 TYR B O 1
ATOM 7768 N N . CYS B 1 417 ? 1.285 66.129 77.991 1.00 24.56 402 CYS B N 1
ATOM 7769 C CA . CYS B 1 417 ? 1.666 65.812 76.650 1.00 25.60 402 CYS B CA 1
ATOM 7770 C C . CYS B 1 417 ? 0.830 64.619 76.126 1.00 26.40 402 CYS B C 1
ATOM 7771 O O . CYS B 1 417 ? 0.758 63.554 76.754 1.00 25.76 402 CYS B O 1
ATOM 7774 N N . ILE B 1 418 ? 0.146 64.866 75.013 1.00 27.54 403 ILE B N 1
ATOM 7775 C CA . ILE B 1 418 ? -0.865 63.981 74.469 1.00 29.97 403 ILE B CA 1
ATOM 7776 C C . ILE B 1 418 ? -0.338 63.282 73.201 1.00 29.63 403 ILE B C 1
ATOM 7777 O O . ILE B 1 418 ? 0.494 63.845 72.481 1.00 28.66 403 ILE B O 1
ATOM 7782 N N . THR B 1 419 ? -0.811 62.075 72.910 1.00 28.77 404 THR B N 1
ATOM 7783 C CA . THR B 1 419 ? -0.521 61.468 71.603 1.00 29.25 404 THR B CA 1
ATOM 7784 C C . THR B 1 419 ? -0.885 62.386 70.385 1.00 28.15 404 THR B C 1
ATOM 7785 O O . THR B 1 419 ? -1.909 63.083 70.395 1.00 29.57 404 THR B O 1
ATOM 7789 N N . ILE B 1 420 ? -0.091 62.325 69.318 1.00 27.93 405 ILE B N 1
ATOM 7790 C CA . ILE B 1 420 ? -0.371 63.099 68.084 1.00 28.65 405 ILE B CA 1
ATOM 7791 C C . ILE B 1 420 ? -1.829 62.864 67.558 1.00 29.68 405 ILE B C 1
ATOM 7792 O O . ILE B 1 420 ? -2.451 63.757 67.028 1.00 32.46 405 ILE B O 1
ATOM 7797 N N . ALA B 1 421 ? -2.360 61.671 67.741 1.00 31.30 406 ALA B N 1
ATOM 7798 C CA . ALA B 1 421 ? -3.678 61.309 67.208 1.00 33.12 406 ALA B CA 1
ATOM 7799 C C . ALA B 1 421 ? -4.834 62.022 67.935 1.00 33.03 406 ALA B C 1
ATOM 7800 O O . ALA B 1 421 ? -5.893 62.170 67.397 1.00 34.47 406 ALA B O 1
ATOM 7802 N N . GLU B 1 422 ? -4.638 62.479 69.148 1.00 32.81 407 GLU B N 1
ATOM 7803 C CA . GLU B 1 422 ? -5.731 63.077 69.909 1.00 35.10 407 GLU B CA 1
ATOM 7804 C C . GLU B 1 422 ? -5.548 64.575 70.074 1.00 34.32 407 GLU B C 1
ATOM 7805 O O . GLU B 1 422 ? -4.445 65.059 70.003 1.00 35.45 407 GLU B O 1
ATOM 7811 N N . LYS B 1 423 ? -6.623 65.307 70.285 1.00 35.20 408 LYS B N 1
ATOM 7812 C CA . LY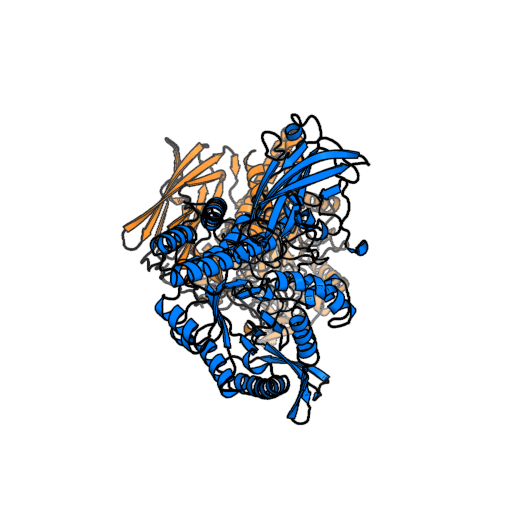S B 1 423 ? -6.544 66.772 70.322 1.00 36.45 408 LYS B CA 1
ATOM 7813 C C . LYS B 1 423 ? -7.265 67.312 71.515 1.00 35.82 408 LYS B C 1
ATOM 7814 O O . LYS B 1 423 ? -8.351 66.862 71.812 1.00 37.36 408 LYS B O 1
ATOM 7820 N N . PHE B 1 424 ? -6.658 68.280 72.185 1.00 34.11 409 PHE B N 1
ATOM 7821 C CA . PHE B 1 424 ? -7.385 69.145 73.108 1.00 33.88 409 PHE B CA 1
ATOM 7822 C C . PHE B 1 424 ? -8.253 70.132 72.312 1.00 35.61 409 PHE B C 1
ATOM 7823 O O . PHE B 1 424 ? -7.904 70.529 71.167 1.00 36.07 409 PHE B O 1
ATOM 7831 N N . THR B 1 425 ? -9.350 70.579 72.913 1.00 35.69 410 THR B N 1
ATOM 7832 C CA . THR B 1 425 ? -10.135 71.651 72.320 1.00 36.41 410 THR B CA 1
ATOM 7833 C C . THR B 1 425 ? -9.376 72.975 72.389 1.00 35.31 410 THR B C 1
ATOM 7834 O O . THR B 1 425 ? -8.525 73.153 73.239 1.00 32.61 410 THR B O 1
ATOM 7838 N N . PRO B 1 426 ? -9.713 73.919 71.514 1.00 36.40 411 PRO B N 1
ATOM 7839 C CA . PRO B 1 426 ? -9.075 75.226 71.631 1.00 37.24 411 PRO B CA 1
ATOM 7840 C C . PRO B 1 426 ? -9.267 75.887 73.013 1.00 37.66 411 PRO B C 1
ATOM 7841 O O . PRO B 1 426 ? -8.318 76.474 73.553 1.00 40.39 411 PRO B O 1
ATOM 7845 N N . GLU B 1 427 ? -10.465 75.735 73.564 1.00 38.39 412 GLU B N 1
ATOM 7846 C CA . GLU B 1 427 ? -10.864 76.262 74.864 1.00 39.66 412 GLU B CA 1
ATOM 7847 C C . GLU B 1 427 ? -9.976 75.613 75.936 1.00 36.85 412 GLU B C 1
ATOM 7848 O O . GLU B 1 427 ? -9.454 76.303 76.824 1.00 34.88 412 GLU B O 1
ATOM 7854 N N . GLU B 1 428 ? -9.762 74.294 75.853 1.00 34.73 413 GLU B N 1
ATOM 7855 C CA . GLU B 1 428 ? -8.844 73.619 76.818 1.00 33.34 413 GLU B CA 1
ATOM 7856 C C . GLU B 1 428 ? -7.398 74.140 76.721 1.00 32.62 413 GLU B C 1
ATOM 7857 O O . GLU B 1 428 ? -6.729 74.382 77.741 1.00 29.69 413 GLU B O 1
ATOM 7863 N N . ILE B 1 429 ? -6.908 74.303 75.488 1.00 31.85 414 ILE B N 1
ATOM 7864 C CA . ILE B 1 429 ? -5.553 74.782 75.297 1.00 31.97 414 ILE B CA 1
ATOM 7865 C C . ILE B 1 429 ? -5.417 76.183 75.893 1.00 33.23 414 ILE B C 1
ATOM 7866 O O . ILE B 1 429 ? -4.473 76.459 76.604 1.00 32.50 414 ILE B O 1
ATOM 7871 N N . GLU B 1 430 ? -6.369 77.033 75.580 1.00 36.05 415 GLU B N 1
ATOM 7872 C CA . GLU B 1 430 ? -6.320 78.397 76.050 1.00 38.97 415 GLU B CA 1
ATOM 7873 C C . GLU B 1 430 ? -6.312 78.519 77.540 1.00 37.13 415 GLU B C 1
ATOM 7874 O O . GLU B 1 430 ? -5.531 79.307 78.095 1.00 36.94 415 GLU B O 1
ATOM 7880 N N . ALA B 1 431 ? -7.206 77.789 78.196 1.00 35.60 416 ALA B N 1
ATOM 7881 C CA . ALA B 1 431 ? -7.223 77.778 79.677 1.00 34.76 416 ALA B CA 1
ATOM 7882 C C . ALA B 1 431 ? -5.934 77.276 80.279 1.00 33.13 416 ALA B C 1
ATOM 7883 O O . ALA B 1 431 ? -5.444 77.833 81.258 1.00 32.30 416 ALA B O 1
ATOM 7885 N N . ARG B 1 432 ? -5.376 76.206 79.733 1.00 32.26 417 ARG B N 1
ATOM 7886 C CA . ARG B 1 432 ? -4.105 75.712 80.236 1.00 32.24 417 ARG B CA 1
ATOM 7887 C C . ARG B 1 432 ? -2.965 76.738 80.048 1.00 33.95 417 ARG B C 1
ATOM 7888 O O . ARG B 1 432 ? -2.189 77.005 80.997 1.00 35.43 417 ARG B O 1
ATOM 7896 N N . ARG B 1 433 ? -2.909 77.355 78.871 1.00 34.99 418 ARG B N 1
ATOM 7897 C CA . ARG B 1 433 ? -1.935 78.400 78.610 1.00 36.04 418 ARG B CA 1
ATOM 7898 C C . ARG B 1 433 ? -2.092 79.564 79.575 1.00 36.39 418 ARG B C 1
ATOM 7899 O O . ARG B 1 433 ? -1.135 79.987 80.208 1.00 38.87 418 ARG B O 1
ATOM 7907 N N . LYS B 1 434 ? -3.292 80.058 79.724 1.00 35.96 419 LYS B N 1
ATOM 7908 C CA . LYS B 1 434 ? -3.512 81.230 80.603 1.00 36.70 419 LYS B CA 1
ATOM 7909 C C . LYS B 1 434 ? -3.169 80.908 82.061 1.00 34.85 419 LYS B C 1
ATOM 7910 O O . LYS B 1 434 ? -2.768 81.802 82.843 1.00 35.64 419 LYS B O 1
ATOM 7916 N N . ALA B 1 435 ? -3.333 79.639 82.424 1.00 33.06 420 ALA B N 1
ATOM 7917 C CA . ALA B 1 435 ? -2.945 79.143 83.744 1.00 33.73 420 ALA B CA 1
ATOM 7918 C C . ALA B 1 435 ? -1.439 78.868 83.903 1.00 33.69 420 ALA B C 1
ATOM 7919 O O . ALA B 1 435 ? -1.014 78.390 84.971 1.00 35.01 420 ALA B O 1
ATOM 7921 N N . GLY B 1 436 ? -0.643 79.127 82.857 1.00 33.94 421 GLY B N 1
ATOM 7922 C CA . GLY B 1 436 ? 0.805 78.888 82.902 1.00 33.31 421 GLY B CA 1
ATOM 7923 C C . GLY B 1 436 ? 1.170 77.425 82.901 1.00 31.23 421 GLY B C 1
ATOM 7924 O O . GLY B 1 436 ? 2.228 77.082 83.378 1.00 31.99 421 GLY B O 1
ATOM 7925 N N . LYS B 1 437 ? 0.288 76.566 82.403 1.00 29.23 422 LYS B N 1
ATOM 7926 C CA . LYS B 1 437 ? 0.572 75.158 82.330 1.00 29.97 422 LYS B CA 1
ATOM 7927 C C . LYS B 1 437 ? 1.164 74.852 80.968 1.00 29.48 422 LYS B C 1
ATOM 7928 O O . LYS B 1 437 ? 0.982 75.644 80.026 1.00 29.90 422 LYS B O 1
ATOM 7934 N N . VAL B 1 438 ? 1.756 73.682 80.826 1.00 28.15 423 VAL B N 1
ATOM 7935 C CA . VAL B 1 438 ? 2.359 73.323 79.528 1.00 28.78 423 VAL B CA 1
ATOM 7936 C C . VAL B 1 438 ? 1.557 72.255 78.823 1.00 27.89 423 VAL B C 1
ATOM 7937 O O . VAL B 1 438 ? 1.132 71.280 79.453 1.00 27.11 423 VAL B O 1
ATOM 7941 N N . THR B 1 439 ? 1.425 72.390 77.502 1.00 26.66 424 THR B N 1
ATOM 7942 C CA . THR B 1 439 ? 0.589 71.505 76.744 1.00 26.57 424 THR B CA 1
ATOM 7943 C C . THR B 1 439 ? 1.326 71.169 75.484 1.00 25.82 424 THR B C 1
ATOM 7944 O O . THR B 1 439 ? 1.605 72.059 74.718 1.00 26.18 424 THR B O 1
ATOM 7948 N N . THR B 1 440 ? 1.603 69.888 75.251 1.00 24.90 425 THR B N 1
ATOM 7949 C CA . THR B 1 440 ? 2.395 69.484 74.075 1.00 25.09 425 THR B CA 1
ATOM 7950 C C . THR B 1 440 ? 1.885 68.185 73.482 1.00 25.13 425 THR B C 1
ATOM 7951 O O . THR B 1 440 ? 0.863 67.658 73.921 1.00 25.96 425 THR B O 1
ATOM 7955 N N . TYR B 1 441 ? 2.600 67.671 72.486 1.00 24.67 426 TYR B N 1
ATOM 7956 C CA . TYR B 1 441 ? 2.336 66.308 71.995 1.00 24.93 426 TYR B CA 1
ATOM 7957 C C . TYR B 1 441 ? 3.585 65.469 71.770 1.00 24.50 426 TYR B C 1
ATOM 7958 O O . TYR B 1 441 ? 4.683 66.015 71.788 1.00 24.59 426 TYR B O 1
ATOM 7967 N N . TYR B 1 442 ? 3.409 64.162 71.536 1.00 24.52 427 TYR B N 1
ATOM 7968 C CA . TYR B 1 442 ? 4.499 63.288 71.218 1.00 24.78 427 TYR B CA 1
ATOM 7969 C C . TYR B 1 442 ? 4.220 62.277 70.121 1.00 24.04 427 TYR B C 1
ATOM 7970 O O . TYR B 1 442 ? 3.085 62.013 69.784 1.00 23.41 427 TYR B O 1
ATOM 7979 N N . THR B 1 443 ? 5.305 61.764 69.560 1.00 24.08 428 THR B N 1
ATOM 7980 C CA . THR B 1 443 ? 5.278 60.565 68.743 1.00 25.29 428 THR B CA 1
ATOM 7981 C C . THR B 1 443 ? 6.183 59.543 69.405 1.00 24.14 428 THR B C 1
ATOM 7982 O O . THR B 1 443 ? 7.030 59.891 70.251 1.00 24.43 428 THR B O 1
ATOM 7986 N N . CYS B 1 444 ? 6.014 58.295 69.016 1.00 24.61 429 CYS B N 1
ATOM 7987 C CA . CYS B 1 444 ? 6.819 57.204 69.560 1.00 26.83 429 CYS B CA 1
ATOM 7988 C C . CYS B 1 444 ? 6.823 56.062 68.539 1.00 26.87 429 CYS B C 1
ATOM 7989 O O . CYS B 1 444 ? 6.720 56.325 67.321 1.00 27.08 429 CYS B O 1
ATOM 7992 N N . CYS B 1 445 ? 6.926 54.815 68.984 1.00 27.07 430 CYS B N 1
ATOM 7993 C CA . CYS B 1 445 ? 6.967 53.716 68.023 1.00 28.20 430 CYS B CA 1
ATOM 7994 C C . CYS B 1 445 ? 5.636 53.569 67.317 1.00 29.22 430 CYS B C 1
ATOM 7995 O O . CYS B 1 445 ? 5.556 52.879 66.297 1.00 29.66 430 CYS B O 1
ATOM 7998 N N . THR B 1 446 ? 4.566 54.134 67.885 1.00 28.60 431 THR B N 1
ATOM 7999 C CA . THR B 1 446 ? 3.228 53.993 67.255 1.00 30.41 431 THR B CA 1
ATOM 8000 C C . THR B 1 446 ? 3.111 54.507 65.801 1.00 30.12 431 THR B C 1
ATOM 8001 O O . THR B 1 446 ? 2.547 53.830 64.941 1.00 31.70 431 THR B O 1
ATOM 8005 N N . GLU B 1 447 ? 3.638 55.681 65.523 1.00 28.33 432 GLU B N 1
ATOM 8006 C CA . GLU B 1 447 ? 3.269 56.382 64.285 1.00 28.50 432 GLU B CA 1
ATOM 8007 C C . GLU B 1 447 ? 4.242 56.030 63.141 1.00 28.10 432 GLU B C 1
ATOM 8008 O O . GLU B 1 447 ? 5.449 56.217 63.240 1.00 29.15 432 GLU B O 1
ATOM 8014 N N . PRO B 1 448 ? 3.709 55.509 62.061 1.00 29.86 433 PRO B N 1
ATOM 8015 C CA . PRO B 1 448 ? 4.662 55.264 60.999 1.00 31.13 433 PRO B CA 1
ATOM 8016 C C . PRO B 1 448 ? 5.283 56.572 60.480 1.00 29.53 433 PRO B C 1
ATOM 8017 O O . PRO B 1 448 ? 6.423 56.545 59.996 1.00 30.40 433 PRO B O 1
ATOM 8021 N N . ARG B 1 449 ? 4.515 57.658 60.513 1.00 29.72 434 ARG B N 1
ATOM 8022 C CA . ARG B 1 449 ? 4.945 59.039 60.164 1.00 30.85 434 ARG B CA 1
ATOM 8023 C C . ARG B 1 449 ? 3.999 59.988 60.899 1.00 29.25 434 ARG B C 1
ATOM 8024 O O . ARG B 1 449 ? 2.897 59.582 61.213 1.00 29.31 434 ARG B O 1
ATOM 8032 N N . PRO B 1 450 ? 4.360 61.250 61.107 1.00 28.60 435 PRO B N 1
ATOM 8033 C CA . PRO B 1 450 ? 5.713 61.737 61.045 1.00 28.37 435 PRO B CA 1
ATOM 8034 C C . PRO B 1 450 ? 6.513 61.179 62.215 1.00 26.81 435 PRO B C 1
ATOM 8035 O O . PRO B 1 450 ? 5.989 61.075 63.343 1.00 26.19 435 PRO B O 1
ATOM 8039 N N . ASN B 1 451 ? 7.786 60.890 61.986 1.00 26.43 436 ASN B N 1
ATOM 8040 C CA . ASN B 1 451 ? 8.658 60.398 63.033 1.00 24.87 436 ASN B CA 1
ATOM 8041 C C . ASN B 1 451 ? 10.174 60.608 62.775 1.00 24.84 436 ASN B C 1
ATOM 8042 O O . ASN B 1 451 ? 10.566 61.239 61.792 1.00 24.39 436 ASN B O 1
ATOM 8047 N N . THR B 1 452 ? 10.970 60.161 63.757 1.00 24.94 437 THR B N 1
ATOM 8048 C CA . THR B 1 452 ? 12.410 60.317 63.845 1.00 25.05 437 THR B CA 1
ATOM 8049 C C . THR B 1 452 ? 13.106 58.921 63.982 1.00 24.69 437 THR B C 1
ATOM 8050 O O . THR B 1 452 ? 14.097 58.729 64.693 1.00 24.27 437 THR B O 1
ATOM 8054 N N . PHE B 1 453 ? 12.559 57.933 63.292 1.00 23.93 438 PHE B N 1
ATOM 8055 C CA . PHE B 1 453 ? 13.293 56.693 63.077 1.00 24.88 438 PHE B CA 1
ATOM 8056 C C . PHE B 1 453 ? 14.456 57.040 62.152 1.00 25.67 438 PHE B C 1
ATOM 8057 O O . PHE B 1 453 ? 14.399 58.032 61.382 1.00 25.74 438 PHE B O 1
ATOM 8065 N N . THR B 1 454 ? 15.503 56.245 62.149 1.00 25.52 439 THR B N 1
ATOM 8066 C CA . THR B 1 454 ? 16.627 56.530 61.227 1.00 26.40 439 THR B CA 1
ATOM 8067 C C . THR B 1 454 ? 16.298 56.442 59.725 1.00 27.35 439 THR B C 1
ATOM 8068 O O . THR B 1 454 ? 17.017 57.057 58.909 1.00 28.44 439 THR B O 1
ATOM 8072 N N . PHE B 1 455 ? 15.215 55.736 59.377 1.00 26.89 440 PHE B N 1
ATOM 8073 C CA . PHE B 1 455 ? 14.676 55.644 57.971 1.00 26.72 440 PHE B CA 1
ATOM 8074 C C . PHE B 1 455 ? 13.599 56.714 57.655 1.00 26.34 440 PHE B C 1
ATOM 8075 O O . PHE B 1 455 ? 13.184 56.848 56.508 1.00 25.77 440 PHE B O 1
ATOM 8083 N N . SER B 1 456 ? 13.128 57.454 58.658 1.00 25.37 441 SER B N 1
ATOM 8084 C CA . SER B 1 456 ? 12.135 58.508 58.429 1.00 25.20 441 SER B CA 1
ATOM 8085 C C . SER B 1 456 ? 12.722 59.559 57.511 1.00 26.71 441 SER B C 1
ATOM 8086 O O . SER B 1 456 ? 13.941 59.818 57.515 1.00 26.91 441 SER B O 1
ATOM 8089 N N . GLU B 1 457 ? 11.860 60.196 56.737 1.00 27.63 442 GLU B N 1
ATOM 8090 C CA . GLU B 1 457 ? 12.325 61.271 55.855 1.00 28.25 442 GLU B CA 1
ATOM 8091 C C . GLU B 1 457 ? 12.752 62.438 56.730 1.00 29.14 442 GLU B C 1
ATOM 8092 O O . GLU B 1 457 ? 12.070 62.693 57.753 1.00 27.65 442 GLU B O 1
ATOM 8098 N N . PRO B 1 458 ? 13.885 63.113 56.370 1.00 28.80 443 PRO B N 1
ATOM 8099 C CA . PRO B 1 458 ? 14.432 64.231 57.124 1.00 27.69 443 PRO B CA 1
ATOM 8100 C C . PRO B 1 458 ? 13.423 65.310 57.461 1.00 26.89 443 PRO B C 1
ATOM 8101 O O . PRO B 1 458 ? 13.406 65.775 58.620 1.00 27.78 443 PRO B O 1
ATOM 8105 N N . ALA B 1 459 ? 12.562 65.649 56.519 1.00 25.41 444 ALA B N 1
ATOM 8106 C CA . ALA B 1 459 ? 11.577 66.711 56.725 1.00 26.67 444 ALA B CA 1
ATOM 8107 C C . ALA B 1 459 ? 10.544 66.373 57.794 1.00 25.53 444 ALA B C 1
ATOM 8108 O O . ALA B 1 459 ? 10.045 67.271 58.428 1.00 26.85 444 ALA B O 1
ATOM 8110 N N . GLU B 1 460 ? 10.311 65.093 58.053 1.00 26.09 445 GLU B N 1
ATOM 8111 C CA . GLU B 1 460 ? 9.325 64.696 59.053 1.00 25.13 445 GLU B CA 1
ATOM 8112 C C . GLU B 1 460 ? 9.733 65.297 60.389 1.00 23.89 445 GLU B C 1
ATOM 8113 O O . GLU B 1 460 ? 8.887 65.729 61.146 1.00 23.93 445 GLU B O 1
ATOM 8119 N N . ALA B 1 461 ? 11.031 65.338 60.639 1.00 23.38 446 ALA B N 1
ATOM 8120 C CA . ALA B 1 461 ? 11.534 65.847 61.869 1.00 23.44 446 ALA B CA 1
ATOM 8121 C C . ALA B 1 461 ? 11.210 67.311 62.016 1.00 24.02 446 ALA B C 1
ATOM 8122 O O . ALA B 1 461 ? 10.819 67.771 63.123 1.00 24.62 446 ALA B O 1
ATOM 8124 N N . GLU B 1 462 ? 11.379 68.064 60.931 1.00 23.62 447 GLU B N 1
ATOM 8125 C CA . GLU B 1 462 ? 11.030 69.485 60.946 1.00 25.09 447 GLU B CA 1
ATOM 8126 C C . GLU B 1 462 ? 9.505 69.645 61.104 1.00 25.55 447 GLU B C 1
ATOM 8127 O O . GLU B 1 462 ? 9.035 70.528 61.830 1.00 25.72 447 GLU B O 1
ATOM 8133 N N . TRP B 1 463 ? 8.759 68.807 60.397 1.00 25.59 448 TRP B N 1
ATOM 8134 C CA . TRP B 1 463 ? 7.286 68.854 60.353 1.00 26.22 448 TRP B CA 1
ATOM 8135 C C . TRP B 1 463 ? 6.707 68.814 61.795 1.00 26.43 448 TRP B C 1
ATOM 8136 O O . TRP B 1 463 ? 5.680 69.446 62.086 1.00 28.17 448 TRP B O 1
ATOM 8147 N N . LEU B 1 464 ? 7.357 68.066 62.680 1.00 24.37 449 LEU B N 1
ATOM 8148 C CA . LEU B 1 464 ? 6.885 67.889 64.046 1.00 24.84 449 LEU B CA 1
ATOM 8149 C C . LEU B 1 464 ? 6.730 69.243 64.756 1.00 24.71 449 LEU B C 1
ATOM 8150 O O . LEU B 1 464 ? 5.792 69.433 65.508 1.00 24.51 449 LEU B O 1
ATOM 8155 N N . ALA B 1 465 ? 7.683 70.131 64.548 1.00 25.17 450 ALA B N 1
ATOM 8156 C CA . ALA B 1 465 ? 7.631 71.464 65.183 1.00 26.61 450 ALA B CA 1
ATOM 8157 C C . ALA B 1 465 ? 6.581 72.393 64.584 1.00 26.57 450 ALA B C 1
ATOM 8158 O O . ALA B 1 465 ? 5.890 73.131 65.288 1.00 26.36 450 ALA B O 1
ATOM 8160 N N . TRP B 1 466 ? 6.429 72.329 63.270 1.00 26.77 451 TRP B N 1
ATOM 8161 C CA . TRP B 1 466 ? 5.335 73.041 62.604 1.00 27.96 451 TRP B CA 1
ATOM 8162 C C . TRP B 1 466 ? 3.972 72.527 63.077 1.00 27.04 451 TRP B C 1
ATOM 8163 O O . TRP B 1 466 ? 3.051 73.306 63.211 1.00 26.96 451 TRP B O 1
ATOM 8174 N N . HIS B 1 467 ? 3.876 71.212 63.345 1.00 24.93 452 HIS B N 1
ATOM 8175 C CA . HIS B 1 467 ? 2.646 70.638 63.793 1.00 26.29 452 HIS B CA 1
ATOM 8176 C C . HIS B 1 467 ? 2.277 71.278 65.153 1.00 25.22 452 HIS B C 1
ATOM 8177 O O . HIS B 1 467 ? 1.093 71.579 65.390 1.00 25.25 452 HIS B O 1
ATOM 8184 N N . SER B 1 468 ? 3.278 71.519 65.980 1.00 25.02 453 SER B N 1
ATOM 8185 C CA . SER B 1 468 ? 3.041 72.166 67.299 1.00 26.37 453 SER B CA 1
ATOM 8186 C C . SER B 1 468 ? 2.406 73.521 67.081 1.00 28.68 453 SER B C 1
ATOM 8187 O O . SER B 1 468 ? 1.397 73.864 67.756 1.00 28.79 453 SER B O 1
ATOM 8190 N N . ALA B 1 469 ? 2.944 74.272 66.107 1.00 29.57 454 ALA B N 1
ATOM 8191 C CA . ALA B 1 469 ? 2.366 75.576 65.743 1.00 30.34 454 ALA B CA 1
ATOM 8192 C C . ALA B 1 469 ? 0.954 75.449 65.163 1.00 30.01 454 ALA B C 1
ATOM 8193 O O . ALA B 1 469 ? 0.084 76.147 65.575 1.00 29.57 454 ALA B O 1
ATOM 8195 N N . LYS B 1 470 ? 0.730 74.548 64.210 1.00 29.72 455 LYS B N 1
ATOM 8196 C CA . LYS B 1 470 ? -0.617 74.332 63.730 1.00 30.47 455 LYS B CA 1
ATOM 8197 C C . LYS B 1 470 ? -1.655 74.105 64.846 1.00 30.46 455 LYS B C 1
ATOM 8198 O O . LYS B 1 470 ? -2.775 74.662 64.826 1.00 31.16 455 LYS B O 1
ATOM 8204 N N . GLU B 1 471 ? -1.300 73.255 65.797 1.00 29.68 456 GLU B N 1
ATOM 8205 C CA . GLU B 1 471 ? -2.214 72.809 66.856 1.00 30.18 456 GLU B CA 1
ATOM 8206 C C . GLU B 1 471 ? -2.274 73.786 68.032 1.00 30.40 456 GLU B C 1
ATOM 8207 O O . GLU B 1 471 ? -2.977 73.573 69.028 1.00 29.14 456 GLU B O 1
ATOM 8213 N N . ASN B 1 472 ? -1.537 74.864 67.919 1.00 32.01 457 ASN B N 1
ATOM 8214 C CA . ASN B 1 472 ? -1.463 75.808 69.010 1.00 33.80 457 ASN B CA 1
ATOM 8215 C C . ASN B 1 472 ? -0.938 75.252 70.342 1.00 32.42 457 ASN B C 1
ATOM 8216 O O . ASN B 1 472 ? -1.342 75.696 71.418 1.00 30.72 457 ASN B O 1
ATOM 8221 N N . LEU B 1 473 ? -0.041 74.300 70.233 1.00 28.35 458 LEU B N 1
ATOM 8222 C CA . LEU B 1 473 ? 0.567 73.674 71.388 1.00 29.66 458 LEU B CA 1
ATOM 8223 C C . LEU B 1 473 ? 1.920 74.349 71.682 1.00 30.16 458 LEU B C 1
ATOM 8224 O O . LEU B 1 473 ? 2.479 75.097 70.837 1.00 28.95 458 LEU B O 1
ATOM 8229 N N . ASP B 1 474 ? 2.441 74.084 72.873 1.00 29.90 459 ASP B N 1
ATOM 8230 C CA . ASP B 1 474 ? 3.695 74.718 73.334 1.00 29.38 459 ASP B CA 1
ATOM 8231 C C . ASP B 1 474 ? 4.959 74.089 72.753 1.00 27.45 459 ASP B C 1
ATOM 8232 O O . ASP B 1 474 ? 6.034 74.706 72.786 1.00 26.12 459 ASP B O 1
ATOM 8237 N N . GLY B 1 475 ? 4.861 72.867 72.229 1.00 26.40 460 GLY B N 1
ATOM 8238 C CA . GLY B 1 475 ? 6.079 72.195 71.760 1.00 25.78 460 GLY B CA 1
ATOM 8239 C C . GLY B 1 475 ? 5.876 70.701 71.552 1.00 25.43 460 GLY B C 1
ATOM 8240 O O . GLY B 1 475 ? 4.794 70.286 71.117 1.00 25.55 460 GLY B O 1
ATOM 8241 N N . TYR B 1 476 ? 6.908 69.935 71.885 1.00 23.70 461 TYR B N 1
ATOM 8242 C CA . TYR B 1 476 ? 7.031 68.539 71.450 1.00 23.47 461 TYR B CA 1
ATOM 8243 C C . TYR B 1 476 ? 7.891 67.747 72.398 1.00 22.57 461 TYR B C 1
ATOM 8244 O O . TYR B 1 476 ? 8.918 68.225 72.824 1.00 22.88 461 TYR B O 1
ATOM 8253 N N . LEU B 1 477 ? 7.486 66.508 72.655 1.00 22.34 462 LEU B N 1
ATOM 8254 C CA . LEU B 1 477 ? 8.189 65.592 73.546 1.00 21.83 462 LEU B CA 1
ATOM 8255 C C . LEU B 1 477 ? 8.472 64.289 72.838 1.00 21.94 462 LEU B C 1
ATOM 8256 O O . LEU B 1 477 ? 7.642 63.810 72.030 1.00 22.21 462 LEU B O 1
ATOM 8261 N N . ARG B 1 478 ? 9.664 63.764 73.073 1.00 21.90 463 ARG B N 1
ATOM 8262 C CA . ARG B 1 478 ? 10.021 62.405 72.691 1.00 23.04 463 ARG B CA 1
ATOM 8263 C C . ARG B 1 478 ? 10.819 61.725 73.789 1.00 23.40 463 ARG B C 1
ATOM 8264 O O . ARG B 1 478 ? 11.587 62.351 74.522 1.00 22.55 463 ARG B O 1
ATOM 8272 N N . TRP B 1 479 ? 10.649 60.421 73.871 1.00 22.25 464 TRP B N 1
ATOM 8273 C CA . TRP B 1 479 ? 11.058 59.660 75.069 1.00 23.89 464 TRP B CA 1
ATOM 8274 C C . TRP B 1 479 ? 12.570 59.280 75.181 1.00 24.39 464 TRP B C 1
ATOM 8275 O O . TRP B 1 479 ? 13.004 58.708 76.182 1.00 24.84 464 TRP B O 1
ATOM 8286 N N . ALA B 1 480 ? 13.341 59.566 74.155 1.00 23.00 465 ALA B N 1
ATOM 8287 C CA . ALA B 1 480 ? 14.783 59.154 74.132 1.00 23.74 465 ALA B CA 1
ATOM 8288 C C . ALA B 1 480 ? 15.659 60.050 73.254 1.00 23.15 465 ALA B C 1
ATOM 8289 O O . ALA B 1 480 ? 15.734 59.880 72.026 1.00 23.41 465 ALA B O 1
ATOM 8291 N N . LEU B 1 481 ? 16.328 60.982 73.910 1.00 23.13 466 LEU B N 1
ATOM 8292 C CA . LEU B 1 481 ? 17.417 61.743 73.342 1.00 23.95 466 LEU B CA 1
ATOM 8293 C C . LEU B 1 481 ? 18.597 60.867 72.927 1.00 25.54 466 LEU B C 1
ATOM 8294 O O . LEU B 1 481 ? 19.083 60.954 71.823 1.00 25.22 466 LEU B O 1
ATOM 8299 N N . ASN B 1 482 ? 19.036 60.025 73.846 1.00 24.84 467 ASN B N 1
ATOM 8300 C CA . ASN B 1 482 ? 20.341 59.384 73.705 1.00 25.01 467 ASN B CA 1
ATOM 8301 C C . ASN B 1 482 ? 20.382 58.039 74.450 1.00 24.38 467 ASN B C 1
ATOM 8302 O O . ASN B 1 482 ? 21.446 57.680 75.029 1.00 23.25 467 ASN B O 1
ATOM 8307 N N . SER B 1 483 ? 19.292 57.255 74.370 1.00 24.16 468 SER B N 1
ATOM 8308 C CA . SER B 1 483 ? 19.325 55.874 74.966 1.00 24.24 468 SER B CA 1
ATOM 8309 C C . SER B 1 483 ? 19.964 54.882 74.044 1.00 24.78 468 SER B C 1
ATOM 8310 O O . SER B 1 483 ? 19.296 53.943 73.562 1.00 26.22 468 SER B O 1
ATOM 8313 N N . TRP B 1 484 ? 21.275 55.054 73.883 1.00 25.10 469 TRP B N 1
ATOM 8314 C CA . TRP B 1 484 ? 22.059 54.345 72.890 1.00 24.89 469 TRP B CA 1
ATOM 8315 C C . TRP B 1 484 ? 21.898 52.836 73.019 1.00 25.78 469 TRP B C 1
ATOM 8316 O O . TRP B 1 484 ? 21.836 52.283 74.121 1.00 26.25 469 TRP B O 1
ATOM 8327 N N . VAL B 1 485 ? 21.826 52.195 71.861 1.00 26.02 470 VAL B N 1
ATOM 8328 C CA . VAL B 1 485 ? 21.970 50.749 71.726 1.00 28.08 470 VAL B CA 1
ATOM 8329 C C . VAL B 1 485 ? 23.471 50.434 71.930 1.00 30.23 470 VAL B C 1
ATOM 8330 O O . VAL B 1 485 ? 24.205 51.355 72.301 1.00 28.51 470 VAL B O 1
ATOM 8334 N N . LYS B 1 486 ? 23.919 49.185 71.699 1.00 31.43 471 LYS B N 1
ATOM 8335 C CA . LYS B 1 486 ? 25.324 48.800 71.938 1.00 34.07 471 LYS B CA 1
ATOM 8336 C C . LYS B 1 486 ? 26.384 49.623 71.181 1.00 31.71 471 LYS B C 1
ATOM 8337 O O . LYS B 1 486 ? 27.316 50.131 71.792 1.00 30.78 471 LYS B O 1
ATOM 8343 N N . ASN B 1 487 ? 26.201 49.702 69.866 1.00 30.71 472 ASN B N 1
ATOM 8344 C CA . ASN B 1 487 ? 27.112 50.324 68.917 1.00 31.66 472 ASN B CA 1
ATOM 8345 C C . ASN B 1 487 ? 26.362 51.354 68.102 1.00 28.13 472 ASN B C 1
ATOM 8346 O O . ASN B 1 487 ? 26.161 51.177 66.914 1.00 28.49 472 ASN B O 1
ATOM 8351 N N . PRO B 1 488 ? 25.969 52.456 68.740 1.00 26.52 473 PRO B N 1
ATOM 8352 C CA . PRO B 1 488 ? 25.042 53.408 68.121 1.00 25.72 473 PRO B CA 1
ATOM 8353 C C . PRO B 1 488 ? 25.529 54.139 66.879 1.00 26.47 473 PRO B C 1
ATOM 8354 O O . PRO B 1 488 ? 24.741 54.607 66.101 1.00 26.19 473 PRO B O 1
ATOM 8358 N N . LEU B 1 489 ? 26.832 54.286 66.694 1.00 28.52 474 LEU B N 1
ATOM 8359 C CA . LEU B 1 489 ? 27.353 54.885 65.464 1.00 27.61 474 LEU B CA 1
ATOM 8360 C C . LEU B 1 489 ? 27.241 53.964 64.278 1.00 29.22 474 LEU B C 1
ATOM 8361 O O . LEU B 1 489 ? 27.125 54.422 63.131 1.00 29.82 474 LEU B O 1
ATOM 8366 N N . GLN B 1 490 ? 27.297 52.661 64.538 1.00 29.56 475 GLN B N 1
ATOM 8367 C CA . GLN B 1 490 ? 27.209 51.657 63.439 1.00 30.39 475 GLN B CA 1
ATOM 8368 C C . GLN B 1 490 ? 25.792 51.137 63.111 1.00 30.65 475 GLN B C 1
ATOM 8369 O O . GLN B 1 490 ? 25.456 50.939 61.927 1.00 28.68 475 GLN B O 1
ATOM 8375 N N . ASP B 1 491 ? 25.015 50.845 64.157 1.00 27.94 476 ASP B N 1
ATOM 8376 C CA . ASP B 1 491 ? 23.787 50.081 64.037 1.00 28.72 476 ASP B CA 1
ATOM 8377 C C . ASP B 1 491 ? 22.776 50.668 65.004 1.00 28.19 476 ASP B C 1
ATOM 8378 O O . ASP B 1 491 ? 22.963 50.577 66.229 1.00 29.15 476 ASP B O 1
ATOM 8383 N N . SER B 1 492 ? 21.742 51.287 64.437 1.00 28.13 477 SER B N 1
ATOM 8384 C CA . SER B 1 492 ? 20.639 51.927 65.212 1.00 27.76 477 SER B CA 1
ATOM 8385 C C . SER B 1 492 ? 19.460 50.998 65.563 1.00 28.79 477 SER B C 1
ATOM 8386 O O . SER B 1 492 ? 18.518 51.416 66.238 1.00 30.09 477 SER B O 1
ATOM 8389 N N . ARG B 1 493 ? 19.527 49.735 65.158 1.00 30.45 478 ARG B N 1
ATOM 8390 C CA . ARG B 1 493 ? 18.475 48.753 65.450 1.00 30.10 478 ARG B CA 1
ATOM 8391 C C . ARG B 1 493 ? 18.502 48.356 66.917 1.00 30.58 478 ARG B C 1
ATOM 8392 O O . ARG B 1 493 ? 19.542 48.557 67.593 1.00 30.43 478 ARG B O 1
ATOM 8400 N N . PHE B 1 494 ? 17.389 47.781 67.400 1.00 29.85 479 PHE B N 1
ATOM 8401 C CA . PHE B 1 494 ? 17.300 47.347 68.821 1.00 30.65 479 PHE B CA 1
ATOM 8402 C C . PHE B 1 494 ? 16.386 46.111 68.931 1.00 31.92 479 PHE B C 1
ATOM 8403 O O . PHE B 1 494 ? 15.807 45.664 67.946 1.00 31.28 479 PHE B O 1
ATOM 8411 N N . THR B 1 495 ? 16.316 45.508 70.115 1.00 31.63 480 THR B N 1
ATOM 8412 C CA . THR B 1 495 ? 15.494 44.331 70.335 1.00 32.57 480 THR B CA 1
ATOM 8413 C C . THR B 1 495 ? 14.007 44.682 70.439 1.00 32.13 480 THR B C 1
ATOM 8414 O O . THR B 1 495 ? 13.216 43.791 70.570 1.00 34.75 480 THR B O 1
ATOM 8418 N N . ALA B 1 496 ? 13.666 45.969 70.416 1.00 30.60 481 ALA B N 1
ATOM 8419 C CA . ALA B 1 496 ? 12.317 46.461 70.324 1.00 30.25 481 ALA B CA 1
ATOM 8420 C C . ALA B 1 496 ? 12.300 47.747 69.471 1.00 29.69 481 ALA B C 1
ATOM 8421 O O . ALA B 1 496 ? 13.285 48.541 69.434 1.00 28.66 481 ALA B O 1
ATOM 8423 N N . TRP B 1 497 ? 11.173 47.918 68.769 1.00 29.20 482 TRP B N 1
ATOM 8424 C CA . TRP B 1 497 ? 10.799 49.112 68.042 1.00 28.91 482 TRP B CA 1
ATOM 8425 C C . TRP B 1 497 ? 11.634 49.317 66.800 1.00 28.24 482 TRP B C 1
ATOM 8426 O O . TRP B 1 497 ? 12.716 48.764 66.667 1.00 29.77 482 TRP B O 1
ATOM 8437 N N . ALA B 1 498 ? 11.142 50.184 65.923 1.00 27.96 483 ALA B N 1
ATOM 8438 C CA . ALA B 1 498 ? 11.917 50.615 64.761 1.00 27.50 483 ALA B CA 1
ATOM 8439 C C . ALA B 1 498 ? 13.227 51.316 65.121 1.00 26.49 483 ALA B C 1
ATOM 8440 O O . ALA B 1 498 ? 13.357 52.013 66.144 1.00 24.29 483 ALA B O 1
ATOM 8442 N N . ALA B 1 499 ? 14.189 51.120 64.220 1.00 27.45 484 ALA B N 1
ATOM 8443 C CA . ALA B 1 499 ? 15.525 51.664 64.390 1.00 28.31 484 ALA B CA 1
ATOM 8444 C C . ALA B 1 499 ? 15.480 53.156 64.537 1.00 26.11 484 ALA B C 1
ATOM 8445 O O . ALA B 1 499 ? 14.781 53.833 63.785 1.00 26.15 484 ALA B O 1
ATOM 8447 N N . GLY B 1 500 ? 16.256 53.662 65.474 1.00 26.76 485 GLY B N 1
ATOM 8448 C CA . GLY B 1 500 ? 16.305 55.105 65.751 1.00 25.93 485 GLY B CA 1
ATOM 8449 C C . GLY B 1 500 ? 15.302 55.597 66.756 1.00 26.14 485 GLY B C 1
ATOM 8450 O O . GLY B 1 500 ? 15.392 56.771 67.178 1.00 24.63 485 GLY B O 1
ATOM 8451 N N . ASP B 1 501 ? 14.361 54.712 67.183 1.00 25.95 486 ASP B N 1
ATOM 8452 C CA . ASP B 1 501 ? 13.382 55.079 68.203 1.00 26.18 486 ASP B CA 1
ATOM 8453 C C . ASP B 1 501 ? 14.072 55.467 69.520 1.00 26.28 486 ASP B C 1
ATOM 8454 O O . ASP B 1 501 ? 13.562 56.309 70.270 1.00 27.32 486 ASP B O 1
ATOM 8459 N N . THR B 1 502 ? 15.247 54.875 69.803 1.00 27.17 487 THR B N 1
ATOM 8460 C CA . THR B 1 502 ? 15.912 55.067 71.094 1.00 25.68 487 THR B CA 1
ATOM 8461 C C . THR B 1 502 ? 16.951 56.190 71.207 1.00 25.77 487 THR B C 1
ATOM 8462 O O . THR B 1 502 ? 17.425 56.441 72.306 1.00 25.13 487 THR B O 1
ATOM 8466 N N . TYR B 1 503 ? 17.290 56.898 70.129 1.00 25.07 488 TYR B N 1
ATOM 8467 C CA . TYR B 1 503 ? 18.215 58.032 70.253 1.00 24.61 488 TYR B CA 1
ATOM 8468 C C . TYR B 1 503 ? 18.256 58.878 68.990 1.00 23.74 488 TYR B C 1
ATOM 8469 O O . TYR B 1 503 ? 17.989 58.408 67.889 1.00 23.75 488 TYR B O 1
ATOM 8478 N N . MET B 1 504 ? 18.583 60.136 69.170 1.00 24.61 489 MET B N 1
ATOM 8479 C CA . MET B 1 504 ? 18.718 61.038 68.001 1.00 27.50 489 MET B CA 1
ATOM 8480 C C . MET B 1 504 ? 20.011 61.828 67.936 1.00 26.04 489 MET B C 1
ATOM 8481 O O . MET B 1 504 ? 20.188 62.635 67.024 1.00 25.06 489 MET B O 1
ATOM 8486 N N . ILE B 1 505 ? 20.878 61.604 68.916 1.00 25.59 490 ILE B N 1
ATOM 8487 C CA . ILE B 1 505 ? 22.247 62.134 68.967 1.00 25.36 490 ILE B CA 1
ATOM 8488 C C . ILE B 1 505 ? 23.234 60.972 69.195 1.00 26.88 490 ILE B C 1
ATOM 8489 O O . ILE B 1 505 ? 22.885 59.893 69.722 1.00 26.75 490 ILE B O 1
ATOM 8494 N N . TYR B 1 506 ? 24.473 61.198 68.769 1.00 27.32 491 TYR B N 1
ATOM 8495 C CA . TYR B 1 506 ? 25.467 60.159 68.652 1.00 28.38 491 TYR B CA 1
ATOM 8496 C C . TYR B 1 506 ? 26.720 60.432 69.455 1.00 29.25 491 TYR B C 1
ATOM 8497 O O . TYR B 1 506 ? 27.036 61.599 69.750 1.00 30.40 491 TYR B O 1
ATOM 8506 N N . PRO B 1 507 ? 27.477 59.359 69.788 1.00 29.75 492 PRO B N 1
ATOM 8507 C CA . PRO B 1 507 ? 28.788 59.548 70.457 1.00 30.31 492 PRO B CA 1
ATOM 8508 C C . PRO B 1 507 ? 29.690 60.559 69.722 1.00 32.45 492 PRO B C 1
ATOM 8509 O O . PRO B 1 507 ? 29.656 60.670 68.456 1.00 32.51 492 PRO B O 1
ATOM 8513 N N . GLY B 1 508 ? 30.451 61.308 70.524 1.00 32.51 493 GLY B N 1
ATOM 8514 C CA . GLY B 1 508 ? 31.268 62.389 70.038 1.00 33.30 493 GLY B CA 1
ATOM 8515 C C . GLY B 1 508 ? 30.530 63.697 70.004 1.00 32.63 493 GLY B C 1
ATOM 8516 O O . GLY B 1 508 ? 30.956 64.617 69.306 1.00 32.27 493 GLY B O 1
ATOM 8517 N N . ALA B 1 509 ? 29.400 63.770 70.723 1.00 31.16 494 ALA B N 1
ATOM 8518 C CA . ALA B 1 509 ? 28.505 64.899 70.635 1.00 29.74 494 ALA B CA 1
ATOM 8519 C C . ALA B 1 509 ? 28.174 65.223 69.166 1.00 29.23 494 ALA B C 1
ATOM 8520 O O . ALA B 1 509 ? 28.269 66.388 68.749 1.00 27.78 494 ALA B O 1
ATOM 8522 N N . ARG B 1 510 ? 27.825 64.176 68.408 1.00 27.83 495 ARG B N 1
ATOM 8523 C CA . ARG B 1 510 ? 27.489 64.304 67.012 1.00 28.92 495 ARG B CA 1
ATOM 8524 C C . ARG B 1 510 ? 25.962 64.368 66.907 1.00 27.29 495 ARG B C 1
ATOM 8525 O O . ARG B 1 510 ? 25.227 63.536 67.479 1.00 26.71 495 ARG B O 1
ATOM 8533 N N . SER B 1 511 ? 25.485 65.369 66.189 1.00 27.22 496 SER B N 1
ATOM 8534 C CA . SER B 1 511 ? 24.068 65.513 65.879 1.00 27.53 496 SER B CA 1
ATOM 8535 C C . SER B 1 511 ? 23.623 64.505 64.804 1.00 26.98 496 SER B C 1
ATOM 8536 O O . SER B 1 511 ? 24.420 63.731 64.239 1.00 28.65 496 SER B O 1
ATOM 8539 N N . SER B 1 512 ? 22.335 64.574 64.503 1.00 28.07 497 SER B N 1
ATOM 8540 C CA . SER B 1 512 ? 21.732 63.821 63.400 1.00 26.96 497 SER B CA 1
ATOM 8541 C C . SER B 1 512 ? 20.988 64.750 62.460 1.00 26.44 497 SER B C 1
ATOM 8542 O O . SER B 1 512 ? 20.589 65.862 62.836 1.00 26.17 497 SER B O 1
ATOM 8545 N N . ILE B 1 513 ? 20.747 64.242 61.254 1.00 25.37 498 ILE B N 1
ATOM 8546 C CA . ILE B 1 513 ? 19.858 64.905 60.320 1.00 25.39 498 ILE B CA 1
ATOM 8547 C C . ILE B 1 513 ? 18.522 65.166 60.984 1.00 24.75 498 ILE B C 1
ATOM 8548 O O . ILE B 1 513 ? 17.987 66.277 60.882 1.00 24.41 49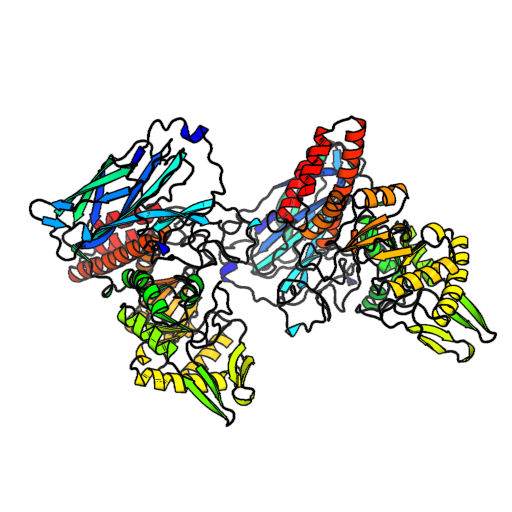8 ILE B O 1
ATOM 8553 N N . ARG B 1 514 ? 18.049 64.188 61.769 1.00 23.78 499 ARG B N 1
ATOM 8554 C CA . ARG B 1 514 ? 16.798 64.324 62.487 1.00 24.12 499 ARG B CA 1
ATOM 8555 C C . ARG B 1 514 ? 16.817 65.516 63.500 1.00 24.00 499 ARG B C 1
ATOM 8556 O O . ARG B 1 514 ? 15.920 66.338 63.496 1.00 24.62 499 ARG B O 1
ATOM 8564 N N . LEU B 1 515 ? 17.849 65.624 64.321 1.00 25.28 500 LEU B N 1
ATOM 8565 C CA . LEU B 1 515 ? 17.956 66.735 65.275 1.00 25.54 500 LEU B CA 1
ATOM 8566 C C . LEU B 1 515 ? 18.104 68.108 64.606 1.00 25.90 500 LEU B C 1
ATOM 8567 O O . LEU B 1 515 ? 17.506 69.127 65.058 1.00 27.81 500 LEU B O 1
ATOM 8572 N N . GLU B 1 516 ? 18.902 68.149 63.560 1.00 26.31 501 GLU B N 1
ATOM 8573 C CA . GLU B 1 516 ? 19.095 69.381 62.794 1.00 26.97 501 GLU B CA 1
ATOM 8574 C C . GLU B 1 516 ? 17.807 69.843 62.131 1.00 27.44 501 GLU B C 1
ATOM 8575 O O . GLU B 1 516 ? 17.486 71.048 62.165 1.00 26.89 501 GLU B O 1
ATOM 8581 N N . ARG B 1 517 ? 17.064 68.908 61.526 1.00 27.23 502 ARG B N 1
ATOM 8582 C CA . ARG B 1 517 ? 15.801 69.256 60.907 1.00 26.44 502 ARG B CA 1
ATOM 8583 C C . ARG B 1 517 ? 14.711 69.665 61.916 1.00 25.87 502 ARG B C 1
ATOM 8584 O O . ARG B 1 517 ? 14.034 70.662 61.716 1.00 25.75 502 ARG B O 1
ATOM 8592 N N . LEU B 1 518 ? 14.563 68.928 62.997 1.00 25.06 503 LEU B N 1
ATOM 8593 C CA . LEU B 1 518 ? 13.702 69.325 64.070 1.00 25.87 503 LEU B CA 1
ATOM 8594 C C . LEU B 1 518 ? 14.014 70.755 64.557 1.00 25.40 503 LEU B C 1
ATOM 8595 O O . LEU B 1 518 ? 13.084 71.551 64.791 1.00 25.75 503 LEU B O 1
ATOM 8600 N N . THR B 1 519 ? 15.301 71.071 64.699 1.00 26.25 504 THR B N 1
ATOM 8601 C CA . THR B 1 519 ? 15.746 72.367 65.251 1.00 26.52 504 THR B CA 1
ATOM 8602 C C . THR B 1 519 ? 15.375 73.496 64.241 1.00 27.55 504 THR B C 1
ATOM 8603 O O . THR B 1 519 ? 15.047 74.610 64.641 1.00 28.50 504 THR B O 1
ATOM 8607 N N . GLU B 1 520 ? 15.366 73.197 62.945 1.00 27.16 505 GLU B N 1
ATOM 8608 C CA . GLU B 1 520 ? 14.962 74.211 61.947 1.00 27.48 505 GLU B CA 1
ATOM 8609 C C . GLU B 1 520 ? 13.449 74.471 62.093 1.00 27.28 505 GLU B C 1
ATOM 8610 O O . GLU B 1 520 ? 12.960 75.608 62.121 1.00 26.48 505 GLU B O 1
ATOM 8616 N N . GLY B 1 521 ? 12.719 73.376 62.265 1.00 26.44 506 GLY B N 1
ATOM 8617 C CA . GLY B 1 521 ? 11.319 73.475 62.532 1.00 26.02 506 GLY B CA 1
ATOM 8618 C C . GLY B 1 521 ? 11.060 74.313 63.776 1.00 26.01 506 GLY B C 1
ATOM 8619 O O . GLY B 1 521 ? 10.142 75.126 63.753 1.00 27.75 506 GLY B O 1
ATOM 8620 N N . ILE B 1 522 ? 11.846 74.113 64.840 1.00 25.91 507 ILE B N 1
ATOM 8621 C CA . ILE B 1 522 ? 11.648 74.866 66.114 1.00 25.38 507 ILE B CA 1
ATOM 8622 C C . ILE B 1 522 ? 11.889 76.347 65.919 1.00 26.37 507 ILE B C 1
ATOM 8623 O O . ILE B 1 522 ? 11.177 77.192 66.464 1.00 26.76 507 ILE B O 1
ATOM 8628 N N . GLN B 1 523 ? 12.870 76.658 65.104 1.00 27.77 508 GLN B N 1
ATOM 8629 C CA . GLN B 1 523 ? 13.194 78.033 64.779 1.00 29.57 508 GLN B CA 1
ATOM 8630 C C . GLN B 1 523 ? 12.079 78.669 64.004 1.00 30.03 508 GLN B C 1
ATOM 8631 O O . GLN B 1 523 ? 11.686 79.811 64.281 1.00 30.98 508 GLN B O 1
ATOM 8637 N N . PHE B 1 524 ? 11.528 77.934 63.047 1.00 30.04 509 PHE B N 1
ATOM 8638 C CA . PHE B 1 524 ? 10.381 78.473 62.326 1.00 29.73 509 PHE B CA 1
ATOM 8639 C C . PHE B 1 524 ? 9.147 78.655 63.209 1.00 28.80 509 PHE B C 1
ATOM 8640 O O . PHE B 1 524 ? 8.378 79.592 62.993 1.00 27.04 509 PHE B O 1
ATOM 8648 N N . PHE B 1 525 ? 9.002 77.804 64.236 1.00 27.53 510 PHE B N 1
ATOM 8649 C CA . PHE B 1 525 ? 7.908 77.925 65.213 1.00 27.30 510 PHE B CA 1
ATOM 8650 C C . PHE B 1 525 ? 8.078 79.249 65.903 1.00 27.97 510 PHE B C 1
ATOM 8651 O O . PHE B 1 525 ? 7.111 79.987 66.095 1.00 28.59 510 PHE B O 1
ATOM 8659 N N . GLU B 1 526 ? 9.303 79.561 66.248 1.00 28.31 511 GLU B N 1
ATOM 8660 C CA . GLU B 1 526 ? 9.595 80.853 66.910 1.00 30.04 511 GLU B CA 1
ATOM 8661 C C . GLU B 1 526 ? 9.381 82.020 65.924 1.00 31.67 511 GLU B C 1
ATOM 8662 O O . GLU B 1 526 ? 8.804 83.038 66.285 1.00 32.94 511 GLU B O 1
ATOM 8668 N N . LYS B 1 527 ? 9.797 81.875 64.678 1.00 32.37 512 LYS B N 1
ATOM 8669 C CA . LYS B 1 527 ? 9.518 82.961 63.696 1.00 34.57 512 LYS B CA 1
ATOM 8670 C C . LYS B 1 527 ? 8.001 83.226 63.590 1.00 35.43 512 LYS B C 1
ATOM 8671 O O . LYS B 1 527 ? 7.571 84.370 63.508 1.00 38.03 512 LYS B O 1
ATOM 8677 N N . VAL B 1 528 ? 7.200 82.165 63.609 1.00 34.86 513 VAL B N 1
ATOM 8678 C CA . VAL B 1 528 ? 5.751 82.288 63.546 1.00 36.00 513 VAL B CA 1
ATOM 8679 C C . VAL B 1 528 ? 5.206 83.010 64.774 1.00 37.18 513 VAL B C 1
ATOM 8680 O O . VAL B 1 528 ? 4.295 83.817 64.657 1.00 37.10 513 VAL B O 1
ATOM 8684 N N . ARG B 1 529 ? 5.721 82.664 65.951 1.00 38.16 514 ARG B N 1
ATOM 8685 C CA . ARG B 1 529 ? 5.330 83.321 67.199 1.00 39.43 514 ARG B CA 1
ATOM 8686 C C . ARG B 1 529 ? 5.581 84.819 67.063 1.00 39.38 514 ARG B C 1
ATOM 8687 O O . ARG B 1 529 ? 4.687 85.626 67.327 1.00 39.19 514 ARG B O 1
ATOM 8695 N N . ILE B 1 530 ? 6.798 85.149 66.634 1.00 39.23 515 ILE B N 1
ATOM 8696 C CA . ILE B 1 530 ? 7.300 86.532 66.518 1.00 41.10 515 ILE B CA 1
ATOM 8697 C C . ILE B 1 530 ? 6.496 87.367 65.499 1.00 42.11 515 ILE B C 1
ATOM 8698 O O . ILE B 1 530 ? 6.186 88.556 65.759 1.00 43.50 515 ILE B O 1
ATOM 8703 N N . LEU B 1 531 ? 6.210 86.754 64.350 1.00 40.52 516 LEU B N 1
ATOM 8704 C CA . LEU B 1 531 ? 5.445 87.381 63.277 1.00 42.66 516 LEU B CA 1
ATOM 8705 C C . LEU B 1 531 ? 4.011 87.612 63.703 1.00 43.53 516 LEU B C 1
ATOM 8706 O O . LEU B 1 531 ? 3.466 88.673 63.457 1.00 45.73 516 LEU B O 1
ATOM 8711 N N . LYS B 1 532 ? 3.404 86.645 64.373 1.00 51.54 517 LYS B N 1
ATOM 8712 C CA . LYS B 1 532 ? 2.048 86.835 64.847 1.00 53.51 517 LYS B CA 1
ATOM 8713 C C . LYS B 1 532 ? 1.900 87.894 65.946 1.00 57.22 517 LYS B C 1
ATOM 8714 O O . LYS B 1 532 ? 0.870 88.572 65.982 1.00 58.41 517 LYS B O 1
ATOM 8720 N N . GLU B 1 533 ? 2.881 88.019 66.841 1.00 57.44 518 GLU B N 1
ATOM 8721 C CA . GLU B 1 533 ? 2.833 89.059 67.863 1.00 61.03 518 GLU B CA 1
ATOM 8722 C C . GLU B 1 533 ? 2.876 90.480 67.255 1.00 62.12 518 GLU B C 1
ATOM 8723 O O . GLU B 1 533 ? 2.218 91.410 67.740 1.00 62.82 518 GLU B O 1
ATOM 8729 N N . GLU B 1 534 ? 3.683 90.609 66.207 1.00 60.21 519 GLU B N 1
ATOM 8730 C CA . GLU B 1 534 ? 3.884 91.850 65.499 1.00 61.79 519 GLU B CA 1
ATOM 8731 C C . GLU B 1 534 ? 2.669 92.187 64.659 1.00 61.86 519 GLU B C 1
ATOM 8732 O O . GLU B 1 534 ? 2.250 93.329 64.632 1.00 63.26 519 GLU B O 1
ATOM 8738 N N . PHE B 1 535 ? 2.108 91.198 63.973 1.00 59.32 520 PHE B N 1
ATOM 8739 C CA . PHE B 1 535 ? 0.932 91.441 63.163 1.00 60.51 520 PHE B CA 1
ATOM 8740 C C . PHE B 1 535 ? -0.303 91.708 64.012 1.00 62.96 520 PHE B C 1
ATOM 8741 O O . PHE B 1 535 ? -1.184 92.475 63.599 1.00 66.09 520 PHE B O 1
ATOM 8749 N N . GLU B 1 536 ? -0.387 91.100 65.189 1.00 62.32 521 GLU B N 1
ATOM 8750 C CA . GLU B 1 536 ? -1.463 91.439 66.133 1.00 65.40 521 GLU B CA 1
ATOM 8751 C C . GLU B 1 536 ? -1.362 92.887 66.597 1.00 67.95 521 GLU B C 1
ATOM 8752 O O . GLU B 1 536 ? -2.372 93.574 66.662 1.00 69.31 521 GLU B O 1
ATOM 8758 N N . GLU B 1 537 ? -0.149 93.331 66.913 1.00 67.93 522 GLU B N 1
ATOM 8759 C CA . GLU B 1 537 ? 0.085 94.710 67.322 1.00 71.94 522 GLU B CA 1
ATOM 8760 C C . GLU B 1 537 ? -0.237 95.702 66.212 1.00 71.63 522 GLU B C 1
ATOM 8761 O O . GLU B 1 537 ? -0.933 96.660 66.448 1.00 73.96 522 GLU B O 1
ATOM 8767 N N . LYS B 1 538 ? 0.263 95.447 65.011 1.00 68.41 523 LYS B N 1
ATOM 8768 C CA . LYS B 1 538 ? -0.046 96.267 63.841 1.00 69.05 523 LYS B CA 1
ATOM 8769 C C . LYS B 1 538 ? -1.485 96.176 63.311 1.00 69.63 523 LYS B C 1
ATOM 8770 O O . LYS B 1 538 ? -1.883 97.024 62.514 1.00 72.45 523 LYS B O 1
ATOM 8776 N N . GLY B 1 539 ? -2.238 95.155 63.706 1.00 67.91 524 GLY B N 1
ATOM 8777 C CA . GLY B 1 539 ? -3.574 94.885 63.168 1.00 68.83 524 GLY B CA 1
ATOM 8778 C C . GLY B 1 539 ? -3.639 94.132 61.833 1.00 66.87 524 GLY B C 1
ATOM 8779 O O . GLY B 1 539 ? -4.703 94.061 61.220 1.00 68.19 524 GLY B O 1
ATOM 8780 N N . ASN B 1 540 ? -2.531 93.547 61.383 1.00 64.33 525 ASN B N 1
ATOM 8781 C CA . ASN B 1 540 ? -2.478 92.949 60.057 1.00 62.71 525 ASN B CA 1
ATOM 8782 C C . ASN B 1 540 ? -3.142 91.585 60.065 1.00 61.82 525 ASN B C 1
ATOM 8783 O O . ASN B 1 540 ? -2.483 90.537 60.090 1.00 59.72 525 ASN B O 1
ATOM 8788 N N . LYS B 1 541 ? -4.468 91.616 60.025 1.00 64.70 526 LYS B N 1
ATOM 8789 C CA . LYS B 1 541 ? -5.269 90.412 60.147 1.00 65.11 526 LYS B CA 1
ATOM 8790 C C . LYS B 1 541 ? -5.149 89.502 58.950 1.00 62.60 526 LYS B C 1
ATOM 8791 O O . LYS B 1 541 ? -5.330 88.291 59.098 1.00 61.62 526 LYS B O 1
ATOM 8797 N N . GLY B 1 542 ? -4.830 90.071 57.787 1.00 62.27 527 GLY B N 1
ATOM 8798 C CA . GLY B 1 542 ? -4.641 89.310 56.555 1.00 60.65 527 GLY B CA 1
ATOM 8799 C C . GLY B 1 542 ? -3.412 88.422 56.572 1.00 57.34 527 GLY B C 1
ATOM 8800 O O . GLY B 1 542 ? -3.443 87.295 56.050 1.00 56.47 527 GLY B O 1
ATOM 8801 N N . ALA B 1 543 ? -2.332 88.923 57.170 1.00 55.07 528 ALA B N 1
ATOM 8802 C CA . ALA B 1 543 ? -1.112 88.132 57.333 1.00 51.94 528 ALA B CA 1
ATOM 8803 C C . ALA B 1 543 ? -1.245 87.015 58.412 1.00 49.65 528 ALA B C 1
ATOM 8804 O O . ALA B 1 543 ? -0.676 85.947 58.233 1.00 46.50 528 ALA B O 1
ATOM 8806 N N . ILE B 1 544 ? -2.002 87.251 59.491 1.00 50.33 529 ILE B N 1
ATOM 8807 C CA . ILE B 1 544 ? -2.277 86.188 60.487 1.00 49.62 529 ILE B CA 1
ATOM 8808 C C . ILE B 1 544 ? -3.047 85.034 59.849 1.00 49.68 529 ILE B C 1
ATOM 8809 O O . ILE B 1 544 ? -2.676 83.858 59.991 1.00 48.14 529 ILE B O 1
ATOM 8814 N N . LYS B 1 545 ? -4.104 85.388 59.127 1.00 52.40 530 LYS B N 1
ATOM 8815 C CA . LYS B 1 545 ? -4.909 84.425 58.367 1.00 52.76 530 LYS B CA 1
ATOM 8816 C C . LYS B 1 545 ? -4.133 83.687 57.287 1.00 49.70 530 LYS B C 1
ATOM 8817 O O . LYS B 1 545 ? -4.383 82.499 57.057 1.00 49.14 530 LYS B O 1
ATOM 8823 N N . ASN B 1 546 ? -3.201 84.374 56.633 1.00 48.24 531 ASN B N 1
ATOM 8824 C CA . ASN B 1 546 ? -2.310 83.716 55.671 1.00 46.65 531 ASN B CA 1
ATOM 8825 C C . ASN B 1 546 ? -1.352 82.682 56.312 1.00 43.44 531 ASN B C 1
ATOM 8826 O O . ASN B 1 546 ? -1.142 81.604 55.807 1.00 41.53 531 ASN B O 1
ATOM 8831 N N . ILE B 1 547 ? -0.772 83.046 57.433 1.00 43.02 532 ILE B N 1
ATOM 8832 C CA . ILE B 1 547 ? 0.016 82.126 58.207 1.00 41.05 532 ILE B CA 1
ATOM 8833 C C . ILE B 1 547 ? -0.837 80.908 58.650 1.00 40.86 532 ILE B C 1
ATOM 8834 O O . ILE B 1 547 ? -0.395 79.768 58.476 1.00 40.07 532 ILE B O 1
ATOM 8839 N N . ASP B 1 548 ? -2.036 81.132 59.185 1.00 41.54 533 ASP B N 1
ATOM 8840 C CA . ASP B 1 548 ? -2.903 80.018 59.640 1.00 42.01 533 ASP B CA 1
ATOM 8841 C C . ASP B 1 548 ? -3.359 79.090 58.512 1.00 41.38 533 ASP B C 1
ATOM 8842 O O . ASP B 1 548 ? -3.451 77.857 58.683 1.00 40.47 533 ASP B O 1
ATOM 8847 N N . LYS B 1 549 ? -3.623 79.673 57.355 1.00 41.42 534 LYS B N 1
ATOM 8848 C CA . LYS B 1 549 ? -3.890 78.876 56.183 1.00 41.99 534 LYS B CA 1
ATOM 8849 C C . LYS B 1 549 ? -2.664 77.995 55.870 1.00 38.68 534 LYS B C 1
ATOM 8850 O O . LYS B 1 549 ? -2.794 76.791 55.675 1.00 37.72 534 LYS B O 1
ATOM 8856 N N . THR B 1 550 ? -1.472 78.569 55.896 1.00 37.39 535 THR B N 1
ATOM 8857 C CA . THR B 1 550 ? -0.257 77.797 55.662 1.00 35.83 535 THR B CA 1
ATOM 8858 C C . THR B 1 550 ? -0.082 76.642 56.707 1.00 35.32 535 THR B C 1
ATOM 8859 O O . THR B 1 550 ? 0.213 75.497 56.329 1.00 32.69 535 THR B O 1
ATOM 8863 N N . LEU B 1 551 ? -0.310 76.947 57.988 1.00 34.02 536 LEU B N 1
ATOM 8864 C CA . LEU B 1 551 ? -0.167 75.953 59.042 1.00 33.66 536 LEU B CA 1
ATOM 8865 C C . LEU B 1 551 ? -1.095 74.754 58.886 1.00 34.96 536 LEU B C 1
ATOM 8866 O O . LEU B 1 551 ? -0.789 73.686 59.406 1.00 34.84 536 LEU B O 1
ATOM 8871 N N . LYS B 1 552 ? -2.247 74.942 58.232 1.00 37.62 537 LYS B N 1
ATOM 8872 C CA . LYS B 1 552 ? -3.189 73.852 58.031 1.00 39.16 537 LYS B CA 1
ATOM 8873 C C . LYS B 1 552 ? -2.625 72.696 57.184 1.00 37.34 537 LYS B C 1
ATOM 8874 O O . LYS B 1 552 ? -3.216 71.631 57.180 1.00 36.82 537 LYS B O 1
ATOM 8880 N N . MET B 1 553 ? -1.525 72.901 56.470 1.00 36.60 538 MET B N 1
ATOM 8881 C CA . MET B 1 553 ? -0.811 71.776 55.812 1.00 36.51 538 MET B CA 1
ATOM 8882 C C . MET B 1 553 ? -0.301 70.703 56.785 1.00 35.28 538 MET B C 1
ATOM 8883 O O . MET B 1 553 ? -0.111 69.556 56.380 1.00 34.65 538 MET B O 1
ATOM 8888 N N . PHE B 1 554 ? -0.130 71.051 58.067 1.00 35.62 539 PHE B N 1
ATOM 8889 C CA . PHE B 1 554 ? 0.507 70.170 59.059 1.00 33.82 539 PHE B CA 1
ATOM 8890 C C . PHE B 1 554 ? -0.471 69.326 59.869 1.00 35.53 539 PHE B C 1
ATOM 8891 O O . PHE B 1 554 ? -0.417 69.213 61.091 1.00 35.79 539 PHE B O 1
ATOM 8899 N N . ASP B 1 555 ? -1.333 68.661 59.134 1.00 37.22 540 ASP B N 1
ATOM 8900 C CA . ASP B 1 555 ? -2.395 67.863 59.650 1.00 40.18 540 ASP B CA 1
ATOM 8901 C C . ASP B 1 555 ? -1.982 66.418 59.436 1.00 38.89 540 ASP B C 1
ATOM 8902 O O . ASP B 1 555 ? -1.671 66.010 58.316 1.00 36.72 540 ASP B O 1
ATOM 8907 N N . GLU B 1 556 ? -2.046 65.638 60.509 1.00 39.29 541 GLU B N 1
ATOM 8908 C CA . GLU B 1 556 ? -1.523 64.281 60.493 1.00 39.95 541 GLU B CA 1
ATOM 8909 C C . GLU B 1 556 ? -2.333 63.412 59.570 1.00 41.24 541 GLU B C 1
ATOM 8910 O O . GLU B 1 556 ? -1.857 62.380 59.162 1.00 42.77 541 GLU B O 1
ATOM 8916 N N . SER B 1 557 ? -3.547 63.864 59.248 1.00 42.56 542 SER B N 1
ATOM 8917 C CA . SER B 1 557 ? -4.472 63.205 58.340 1.00 44.06 542 SER B CA 1
ATOM 8918 C C . SER B 1 557 ? -4.261 63.497 56.871 1.00 43.89 542 SER B C 1
ATOM 8919 O O . SER B 1 557 ? -4.778 62.762 56.050 1.00 46.04 542 SER B O 1
ATOM 8922 N N . SER B 1 558 ? -3.590 64.587 56.535 1.00 41.84 543 SER B N 1
ATOM 8923 C CA . SER B 1 558 ? -3.464 64.969 55.127 1.00 43.38 543 SER B CA 1
ATOM 8924 C C . SER B 1 558 ? -2.062 64.628 54.540 1.00 39.90 543 SER B C 1
ATOM 8925 O O . SER B 1 558 ? -1.633 65.211 53.535 1.00 39.46 543 SER B O 1
ATOM 8928 N N . MET B 1 559 ? -1.337 63.718 55.169 1.00 38.11 544 MET B N 1
ATOM 8929 C CA . MET B 1 559 ? 0.020 63.449 54.730 1.00 36.63 544 MET B CA 1
ATOM 8930 C C . MET B 1 559 ? 0.018 62.729 53.398 1.00 37.36 544 MET B C 1
ATOM 8931 O O . MET B 1 559 ? 0.982 62.859 52.659 1.00 36.39 544 MET B O 1
ATOM 8936 N N . ASP B 1 560 ? -1.053 62.008 53.073 1.00 38.93 545 ASP B N 1
ATOM 8937 C CA . ASP B 1 560 ? -1.136 61.401 51.751 1.00 41.15 545 ASP B CA 1
ATOM 8938 C C . ASP B 1 560 ? -1.522 62.370 50.649 1.00 40.76 545 ASP B C 1
ATOM 8939 O O . ASP B 1 560 ? -1.338 62.027 49.496 1.00 42.21 545 ASP B O 1
ATOM 8944 N N . LYS B 1 561 ? -2.013 63.560 50.980 1.00 39.29 546 LYS B N 1
ATOM 8945 C CA . LYS B 1 561 ? -2.295 64.595 49.995 1.00 41.20 546 LYS B CA 1
ATOM 8946 C C . LYS B 1 561 ? -1.197 65.608 49.825 1.00 38.72 546 LYS B C 1
ATOM 8947 O O . LYS B 1 561 ? -0.972 66.104 48.719 1.00 38.26 546 LYS B O 1
ATOM 8953 N N . ILE B 1 562 ? -0.537 65.941 50.930 1.00 36.95 547 ILE B N 1
ATOM 8954 C CA . ILE B 1 562 ? 0.596 66.842 50.953 1.00 36.71 547 ILE B CA 1
ATOM 8955 C C . ILE B 1 562 ? 1.698 66.145 51.752 1.00 35.36 547 ILE B C 1
ATOM 8956 O O . ILE B 1 562 ? 1.556 65.954 52.998 1.00 32.90 547 ILE B O 1
ATOM 8961 N N . SER B 1 563 ? 2.800 65.766 51.068 1.00 34.66 548 SER B N 1
ATOM 8962 C CA . SER B 1 563 ? 3.878 65.043 51.777 1.00 33.26 548 SER B CA 1
ATOM 8963 C C . SER B 1 563 ? 4.460 65.935 52.863 1.00 31.46 548 SER B C 1
ATOM 8964 O O . SER B 1 563 ? 4.489 67.169 52.709 1.00 29.69 548 SER B O 1
ATOM 8967 N N . PRO B 1 564 ? 4.965 65.322 53.945 1.00 30.02 549 PRO B N 1
ATOM 8968 C CA . PRO B 1 564 ? 5.632 66.138 54.915 1.00 29.02 549 PRO B CA 1
ATOM 8969 C C . PRO B 1 564 ? 6.721 67.053 54.332 1.00 29.48 549 PRO B C 1
ATOM 8970 O O . PRO B 1 564 ? 6.845 68.207 54.752 1.00 29.27 549 PRO B O 1
ATOM 8974 N N . THR B 1 565 ? 7.482 66.567 53.359 1.00 29.63 550 THR B N 1
ATOM 8975 C CA . THR B 1 565 ? 8.510 67.362 52.731 1.00 30.14 550 THR B CA 1
ATOM 8976 C C . THR B 1 565 ? 7.919 68.570 51.979 1.00 30.72 550 THR B C 1
ATOM 8977 O O . THR B 1 565 ? 8.457 69.675 52.057 1.00 31.73 550 THR B O 1
ATOM 8981 N N . THR B 1 566 ? 6.834 68.362 51.242 1.00 31.49 551 THR B N 1
ATOM 8982 C CA . THR B 1 566 ? 6.222 69.457 50.500 1.00 31.94 551 THR B CA 1
ATOM 8983 C C . THR B 1 566 ? 5.658 70.507 51.482 1.00 30.97 551 THR B C 1
ATOM 8984 O O . THR B 1 566 ? 5.822 71.681 51.274 1.00 32.06 551 THR B O 1
ATOM 8988 N N . ALA B 1 567 ? 4.971 70.059 52.517 1.00 30.27 552 ALA B N 1
ATOM 8989 C CA . ALA B 1 567 ? 4.388 70.968 53.501 1.00 30.95 552 ALA B CA 1
ATOM 8990 C C . ALA B 1 567 ? 5.463 71.885 54.117 1.00 29.86 552 ALA B C 1
ATOM 8991 O O . ALA B 1 567 ? 5.321 73.103 54.116 1.00 30.11 552 ALA B O 1
ATOM 8993 N N . VAL B 1 568 ? 6.532 71.281 54.615 1.00 29.00 553 VAL B N 1
ATOM 8994 C CA . VAL B 1 568 ? 7.662 72.004 55.233 1.00 28.87 553 VAL B CA 1
ATOM 8995 C C . VAL B 1 568 ? 8.243 73.034 54.260 1.00 30.68 553 VAL B C 1
ATOM 8996 O O . VAL B 1 568 ? 8.403 74.208 54.610 1.00 30.13 553 VAL B O 1
ATOM 9000 N N . ASN B 1 569 ? 8.563 72.594 53.052 1.00 30.31 554 ASN B N 1
ATOM 9001 C CA . ASN B 1 569 ? 9.127 73.507 52.085 1.00 33.04 554 ASN B CA 1
ATOM 9002 C C . ASN B 1 569 ? 8.241 74.671 51.700 1.00 33.90 554 ASN B C 1
ATOM 9003 O O . ASN B 1 569 ? 8.736 75.803 51.666 1.00 35.91 554 ASN B O 1
ATOM 9008 N N . LYS B 1 570 ? 6.958 74.429 51.430 1.00 34.54 555 LYS B N 1
ATOM 9009 C CA . LYS B 1 570 ? 6.056 75.552 51.089 1.00 35.72 555 LYS B CA 1
ATOM 9010 C C . LYS B 1 570 ? 5.955 76.489 52.308 1.00 34.65 555 LYS B C 1
ATOM 9011 O O . LYS B 1 570 ? 6.008 77.693 52.165 1.00 33.92 555 LYS B O 1
ATOM 9017 N N . ALA B 1 571 ? 5.827 75.913 53.512 1.00 32.27 556 ALA B N 1
ATOM 9018 C CA . ALA B 1 571 ? 5.700 76.735 54.734 1.00 31.96 556 ALA B CA 1
ATOM 9019 C C . ALA B 1 571 ? 6.914 77.606 54.988 1.00 32.49 556 ALA B C 1
ATOM 9020 O O . ALA B 1 571 ? 6.776 78.736 55.412 1.00 33.89 556 ALA B O 1
ATOM 9022 N N . LYS B 1 572 ? 8.105 77.074 54.778 1.00 33.20 557 LYS B N 1
ATOM 9023 C CA . LYS B 1 572 ? 9.313 77.870 55.060 1.00 35.23 557 LYS B CA 1
ATOM 9024 C C . LYS B 1 572 ? 9.406 79.060 54.123 1.00 36.01 557 LYS B C 1
ATOM 9025 O O . LYS B 1 572 ? 9.718 80.141 54.558 1.00 35.21 557 LYS B O 1
ATOM 9031 N N . LYS B 1 573 ? 9.038 78.867 52.863 1.00 36.97 558 LYS B N 1
ATOM 9032 C CA . LYS B 1 573 ? 9.017 79.983 51.924 1.00 39.60 558 LYS B CA 1
ATOM 9033 C C . LYS B 1 573 ? 7.977 81.049 52.312 1.00 38.57 558 LYS B C 1
ATOM 9034 O O . LYS B 1 573 ? 8.270 82.221 52.293 1.00 40.20 558 LYS B O 1
ATOM 9040 N N . VAL B 1 574 ? 6.766 80.644 52.667 1.00 37.34 559 VAL B N 1
ATOM 9041 C CA . VAL B 1 574 ? 5.726 81.614 53.054 1.00 38.63 559 VAL B CA 1
ATOM 9042 C C . VAL B 1 574 ? 6.202 82.477 54.268 1.00 38.29 559 VAL B C 1
ATOM 9043 O O . VAL B 1 574 ? 6.153 83.720 54.251 1.00 36.65 559 VAL B O 1
ATOM 9047 N N . ILE B 1 575 ? 6.713 81.800 55.285 1.00 36.21 560 ILE B N 1
ATOM 9048 C CA . ILE B 1 575 ? 7.160 82.500 56.449 1.00 37.47 560 ILE B CA 1
ATOM 9049 C C . ILE B 1 575 ? 8.319 83.447 56.175 1.00 38.74 560 ILE B C 1
ATOM 9050 O O . ILE B 1 575 ? 8.333 84.558 56.739 1.00 38.85 560 ILE B O 1
ATOM 9055 N N . ASN B 1 576 ? 9.281 83.015 55.350 1.00 38.42 561 ASN B N 1
ATOM 9056 C CA . ASN B 1 576 ? 10.414 83.869 55.038 1.00 40.19 561 ASN B CA 1
ATOM 9057 C C . ASN B 1 576 ? 10.135 85.045 54.096 1.00 42.45 561 ASN B C 1
ATOM 9058 O O . ASN B 1 576 ? 10.986 85.890 54.003 1.00 42.76 561 ASN B O 1
ATOM 9063 N N . ARG B 1 577 ? 8.985 85.106 53.439 1.00 43.72 562 ARG B N 1
ATOM 9064 C CA . ARG B 1 577 ? 8.645 86.294 52.641 1.00 48.47 562 ARG B CA 1
ATOM 9065 C C . ARG B 1 577 ? 8.299 87.492 53.531 1.00 47.70 562 ARG B C 1
ATOM 9066 O O . ARG B 1 577 ? 8.502 88.602 53.115 1.00 48.71 562 ARG B O 1
ATOM 9074 N N . TYR B 1 578 ? 7.870 87.256 54.776 1.00 45.08 563 TYR B N 1
ATOM 9075 C CA . TYR B 1 578 ? 7.530 88.338 55.738 1.00 46.20 563 TYR B CA 1
ATOM 9076 C C . TYR B 1 578 ? 8.723 89.131 56.299 1.00 46.78 563 TYR B C 1
ATOM 9077 O O . TYR B 1 578 ? 9.835 88.691 56.561 1.00 44.88 563 TYR B O 1
#

Radius of gyration: 35.43 Å; Cα contacts (8 Å, |Δi|>4): 2467; chains: 2; bounding box: 73×87×123 Å

Nearest PDB structures (foldseek):
  5l7u-assembly1_B  TM=9.996E-01  e=0.000E+00  Phocaeicola vulgatus ATCC 8482
  5l7v-assembly1_A  TM=9.994E-01  e=0.000E+00  Phocaeicola vulgatus ATCC 8482
  5l7u-assembly1_A  TM=9.987E-01  e=0.000E+00  Phocaeicola vulgatus ATCC 8482
  8k2k-assembly1_A  TM=7.714E-01  e=2.326E-35  metagenome
  8k2n-assembly1_B  TM=7.736E-01  e=2.241E-31  Lacticaseibacillus yichunensis

Organism: Phocaeicola vulgatus (strain ATCC 8482 / DSM 1447 / JCM 5826 / CCUG 4940 / NBRC 14291 / NCTC 11154) (NCBI:txid435590)

InterPro domains:
  IPR025150 Glycoside hydrolase 123, catalytic domain [PF13320] (225-535)
  IPR053850 Glycoside hydrolase 123, N-terminal domain [PF22680] (49-192)

Sequence (1126 aa):
QTSEYYQEAANPIATNPALWAKVTAPQISWGSTDIRYKKEEPAPIHSAQKSMNLTAWKGEKISAQLVVWTPKVLNDLTFMVSDLTSGSATISKENIRTGFVRYVITDELNKDGLGACGYRNSADFDSTLVADVIDHITPTLTLPANSTQGGWISVNIPQGTKAGKYTGTVTVKADGITLSELKLNLQVKNRTLPPPSEWAFHLDLWQNPYAVSRYYNVEPFSKKHFDLMRPLMKLYADAGGKVITASIMHKPWNGQTYDAFESMVTWLKKADGTWYFDYTVFDKWVEFMMDLGVKKQISCYSMVPWRLSFQYFDQASNSFKFLDAKPGEVAYEEFWMNMLQDFSKHLKAKGWFDITHIAMDERPMKDMQETLKVIRKADKDFKVSLAGTYHKELLDDLNDYCITIAEKFTPEEIEARRKAGKVTTYYTCCTEPRPNTFTFSEPAEAEWLAWHSAKENLDGYLRWALNSWVKNPLQDSRFTAWAAGDTYMIYPGARSSIRLERLTEGIQFFEKVRILKEEFEEKGNKGAIKNIDKTLKMFDESSMDKISPTTAVNKAKKVINRYQTSEYYQEAANPIATNPALWAKVTAPQISWGSTDIRYKKEEPAPIHSAQKSMNLTAWKGEKISAQLVVWTPKVLNDLTFMVSDLTSGSATISKENIRTGFVRYVITDELNKDGLGACGYRNSADFDSTLVADVIDHITPTLTLPANSTQGGWISVNIPQGTKAGKYTGTVTVKADGITLSELKLNLQVKNRTLPPPSEWAFHLDLWQNPYAVSRYYNVEPFSKKHFDLMRPLMKLYADAGGKVITASIMHKPWNGQTYDAFESMVTWLKKADGTWYFDYTVFDKWVEFMMDLGVKKQISCYSMVPWRLSFQYFDQASNSFKFLDAKPGEVAYEEFWMNMLQDFSKHLKAKGWFDITHIAMDERPMKDMQETLKVIRKADKDFKVSLAGTYHKELLDDLNDYCITIAEKFTPEEIEARRKAGKVTTYYTCCTEPRPNTFTFSEPAEAEWLAWHSAKENLDGYLRWALNSWVKNPLQDSRFTAWAAGDTYMIYPGARSSIRLERLTEGIQFFEKVRILKEEFEEKGNKGAIKNIDKTLKMFDESSMDKISPTTAVNKAKKVINRY

Foldseek 3Di:
DVVQDDDFDDFPDDADVVLCPPPPFKAKAWDALLDWAAWRHPGPDPHHHQEAEAEEAAQDKDKTKMKIWGQAKFAFKAKAKQWWDDVPFTDHSVQKAKFKQDWAKFWAAPPVLQFWFDFDDPVVTDIGITGKWGHRDDGTDIRHGRTMIMMMMMGRRHQPGDFAKIKIWMFIDTPPDTPDIGIYIYGHDPHGFDFLLPFQAAEAAADDLQLQCVQVVHDGPDPVSLVQCQLQLLLCSRLNYAEYEAEQFQFLAVPPFQGGHHHQKAWEQEPVRATDIDNPSVVSRQVSSVVSSHQQAYEYGDLDHPQQWTWHQYHVVRDIDTDRDAQVDPVSLVVLLNVLLVVCVVCVVVVNQQRYAYEYEDDPPSRSVSVLVSNCVSPVNHAYEYAEDDDPVCLVRHLHYEHELPDADDPVSLVVSVVVNGAYYYEDARRGSDDDFASPHRLLRLLLRLLLCLLRVHRHYYAHAADSADNQNSHYQDDSTTTGRRHHQADRPSIGISNSVSNSVSSSVSSLLVVVVVVCVVVVPPVLVVVLNVLSVCSRPVNCVVQPSVNSSVVNVVSSSVD/DVVPDDDFDDFPDDADCVQCPPPDFKAKAWDALLDWAAWRHPGPDPDGHQEDEAEDAAQDKDKTKMKIWGQAKWAFKAKAKQWWDFVPDTQHSVQKFKFKQFWAKFWAAPPVLQFWFDFDDCVPTDIGITGKWGHRDDGTDMRHGNTMIMMMMIGRHHQPGDFGKIKIWMWIDTPPDTDDIGIYIYGHHHHGFDFLLPFLFAEAEAEDLQLQCVQVVHDRPDPVSLVQCLLLLLLCSRLNYAEYEAEQFQFLQVCPFQGGDHHQKAWEQEPVRATDIDRVSVVSSQVSSVVSSHQQAYEYGDLDHPQQWTWHQYHVVRHIDIDRDAQVDVVSLVSVLNVLLVVCVVCVVVVNQQRYAYEYEDDPPSRSVSSLVSNCVSPVPHAYAYAEDDDPVCLVRHLHYEHELVDADDPVSQVVSVVVNGAYYYEDARRGSDDDQASPHRLLRLLLRLLLCLLRVGSHYYAHAADSADNQRSHYQDDSTTTGRRHHQADRPSIGISSSVNNSSSSSVSRLLVVVVVVCVVVVVVVLVVVLNVLSVLSRPVCCVVAPSVRSSVVNVVSSSVD

B-factor: mean 35.65, std 10.67, range [7.65, 91.53]

Secondary structure (DSSP, 8-state):
-GGG---PPPPSS---GGGGTT--S-EEEE--TT----TTS--S-SS---EEEEEEEET-EEEEEEEEEESS-EEEEEEEEPPEEETTEEE-GGGEEEEEEEEEEE--S-TTSS---SB--GGGS--EEEEEEEE-S---EEEPSSEEEEEEEEEE--TTPPSEEEEEEEEEEETTEEEEEEEEEEEEEEEEPPPGGG---EEEE---HHHHHHHTT--TTSHHHHHHHHHHHHHHHHTTB-EEEEE-SS-TTTT-SSSPPPPSSEEEE-TTS-EEEE-HHHHHHHHHHHHTT--SEEEEE-S--TT-EEEEEETTTTEEEEEE--TT-HHHHHHHHHHHHHHHHHHHHHT-GGGEEEEP----HHHHHHHHHHHHHH-TT-EEEEEES--GGGGGG-SEEEEETT----HHHHHHHHHTT-EEEEE--TT-SSS---TTS-HHHHHHHHHHHHHTT--EEEES-SB---SSTTTB---SBSSTTTTBSSBTTTB-BHHHHHHHHHHHHHHHHHHHHHHHHHTT-HHHHHHHHHHHTT--TTSTTTS-HHHHHHHHHHHHHH-/-GGG---PPPPSSPP-HHHHTT--S-EEEE--TT----TTS--S-SS---EEEEEEEET-EEEEEEEEEESS-EEEEEEEE--EEETTEEE-GGGEEEEEEEEEEE--S-TTSS---SB--GGGS--EEEEEEEE-S---EEEPSSEEEEEEEEEE--TTPPSEEEEEEEEEE-SSSEEEEEEEEEEEEEEEPPPGGG---EEEE---HHHHHHHTT--TTSHHHHHHHHHHHHHHHHTTB-EEEEE-SS-TTTT-SSSPPPPSSEEEE-TTS-EEEE-HHHHHHHHHHHHTT--SEEEEE-S--TT-EEEEEETTTTEEEEEE--TTSHHHHHHHHHHHHHHHHHHHHHT-GGGEEEEEES--HHHHHHHHHHHHHH-TT-EEEEEE---GGGTTT-SEEEEETT----HHHHHHHHHTT-EEEEE--TT-SSS--STTS-HHHHHHHHHHHHHTT-SEEEES-SB---SSTTTB---SBSSTTTTBSSBTTTBEEHHHHHHHHHHHHHHHHHHHHHHHHHHT-HHHHHHHHHHHTT--TT-TTTS-HHHHHHHHHHHHHH-

Solvent-accessible surface area: 46023 Å² total; per-residue (Å²): 131,100,107,26,86,24,148,34,32,89,46,60,83,92,59,71,94,75,83,6,87,155,15,128,45,25,60,10,0,4,14,35,24,21,67,30,5,114,42,16,61,16,5,104,36,205,90,33,83,94,53,29,107,26,51,0,1,38,20,3,59,19,12,3,1,1,0,1,12,0,36,112,73,2,63,74,2,27,19,86,11,45,63,0,55,26,86,125,20,87,1,44,103,139,42,21,103,41,4,7,0,7,0,0,10,1,13,40,39,41,134,28,27,91,12,0,53,38,205,13,73,61,31,59,34,84,31,50,9,22,2,0,0,6,1,50,26,16,72,50,32,70,6,77,48,34,8,1,2,2,0,1,1,5,1,60,4,50,90,65,13,142,50,19,136,2,65,7,32,0,28,0,54,0,81,64,122,57,54,17,92,0,88,0,27,1,81,1,36,119,51,72,0,27,48,42,98,113,11,49,0,1,0,1,0,30,0,0,0,22,0,1,8,74,64,54,135,20,134,68,23,34,162,136,0,16,54,53,0,107,65,3,0,104,27,0,14,62,1,2,4,26,0,0,0,0,0,0,4,16,67,3,40,78,29,72,12,98,11,30,10,78,28,1,7,65,12,35,78,72,73,104,61,68,62,106,23,42,12,76,46,0,20,93,0,0,71,16,0,37,131,32,37,0,130,83,3,0,1,0,16,6,0,7,1,205,77,35,16,2,27,35,53,14,76,79,58,115,41,116,88,99,45,109,1,115,13,53,81,103,46,0,43,103,19,0,45,60,0,0,76,52,0,5,144,38,0,108,93,73,64,23,18,106,44,0,12,0,3,9,46,56,50,94,38,138,50,3,49,55,1,15,103,6,0,74,110,8,17,156,76,3,65,0,5,3,22,0,36,66,27,151,104,1,20,125,42,0,31,6,0,1,2,14,9,65,65,101,11,62,105,125,36,14,80,60,8,107,168,63,68,45,15,3,1,2,37,1,28,17,68,16,40,84,0,0,1,0,0,47,6,95,0,0,10,0,0,0,0,0,0,3,0,10,41,26,82,13,29,0,0,11,2,36,1,0,0,4,0,6,126,70,0,5,43,37,1,59,37,94,4,36,2,0,2,3,3,0,2,0,0,0,12,12,0,9,0,0,1,2,13,2,0,9,12,0,0,2,5,19,0,0,5,70,39,0,47,97,61,17,122,148,151,46,64,165,39,7,46,146,46,0,52,128,10,6,131,18,0,30,46,89,25,17,121,166,52,44,5,37,72,0,0,67,118,0,41,138,23,0,20,158,65,150,102,110,23,94,31,154,35,35,93,42,62,81,89,62,68,95,61,72,7,82,190,24,125,41,28,57,8,0,2,13,35,24,24,65,31,4,117,45,15,62,32,5,67,30,131,77,38,82,99,50,27,116,26,54,0,1,36,17,6,56,20,13,4,1,2,0,2,13,0,38,102,74,0,71,78,3,37,19,87,7,32,57,0,63,27,85,124,28,77,1,35,106,160,38,19,109,42,3,9,1,12,0,0,8,0,12,43,44,41,133,101,33,136,11,0,52,38,202,18,94,55,93,86,34,91,30,47,8,24,2,0,0,7,1,51,24,16,81,53,29,68,8,81,51,41,8,2,4,2,0,1,1,3,2,60,5,54,80,68,12,148,48,19,120,2,52,4,49,0,24,0,72,2,73,66,126,70,52,13,118,1,93,1,10,1,77,1,35,115,50,64,0,25,53,40,94,113,11,50,0,2,0,1,0,30,0,0,0,22,0,0,10,74,65,56,135,31,132,68,22,34,161,145,0,18,56,56,0,107,61,3,0,103,26,0,11,60,1,2,4,24,0,0,2,0,0,0,4,25,78,3,51,66,33,72,11,98,10,32,11,80,28,2,7,62,12,27,76,68,71,106,66,62,60,105,19,42,14,79,46,0,19,92,0,0,69,17,0,32,129,34,32,0,125,80,3,0,2,0,15,7,0,6,6,214,145,34,13,2,22,30,72,11,75,78,57,116,46,130,87,104,45,106,2,114,12,49,79,100,46,0,48,111,17,0,42,56,0,0,71,52,0,4,142,37,0,110,89,76,65,21,16,105,44,0,11,0,4,7,54,64,61,88,50,145,40,3,69,44,1,17,106,6,0,68,104,9,19,158,83,3,60,0,6,5,19,1,44,70,24,151,104,1,16,122,43,0,31,6,0,1,2,21,8,76,66,107,11,63,98,128,32,11,79,64,6,84,168,67,67,39,15,1,1,2,40,0,27,16,77,16,40,65,0,0,2,0,0,52,6,95,0,0,11,0,0,0,0,0,0,3,0,11,49,23,74,12,28,0,0,10,2,36,2,0,0,5,0,7,126,73,0,4,45,39,1,57,36,90,5,36,2,0,2,3,3,1,4,0,0,0,14,12,0,5,0,0,1,2,13,1,0,9,11,0,0,1,6,22,0,0,6,68,43,0,45,101,47,10,103,163,148,44,63,124,53,8,18,153,54,0,58,156,10,7,151,50,0,32,38,98,26,16,92,165,49,8,10,37,46,0,0,64,97,0,39,138,29,0,21,168,64